Protein AF-0000000071590806 (afdb_homodimer)

pLDDT: mean 93.86, std 8.12, range [46.91, 98.88]

Nearest PDB structures (foldseek):
  6w0p-assembly1_B  TM=8.797E-01  e=5.599E-55  gut metagenome
  1h54-assembly1_A  TM=8.921E-01  e=1.539E-52  Levilactobacillus brevis
  1h54-assembly1_B  TM=8.837E-01  e=2.827E-52  Levilactobacillus brevis
  6w0p-assembly2_C  TM=8.592E-01  e=1.908E-50  gut metagenome
  6w0p-assembly2_D  TM=8.426E-01  e=2.323E-46  gut metagenome

Solvent-accessible surface area (backbone atoms only — not comparable to full-atom values): 72653 Å² total; per-residue (Å²): 105,86,68,52,59,49,44,64,87,71,44,65,66,83,48,53,28,42,40,15,24,74,59,36,46,44,54,14,50,42,9,38,35,48,46,74,33,33,70,23,62,50,78,77,50,73,59,29,24,29,44,64,81,42,47,23,50,44,78,50,49,56,62,58,60,58,36,71,58,44,57,37,38,59,32,46,42,75,38,52,43,85,57,43,52,28,46,27,49,91,84,44,35,22,63,41,64,72,26,47,40,74,44,81,73,44,41,40,37,29,66,50,49,53,39,35,39,34,34,33,43,34,40,33,71,87,72,41,41,37,38,38,37,42,38,37,35,55,47,68,81,80,66,43,33,38,35,40,37,40,36,44,28,25,65,69,41,67,44,57,38,34,40,41,28,59,61,70,55,87,67,73,73,70,82,48,58,88,72,44,67,54,41,69,79,75,78,48,58,73,45,78,47,78,43,91,56,94,45,56,49,36,48,32,34,33,44,35,26,67,67,62,67,48,31,35,31,39,35,42,31,58,69,43,64,50,88,81,45,50,73,43,50,54,90,64,23,40,39,36,40,35,73,46,46,53,73,34,74,44,47,40,30,36,28,38,36,45,27,53,80,72,39,76,55,75,87,80,78,70,68,92,44,70,64,59,47,47,49,27,24,50,55,37,46,53,47,44,67,34,52,34,69,36,38,68,40,65,69,58,32,43,28,50,52,51,32,51,52,51,50,59,21,21,37,15,73,78,25,72,28,51,46,18,49,11,29,42,38,27,58,26,57,22,37,21,34,48,60,45,41,44,76,25,33,40,58,58,27,42,31,41,37,46,72,49,32,49,18,38,52,39,22,58,50,71,26,42,67,42,8,31,52,46,22,45,46,53,74,35,90,53,34,29,36,58,47,44,36,24,76,80,28,48,44,36,51,65,48,46,57,71,24,71,26,30,60,39,45,36,21,43,51,31,48,39,48,50,50,44,34,64,34,52,60,48,60,64,54,36,48,76,40,45,42,59,52,26,40,28,31,29,39,24,48,68,63,70,37,43,78,36,80,52,95,91,36,75,25,30,43,46,60,46,35,11,49,75,17,66,32,42,52,47,35,42,33,30,24,34,35,37,54,36,44,25,51,26,17,41,50,33,24,48,35,41,74,69,62,45,43,93,70,54,72,66,54,34,52,48,25,42,52,43,27,76,29,43,50,69,42,63,35,75,88,80,57,29,74,24,53,22,78,54,53,87,72,41,51,67,53,65,63,90,79,50,59,77,84,48,56,55,52,67,75,66,38,20,66,72,50,44,50,38,26,37,45,29,31,29,55,31,51,61,47,43,50,66,75,40,60,85,79,54,55,70,67,51,49,50,45,34,49,66,58,49,55,84,38,39,71,51,65,35,75,72,13,39,23,55,54,11,19,50,27,14,73,70,64,38,28,67,59,13,48,54,29,35,53,55,32,44,36,26,64,50,56,34,70,84,71,50,29,59,40,11,46,57,40,40,28,38,21,23,34,54,40,27,48,41,42,5,27,34,36,38,49,75,54,96,81,29,47,34,35,31,87,29,59,31,87,90,41,63,35,39,33,38,37,34,41,49,61,80,19,36,35,35,42,37,39,39,82,90,46,54,35,40,32,38,76,44,60,75,65,45,67,36,29,50,74,86,39,78,41,72,27,35,68,82,34,74,40,113,104,86,68,53,60,49,42,64,87,69,43,64,64,83,48,53,27,43,41,14,26,74,58,36,47,42,55,15,49,42,10,37,34,49,44,72,32,34,70,23,62,51,78,74,49,74,58,30,25,30,44,62,81,43,50,23,50,44,77,49,49,56,61,59,59,59,35,70,56,46,57,36,36,59,33,45,44,76,39,50,42,85,59,42,51,26,46,26,51,90,84,44,35,22,63,41,65,70,24,47,40,74,43,82,72,44,41,39,38,30,64,49,47,53,39,35,41,34,33,32,43,34,40,32,70,86,73,41,41,37,39,38,38,42,38,37,35,55,46,68,83,81,66,42,34,39,35,39,36,40,35,43,28,25,66,70,42,68,45,58,39,33,40,42,29,58,62,70,54,86,67,75,74,70,82,47,58,87,74,44,68,54,41,68,80,74,82,49,59,71,44,77,47,77,43,91,56,94,44,55,48,37,47,34,34,34,43,35,25,65,68,64,67,46,32,34,30,38,36,42,32,58,70,43,63,49,87,83,45,51,72,44,49,55,90,64,25,40,39,35,40,34,75,45,46,55,73,36,75,45,46,38,29,38,27,38,36,45,28,53,80,71,40,76,55,74,88,79,79,70,68,92,44,70,64,59,46,48,49,26,24,50,55,38,47,54,48,44,66,33,53,33,69,36,36,68,41,66,69,58,31,44,28,50,51,49,32,52,52,51,50,59,22,22,36,14,72,78,25,71,27,50,44,18,50,11,29,42,38,28,58,26,57,22,37,21,33,47,60,46,40,46,77,26,32,37,58,58,27,43,30,40,37,47,72,48,31,49,18,37,51,38,22,58,52,70,27,41,68,43,8,30,52,48,22,45,47,54,74,36,93,53,34,30,37,57,48,44,36,23,77,80,28,49,46,36,52,65,48,44,57,73,24,72,26,32,60,40,46,36,22,42,51,30,48,39,48,51,49,42,35,65,34,52,61,48,59,64,54,37,48,75,42,46,42,58,53,27,41,28,30,30,42,23,48,68,62,71,36,45,79,37,81,51,95,91,35,75,24,31,42,45,57,46,35,11,48,74,17,66,32,42,54,47,36,42,32,31,26,35,33,36,56,36,44,23,52,26,17,42,50,32,22,49,36,43,74,70,62,46,43,92,71,54,70,65,53,34,53,48,26,42,52,42,28,76,29,43,50,70,43,64,35,75,88,79,58,30,73,24,54,22,78,55,54,87,71,41,52,66,54,66,63,93,78,51,58,78,84,48,56,53,50,67,76,67,37,20,66,73,49,46,49,40,24,38,44,28,30,30,55,32,52,60,48,43,49,66,76,41,61,84,79,54,54,70,69,52,49,50,46,35,49,67,59,48,54,84,38,38,70,50,67,34,74,70,15,41,24,53,54,12,19,52,27,14,73,70,65,39,28,67,58,13,47,54,30,34,54,54,31,43,36,27,65,49,56,33,70,83,71,50,31,59,40,11,45,56,40,41,26,38,22,23,35,54,41,28,48,41,44,5,27,32,36,39,50,74,55,95,83,29,48,34,34,30,87,29,61,29,86,90,41,63,36,41,32,38,37,33,41,49,62,79,21,35,35,36,41,38,39,38,83,88,46,55,36,41,32,38,74,45,60,75,64,47,66,35,28,50,71,88,40,77,42,68,28,34,68,85,35,75,41,112

Sequence (1468 aa):
MQIDKLTLKDVATTNRQYLETIFALGDGHMGVRDSVPFTGNQQATLPVMLINGYYATNPITYGESAYGYAKNHQTIISLTSPRYLDFATEKTSSEIPGDWDMTVDDAVLDFDTGVLTEKFQIVTSDDHHFELVVKSMIALDNSHQLFLNYELTSLDYTGTLRFTRPTIHDVTATTADADDPRVAQRQSGLTNQFIPADRQQQIEWQTLVASTHQQITQRDWLTSFPTGFEVYGDHAGFHGSGTIEVQTTLSWSFTRQISEINQALPDTITSWTNDIVDRNRQILTNFWQQSQVQISDKKLQTGIQYNLFQLFQSAGRNGLTNIAAKGITGPGYEGHYFWDTEMYMLPFFIYTQPQIAKQLLHYRFSILPQARERARSLGVTRGALYAWRTINGEEASAYFPAGTAQYHINADIAHTVKLYFDVTNDQNFLREQGAAVVLETARFWLQFGSWQQRDGRSQFCLYKVTGPDEYTALVDNNYYTNRMAKENMAFAAWLLENHYIDGDADEQAQFTKASTNMYLPYDQEQQVTAQDDNSPKMPVWPFATTAATQYPLLLHYHPLMIYRHRVNKQADTLLAEMLFPEDQSLEQLRRDYEYYEPITTHDSSLSRSIFSILASRLGDHDKAFSYYMDTSLMDLVDLQGNAKDGLHEANLGGSWLGLTYGFAGMYVADGKLHITNHLPTQITHLSYRLRFRGRVLEVQLYQDKTQVKLVTGLPLAVVVAGKEYDVLQGARSEMQIDKLTLKDVATTNRQYLETIFALGDGHMGVRDSVPFTGNQQATLPVMLINGYYATNPITYGESAYGYAKNHQTIISLTSPRYLDFATEKTSSEIPGDWDMTVDDAVLDFDTGVLTEKFQIVTSDDHHFELVVKSMIALDNSHQLFLNYELTSLDYTGTLRFTRPTIHDVTATTADADDPRVAQRQSGLTNQFIPADRQQQIEWQTLVASTHQQITQRDWLTSFPTGFEVYGDHAGFHGSGTIEVQTTLSWSFTRQISEINQALPDTITSWTNDIVDRNRQILTNFWQQSQVQISDKKLQTGIQYNLFQLFQSAGRNGLTNIAAKGITGPGYEGHYFWDTEMYMLPFFIYTQPQIAKQLLHYRFSILPQARERARSLGVTRGALYAWRTINGEEASAYFPAGTAQYHINADIAHTVKLYFDVTNDQNFLREQGAAVVLETARFWLQFGSWQQRDGRSQFCLYKVTGPDEYTALVDNNYYTNRMAKENMAFAAWLLENHYIDGDADEQAQFTKASTNMYLPYDQEQQVTAQDDNSPKMPVWPFATTAATQYPLLLHYHPLMIYRHRVNKQADTLLAEMLFPEDQSLEQLRRDYEYYEPITTHDSSLSRSIFSILASRLGDHDKAFSYYMDTSLMDLVDLQGNAKDGLHEANLGGSWLGLTYGFAGMYVADGKLHITNHLPTQITHLSYRLRFRGRVLEVQLYQDKTQVKLVTGLPLAVVVAGKEYDVLQGARSE

Foldseek 3Di:
DFDFKDKPVLFADPQALLQQFLLWFFQQAKIWGPHDQQLLPCPNHQGFMWGFLAWFKDFDDDPDDDFLFFGIAIFTDTFHHQRHKKKDFPVFISNHHPQKDKDWPMWMQGLLQRKIKTKIWIAGPVGWTKIKIKIWHAQNPPLQKIKIKIKIAGAADWHKMKMWGFPGDPDPPPPPPPQPPFTDDDDQQKDKAWDDDPDQQKTKIKIAGPRPRKIKIKMKGWPDWDPAKDWGADNGGIIIMDIDDHGDMIMTMMMMTMDHIPDDNDPDDDHDDPVSSVNSSVVSVLQCVLWPKDFPDPSLSVLLSSLVSQLSRQAHQQLQGGGFQQGNSFRTNSSWDALLCLQFRLVSCLWRPLNSSLSNLSNVQVLQVLQQVSLVSVPFPFFGAFWGIDSRGGHNDSDCQLTVQARLSLLSSLLSLVVSCLFAVPLVSCLPGNLVSLQRSLSSLLRQWDWDQDPNDTAIWHFQHDFPFSLATGAIHFQQSLLSSLVSLQVNLVCCVVVSDDDDPVSSVSSPVNSVRGDFAADPVLRARDRGDPQVPAAADPPVPDDPVCPPVPSRDDSVVSNRHQATQADTNLSSCLQPVPPDDLVRLVSHLVVNVVRHPPSDLLHLLSNLQSCLVNLVQVSNVVSLVCLSCCSSNVVNVVCSRHHRSSSSSSNVCSVCCRQQVWDDDPSAIETEHSHHPVIAKIWTWTGGNRWIWIWIDGPPDIWIATPDDAWDWHHYPNRIDIHHHVDIDD/DFDFKDKPVLFADPQALLQQFLLWFFQQFKIWGPHDQQLLPCPNHQGFMWGFLAWFKDFDDDPDDDFLFFGIATFTDTFHHQRHKKKDFPVFISNHHPQKDKDWDMWMQGLLQRKIKTKIWIAGPVGWTKIKIKIWHAQNPPLQKIKIKIKIAGAADWHKMKMWGFRGDPRPPPPFPPQPPFTDDDDQQKDKAWDDDPDQQKTKIKIAGPRPRKIKIKMKGWPDWDPAKDWGADNGGIIIMDIDDHGDMIMTMMMMTMDPIPDDNDPDDDTDDPVSSVNSSVVSVLQCVLWPKDFPDPSLSVLLSSLSSQLSRQAHQALQGGGFQQGNSFRTNSSWDALLCLQFRLVSCLWRPLNSSLSNLSNVQVLQVLQQVSLVSVPFPFFGAFWGIDSRGGHNDSDCQLTVQARLSLLSSLVSLVVSCLFAVPLVSCLPGNLVSLQRSLSSLLRQWDWDQDPNDTAIWHFQHDFPFSLATGAIHFQQSLLSSLVSLQVNLVCCVVPSDDDDPVSSVSSPVRSVRGDFAADPVLRARDRGDPQVPAAAPPPVPDDPVCPPVPSRDDSVVSNRHQATQADGNLSSCLQPVPPDDLVRLVSHLVVNVVRHPPSDLLHLLSNLQSCLVNLVQVSSVVSLVCLSCCSSNVVNVVCSRHHRSSSSSSNVCSVCCRQQVWDDDPSAIETEHSHHPVIAKIWTWTGGNRWIWIWIDGPPDIWIATPDDAWDWHHYPNRIDIHHHVDIDD

Secondary structure (DSSP, 8-state):
----EEEGGGSS---HHHHHHHT-EE-SSEEE----S-GGG-TT----EEEEEEEEEEEPP-SS--TT---EEEEEEEEPPTT--EEE-SS-BTTSTTTEEEEEEEEEEETTT--EEEEEEEEETTS-EEEEEEEEEE-SSSS-EEEEEEEEEESS--EEEEEEEES----------TT-TT-------EEEEEEP-SSTTEEEEEEEETTT--EEEEEEEEEE--TT-EEEEETTEEEEEEEE-TT-EEEEEEEEEEPPTTSPPPS------HHHHHHHHHHHHHHHHHH-EEES-HHHHHHHHHHHHHHHHH---SSS----TTTTS--GGGG-B-THIIIIIHHHHHHH-HHHHHHHHHHHHHTHHHHHHHHHHTT-SSS----SSBSSSS---S-GGGTTT-THHHHHHHHHHHHHHHHH--HHHIIIIIHHHHHHHHHHHHHH-EEEEETTEEEEE--SB--S-TTS-SBSS-HHHHHHHHHHHHHHHHHHHTTSS---HHHHHHHHHHHHTB---EETTTTEE-SSSSGGGSPBP-GGGS-GGG-SGGGTS-HHHHHTSB-BSS-SHHHHHHH-GGGS-HHHHHHHHHHHGGGB---STTHHHHHHHHHHHTT-HHHHHHHHHHHHTTTTTTTTS-GGG---HHHHHHHHHIIIIIIT--EEETTEEEE-----TT-SEEEEEEEETTEEEEEEEESS-EEEEEEESS-EEEEETTEEEEE-BT-EE-/----EEEGGGSS---HHHHHHHT-EE-SSEEE----S-GGG-TT----EEEEEEEEEEEPP-SS--TT---EEEEEEEEPPTT--EEE-SS-BTTSTTTEEEEEEEEEEETTT--EEEEEEEEETTS-EEEEEEEEEE-SSSS-EEEEEEEEEESS--EEEEEEEES----------TT-TT-------EEEEEEP-SSTTEEEEEEEETTT--EEEEEEEEEE--TT-EEEEETTEEEEEEEE-TT-EEEEEEEEEEPPTTSPPPS------HHHHHHHHHHHHHHHHHS-EEES-HHHHHHHHHHHHHHHHH---SSS----TTTTS--GGGG-B-THIIIIIHHHHHHH-HHHHHHHHHHHHHTHHHHHHHHHHTT-SSS----SSBSSSS---S-GGGTTT-THHHHHHHHHHHHHHHHH--HHHIIIIIHHHHHHHHHHHHHH-EEEEETTEEEEE--SB--S-TTS-SBSS-HHHHHHHHHHHHHHHHHHHTTSS---HHHHHHHHHHHHTB---EETTTTEE-SSSSGGGSPBP-GGGS-GGG-SGGGTS-HHHHHTSB-BSS-SHHHHHHH-GGGS-HHHHHHHHHHHGGGB---STTHHHHHHHHHHHTT-HHHHHHHHHHHHTTTTTTTTS-GGG---HHHHHHHHHIIIIIIT--EEETTEEEE-----TT-SEEEEEEEETTEEEEEEEESS-EEEEEEESS-EEEEETTEEEEE-BT-EE-

Structure (mmCIF, N/CA/C/O backbone):
data_AF-0000000071590806-model_v1
#
loop_
_entity.id
_entity.type
_entity.pdbx_description
1 polymer 'Trehalose phosphorylase'
#
loop_
_atom_site.group_PDB
_atom_site.id
_atom_site.type_symbol
_atom_site.label_atom_id
_atom_site.label_alt_id
_atom_site.label_comp_id
_atom_site.label_asym_id
_atom_site.label_entity_id
_atom_site.label_seq_id
_atom_site.pdbx_PDB_ins_code
_atom_site.Cartn_x
_atom_site.Cartn_y
_atom_site.Cartn_z
_atom_site.occupancy
_atom_site.B_iso_or_equiv
_atom_site.auth_seq_id
_atom_site.auth_comp_id
_atom_site.auth_asym_id
_atom_site.auth_atom_id
_atom_site.pdbx_PDB_model_num
ATOM 1 N N . MET A 1 1 ? 6.602 -49.594 -10.406 1 49.56 1 MET A N 1
ATOM 2 C CA . MET A 1 1 ? 5.184 -49.938 -10.398 1 49.56 1 MET A CA 1
ATOM 3 C C . MET A 1 1 ? 4.324 -48.75 -10.773 1 49.56 1 MET A C 1
ATOM 5 O O . MET A 1 1 ? 4.527 -47.656 -10.258 1 49.56 1 MET A O 1
ATOM 9 N N . GLN A 1 2 ? 3.832 -48.844 -11.914 1 64.94 2 GLN A N 1
ATOM 10 C CA . GLN A 1 2 ? 2.912 -47.781 -12.336 1 64.94 2 GLN A CA 1
ATOM 11 C C . GLN A 1 2 ? 1.574 -47.906 -11.609 1 64.94 2 GLN A C 1
ATOM 13 O O . GLN A 1 2 ? 1.022 -49 -11.484 1 64.94 2 GLN A O 1
ATOM 18 N N . ILE A 1 3 ? 1.336 -47 -10.672 1 70.38 3 ILE A N 1
ATOM 19 C CA . ILE A 1 3 ? 0.002 -46.875 -10.094 1 70.38 3 ILE A CA 1
ATOM 20 C C . ILE A 1 3 ? -0.912 -46.156 -11.07 1 70.38 3 ILE A C 1
ATOM 22 O O . ILE A 1 3 ? -0.567 -45.062 -11.562 1 70.38 3 ILE A O 1
ATOM 26 N N . ASP A 1 4 ? -1.972 -46.875 -11.305 1 79.56 4 ASP A N 1
ATOM 27 C CA . ASP A 1 4 ? -2.746 -46.375 -12.445 1 79.56 4 ASP A CA 1
ATOM 28 C C . ASP A 1 4 ? -4 -45.656 -11.984 1 79.56 4 ASP A C 1
ATOM 30 O O . ASP A 1 4 ? -4.793 -45.188 -12.812 1 79.56 4 ASP A O 1
ATOM 34 N N . LYS A 1 5 ? -4.062 -45.562 -10.602 1 91.69 5 LYS A N 1
ATOM 35 C CA . LYS A 1 5 ? -5.309 -44.906 -10.203 1 91.69 5 LYS A CA 1
ATOM 36 C C . LYS A 1 5 ? -5.168 -44.219 -8.844 1 91.69 5 LYS A C 1
ATOM 38 O O . LYS A 1 5 ? -4.293 -44.594 -8.055 1 91.69 5 LYS A O 1
ATOM 43 N N . LEU A 1 6 ? -5.973 -43.219 -8.547 1 94.81 6 LEU A N 1
ATOM 44 C CA . LEU A 1 6 ? -6.199 -42.594 -7.242 1 94.81 6 LEU A CA 1
ATOM 45 C C . LEU A 1 6 ? -7.574 -43 -6.695 1 94.81 6 LEU A C 1
ATOM 47 O O . LEU A 1 6 ? -8.57 -42.938 -7.418 1 94.81 6 LEU A O 1
ATOM 51 N N . THR A 1 7 ? -7.633 -43.375 -5.441 1 94.31 7 THR A N 1
ATOM 52 C CA . THR A 1 7 ? -8.891 -43.781 -4.824 1 94.31 7 THR A CA 1
ATOM 53 C C . THR A 1 7 ? -9.133 -43 -3.531 1 94.31 7 THR A C 1
ATOM 55 O O . THR A 1 7 ? -8.273 -42.25 -3.084 1 94.31 7 THR A O 1
ATOM 58 N N . LEU A 1 8 ? -10.281 -43.219 -2.914 1 92.75 8 LEU A N 1
ATOM 59 C CA . LEU A 1 8 ? -10.648 -42.562 -1.663 1 92.75 8 LEU A CA 1
ATOM 60 C C . LEU A 1 8 ? -9.703 -42.969 -0.538 1 92.75 8 LEU A C 1
ATOM 62 O O . LEU A 1 8 ? -9.539 -42.25 0.438 1 92.75 8 LEU A O 1
ATOM 66 N N . LYS A 1 9 ? -9.109 -44.094 -0.656 1 88.88 9 LYS A N 1
ATOM 67 C CA . LYS A 1 9 ? -8.203 -44.562 0.378 1 88.88 9 LYS A CA 1
ATOM 68 C C . LYS A 1 9 ? -6.879 -43.812 0.355 1 88.88 9 LYS A C 1
ATOM 70 O O . LYS A 1 9 ? -6.117 -43.875 1.323 1 88.88 9 LYS A O 1
ATOM 75 N N . ASP A 1 10 ? -6.66 -43.156 -0.747 1 90.38 10 ASP A N 1
ATOM 76 C CA . ASP A 1 10 ? -5.383 -42.5 -0.944 1 90.38 10 ASP A CA 1
ATOM 77 C C . ASP A 1 10 ? -5.453 -41.031 -0.489 1 90.38 10 ASP A C 1
ATOM 79 O O . ASP A 1 10 ? -4.449 -40.312 -0.517 1 90.38 10 ASP A O 1
ATOM 83 N N . VAL A 1 11 ? -6.66 -40.562 -0.084 1 90.06 11 VAL A N 1
ATOM 84 C CA . VAL A 1 11 ? -6.805 -39.125 0.18 1 90.06 11 VAL A CA 1
ATOM 85 C C . VAL A 1 11 ? -6.988 -38.906 1.678 1 90.06 11 VAL A C 1
ATOM 87 O O . VAL A 1 11 ? -7.172 -39.844 2.441 1 90.06 11 VAL A O 1
ATOM 90 N N . ALA A 1 12 ? -6.844 -37.688 2.148 1 87.06 12 ALA A N 1
ATOM 91 C CA . ALA A 1 12 ? -6.738 -37.281 3.555 1 87.06 12 ALA A CA 1
ATOM 92 C C . ALA A 1 12 ? -8.102 -37.344 4.238 1 87.06 12 ALA A C 1
ATOM 94 O O . ALA A 1 12 ? -8.203 -37.719 5.402 1 87.06 12 ALA A O 1
ATOM 95 N N . THR A 1 13 ? -9.062 -36.812 3.527 1 89.06 13 THR A N 1
ATOM 96 C CA . THR A 1 13 ? -10.391 -36.688 4.121 1 89.06 13 THR A CA 1
ATOM 97 C C . THR A 1 13 ? -11.477 -36.875 3.064 1 89.06 13 THR A C 1
ATOM 99 O O . THR A 1 13 ? -11.188 -36.938 1.868 1 89.06 13 THR A O 1
ATOM 102 N N . THR A 1 14 ? -12.648 -36.969 3.598 1 88.81 14 THR A N 1
ATOM 103 C CA . THR A 1 14 ? -13.781 -37.094 2.686 1 88.81 14 THR A CA 1
ATOM 104 C C . THR A 1 14 ? -14.609 -35.812 2.666 1 88.81 14 THR A C 1
ATOM 106 O O . THR A 1 14 ? -15.766 -35.812 2.244 1 88.81 14 THR A O 1
ATOM 109 N N . ASN A 1 15 ? -13.953 -34.781 3.172 1 90.5 15 ASN A N 1
ATOM 110 C CA . ASN A 1 15 ? -14.609 -33.469 3.037 1 90.5 15 ASN A CA 1
ATOM 111 C C . ASN A 1 15 ? -14.891 -33.156 1.575 1 90.5 15 ASN A C 1
ATOM 113 O O . ASN A 1 15 ? -14.039 -33.344 0.712 1 90.5 15 ASN A O 1
ATOM 117 N N . ARG A 1 16 ? -16.062 -32.625 1.338 1 90.12 16 ARG A N 1
ATOM 118 C CA . ARG A 1 16 ? -16.516 -32.469 -0.036 1 90.12 16 ARG A CA 1
ATOM 119 C C . ARG A 1 16 ? -15.656 -31.484 -0.798 1 90.12 16 ARG A C 1
ATOM 121 O O . ARG A 1 16 ? -15.227 -31.75 -1.92 1 90.12 16 ARG A O 1
ATOM 128 N N . GLN A 1 17 ? -15.406 -30.328 -0.189 1 90.69 17 GLN A N 1
ATOM 129 C CA . GLN A 1 17 ? -14.617 -29.328 -0.9 1 90.69 17 GLN A CA 1
ATOM 130 C C . GLN A 1 17 ? -13.227 -29.844 -1.229 1 90.69 17 GLN A C 1
ATOM 132 O O . GLN A 1 17 ? -12.672 -29.531 -2.285 1 90.69 17 GLN A O 1
ATOM 137 N N . TYR A 1 18 ? -12.719 -30.578 -0.282 1 93.25 18 TYR A N 1
ATOM 138 C CA . TYR A 1 18 ? -11.422 -31.219 -0.502 1 93.25 18 TYR A CA 1
ATOM 139 C C . TYR A 1 18 ? -11.484 -32.219 -1.654 1 93.25 18 TYR A C 1
ATOM 141 O O . TYR A 1 18 ? -10.672 -32.156 -2.578 1 93.25 18 TYR A O 1
ATOM 149 N N . LEU A 1 19 ? -12.438 -33.031 -1.671 1 94.19 19 LEU A N 1
ATOM 150 C CA . LEU A 1 19 ? -12.57 -34.062 -2.701 1 94.19 19 LEU A CA 1
ATOM 151 C C . LEU A 1 19 ? -12.82 -33.438 -4.066 1 94.19 19 LEU A C 1
ATOM 153 O O . LEU A 1 19 ? -12.328 -33.906 -5.082 1 94.19 19 LEU A O 1
ATOM 157 N N . GLU A 1 20 ? -13.625 -32.375 -4.062 1 94.75 20 GLU A N 1
ATOM 158 C CA . GLU A 1 20 ? -13.906 -31.688 -5.309 1 94.75 20 GLU A CA 1
ATOM 159 C C . GLU A 1 20 ? -12.617 -31.234 -5.992 1 94.75 20 GLU A C 1
ATOM 161 O O . GLU A 1 20 ? -12.516 -31.266 -7.223 1 94.75 20 GLU A O 1
ATOM 166 N N . THR A 1 21 ? -11.695 -30.844 -5.176 1 94.75 21 THR A N 1
ATOM 167 C CA . THR A 1 21 ? -10.406 -30.375 -5.695 1 94.75 21 THR A CA 1
ATOM 168 C C . THR A 1 21 ? -9.555 -31.562 -6.141 1 94.75 21 THR A C 1
ATOM 170 O O . THR A 1 21 ? -9.039 -31.578 -7.262 1 94.75 21 THR A O 1
ATOM 173 N N . ILE A 1 22 ? -9.461 -32.531 -5.316 1 96.19 22 ILE A N 1
ATOM 174 C CA . ILE A 1 22 ? -8.539 -33.656 -5.512 1 96.19 22 ILE A CA 1
ATOM 175 C C . ILE A 1 22 ? -8.938 -34.438 -6.754 1 96.19 22 ILE A C 1
ATOM 177 O O . ILE A 1 22 ? -8.07 -34.906 -7.504 1 96.19 22 ILE A O 1
ATOM 181 N N . PHE A 1 23 ? -10.172 -34.5 -7.043 1 96.88 23 PHE A N 1
ATOM 182 C CA . PHE A 1 23 ? -10.633 -35.344 -8.148 1 96.88 23 PHE A CA 1
ATOM 183 C C . PHE A 1 23 ? -11.086 -34.469 -9.32 1 96.88 23 PHE A C 1
ATOM 185 O O . PHE A 1 23 ? -11.82 -34.938 -10.195 1 96.88 23 PHE A O 1
ATOM 192 N N . ALA A 1 24 ? -10.672 -33.281 -9.297 1 97 24 ALA A N 1
ATOM 193 C CA . ALA A 1 24 ? -11.008 -32.375 -10.406 1 97 24 ALA A CA 1
ATOM 194 C C . ALA A 1 24 ? -10.398 -32.875 -11.711 1 97 24 ALA A C 1
ATOM 196 O O . ALA A 1 24 ? -9.336 -33.5 -11.719 1 97 24 ALA A O 1
ATOM 197 N N . LEU A 1 25 ? -11.078 -32.594 -12.836 1 97.94 25 LEU A N 1
ATOM 198 C CA . LEU A 1 25 ? -10.609 -32.938 -14.18 1 97.94 25 LEU A CA 1
ATOM 199 C C . LEU A 1 25 ? -10.375 -31.688 -15.008 1 97.94 25 LEU A C 1
ATOM 201 O O . LEU A 1 25 ? -10.984 -30.656 -14.758 1 97.94 25 LEU A O 1
ATOM 205 N N . GLY A 1 26 ? -9.461 -31.781 -15.945 1 97.44 26 GLY A N 1
ATOM 206 C CA . GLY A 1 26 ? -9.156 -30.641 -16.797 1 97.44 26 GLY A CA 1
ATOM 207 C C . GLY A 1 26 ? -8.438 -31.047 -18.078 1 97.44 26 GLY A C 1
ATOM 208 O O . GLY A 1 26 ? -8.086 -32.219 -18.266 1 97.44 26 GLY A O 1
ATOM 209 N N . ASP A 1 27 ? -8.328 -30.094 -19.031 1 97.31 27 ASP A N 1
ATOM 210 C CA . ASP A 1 27 ? -7.617 -30.328 -20.297 1 97.31 27 ASP A CA 1
ATOM 211 C C . ASP A 1 27 ? -6.73 -29.141 -20.656 1 97.31 27 ASP A C 1
ATOM 213 O O . ASP A 1 27 ? -6.324 -29 -21.812 1 97.31 27 ASP A O 1
ATOM 217 N N . GLY A 1 28 ? -6.43 -28.281 -19.641 1 97 28 GLY A N 1
ATOM 218 C CA . GLY A 1 28 ? -5.656 -27.078 -19.891 1 97 28 GLY A CA 1
ATOM 219 C C . GLY A 1 28 ? -6.52 -25.875 -20.219 1 97 28 GLY A C 1
ATOM 220 O O . GLY A 1 28 ? -6.125 -24.734 -19.969 1 97 28 GLY A O 1
ATOM 221 N N . HIS A 1 29 ? -7.664 -26.094 -20.797 1 97.06 29 HIS A N 1
ATOM 222 C CA . HIS A 1 29 ? -8.617 -25.062 -21.172 1 97.06 29 HIS A CA 1
ATOM 223 C C . HIS A 1 29 ? -9.766 -24.984 -20.172 1 97.06 29 HIS A C 1
ATOM 225 O O . HIS A 1 29 ? -10.141 -23.891 -19.719 1 97.06 29 HIS A O 1
ATOM 231 N N . MET A 1 30 ? -10.289 -26.062 -19.828 1 97.12 30 MET A N 1
ATOM 232 C CA . MET A 1 30 ? -11.383 -26.078 -18.859 1 97.12 30 MET A CA 1
ATOM 233 C C . MET A 1 30 ? -11.055 -27.016 -17.703 1 97.12 30 MET A C 1
ATOM 235 O O . MET A 1 30 ? -10.258 -27.938 -17.844 1 97.12 30 MET A O 1
ATOM 239 N N . GLY A 1 31 ? -11.523 -26.688 -16.531 1 97 31 GLY A N 1
ATOM 240 C CA . GLY A 1 31 ? -11.461 -27.5 -15.328 1 97 31 GLY A CA 1
ATOM 241 C C . GLY A 1 31 ? -12.805 -27.656 -14.648 1 97 31 GLY A C 1
ATOM 242 O O . GLY A 1 31 ? -13.578 -26.703 -14.547 1 97 31 GLY A O 1
ATOM 243 N N . VAL A 1 32 ? -13.133 -28.875 -14.273 1 97.12 32 VAL A N 1
ATOM 244 C CA . VAL A 1 32 ? -14.383 -29.172 -13.594 1 97.12 32 VAL A CA 1
ATOM 245 C C . VAL A 1 32 ? -14.102 -29.875 -12.266 1 97.12 32 VAL A C 1
ATOM 247 O O . VAL A 1 32 ? -13.398 -30.891 -12.227 1 97.12 32 VAL A O 1
ATOM 250 N N . ARG A 1 33 ? -14.617 -29.359 -11.266 1 95.94 33 ARG A N 1
ATOM 251 C CA . ARG A 1 33 ? -14.5 -29.984 -9.953 1 95.94 33 ARG A CA 1
ATOM 252 C C . ARG A 1 33 ? -15.445 -31.156 -9.82 1 95.94 33 ARG A C 1
ATOM 254 O O . ARG A 1 33 ? -16.484 -31.203 -10.477 1 95.94 33 ARG A O 1
ATOM 261 N N . ASP A 1 34 ? -15.039 -32.031 -8.945 1 93.69 34 ASP A N 1
ATOM 262 C CA . ASP A 1 34 ? -15.836 -33.219 -8.672 1 93.69 34 ASP A CA 1
ATOM 263 C C . ASP A 1 34 ? -17 -32.906 -7.727 1 93.69 34 ASP A C 1
ATOM 265 O O . ASP A 1 34 ? -17.094 -33.469 -6.641 1 93.69 34 ASP A O 1
ATOM 269 N N . SER A 1 35 ? -17.906 -32.188 -8.148 1 92.19 35 SER A N 1
ATOM 270 C CA . SER A 1 35 ? -19.062 -31.812 -7.332 1 92.19 35 SER A CA 1
ATOM 271 C C . SER A 1 35 ? -20.094 -32.938 -7.277 1 92.19 35 SER A C 1
ATOM 273 O O . SER A 1 35 ? -20.203 -33.719 -8.211 1 92.19 35 SER A O 1
ATOM 275 N N . VAL A 1 36 ? -20.797 -32.906 -6.207 1 93.38 36 VAL A N 1
ATOM 276 C CA . VAL A 1 36 ? -21.938 -33.812 -6.141 1 93.38 36 VAL A CA 1
ATOM 277 C C . VAL A 1 36 ? -23.016 -33.375 -7.129 1 93.38 36 VAL A C 1
ATOM 279 O O . VAL A 1 36 ? -23.203 -32.188 -7.359 1 93.38 36 VAL A O 1
ATOM 282 N N . PRO A 1 37 ? -23.672 -34.312 -7.668 1 94.62 37 PRO A N 1
ATOM 283 C CA . PRO A 1 37 ? -24.578 -33.969 -8.758 1 94.62 37 PRO A CA 1
ATOM 284 C C . PRO A 1 37 ? -25.891 -33.344 -8.266 1 94.62 37 PRO A C 1
ATOM 286 O O . PRO A 1 37 ? -26.5 -32.531 -8.984 1 94.62 37 PRO A O 1
ATOM 289 N N . PHE A 1 38 ? -26.359 -33.594 -7.031 1 96.12 38 PHE A N 1
ATOM 290 C CA . PHE A 1 38 ? -27.672 -33.125 -6.574 1 96.12 38 PHE A CA 1
ATOM 291 C C . PHE A 1 38 ? -27.578 -31.688 -6.078 1 96.12 38 PHE A C 1
ATOM 293 O O . PHE A 1 38 ? -26.734 -31.359 -5.234 1 96.12 38 PHE A O 1
ATOM 300 N N . THR A 1 39 ? -28.484 -30.812 -6.551 1 93.69 39 THR A N 1
ATOM 301 C CA . THR A 1 39 ? -28.438 -29.391 -6.223 1 93.69 39 THR A CA 1
ATOM 302 C C . THR A 1 39 ? -28.859 -29.156 -4.777 1 93.69 39 THR A C 1
ATOM 304 O O . THR A 1 39 ? -28.531 -28.125 -4.188 1 93.69 39 THR A O 1
ATOM 307 N N . GLY A 1 40 ? -29.562 -30.062 -4.184 1 93.38 40 GLY A N 1
ATOM 308 C CA . GLY A 1 40 ? -29.969 -29.953 -2.791 1 93.38 40 GLY A CA 1
ATOM 309 C C . GLY A 1 40 ? -28.859 -30.312 -1.813 1 93.38 40 GLY A C 1
ATOM 310 O O . GLY A 1 40 ? -28.984 -30.078 -0.611 1 93.38 40 GLY A O 1
ATOM 311 N N . ASN A 1 41 ? -27.828 -30.891 -2.344 1 91.94 41 ASN A N 1
ATOM 312 C CA . ASN A 1 41 ? -26.719 -31.359 -1.501 1 91.94 41 ASN A CA 1
ATOM 313 C C . ASN A 1 41 ? -25.5 -30.453 -1.628 1 91.94 41 ASN A C 1
ATOM 315 O O . ASN A 1 41 ? -24.375 -30.922 -1.716 1 91.94 41 ASN A O 1
ATOM 319 N N . GLN A 1 42 ? -25.625 -29.219 -1.668 1 87.94 42 GLN A N 1
ATOM 320 C CA . GLN A 1 42 ? -24.516 -28.328 -1.991 1 87.94 42 GLN A CA 1
ATOM 321 C C . GLN A 1 42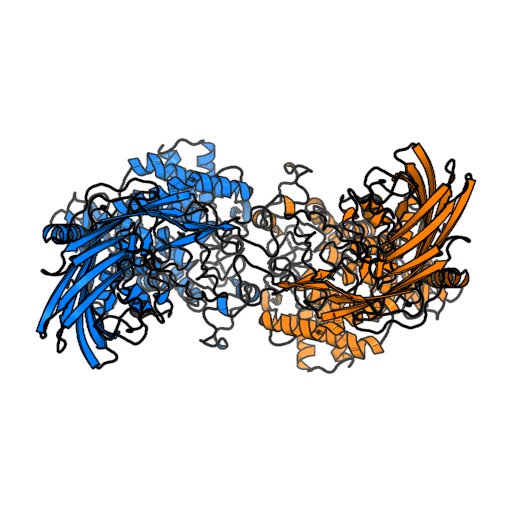 ? -23.953 -27.656 -0.736 1 87.94 42 GLN A C 1
ATOM 323 O O . GLN A 1 42 ? -23.109 -26.766 -0.823 1 87.94 42 GLN A O 1
ATOM 328 N N . GLN A 1 43 ? -24.375 -28.062 0.399 1 84.81 43 GLN A N 1
ATOM 329 C CA . GLN A 1 43 ? -23.812 -27.5 1.624 1 84.81 43 GLN A CA 1
ATOM 330 C C . GLN A 1 43 ? -22.328 -27.828 1.753 1 84.81 43 GLN A C 1
ATOM 332 O O . GLN A 1 43 ? -21.906 -28.969 1.548 1 84.81 43 GLN A O 1
ATOM 337 N N . ALA A 1 44 ? -21.438 -26.875 2.012 1 85.94 44 ALA A N 1
ATOM 338 C CA . ALA A 1 44 ? -20 -27 2.221 1 85.94 44 ALA A CA 1
ATOM 339 C C . ALA A 1 44 ? -19.297 -27.516 0.961 1 85.94 44 ALA A C 1
ATOM 341 O O . ALA A 1 44 ? -18.328 -28.281 1.043 1 85.94 44 ALA A O 1
ATOM 342 N N . THR A 1 45 ? -19.906 -27.25 -0.165 1 88.38 45 THR A N 1
ATOM 343 C CA . THR A 1 45 ? -19.281 -27.594 -1.44 1 88.38 45 THR A CA 1
ATOM 344 C C . THR A 1 45 ? -18.938 -26.328 -2.221 1 88.38 45 THR A C 1
ATOM 346 O O . THR A 1 45 ? -19.297 -25.219 -1.809 1 88.38 45 THR A O 1
ATOM 349 N N . LEU A 1 46 ? -18.094 -26.391 -3.195 1 88.44 46 LEU A N 1
ATOM 350 C CA . LEU A 1 46 ? -17.766 -25.344 -4.152 1 88.44 46 LEU A CA 1
ATOM 351 C C . LEU A 1 46 ? -17.75 -25.891 -5.574 1 88.44 46 LEU A C 1
ATOM 353 O O . LEU A 1 46 ? -16.688 -26 -6.191 1 88.44 46 LEU A O 1
ATOM 357 N N . PRO A 1 47 ? -18.953 -26.172 -6.035 1 91.06 47 PRO A N 1
ATOM 358 C CA . PRO A 1 47 ? -19.047 -26.703 -7.402 1 91.06 47 PRO A CA 1
ATOM 359 C C . PRO A 1 47 ? -18.734 -25.641 -8.461 1 91.06 47 PRO A C 1
ATOM 361 O O . PRO A 1 47 ? -19.438 -24.641 -8.562 1 91.06 47 PRO A O 1
ATOM 364 N N . VAL A 1 48 ? -17.594 -25.891 -9.203 1 89.06 48 VAL A N 1
ATOM 365 C CA . VAL A 1 48 ? -17.266 -24.875 -10.203 1 89.06 48 VAL A CA 1
ATOM 366 C C . VAL A 1 48 ? -16.734 -25.562 -11.469 1 89.06 48 VAL A C 1
ATOM 368 O O . VAL A 1 48 ? -16.25 -26.688 -11.414 1 89.06 48 VAL A O 1
ATOM 371 N N . MET A 1 49 ? -17.016 -24.969 -12.531 1 94.62 49 MET A N 1
ATOM 372 C CA . MET A 1 49 ? -16.297 -25.156 -13.797 1 94.62 49 MET A CA 1
ATOM 373 C 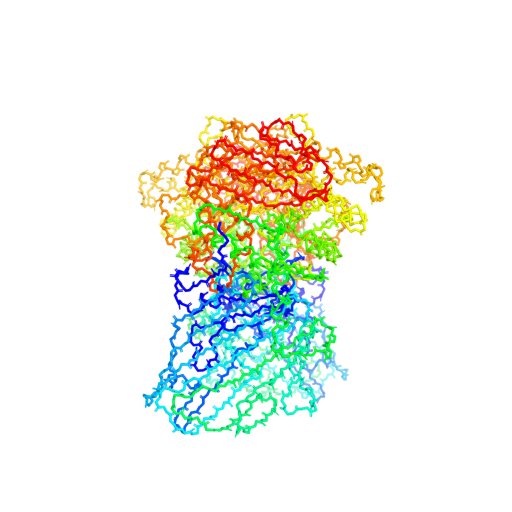C . MET A 1 49 ? -15.523 -23.906 -14.188 1 94.62 49 MET A C 1
ATOM 375 O O . MET A 1 49 ? -16.078 -22.797 -14.188 1 94.62 49 MET A O 1
ATOM 379 N N . LEU A 1 50 ? -14.297 -24.078 -14.453 1 95.81 50 LEU A N 1
ATOM 380 C CA . LEU A 1 50 ? -13.43 -22.953 -14.766 1 95.81 50 LEU A CA 1
ATOM 381 C C . LEU A 1 50 ? -12.914 -23.047 -16.203 1 95.81 50 LEU A C 1
ATOM 383 O O . LEU A 1 50 ? -12.688 -24.141 -16.719 1 95.81 50 LEU A O 1
ATOM 387 N N . ILE A 1 51 ? -12.812 -21.906 -16.797 1 96.94 51 ILE A N 1
ATOM 388 C CA . ILE A 1 51 ? -12.156 -21.797 -18.109 1 96.94 51 ILE A CA 1
ATOM 389 C C . ILE A 1 51 ? -10.891 -20.969 -17.969 1 96.94 51 ILE A C 1
ATOM 391 O O . ILE A 1 51 ? -10.945 -19.797 -17.562 1 96.94 51 ILE A O 1
ATOM 395 N N . ASN A 1 52 ? -9.734 -21.547 -18.312 1 97.75 52 ASN A N 1
ATOM 396 C CA . ASN A 1 52 ? -8.438 -20.891 -18.203 1 97.75 52 ASN A CA 1
ATOM 397 C C . ASN A 1 52 ? -8.391 -19.609 -19.031 1 97.75 52 ASN A C 1
ATOM 399 O O . ASN A 1 52 ? -8.602 -19.641 -20.25 1 97.75 52 ASN A O 1
ATOM 403 N N . GLY A 1 53 ? -8.156 -18.516 -18.344 1 97.31 53 GLY A N 1
ATOM 404 C CA . GLY A 1 53 ? -8.039 -17.234 -19.031 1 97.31 53 GLY A CA 1
ATOM 405 C C . GLY A 1 53 ? -9.359 -16.5 -19.172 1 97.31 53 GLY A C 1
ATOM 406 O O . GLY A 1 53 ? -9.406 -15.398 -19.719 1 97.31 53 GLY A O 1
ATOM 407 N N . TYR A 1 54 ? -10.484 -17.109 -18.781 1 96.94 54 TYR A N 1
ATOM 408 C CA . TYR A 1 54 ? -11.797 -16.469 -18.75 1 96.94 54 TYR A CA 1
ATOM 409 C C . TYR A 1 54 ? -12.031 -15.758 -17.438 1 96.94 54 TYR A C 1
ATOM 411 O O . TYR A 1 54 ? -12.18 -16.406 -16.391 1 96.94 54 TYR A O 1
ATOM 419 N N . TYR A 1 55 ? -12.062 -14.445 -17.469 1 96.56 55 TYR A N 1
ATOM 420 C CA . TYR A 1 55 ? -12.016 -13.688 -16.234 1 96.56 55 TYR A CA 1
ATOM 421 C C . TYR A 1 55 ? -12.836 -12.414 -16.344 1 96.56 55 TYR A C 1
ATOM 423 O O . TYR A 1 55 ? -13.195 -11.984 -17.438 1 96.56 55 TYR A O 1
ATOM 431 N N . ALA A 1 56 ? -13.195 -11.867 -15.172 1 95.69 56 ALA A N 1
ATOM 432 C CA . ALA A 1 56 ? -13.82 -10.555 -15.055 1 95.69 56 ALA A CA 1
ATOM 433 C C . ALA A 1 56 ? -12.859 -9.539 -14.445 1 95.69 56 ALA A C 1
ATOM 435 O O . ALA A 1 56 ? -11.891 -9.922 -13.781 1 95.69 56 ALA A O 1
ATOM 436 N N . THR A 1 57 ? -13.047 -8.305 -14.781 1 95.56 57 THR A N 1
ATOM 437 C CA . THR A 1 57 ? -12.266 -7.238 -14.164 1 95.56 57 THR A CA 1
ATOM 438 C C . THR A 1 57 ? -13.156 -6.316 -13.344 1 95.56 57 THR A C 1
ATOM 440 O O . THR A 1 57 ? -14.336 -6.137 -13.664 1 95.56 57 THR A O 1
ATOM 443 N N . ASN A 1 58 ? -12.633 -5.84 -12.25 1 93.88 58 ASN A N 1
ATOM 444 C CA . ASN A 1 58 ? -13.266 -4.852 -11.391 1 93.88 58 ASN A CA 1
ATOM 445 C C . ASN A 1 58 ? -12.273 -3.783 -10.938 1 93.88 58 ASN A C 1
ATOM 447 O O . ASN A 1 58 ? -11.102 -4.082 -10.688 1 93.88 58 ASN A O 1
ATOM 451 N N . PRO A 1 59 ? -12.703 -2.545 -10.914 1 93.44 59 PRO A N 1
ATOM 452 C CA . PRO A 1 59 ? -11.781 -1.51 -10.445 1 93.44 59 PRO A CA 1
ATOM 453 C C . PRO A 1 59 ? -11.273 -1.773 -9.031 1 93.44 59 PRO A C 1
ATOM 455 O O . PRO A 1 59 ? -12.031 -2.236 -8.172 1 93.44 59 PRO A O 1
ATOM 458 N N . ILE A 1 60 ? -10.008 -1.503 -8.82 1 93.69 60 ILE A N 1
ATOM 459 C CA . ILE A 1 60 ? -9.438 -1.579 -7.48 1 93.69 60 ILE A CA 1
ATOM 460 C C . ILE A 1 60 ? -9.719 -0.28 -6.727 1 93.69 60 ILE A C 1
ATOM 462 O O . ILE A 1 60 ? -9.43 0.81 -7.227 1 93.69 60 ILE A O 1
ATOM 466 N N . THR A 1 61 ? -10.258 -0.372 -5.535 1 89.31 61 THR A N 1
ATOM 467 C CA . THR A 1 61 ? -10.438 0.773 -4.652 1 89.31 61 THR A CA 1
ATOM 468 C C . THR A 1 61 ? -9.328 0.833 -3.607 1 89.31 61 THR A C 1
ATOM 470 O O . THR A 1 61 ? -9.039 -0.163 -2.939 1 89.31 61 THR A O 1
ATOM 473 N N . TYR A 1 62 ? -8.727 1.975 -3.582 1 90.06 62 TYR A N 1
ATOM 474 C CA . TYR A 1 62 ? -7.645 2.188 -2.625 1 90.06 62 TYR A CA 1
ATOM 475 C C . TYR A 1 62 ? -8.078 3.141 -1.518 1 90.06 62 TYR A C 1
ATOM 477 O O . TYR A 1 62 ? -8.852 4.07 -1.759 1 90.06 62 TYR A O 1
ATOM 485 N N . GLY A 1 63 ? -7.641 2.83 -0.297 1 85.56 63 GLY A N 1
ATOM 486 C CA . GLY A 1 63 ? -7.809 3.852 0.723 1 85.56 63 GLY A CA 1
ATOM 487 C C . GLY A 1 63 ? -7.102 5.152 0.39 1 85.56 63 GLY A C 1
ATOM 488 O O . GLY A 1 63 ? -7.645 6.234 0.604 1 85.56 63 GLY A O 1
ATOM 489 N N . GLU A 1 64 ? -5.887 5.039 -0.023 1 87.69 64 GLU A N 1
ATOM 490 C CA . GLU A 1 64 ? -5.059 6.109 -0.574 1 87.69 64 GLU A CA 1
ATOM 491 C C . GLU A 1 64 ? -4.395 5.676 -1.877 1 87.69 64 GLU A C 1
ATOM 493 O O . GLU A 1 64 ? -3.592 4.742 -1.889 1 87.69 64 GLU A O 1
ATOM 498 N N . SER A 1 65 ? -4.688 6.375 -2.961 1 88.62 65 SER A N 1
ATOM 499 C CA . SER A 1 65 ? -4.145 6.004 -4.266 1 88.62 65 SER A CA 1
ATOM 500 C C . SER A 1 65 ? -2.84 6.734 -4.551 1 88.62 65 SER A C 1
ATOM 502 O O . SER A 1 65 ? -2.551 7.762 -3.936 1 88.62 65 SER A O 1
ATOM 504 N N . ALA A 1 66 ? -2.008 6.199 -5.406 1 92.06 66 ALA A N 1
ATOM 505 C CA . ALA A 1 66 ? -0.782 6.824 -5.895 1 92.06 66 ALA A CA 1
ATOM 506 C C . ALA A 1 66 ? -0.606 6.586 -7.391 1 92.06 66 ALA A C 1
ATOM 508 O O . ALA A 1 66 ? -1.284 5.734 -7.977 1 92.06 66 ALA A O 1
ATOM 509 N N . TYR A 1 67 ? 0.298 7.352 -7.953 1 94.62 67 TYR A N 1
ATOM 510 C CA . TYR A 1 67 ? 0.595 7.238 -9.375 1 94.62 67 TYR A CA 1
ATOM 511 C C . TYR A 1 67 ? 1.086 5.836 -9.719 1 94.62 67 TYR A C 1
ATOM 513 O O . TYR A 1 67 ? 1.966 5.297 -9.047 1 94.62 67 TYR A O 1
ATOM 521 N N . GLY A 1 68 ? 0.511 5.25 -10.781 1 96.19 68 GLY A N 1
ATOM 522 C CA . GLY A 1 68 ? 1.027 4.012 -11.344 1 96.19 68 GLY A CA 1
ATOM 523 C C . GLY A 1 68 ? 0.528 2.775 -10.625 1 96.19 68 GLY A C 1
ATOM 524 O O . GLY A 1 68 ? 0.897 1.652 -10.977 1 96.19 68 GLY A O 1
ATOM 525 N N . TYR A 1 69 ? -0.342 2.932 -9.609 1 96 69 TYR A N 1
ATOM 526 C CA . TYR A 1 69 ? -0.928 1.778 -8.93 1 96 69 TYR A CA 1
ATOM 527 C C . TYR A 1 69 ? -1.714 0.915 -9.914 1 96 69 TYR A C 1
ATOM 529 O O . TYR A 1 69 ? -2.172 1.399 -10.945 1 96 69 TYR A O 1
ATOM 537 N N . ALA A 1 70 ? -1.774 -0.4 -9.523 1 96.19 70 ALA A N 1
ATOM 538 C CA . ALA A 1 70 ? -2.646 -1.275 -10.305 1 96.19 70 ALA A CA 1
ATOM 539 C C . ALA A 1 70 ? -4.074 -0.739 -10.336 1 96.19 70 ALA A C 1
ATOM 541 O O . ALA A 1 70 ? -4.586 -0.252 -9.328 1 96.19 70 ALA A O 1
ATOM 542 N N . LYS A 1 71 ? -4.758 -0.847 -11.453 1 95.69 71 LYS A N 1
ATOM 543 C CA . LYS A 1 71 ? -6.039 -0.171 -11.641 1 95.69 71 LYS A CA 1
ATOM 544 C C . LYS A 1 71 ? -7.199 -1.15 -11.5 1 95.69 71 LYS A C 1
ATOM 546 O O . LYS A 1 71 ? -8.289 -0.771 -11.062 1 95.69 71 LYS A O 1
ATOM 551 N N . ASN A 1 72 ? -6.957 -2.404 -11.906 1 95.56 72 ASN A N 1
ATOM 552 C CA . ASN A 1 72 ? -8.055 -3.359 -11.969 1 95.56 72 ASN A CA 1
ATOM 553 C C . ASN A 1 72 ? -7.668 -4.707 -11.367 1 95.56 72 ASN A C 1
ATOM 555 O O . ASN A 1 72 ? -6.539 -5.168 -11.555 1 95.56 72 ASN A O 1
ATOM 559 N N . HIS A 1 73 ? -8.641 -5.309 -10.656 1 93.94 73 HIS A N 1
ATOM 560 C CA . HIS A 1 73 ? -8.562 -6.73 -10.352 1 93.94 73 HIS A CA 1
ATOM 561 C C . HIS A 1 73 ? -8.859 -7.578 -11.586 1 93.94 73 HIS A C 1
ATOM 563 O O . HIS A 1 73 ? -9.531 -7.117 -12.516 1 93.94 73 HIS A O 1
ATOM 569 N N . GLN A 1 74 ? -8.289 -8.688 -11.609 1 96.38 74 GLN A N 1
ATOM 570 C CA . GLN A 1 74 ? -8.625 -9.75 -12.547 1 96.38 74 GLN A CA 1
ATOM 571 C C . GLN A 1 74 ? -9.062 -11.016 -11.812 1 96.38 74 GLN A C 1
ATOM 573 O O . GLN A 1 74 ? -8.32 -11.539 -10.977 1 96.38 74 GLN A O 1
ATOM 578 N N . THR A 1 75 ? -10.25 -11.562 -12.109 1 94.81 75 THR A N 1
ATOM 579 C CA . THR A 1 75 ? -10.766 -12.703 -11.367 1 94.81 75 THR A CA 1
ATOM 580 C C . THR A 1 75 ? -11.328 -13.758 -12.32 1 94.81 75 THR A C 1
ATOM 582 O O . THR A 1 75 ? -12.25 -13.469 -13.094 1 94.81 75 THR A O 1
ATOM 585 N N . ILE A 1 76 ? -10.789 -14.93 -12.234 1 95.31 76 ILE A N 1
ATOM 586 C CA . ILE A 1 76 ? -11.312 -16.031 -13.031 1 95.31 76 ILE A CA 1
ATOM 587 C C . ILE A 1 76 ? -12.781 -16.266 -12.688 1 95.31 76 ILE A C 1
ATOM 589 O O . ILE A 1 76 ? -13.172 -16.172 -11.516 1 95.31 76 ILE A O 1
ATOM 593 N N . ILE A 1 77 ? -13.547 -16.656 -13.648 1 93.06 77 ILE A N 1
ATOM 594 C CA . ILE A 1 77 ? -14.992 -16.781 -13.477 1 93.06 77 ILE A CA 1
ATOM 595 C C . ILE A 1 77 ? -15.352 -18.234 -13.172 1 93.06 77 ILE A C 1
ATOM 597 O O . ILE A 1 77 ? -14.883 -19.156 -13.844 1 93.06 77 ILE A O 1
ATOM 601 N N . SER A 1 78 ? -16.203 -18.438 -12.148 1 90.75 78 SER A N 1
ATOM 602 C CA . SER A 1 78 ? -16.781 -19.75 -11.844 1 90.75 78 SER A CA 1
ATOM 603 C C . SER A 1 78 ? -18.094 -19.953 -12.594 1 90.75 78 SER A C 1
ATOM 605 O O . SER A 1 78 ? -19.047 -19.203 -12.406 1 90.75 78 SER A O 1
ATOM 607 N N . LEU A 1 79 ? -18.156 -20.938 -13.398 1 92.06 79 LEU A N 1
ATOM 608 C CA . LEU A 1 79 ? -19.375 -21.281 -14.125 1 92.06 79 LEU A CA 1
ATOM 609 C C . LEU A 1 79 ? -20.125 -22.391 -13.406 1 92.06 79 LEU A C 1
ATOM 611 O O . LEU A 1 79 ? -19.578 -23.047 -12.516 1 92.06 79 LEU A O 1
ATOM 615 N N . THR A 1 80 ? -21.438 -22.547 -13.789 1 91.31 80 THR A N 1
ATOM 616 C CA . THR A 1 80 ? -22.266 -23.609 -13.227 1 91.31 80 THR A CA 1
ATOM 617 C C . THR A 1 80 ? -21.641 -24.969 -13.477 1 91.31 80 THR A C 1
ATOM 619 O O . THR A 1 80 ? -21.219 -25.281 -14.594 1 91.31 80 THR A O 1
ATOM 622 N N . SER A 1 81 ? -21.641 -25.781 -12.461 1 93.12 81 SER A N 1
ATOM 623 C CA . SER A 1 81 ? -21.125 -27.141 -12.594 1 93.12 81 SER A CA 1
ATOM 624 C C . SER A 1 81 ? -21.922 -27.922 -13.641 1 93.12 81 SER A C 1
ATOM 626 O O . SER A 1 81 ? -23.156 -27.938 -13.602 1 93.12 81 SER A O 1
ATOM 628 N N . PRO A 1 82 ? -21.25 -28.547 -14.492 1 95.12 82 PRO A N 1
ATOM 629 C CA . PRO A 1 82 ? -21.938 -29.375 -15.5 1 95.12 82 PRO A CA 1
ATOM 630 C C . PRO A 1 82 ? -22.375 -30.734 -14.945 1 95.12 82 PRO A C 1
ATOM 632 O O . PRO A 1 82 ? -23.016 -31.5 -15.656 1 95.12 82 PRO A O 1
ATOM 635 N N . ARG A 1 83 ? -22.109 -30.969 -13.719 1 95.88 83 ARG A N 1
ATOM 636 C CA . ARG A 1 83 ? -22.344 -32.312 -13.164 1 95.88 83 ARG A CA 1
ATOM 637 C C . ARG A 1 83 ? -23.734 -32.406 -12.57 1 95.88 83 ARG A C 1
ATOM 639 O O . ARG A 1 83 ? -24.172 -33.5 -12.18 1 95.88 83 ARG A O 1
ATOM 646 N N . TYR A 1 84 ? -24.5 -31.422 -12.547 1 95.62 84 TYR A N 1
ATOM 647 C CA . TYR A 1 84 ? -25.812 -31.438 -11.898 1 95.62 84 TYR A CA 1
ATOM 648 C C . TYR A 1 84 ? -26.766 -32.344 -12.648 1 95.62 84 TYR A C 1
ATOM 650 O O . TYR A 1 84 ? -26.859 -32.312 -13.875 1 95.62 84 TYR A O 1
ATOM 658 N N . LEU A 1 85 ? -27.453 -33.156 -11.953 1 97.12 85 LEU A N 1
ATOM 659 C CA . LEU A 1 85 ? -28.578 -34 -12.367 1 97.12 85 LEU A CA 1
ATOM 660 C C . LEU A 1 85 ? -29.453 -34.375 -11.172 1 97.12 85 LEU A C 1
ATOM 662 O O . LEU A 1 85 ? -29.047 -35.188 -10.336 1 97.12 85 LEU A O 1
ATOM 666 N N . ASP A 1 86 ? -30.625 -33.875 -11.133 1 97.31 86 ASP A N 1
ATOM 667 C CA . ASP A 1 86 ? -31.547 -34.125 -10.023 1 97.31 86 ASP A CA 1
ATOM 668 C C . ASP A 1 86 ? -32.562 -35.188 -10.367 1 97.31 86 ASP A C 1
ATOM 670 O O . ASP A 1 86 ? -32.938 -35.344 -11.531 1 97.31 86 ASP A O 1
ATOM 674 N N . PHE A 1 87 ? -33 -35.906 -9.344 1 98.19 87 PHE A N 1
ATOM 675 C CA . PHE A 1 87 ? -34.062 -36.875 -9.461 1 98.19 87 PHE A CA 1
ATOM 676 C C . PHE A 1 87 ? -35.188 -36.625 -8.461 1 98.19 87 PHE A C 1
ATOM 678 O O . PHE A 1 87 ? -34.938 -36.062 -7.387 1 98.19 87 PHE A O 1
ATOM 685 N N . ALA A 1 88 ? -36.344 -37.062 -8.891 1 98.12 88 ALA A N 1
ATOM 686 C CA . ALA A 1 88 ? -37.5 -36.938 -7.988 1 98.12 88 ALA A CA 1
ATOM 687 C C . ALA A 1 88 ? -38.438 -38.125 -8.125 1 98.12 88 ALA A C 1
ATOM 689 O O . ALA A 1 88 ? -38.688 -38.594 -9.227 1 98.12 88 ALA A O 1
ATOM 690 N N . THR A 1 89 ? -38.875 -38.594 -7.012 1 97.69 89 THR A N 1
ATOM 691 C CA . THR A 1 89 ? -39.969 -39.562 -6.949 1 97.69 89 THR A CA 1
ATOM 692 C C . THR A 1 89 ? -41.281 -38.844 -6.789 1 97.69 89 THR A C 1
ATOM 694 O O . THR A 1 89 ? -41.375 -37.625 -6.988 1 97.69 89 THR A O 1
ATOM 697 N N . GLU A 1 90 ? -42.281 -39.656 -6.473 1 95.19 90 GLU A N 1
ATOM 698 C CA . GLU A 1 90 ? -43.594 -39.062 -6.262 1 95.19 90 GLU A CA 1
ATOM 699 C C . GLU A 1 90 ? -43.594 -38.188 -5.008 1 95.19 90 GLU A C 1
ATOM 701 O O . GLU A 1 90 ? -44.312 -37.188 -4.957 1 95.19 90 GLU A O 1
ATOM 706 N N . LYS A 1 91 ? -42.688 -38.469 -4.141 1 96.5 91 LYS A N 1
ATOM 707 C CA . LYS A 1 91 ? -42.812 -37.844 -2.832 1 96.5 91 LYS A CA 1
ATOM 708 C C . LYS A 1 91 ? -41.594 -36.969 -2.523 1 96.5 91 LYS A C 1
ATOM 710 O O . LYS A 1 91 ? -41.656 -36.062 -1.688 1 96.5 91 LYS A O 1
ATOM 715 N N . THR A 1 92 ? -40.5 -37.312 -3.072 1 97.81 92 THR A N 1
ATOM 716 C CA . THR A 1 92 ? -39.25 -36.656 -2.691 1 97.81 92 THR A CA 1
ATOM 717 C C . THR A 1 92 ? -38.5 -36.156 -3.926 1 97.81 92 THR A C 1
ATOM 719 O O . THR A 1 92 ? -38.781 -36.594 -5.043 1 97.81 92 THR A O 1
ATOM 722 N N . SER A 1 93 ? -37.562 -35.156 -3.65 1 98 93 SER A N 1
ATOM 723 C CA . SER A 1 93 ? -36.781 -34.562 -4.727 1 98 93 SER A CA 1
ATOM 724 C C . SER A 1 93 ? -35.344 -34.281 -4.266 1 98 93 SER A C 1
ATOM 726 O O . SER A 1 93 ? -35.156 -33.719 -3.182 1 98 93 SER A O 1
ATOM 728 N N . SER A 1 94 ? -34.406 -34.562 -5.094 1 97.62 94 SER A N 1
ATOM 729 C CA . SER A 1 94 ? -33 -34.344 -4.762 1 97.62 94 SER A CA 1
ATOM 730 C C . SER A 1 94 ? -32.656 -32.844 -4.863 1 97.62 94 SER A C 1
ATOM 732 O O . SER A 1 94 ? -31.578 -32.438 -4.441 1 97.62 94 SER A O 1
ATOM 734 N N . GLU A 1 95 ? -33.5 -32.031 -5.379 1 95.12 95 GLU A N 1
ATOM 735 C CA . GLU A 1 95 ? -33.344 -30.578 -5.406 1 95.12 95 GLU A CA 1
ATOM 736 C C . GLU A 1 95 ? -33.531 -29.969 -4.016 1 95.12 95 GLU A C 1
ATOM 738 O O . GLU A 1 95 ? -33.094 -28.859 -3.758 1 95.12 95 GLU A O 1
ATOM 743 N N . ILE A 1 96 ? -34.188 -30.688 -3.188 1 95.88 96 ILE A N 1
ATOM 744 C CA . ILE A 1 96 ? -34.531 -30.203 -1.854 1 95.88 96 ILE A CA 1
ATOM 745 C C . ILE A 1 96 ? -33.469 -30.703 -0.85 1 95.88 96 ILE A C 1
ATOM 747 O O . ILE A 1 96 ? -33.281 -31.906 -0.701 1 95.88 96 ILE A O 1
ATOM 751 N N . PRO A 1 97 ? -32.875 -29.828 -0.172 1 94.62 97 PRO A N 1
ATOM 752 C CA . PRO A 1 97 ? -31.891 -30.266 0.832 1 94.62 97 PRO A CA 1
ATOM 753 C C . PRO A 1 97 ? -32.469 -31.219 1.858 1 94.62 97 PRO A C 1
ATOM 755 O O . PRO A 1 97 ? -33.531 -30.953 2.426 1 94.62 97 PRO A O 1
ATOM 758 N N . GLY A 1 98 ? -31.859 -32.312 2 1 94.38 98 GLY A N 1
ATOM 759 C CA . GLY A 1 98 ? -32.25 -33.281 3.021 1 94.38 98 GLY A CA 1
ATOM 760 C C . GLY A 1 98 ? -33.156 -34.375 2.494 1 94.38 98 GLY A C 1
ATOM 761 O O . GLY A 1 98 ? -33.375 -35.375 3.162 1 94.38 98 GLY A O 1
ATOM 762 N N . ASP A 1 99 ? -33.719 -34.188 1.348 1 97.44 99 ASP A N 1
ATOM 763 C CA . ASP A 1 99 ? -34.656 -35.156 0.805 1 97.44 99 ASP A CA 1
ATOM 764 C C . ASP A 1 99 ? -33.938 -36.406 0.307 1 97.44 99 ASP A C 1
ATOM 766 O O . ASP A 1 99 ? -34.438 -37.531 0.424 1 97.44 99 ASP A O 1
ATOM 770 N N . TRP A 1 100 ? -32.875 -36.219 -0.386 1 97.44 100 TRP A N 1
ATOM 771 C CA . TRP A 1 100 ? -32.031 -37.281 -0.897 1 97.44 100 TRP A CA 1
ATOM 772 C C . TRP A 1 100 ? -30.625 -37.188 -0.315 1 97.44 100 TRP A C 1
ATOM 774 O O . TRP A 1 100 ? -29.766 -36.5 -0.86 1 97.44 100 TRP A O 1
ATOM 784 N N . ASP A 1 101 ? -30.406 -37.938 0.712 1 95.81 101 ASP A N 1
ATOM 785 C CA . ASP A 1 101 ? -29.078 -37.969 1.346 1 95.81 101 ASP A CA 1
ATOM 786 C C . ASP A 1 101 ? -28.109 -38.812 0.564 1 95.81 101 ASP A C 1
ATOM 788 O O . ASP A 1 101 ? -28.438 -39.938 0.17 1 95.81 101 ASP A O 1
ATOM 792 N N . MET A 1 102 ? -26.969 -38.25 0.375 1 94.69 102 MET A N 1
ATOM 793 C CA . MET A 1 102 ? -25.969 -38.906 -0.461 1 94.69 102 MET A CA 1
ATOM 794 C C . MET A 1 102 ? -24.688 -39.156 0.31 1 94.69 102 MET A C 1
ATOM 796 O O . MET A 1 102 ? -24.172 -38.219 0.957 1 94.69 102 MET A O 1
ATOM 800 N N . THR A 1 103 ? -24.141 -40.281 0.27 1 93.12 103 THR A N 1
ATOM 801 C CA . THR A 1 103 ? -22.844 -40.625 0.842 1 93.12 103 THR A CA 1
ATOM 802 C C . THR A 1 103 ? -21.922 -41.219 -0.222 1 93.12 103 THR A C 1
ATOM 804 O O . THR A 1 103 ? -22.328 -42.094 -0.988 1 93.12 103 THR A O 1
ATOM 807 N N . VAL A 1 104 ? -20.719 -40.75 -0.254 1 92.81 104 VAL A N 1
ATOM 808 C CA . VAL A 1 104 ? -19.75 -41.281 -1.225 1 92.81 104 VAL A CA 1
ATOM 809 C C . VAL A 1 104 ? -19.266 -42.656 -0.79 1 92.81 104 VAL A C 1
ATOM 811 O O . VAL A 1 104 ? -18.781 -42.812 0.335 1 92.81 104 VAL A O 1
ATOM 814 N N . ASP A 1 105 ? -19.422 -43.562 -1.626 1 93.5 105 ASP A N 1
ATOM 815 C CA . ASP A 1 105 ? -18.984 -44.938 -1.364 1 93.5 105 ASP A CA 1
ATOM 816 C C . ASP A 1 105 ? -17.594 -45.188 -1.943 1 93.5 105 ASP A C 1
ATOM 818 O O . ASP A 1 105 ? -16.781 -45.906 -1.353 1 93.5 105 ASP A O 1
ATOM 822 N N . ASP A 1 106 ? -17.453 -44.625 -3.08 1 94.62 106 ASP A N 1
ATOM 823 C CA . ASP A 1 106 ? -16.172 -44.812 -3.75 1 94.62 106 ASP A CA 1
ATOM 824 C C . ASP A 1 106 ? -15.906 -43.75 -4.785 1 94.62 106 ASP A C 1
ATOM 826 O O . ASP A 1 106 ? -16.844 -43.094 -5.289 1 94.62 106 ASP A O 1
ATOM 830 N N . ALA A 1 107 ? -14.641 -43.531 -5.031 1 95.94 107 ALA A N 1
ATOM 831 C CA . ALA A 1 107 ? -14.148 -42.656 -6.098 1 95.94 107 ALA A CA 1
ATOM 832 C C . ALA A 1 107 ? -12.82 -43.156 -6.645 1 95.94 107 ALA A C 1
ATOM 834 O O . ALA A 1 107 ? -11.875 -43.406 -5.883 1 95.94 107 ALA A O 1
ATOM 835 N N . VAL A 1 108 ? -12.773 -43.312 -7.945 1 96.81 108 VAL A N 1
ATOM 836 C CA . VAL A 1 108 ? -11.57 -43.812 -8.594 1 96.81 108 VAL A CA 1
ATOM 837 C C . VAL A 1 108 ? -11.219 -42.938 -9.797 1 96.81 108 VAL A C 1
ATOM 839 O O . VAL A 1 108 ? -12 -42.844 -10.75 1 96.81 108 VAL A O 1
ATOM 842 N N . LEU A 1 109 ? -10.102 -42.344 -9.742 1 97.62 109 LEU A N 1
ATOM 843 C CA . LEU A 1 109 ? -9.547 -41.625 -10.875 1 97.62 109 LEU A CA 1
ATOM 844 C C . LEU A 1 109 ? -8.477 -42.438 -11.578 1 97.62 109 LEU A C 1
ATOM 846 O O . LEU A 1 109 ? -7.43 -42.719 -10.992 1 97.62 109 LEU A O 1
ATOM 850 N N . ASP A 1 110 ? -8.727 -42.75 -12.797 1 96.94 110 ASP A N 1
ATOM 851 C CA . ASP A 1 110 ? -7.816 -43.562 -13.594 1 96.94 110 ASP A CA 1
ATOM 852 C C . ASP A 1 110 ? -6.836 -42.688 -14.367 1 96.94 110 ASP A C 1
ATOM 854 O O . ASP A 1 110 ? -7.23 -41.938 -15.273 1 96.94 110 ASP A O 1
ATOM 858 N N . PHE A 1 111 ? -5.547 -42.875 -14.125 1 96.06 111 PHE A N 1
ATOM 859 C CA . PHE A 1 111 ? -4.52 -42.031 -14.742 1 96.06 111 PHE A CA 1
ATOM 860 C C . PHE A 1 111 ? -4.258 -42.5 -16.172 1 96.06 111 PHE A C 1
ATOM 862 O O . PHE A 1 111 ? -3.66 -41.75 -16.969 1 96.06 111 PHE A O 1
ATOM 869 N N . ASP A 1 112 ? -4.664 -43.625 -16.547 1 95.38 112 ASP A N 1
ATOM 870 C CA . ASP A 1 112 ? -4.418 -44.188 -17.891 1 95.38 112 ASP A CA 1
ATOM 871 C C . ASP A 1 112 ? -5.453 -43.656 -18.891 1 95.38 112 ASP A C 1
ATOM 873 O O . ASP A 1 112 ? -5.148 -43.5 -20.062 1 95.38 112 ASP A O 1
ATOM 877 N N . THR A 1 113 ? -6.621 -43.469 -18.375 1 96.38 113 THR A N 1
ATOM 878 C CA . THR A 1 113 ? -7.695 -43.094 -19.281 1 96.38 113 THR A CA 1
ATOM 879 C C . THR A 1 113 ? -8.188 -41.688 -19 1 96.38 113 THR A C 1
ATOM 881 O O . THR A 1 113 ? -8.844 -41.062 -19.844 1 96.38 113 THR A O 1
ATOM 884 N N . GLY A 1 114 ? -7.977 -41.219 -17.828 1 97.12 114 GLY A N 1
ATOM 885 C CA . GLY A 1 114 ? -8.516 -39.938 -17.422 1 97.12 114 GLY A CA 1
ATOM 886 C C . GLY A 1 114 ? -9.961 -40.031 -16.969 1 97.12 114 GLY A C 1
ATOM 887 O O . GLY A 1 114 ? -10.609 -39 -16.766 1 97.12 114 GLY A O 1
ATOM 888 N N . VAL A 1 115 ? -10.445 -41.219 -16.719 1 97.94 115 VAL A N 1
ATOM 889 C CA . VAL A 1 115 ? -11.844 -41.406 -16.328 1 97.94 115 VAL A CA 1
ATOM 890 C C . VAL A 1 115 ? -11.953 -41.344 -14.805 1 97.94 115 VAL A C 1
ATOM 892 O O . VAL A 1 115 ? -11.148 -41.969 -14.102 1 97.94 115 VAL A O 1
ATOM 895 N N . LEU A 1 116 ? -12.867 -40.594 -14.305 1 98.19 116 LEU A N 1
ATOM 896 C CA . LEU A 1 116 ? -13.258 -40.594 -12.898 1 98.19 116 LEU A CA 1
ATOM 897 C C . LEU A 1 116 ? -14.555 -41.375 -12.703 1 98.19 116 LEU A C 1
ATOM 899 O O . LEU A 1 116 ? -15.555 -41.125 -13.367 1 98.19 116 LEU A O 1
ATOM 903 N N . THR A 1 117 ? -14.531 -42.375 -11.852 1 98.12 117 THR A N 1
ATOM 904 C CA . THR A 1 117 ? -15.719 -43.125 -11.5 1 98.12 117 THR A CA 1
ATOM 905 C C . THR A 1 117 ? -16.062 -42.969 -10.023 1 98.12 117 THR A C 1
ATOM 907 O O . THR A 1 117 ? -15.219 -43.219 -9.148 1 98.12 117 THR A O 1
ATOM 910 N N . GLU A 1 118 ? -17.266 -42.594 -9.781 1 97.44 118 GLU A N 1
ATOM 911 C CA . GLU A 1 118 ? -17.734 -42.406 -8.414 1 97.44 118 GLU A CA 1
ATOM 912 C C . GLU A 1 118 ? -18.984 -43.25 -8.133 1 97.44 118 GLU A C 1
ATOM 914 O O . GLU A 1 118 ? -19.828 -43.406 -9.008 1 97.44 118 GLU A O 1
ATOM 919 N N . LYS A 1 119 ? -19.031 -43.719 -6.965 1 97.62 119 LYS A N 1
ATOM 920 C CA . LYS A 1 119 ? -20.188 -44.438 -6.496 1 97.62 119 LYS A CA 1
ATOM 921 C C . LYS A 1 119 ? -20.781 -43.812 -5.238 1 97.62 119 LYS A C 1
ATOM 923 O O . LYS A 1 119 ? -20.047 -43.469 -4.305 1 97.62 119 LYS A O 1
ATOM 928 N N . PHE A 1 120 ? -22.109 -43.688 -5.27 1 97 120 PHE A N 1
ATOM 929 C CA . PHE A 1 120 ? -22.812 -43.062 -4.148 1 97 120 PHE A CA 1
ATOM 930 C C . PHE A 1 120 ? -23.953 -43.969 -3.658 1 97 120 PHE A C 1
ATOM 932 O O . PHE A 1 120 ? -24.625 -44.625 -4.457 1 97 120 PHE A O 1
ATOM 939 N N . GLN A 1 121 ? -24.141 -43.906 -2.352 1 97.62 121 GLN A N 1
ATOM 940 C CA . GLN A 1 121 ? -25.359 -44.438 -1.737 1 97.62 121 GLN A CA 1
ATOM 941 C C . GLN A 1 121 ? -26.344 -43.312 -1.413 1 97.62 121 GLN A C 1
ATOM 943 O O . GLN A 1 121 ? -25.953 -42.25 -0.904 1 97.62 121 GLN A O 1
ATOM 948 N N . ILE A 1 122 ? -27.625 -43.594 -1.781 1 97.88 122 ILE A N 1
ATOM 949 C CA . ILE A 1 122 ? -28.625 -42.562 -1.614 1 97.88 122 ILE A CA 1
ATOM 950 C C . ILE A 1 122 ? -29.766 -43.094 -0.742 1 97.88 122 ILE A C 1
ATOM 952 O O . ILE A 1 122 ? -30.234 -44.188 -0.938 1 97.88 122 ILE A O 1
ATOM 956 N N . VAL A 1 123 ? -30.203 -42.281 0.226 1 98.19 123 VAL A N 1
ATOM 957 C CA . VAL A 1 123 ? -31.391 -42.562 1.028 1 98.19 123 VAL A CA 1
ATOM 958 C C . VAL A 1 123 ? -32.312 -41.344 0.986 1 98.19 123 VAL A C 1
ATOM 960 O O . VAL A 1 123 ? -31.922 -40.219 1.304 1 98.19 123 VAL A O 1
ATOM 963 N N . THR A 1 124 ? -33.562 -41.625 0.572 1 98.06 124 THR A N 1
ATOM 964 C CA . THR A 1 124 ? -34.562 -40.531 0.531 1 98.06 124 THR A CA 1
ATOM 965 C C . THR A 1 124 ? -35.188 -40.312 1.898 1 98.06 124 THR A C 1
ATOM 967 O O . THR A 1 124 ? -35.062 -41.188 2.777 1 98.06 124 THR A O 1
ATOM 970 N N . SER A 1 125 ? -35.781 -39.219 2.051 1 97.5 125 SER A N 1
ATOM 971 C CA . SER A 1 125 ? -36.406 -38.875 3.332 1 97.5 125 SER A CA 1
ATOM 972 C C . SER A 1 125 ? -37.562 -39.812 3.658 1 97.5 125 SER A C 1
ATOM 974 O O . SER A 1 125 ? -37.969 -39.938 4.816 1 97.5 125 SER A O 1
ATOM 976 N N . ASP A 1 126 ? -38.188 -40.469 2.689 1 96.88 126 ASP A N 1
ATOM 977 C CA . ASP A 1 126 ? -39.219 -41.438 2.93 1 96.88 126 ASP A CA 1
ATOM 978 C C . ASP A 1 126 ? -38.688 -42.875 2.883 1 96.88 126 ASP A C 1
ATOM 980 O O . ASP A 1 126 ? -39.406 -43.812 2.594 1 96.88 126 ASP A O 1
ATOM 984 N N . ASP A 1 127 ? -37.438 -43 3.002 1 96.94 127 ASP A N 1
ATOM 985 C CA . ASP A 1 127 ? -36.688 -44.25 3.316 1 96.94 127 ASP A CA 1
ATOM 986 C C . ASP A 1 127 ? -36.625 -45.156 2.107 1 96.94 127 ASP A C 1
ATOM 988 O O . ASP A 1 127 ? -36.781 -46.375 2.248 1 96.94 127 ASP A O 1
ATOM 992 N N . HIS A 1 128 ? -36.562 -44.656 0.909 1 97.88 128 HIS A N 1
ATOM 993 C CA . HIS A 1 128 ? -36.188 -45.438 -0.263 1 97.88 128 HIS A CA 1
ATOM 994 C C . HIS A 1 128 ? -34.688 -45.375 -0.52 1 97.88 128 HIS A C 1
ATOM 996 O O . HIS A 1 128 ? -34.031 -44.406 -0.169 1 97.88 128 HIS A O 1
ATOM 1002 N N . HIS A 1 129 ? -34.188 -46.469 -1.083 1 98.25 129 HIS A N 1
ATOM 1003 C CA . HIS A 1 129 ? -32.719 -46.625 -1.262 1 98.25 129 HIS A CA 1
ATOM 1004 C C . HIS A 1 129 ? -32.375 -46.719 -2.738 1 98.25 129 HIS A C 1
ATOM 1006 O O . HIS A 1 129 ? -33 -47.469 -3.488 1 98.25 129 HIS A O 1
ATOM 1012 N N . PHE A 1 130 ? -31.375 -45.906 -3.131 1 98.38 130 PHE A N 1
ATOM 1013 C CA . PHE A 1 130 ? -30.844 -45.938 -4.488 1 98.38 130 PHE A CA 1
ATOM 1014 C C . PHE A 1 130 ? -29.312 -46 -4.473 1 98.38 130 PHE A C 1
ATOM 1016 O O . PHE A 1 130 ? -28.688 -45.719 -3.447 1 98.38 130 PHE A O 1
ATOM 1023 N N . GLU A 1 131 ? -28.703 -46.469 -5.516 1 98.44 131 GLU A N 1
ATOM 1024 C CA . GLU A 1 131 ? -27.281 -46.344 -5.82 1 98.44 131 GLU A CA 1
ATOM 1025 C C . GLU A 1 131 ? -27.047 -45.531 -7.086 1 98.44 131 GLU A C 1
ATOM 1027 O O . GLU A 1 131 ? -27.766 -45.719 -8.078 1 98.44 131 GLU A O 1
ATOM 1032 N N . LEU A 1 132 ? -26.125 -44.656 -7.016 1 98.44 132 LEU A N 1
ATOM 1033 C CA . LEU A 1 132 ? -25.781 -43.844 -8.172 1 98.44 132 LEU A CA 1
ATOM 1034 C C . LEU A 1 132 ? -24.312 -44 -8.539 1 98.44 132 LEU A C 1
ATOM 1036 O O . LEU A 1 132 ? -23.438 -43.906 -7.68 1 98.44 132 LEU A O 1
ATOM 1040 N N . VAL A 1 133 ? -24.062 -44.312 -9.766 1 98.38 133 VAL A N 1
ATOM 1041 C CA . VAL A 1 133 ? -22.703 -44.312 -10.312 1 98.38 133 VAL A CA 1
ATOM 1042 C C . VAL A 1 133 ? -22.547 -43.156 -11.328 1 98.38 133 VAL A C 1
ATOM 1044 O O . VAL A 1 133 ? -23.375 -43.031 -12.227 1 98.38 133 VAL A O 1
ATOM 1047 N N . VAL A 1 134 ? -21.531 -42.375 -11.125 1 98 134 VAL A N 1
ATOM 1048 C CA . VAL A 1 134 ? -21.234 -41.281 -12.047 1 98 134 VAL A CA 1
ATOM 1049 C C . VAL A 1 134 ? -19.844 -41.5 -12.664 1 98 134 VAL A C 1
ATOM 1051 O O . VAL A 1 134 ? -18.859 -41.656 -11.945 1 98 134 VAL A O 1
ATOM 1054 N N . LYS A 1 135 ? -19.75 -41.531 -13.969 1 97.81 135 LYS A N 1
ATOM 1055 C CA . LYS A 1 135 ? -18.5 -41.531 -14.719 1 97.81 135 LYS A CA 1
ATOM 1056 C C . LYS A 1 135 ? -18.281 -40.219 -15.469 1 97.81 135 LYS A C 1
ATOM 1058 O O . LYS A 1 135 ? -19.172 -39.75 -16.172 1 97.81 135 LYS A O 1
ATOM 1063 N N . SER A 1 136 ? -17.172 -39.656 -15.273 1 97.94 136 SER A N 1
ATOM 1064 C CA . SER A 1 136 ? -16.828 -38.406 -15.906 1 97.94 136 SER A CA 1
ATOM 1065 C C . SER A 1 136 ? -15.492 -38.5 -16.641 1 97.94 136 SER A C 1
ATOM 1067 O O . SER A 1 136 ? -14.578 -39.188 -16.203 1 97.94 136 SER A O 1
ATOM 1069 N N . MET A 1 137 ? -15.367 -37.781 -17.75 1 98 137 MET A N 1
ATOM 1070 C CA . MET A 1 137 ? -14.125 -37.688 -18.516 1 98 137 MET A CA 1
ATOM 1071 C C . MET A 1 137 ? -14.094 -36.438 -19.375 1 98 137 MET A C 1
ATOM 1073 O O . MET A 1 137 ? -15.102 -36.031 -19.969 1 98 137 MET A O 1
ATOM 1077 N N . ILE A 1 138 ? -13.016 -35.75 -19.375 1 97.81 138 ILE A N 1
ATOM 1078 C CA . ILE A 1 138 ? -12.766 -34.688 -20.344 1 97.81 138 ILE A CA 1
ATOM 1079 C C . ILE A 1 138 ? -11.867 -35.188 -21.469 1 97.81 138 ILE A C 1
ATOM 1081 O O . ILE A 1 138 ? -10.852 -35.844 -21.203 1 97.81 138 ILE A O 1
ATOM 1085 N N . ALA A 1 139 ? -12.328 -34.938 -22.688 1 96.69 139 ALA A N 1
ATOM 1086 C CA . ALA A 1 139 ? -11.477 -35.312 -23.812 1 96.69 139 ALA A CA 1
ATOM 1087 C C . ALA A 1 139 ? -10.18 -34.5 -23.797 1 96.69 139 ALA A C 1
ATOM 1089 O O . ALA A 1 139 ? -10.188 -33.281 -23.562 1 96.69 139 ALA A O 1
ATOM 1090 N N . LEU A 1 140 ? -9.078 -35.125 -24.031 1 96.69 140 LEU A N 1
ATOM 1091 C CA . LEU A 1 140 ? -7.773 -34.469 -23.969 1 96.69 140 LEU A CA 1
ATOM 1092 C C . LEU A 1 140 ? -7.262 -34.125 -25.359 1 96.69 140 LEU A C 1
ATOM 1094 O O . LEU A 1 140 ? -6.109 -33.719 -25.516 1 96.69 140 LEU A O 1
ATOM 1098 N N . ASP A 1 141 ? -8.109 -34.188 -26.406 1 93.44 141 ASP A N 1
ATOM 1099 C CA . ASP A 1 141 ? -7.715 -34 -27.797 1 93.44 141 ASP A CA 1
ATOM 1100 C C . ASP A 1 141 ? -7.992 -32.562 -28.234 1 93.44 141 ASP A C 1
ATOM 1102 O O . ASP A 1 141 ? -8.164 -32.281 -29.438 1 93.44 141 ASP A O 1
ATOM 1106 N N . ASN A 1 142 ? -8.227 -31.609 -27.312 1 90.62 142 ASN A N 1
ATOM 1107 C CA . ASN A 1 142 ? -8.438 -30.188 -27.547 1 90.62 142 ASN A CA 1
ATOM 1108 C C . ASN A 1 142 ? -9.828 -29.906 -28.109 1 90.62 142 ASN A C 1
ATOM 1110 O O . ASN A 1 142 ? -10.07 -28.844 -28.672 1 90.62 142 ASN A O 1
ATOM 1114 N N . SER A 1 143 ? -10.703 -30.891 -27.984 1 93.25 143 SER A N 1
ATOM 1115 C CA . SER A 1 143 ? -12.07 -30.672 -28.438 1 93.25 143 SER A CA 1
ATOM 1116 C C . SER A 1 143 ? -12.898 -29.984 -27.359 1 93.25 143 SER A C 1
ATOM 1118 O O . SER A 1 143 ? -13.992 -29.484 -27.641 1 93.25 143 SER A O 1
ATOM 1120 N N . HIS A 1 144 ? -12.406 -29.969 -26.203 1 95.5 144 HIS A N 1
ATOM 1121 C CA . HIS A 1 144 ? -13.039 -29.328 -25.062 1 95.5 144 HIS A CA 1
ATOM 1122 C C . HIS A 1 144 ? -14.445 -29.859 -24.828 1 95.5 144 HIS A C 1
ATOM 1124 O O . HIS A 1 144 ? -15.406 -29.094 -24.734 1 95.5 144 HIS A O 1
ATOM 1130 N N . GLN A 1 145 ? -14.461 -31.156 -24.734 1 97 145 GLN A N 1
ATOM 1131 C CA . GLN A 1 145 ? -15.703 -31.875 -24.469 1 97 145 GLN A CA 1
ATOM 1132 C C . GLN A 1 145 ? -15.633 -32.625 -23.141 1 97 145 GLN A C 1
ATOM 1134 O O . GLN A 1 145 ? -14.633 -33.281 -22.859 1 97 145 GLN A O 1
ATOM 1139 N N . LEU A 1 146 ? -16.578 -32.438 -22.312 1 97.5 146 LEU A N 1
ATOM 1140 C CA . LEU A 1 146 ? -16.781 -33.188 -21.062 1 97.5 146 LEU A CA 1
ATOM 1141 C C . LEU A 1 146 ? -17.875 -34.219 -21.219 1 97.5 146 LEU A C 1
ATOM 1143 O O . LEU A 1 146 ? -18.969 -33.906 -21.703 1 97.5 146 LEU A O 1
ATOM 1147 N N . PHE A 1 147 ? -17.594 -35.438 -20.828 1 97.94 147 PHE A N 1
ATOM 1148 C CA . PHE A 1 147 ? -18.531 -36.531 -20.891 1 97.94 147 PHE A CA 1
ATOM 1149 C C . PHE A 1 147 ? -18.984 -36.938 -19.5 1 97.94 147 PHE A C 1
ATOM 1151 O O . PHE A 1 147 ? -18.156 -37.125 -18.594 1 97.94 147 PHE A O 1
ATOM 1158 N N . LEU A 1 148 ? -20.297 -37.062 -19.344 1 97.62 148 LEU A N 1
ATOM 1159 C CA . LEU A 1 148 ? -20.875 -37.469 -18.062 1 97.62 148 LEU A CA 1
ATOM 1160 C C . LEU A 1 148 ? -21.875 -38.594 -18.266 1 97.62 148 LEU A C 1
ATOM 1162 O O . LEU A 1 148 ? -22.797 -38.5 -19.078 1 97.62 148 LEU A O 1
ATOM 1166 N N . ASN A 1 149 ? -21.672 -39.688 -17.562 1 97.62 149 ASN A N 1
ATOM 1167 C CA . ASN A 1 149 ? -22.594 -40.812 -17.531 1 97.62 149 ASN A CA 1
ATOM 1168 C C . ASN A 1 149 ? -23.125 -41.062 -16.125 1 97.62 149 ASN A C 1
ATOM 1170 O O . ASN A 1 149 ? -22.344 -41.219 -15.188 1 97.62 149 ASN A O 1
ATOM 1174 N N . TYR A 1 150 ? -24.453 -41.125 -16.016 1 98 150 TYR A N 1
ATOM 1175 C CA . TYR A 1 150 ? -25.109 -41.406 -14.75 1 98 150 TYR A CA 1
ATOM 1176 C C . TYR A 1 150 ? -25.875 -42.719 -14.797 1 98 150 TYR A C 1
ATOM 1178 O O . TYR A 1 150 ? -26.625 -42.969 -15.742 1 98 150 TYR A O 1
ATOM 1186 N N . GLU A 1 151 ? -25.672 -43.531 -13.789 1 98.44 151 GLU A N 1
ATOM 1187 C CA . GLU A 1 151 ? -26.438 -44.75 -13.609 1 98.44 151 GLU A CA 1
ATOM 1188 C C . GLU A 1 151 ? -27.125 -44.781 -12.25 1 98.44 151 GLU A C 1
ATOM 1190 O O . GLU A 1 151 ? -26.469 -44.875 -11.211 1 98.44 151 GLU A O 1
ATOM 1195 N N . LEU A 1 152 ? -28.406 -44.75 -12.297 1 98.44 152 LEU A N 1
ATOM 1196 C CA . LEU A 1 152 ? -29.203 -44.812 -11.078 1 98.44 152 LEU A CA 1
ATOM 1197 C C . LEU A 1 152 ? -29.859 -46.188 -10.93 1 98.44 152 LEU A C 1
ATOM 1199 O O . LEU A 1 152 ? -30.625 -46.625 -11.805 1 98.44 152 LEU A O 1
ATOM 1203 N N . THR A 1 153 ? -29.641 -46.844 -9.805 1 98.62 153 THR A N 1
ATOM 1204 C CA . THR A 1 153 ? -30.25 -48.125 -9.492 1 98.62 153 THR A CA 1
ATOM 1205 C C . THR A 1 153 ? -31.219 -48 -8.32 1 98.62 153 THR A C 1
ATOM 1207 O O . THR A 1 153 ? -30.844 -47.531 -7.246 1 98.62 153 THR A O 1
ATOM 1210 N N . SER A 1 154 ? -32.469 -48.438 -8.586 1 98.38 154 SER A N 1
ATOM 1211 C CA . SER A 1 154 ? -33.406 -48.531 -7.469 1 98.38 154 SER A CA 1
ATOM 1212 C C . SER A 1 154 ? -33.25 -49.812 -6.695 1 98.38 154 SER A C 1
ATOM 1214 O O . SER A 1 154 ? -33.344 -50.906 -7.273 1 98.38 154 SER A O 1
ATOM 1216 N N . LEU A 1 155 ? -33.062 -49.688 -5.492 1 98.25 155 LEU A N 1
ATOM 1217 C CA . LEU A 1 155 ? -32.906 -50.875 -4.684 1 98.25 155 LEU A CA 1
ATOM 1218 C C . LEU A 1 155 ? -34.25 -51.375 -4.16 1 98.25 155 LEU A C 1
ATOM 1220 O O . LEU A 1 155 ? -34.438 -52.562 -3.936 1 98.25 155 LEU A O 1
ATOM 1224 N N . ASP A 1 156 ? -35.25 -50.406 -3.889 1 97.75 156 ASP A N 1
ATOM 1225 C CA . ASP A 1 156 ? -36.5 -50.875 -3.293 1 97.75 156 ASP A CA 1
ATOM 1226 C C . ASP A 1 156 ? -37.656 -49.969 -3.727 1 97.75 156 ASP A C 1
ATOM 1228 O O . ASP A 1 156 ? -38.75 -50 -3.129 1 97.75 156 ASP A O 1
ATOM 1232 N N . TYR A 1 157 ? -37.469 -49.125 -4.648 1 97.5 157 TYR A N 1
ATOM 1233 C CA . TYR A 1 157 ? -38.531 -48.25 -5.102 1 97.5 157 TYR A CA 1
ATOM 1234 C C . TYR A 1 157 ? -39 -48.625 -6.492 1 97.5 157 TYR A C 1
ATOM 1236 O O . TYR A 1 157 ? -38.219 -48.906 -7.383 1 97.5 157 TYR A O 1
ATOM 1244 N N . THR A 1 158 ? -40.312 -48.656 -6.676 1 97.69 158 THR A N 1
ATOM 1245 C CA . THR A 1 158 ? -40.969 -48.75 -7.969 1 97.69 158 THR A CA 1
ATOM 1246 C C . THR A 1 158 ? -42 -47.625 -8.148 1 97.69 158 THR A C 1
ATOM 1248 O O . THR A 1 158 ? -42.844 -47.375 -7.285 1 97.69 158 THR A O 1
ATOM 1251 N N . GLY A 1 159 ? -41.812 -46.906 -9.266 1 97.19 159 GLY A N 1
ATOM 1252 C CA . GLY A 1 159 ? -42.75 -45.844 -9.516 1 97.19 159 GLY A CA 1
ATOM 1253 C C . GLY A 1 159 ? -42.25 -44.812 -10.492 1 97.19 159 GLY A C 1
ATOM 1254 O O . GLY A 1 159 ? -41.344 -45.094 -11.297 1 97.19 159 GLY A O 1
ATOM 1255 N N . THR A 1 160 ? -42.875 -43.688 -10.438 1 97.31 160 THR A N 1
ATOM 1256 C CA . THR A 1 160 ? -42.5 -42.594 -11.312 1 97.31 160 THR A CA 1
ATOM 1257 C C . THR A 1 160 ? -41.188 -41.969 -10.883 1 97.31 160 THR A C 1
ATOM 1259 O O . THR A 1 160 ? -40.938 -41.812 -9.688 1 97.31 160 THR A O 1
ATOM 1262 N N . LEU A 1 161 ? -40.312 -41.719 -11.852 1 98.06 161 LEU A N 1
ATOM 1263 C CA . LEU A 1 161 ? -39.062 -41.031 -11.648 1 98.06 161 LEU A CA 1
ATOM 1264 C C . LEU A 1 161 ? -38.906 -39.844 -12.617 1 98.06 161 LEU A C 1
ATOM 1266 O O . LEU A 1 161 ? -39.031 -40.031 -13.836 1 98.06 161 LEU A O 1
ATOM 1270 N N . ARG A 1 162 ? -38.719 -38.688 -12.117 1 98.12 162 ARG A N 1
ATOM 1271 C CA . ARG A 1 162 ? -38.406 -37.5 -12.914 1 98.12 162 ARG A CA 1
ATOM 1272 C C . ARG A 1 162 ? -36.969 -37.094 -12.773 1 98.12 162 ARG A C 1
ATOM 1274 O O . ARG A 1 162 ? -36.344 -37.344 -11.75 1 98.12 162 ARG A O 1
ATOM 1281 N N . PHE A 1 163 ? -36.406 -36.531 -13.812 1 97.56 163 PHE A N 1
ATOM 1282 C CA . PHE A 1 163 ? -35.062 -35.969 -13.688 1 97.56 163 PHE A CA 1
ATOM 1283 C C . PHE A 1 163 ? -35 -34.562 -14.266 1 97.56 163 PHE A C 1
ATOM 1285 O O . PHE A 1 163 ? -35.781 -34.219 -15.141 1 97.56 163 PHE A O 1
ATOM 1292 N N . THR A 1 164 ? -34.125 -33.719 -13.727 1 96.69 164 THR A N 1
ATOM 1293 C CA . THR A 1 164 ? -33.844 -32.344 -14.188 1 96.69 164 THR A CA 1
ATOM 1294 C C . THR A 1 164 ? -32.344 -32.094 -14.195 1 96.69 164 THR A C 1
ATOM 1296 O O . THR A 1 164 ? -31.656 -32.406 -13.234 1 96.69 164 THR A O 1
ATOM 1299 N N . ARG A 1 165 ? -31.859 -31.547 -15.211 1 95.94 165 ARG A N 1
ATOM 1300 C CA . ARG A 1 165 ? -30.5 -31.031 -15.32 1 95.94 165 ARG A CA 1
ATOM 1301 C C . ARG A 1 165 ? -30.484 -29.547 -15.625 1 95.94 165 ARG A C 1
ATOM 1303 O O . ARG A 1 165 ? -30.688 -29.125 -16.766 1 95.94 165 ARG A O 1
ATOM 1310 N N . PRO A 1 166 ? -30.141 -28.719 -14.641 1 92.12 166 PRO A N 1
ATOM 1311 C CA . PRO A 1 166 ? -30.156 -27.266 -14.898 1 92.12 166 PRO A CA 1
ATOM 1312 C C . PRO A 1 166 ? -29 -26.797 -15.766 1 92.12 166 PRO A C 1
ATOM 1314 O O . PRO A 1 166 ? -27.891 -27.344 -15.656 1 92.12 166 PRO A O 1
ATOM 1317 N N . THR A 1 167 ? -29.25 -25.797 -16.562 1 86.06 167 THR A N 1
ATOM 1318 C CA . THR A 1 167 ? -28.203 -25.156 -17.344 1 86.06 167 THR A CA 1
ATOM 1319 C C . THR A 1 167 ? -27.453 -24.125 -16.5 1 86.06 167 THR A C 1
ATOM 1321 O O . THR A 1 167 ? -26.219 -24.016 -16.594 1 86.06 167 THR A O 1
ATOM 1324 N N . ILE A 1 168 ? -28.156 -23.312 -15.789 1 82.31 168 ILE A N 1
ATOM 1325 C CA . ILE A 1 168 ? -27.594 -22.281 -14.93 1 82.31 168 ILE A CA 1
ATOM 1326 C C . ILE A 1 168 ? -28.094 -22.469 -13.5 1 82.31 168 ILE A C 1
ATOM 1328 O O . ILE A 1 168 ? -29.281 -22.672 -13.273 1 82.31 168 ILE A O 1
ATOM 1332 N N . HIS A 1 169 ? -27.156 -22.578 -12.664 1 78 169 HIS A N 1
ATOM 1333 C CA . HIS A 1 169 ? -27.453 -22.656 -11.234 1 78 169 HIS A CA 1
ATOM 1334 C C . HIS A 1 169 ? -26.672 -21.609 -10.453 1 78 169 HIS A C 1
ATOM 1336 O O . HIS A 1 169 ? -25.469 -21.438 -10.664 1 78 169 HIS A O 1
ATOM 1342 N N . ASP A 1 170 ? -27.453 -20.734 -9.797 1 63.38 170 ASP A N 1
ATOM 1343 C CA . ASP A 1 170 ? -26.812 -19.688 -9.016 1 63.38 170 ASP A CA 1
ATOM 1344 C C . ASP A 1 170 ? -25.859 -20.281 -7.973 1 63.38 170 ASP A C 1
ATOM 1346 O O . ASP A 1 170 ? -26.281 -21.094 -7.152 1 63.38 170 ASP A O 1
ATOM 1350 N N . VAL A 1 171 ? -24.734 -20.297 -8.391 1 56.94 171 VAL A N 1
ATOM 1351 C CA . VAL A 1 171 ? -23.734 -20.703 -7.414 1 56.94 171 VAL A CA 1
ATOM 1352 C C . VAL A 1 171 ? -23.578 -19.625 -6.344 1 56.94 171 VAL A C 1
ATOM 1354 O O . VAL A 1 171 ? -23.359 -18.453 -6.656 1 56.94 171 VAL A O 1
ATOM 1357 N N . THR A 1 172 ? -24.219 -19.891 -5.266 1 51.12 172 THR A N 1
ATOM 1358 C CA . THR A 1 172 ? -24.016 -18.938 -4.184 1 51.12 172 THR A CA 1
ATOM 1359 C C . THR A 1 172 ? -22.516 -18.766 -3.896 1 51.12 172 THR A C 1
ATOM 1361 O O . THR A 1 172 ? -21.797 -19.75 -3.787 1 51.12 172 THR A O 1
ATOM 1364 N N . ALA A 1 173 ? -21.984 -17.688 -4.328 1 46.91 173 ALA A N 1
ATOM 1365 C CA . ALA A 1 173 ? -20.641 -17.25 -4 1 46.91 173 ALA A CA 1
ATOM 1366 C C . ALA A 1 173 ? -20.281 -17.594 -2.561 1 46.91 173 ALA A C 1
ATOM 1368 O O . ALA A 1 173 ? -21.016 -17.281 -1.632 1 46.91 173 ALA A O 1
ATOM 1369 N N . THR A 1 174 ? -19.688 -18.734 -2.402 1 50.62 174 THR A N 1
ATOM 1370 C CA . THR A 1 174 ? -19.156 -18.984 -1.064 1 50.62 174 THR A CA 1
ATOM 1371 C C . THR A 1 174 ? -18.609 -17.703 -0.451 1 50.62 174 THR A C 1
ATOM 1373 O O . THR A 1 174 ? -18.078 -16.844 -1.164 1 50.62 174 THR A O 1
ATOM 1376 N N . THR A 1 175 ? -19.016 -17.453 0.764 1 48.97 175 THR A N 1
ATOM 1377 C CA . THR A 1 175 ? -18.516 -16.359 1.607 1 48.97 175 THR A CA 1
ATOM 1378 C C . THR A 1 175 ? -17 -16.375 1.654 1 48.97 175 THR A C 1
ATOM 1380 O O . THR A 1 175 ? -16.391 -17.312 2.154 1 48.97 175 THR A O 1
ATOM 1383 N N . ALA A 1 176 ? -16.391 -15.828 0.721 1 52.53 176 ALA A N 1
ATOM 1384 C CA . ALA A 1 176 ? -14.953 -15.625 0.841 1 52.53 176 ALA A CA 1
ATOM 1385 C C . ALA A 1 176 ? -14.602 -14.984 2.178 1 52.53 176 ALA A C 1
ATOM 1387 O O . ALA A 1 176 ? -15.336 -14.125 2.674 1 52.53 176 ALA A O 1
ATOM 1388 N N . ASP A 1 177 ? -13.711 -15.656 2.943 1 52.16 177 ASP A N 1
ATOM 1389 C CA . ASP A 1 177 ? -13.102 -14.984 4.086 1 52.16 177 ASP A CA 1
ATOM 1390 C C . ASP A 1 177 ? -12.57 -13.609 3.693 1 52.16 177 ASP A C 1
ATOM 1392 O O . ASP A 1 177 ? -11.562 -13.508 2.982 1 52.16 177 ASP A O 1
ATOM 1396 N N . ALA A 1 178 ? -13.156 -12.625 4.008 1 55.75 178 ALA A N 1
ATOM 1397 C CA . ALA A 1 178 ? -12.922 -11.242 3.592 1 55.75 178 ALA A CA 1
ATOM 1398 C C . ALA A 1 178 ? -11.508 -10.797 3.963 1 55.75 178 ALA A C 1
ATOM 1400 O O . ALA A 1 178 ? -10.945 -9.906 3.32 1 55.75 178 ALA A O 1
ATOM 1401 N N . ASP A 1 179 ? -10.789 -11.516 4.906 1 56.16 179 ASP A N 1
ATOM 1402 C CA . ASP A 1 179 ? -9.523 -11.016 5.422 1 56.16 179 ASP A CA 1
ATOM 1403 C C . ASP A 1 179 ? -8.352 -11.812 4.867 1 56.16 179 ASP A C 1
ATOM 1405 O O . ASP A 1 179 ? -7.188 -11.5 5.145 1 56.16 179 ASP A O 1
ATOM 1409 N N . ASP A 1 180 ? -8.664 -12.82 4.145 1 63.19 180 ASP A N 1
ATOM 1410 C CA . ASP A 1 180 ? -7.57 -13.555 3.5 1 63.19 180 ASP A CA 1
ATOM 1411 C C . ASP A 1 180 ? -7.34 -13.055 2.076 1 63.19 180 ASP A C 1
ATOM 1413 O O . ASP A 1 180 ? -8.102 -13.383 1.165 1 63.19 180 ASP A O 1
ATOM 1417 N N . PRO A 1 181 ? -6.363 -12.227 1.986 1 58.09 181 PRO A N 1
ATOM 1418 C CA . PRO A 1 181 ? -6.137 -11.625 0.669 1 58.09 181 PRO A CA 1
ATOM 1419 C C . PRO A 1 181 ? -5.957 -12.672 -0.431 1 58.09 181 PRO A C 1
ATOM 1421 O O . PRO A 1 181 ? -6.031 -12.344 -1.617 1 58.09 181 PRO A O 1
ATOM 1424 N N . ARG A 1 182 ? -5.93 -13.891 -0.166 1 69.19 182 ARG A N 1
ATOM 1425 C CA . ARG A 1 182 ? -5.648 -14.969 -1.108 1 69.19 182 ARG A CA 1
ATOM 1426 C C . ARG A 1 182 ? -6.938 -15.508 -1.724 1 69.19 182 ARG A C 1
ATOM 1428 O O . ARG A 1 182 ? -6.898 -16.234 -2.721 1 69.19 182 ARG A O 1
ATOM 1435 N N . VAL A 1 183 ? -8.164 -15.234 -1.17 1 58.16 183 VAL A N 1
ATOM 1436 C CA . VAL A 1 183 ? -9.406 -15.844 -1.62 1 58.16 183 VAL A CA 1
ATOM 1437 C C . VAL A 1 183 ? -10.453 -14.758 -1.882 1 58.16 183 VAL A C 1
ATOM 1439 O O . VAL A 1 183 ? -11.469 -14.695 -1.192 1 58.16 183 VAL A O 1
ATOM 1442 N N . ALA A 1 184 ? -10.297 -13.82 -2.848 1 56.22 184 ALA A N 1
ATOM 1443 C CA . ALA A 1 184 ? -11.266 -12.758 -3.115 1 56.22 184 ALA A CA 1
ATOM 1444 C C . ALA A 1 184 ? -12.266 -13.188 -4.184 1 56.22 184 ALA A C 1
ATOM 1446 O O . ALA A 1 184 ? -11.906 -13.883 -5.137 1 56.22 184 ALA A O 1
ATOM 1447 N N . GLN A 1 185 ? -13.578 -13.102 -3.979 1 57.94 185 GLN A N 1
ATOM 1448 C CA . GLN A 1 185 ? -14.617 -13.297 -4.984 1 57.94 185 GLN A CA 1
ATOM 1449 C C . GLN A 1 185 ? -15.242 -11.969 -5.395 1 57.94 185 GLN A C 1
ATOM 1451 O O . GLN A 1 185 ? -15.422 -11.078 -4.562 1 57.94 185 GLN A O 1
ATOM 1456 N N . ARG A 1 186 ? -15.297 -11.812 -6.738 1 65.81 186 ARG A N 1
ATOM 1457 C CA . ARG A 1 186 ? -15.82 -10.555 -7.258 1 65.81 186 ARG A CA 1
ATOM 1458 C C . ARG A 1 186 ? -16.969 -10.805 -8.234 1 65.81 186 ARG A C 1
ATOM 1460 O O . ARG A 1 186 ? -17.172 -11.93 -8.688 1 65.81 186 ARG A O 1
ATOM 1467 N N . GLN A 1 187 ? -17.703 -9.766 -8.484 1 69.62 187 GLN A N 1
ATOM 1468 C CA . GLN A 1 187 ? -18.828 -9.844 -9.414 1 69.62 187 GLN A CA 1
ATOM 1469 C C . GLN A 1 187 ? -18.359 -10.188 -10.82 1 69.62 187 GLN A C 1
ATOM 1471 O O . GLN A 1 187 ? -17.422 -9.562 -11.336 1 69.62 187 GLN A O 1
ATOM 1476 N N . SER A 1 188 ? -18.969 -11.172 -11.398 1 78.31 188 SER A N 1
ATOM 1477 C CA . SER A 1 188 ? -18.562 -11.625 -12.727 1 78.31 188 SER A CA 1
ATOM 1478 C C . SER A 1 188 ? -19.328 -10.891 -13.82 1 78.31 188 SER A C 1
ATOM 1480 O O . SER A 1 188 ? -18.844 -10.758 -14.945 1 78.31 188 SER A O 1
ATOM 1482 N N . GLY A 1 189 ? -20.469 -10.391 -13.547 1 81.81 189 GLY A N 1
ATOM 1483 C CA . GLY A 1 189 ? -21.281 -9.711 -14.547 1 81.81 189 GLY A CA 1
ATOM 1484 C C . GLY A 1 189 ? -21.562 -10.562 -15.766 1 81.81 189 GLY A C 1
ATOM 1485 O O . GLY A 1 189 ? -21.375 -10.109 -16.906 1 81.81 189 GLY A O 1
ATOM 1486 N N . LEU A 1 190 ? -22 -11.789 -15.617 1 90.25 190 LEU A N 1
ATOM 1487 C CA . LEU A 1 190 ? -22.219 -12.727 -16.719 1 90.25 190 LEU A CA 1
ATOM 1488 C C . LEU A 1 190 ? -23.609 -12.523 -17.328 1 90.25 190 LEU A C 1
ATOM 1490 O O . LEU A 1 190 ? -24.578 -12.234 -16.609 1 90.25 190 LEU A O 1
ATOM 1494 N N . THR A 1 191 ? -23.688 -12.578 -18.594 1 92.25 191 THR A N 1
ATOM 1495 C CA . THR A 1 191 ? -24.953 -12.656 -19.328 1 92.25 191 THR A CA 1
ATOM 1496 C C . THR A 1 191 ? -24.984 -13.898 -20.219 1 92.25 191 THR A C 1
ATOM 1498 O O . THR A 1 191 ? -23.984 -14.258 -20.828 1 92.25 191 THR A O 1
ATOM 1501 N N . ASN A 1 192 ? -26.125 -14.594 -20.188 1 92.44 192 ASN A N 1
ATOM 1502 C CA . ASN A 1 192 ? -26.328 -15.789 -21 1 92.44 192 ASN A CA 1
ATOM 1503 C C . ASN A 1 192 ? -27.359 -15.555 -22.094 1 92.44 192 ASN A C 1
ATOM 1505 O O . ASN A 1 192 ? -28.406 -14.961 -21.844 1 92.44 192 ASN A O 1
ATOM 1509 N N . GLN A 1 193 ? -27 -15.898 -23.281 1 93.5 193 GLN A N 1
ATOM 1510 C CA . GLN A 1 193 ? -27.906 -15.859 -24.422 1 93.5 193 GLN A CA 1
ATOM 1511 C C . GLN A 1 193 ? -28.094 -17.25 -25.031 1 93.5 193 GLN A C 1
ATOM 1513 O O . GLN A 1 193 ? -27.156 -17.812 -25.578 1 93.5 193 GLN A O 1
ATOM 1518 N N . PHE A 1 194 ? -29.328 -17.75 -25.047 1 94 194 PHE A N 1
ATOM 1519 C CA . PHE A 1 194 ? -29.609 -19.078 -25.547 1 94 194 PHE A CA 1
ATOM 1520 C C . PHE A 1 194 ? -29.766 -19.062 -27.078 1 94 194 PHE A C 1
ATOM 1522 O O . PHE A 1 194 ? -30.328 -18.125 -27.625 1 94 194 PHE A O 1
ATOM 1529 N N . ILE A 1 195 ? -29.188 -20.016 -27.656 1 91.69 195 ILE A N 1
ATOM 1530 C CA . ILE A 1 195 ? -29.266 -20.203 -29.094 1 91.69 195 ILE A CA 1
ATOM 1531 C C . ILE A 1 195 ? -30.234 -21.328 -29.422 1 91.69 195 ILE A C 1
ATOM 1533 O O . ILE A 1 195 ? -30.109 -22.438 -28.891 1 91.69 195 ILE A O 1
ATOM 1537 N N . PRO A 1 196 ? -31.188 -21 -30.281 1 87 196 PRO A N 1
ATOM 1538 C CA . PRO A 1 196 ? -32.125 -22.062 -30.641 1 87 196 PRO A CA 1
ATOM 1539 C C . PRO A 1 196 ? -31.453 -23.297 -31.234 1 87 196 PRO A C 1
ATOM 1541 O O . PRO A 1 196 ? -30.531 -23.156 -32.031 1 87 196 PRO A O 1
ATOM 1544 N N . ALA A 1 197 ? -31.828 -24.375 -30.703 1 81.19 197 ALA A N 1
ATOM 1545 C CA . ALA A 1 197 ? -31.312 -25.641 -31.203 1 81.19 197 ALA A CA 1
ATOM 1546 C C . ALA A 1 197 ? -32.375 -26.391 -31.984 1 81.19 197 ALA A C 1
ATOM 1548 O O . ALA A 1 197 ? -33.594 -26.234 -31.719 1 81.19 197 ALA A O 1
ATOM 1549 N N . ASP A 1 198 ? -31.922 -27.219 -32.906 1 75.38 198 ASP A N 1
ATOM 1550 C CA . ASP A 1 198 ? -32.844 -28 -33.75 1 75.38 198 ASP A CA 1
ATOM 1551 C C . ASP A 1 198 ? -33.312 -29.25 -33 1 75.38 198 ASP A C 1
ATOM 1553 O O . ASP A 1 198 ? -34.344 -29.828 -33.375 1 75.38 198 ASP A O 1
ATOM 1557 N N . ARG A 1 199 ? -32.531 -29.656 -32.125 1 80.31 199 ARG A N 1
ATOM 1558 C CA . ARG A 1 199 ? -32.875 -30.906 -31.422 1 80.31 199 ARG A CA 1
ATOM 1559 C C . ARG A 1 199 ? -33.312 -30.656 -29.984 1 80.31 199 ARG A C 1
ATOM 1561 O O . ARG A 1 199 ? -32.688 -29.828 -29.297 1 80.31 199 ARG A O 1
ATOM 1568 N N . GLN A 1 200 ? -34.312 -31.469 -29.578 1 83.19 200 GLN A N 1
ATOM 1569 C CA . GLN A 1 200 ? -34.844 -31.359 -28.219 1 83.19 200 GLN A CA 1
ATOM 1570 C C . GLN A 1 200 ? -33.781 -31.797 -27.203 1 83.19 200 GLN A C 1
ATOM 1572 O O . GLN A 1 200 ? -33.844 -31.406 -26.031 1 83.19 200 GLN A O 1
ATOM 1577 N N . GLN A 1 201 ? -32.875 -32.531 -27.656 1 92.44 201 GLN A N 1
ATOM 1578 C CA . GLN A 1 201 ? -31.859 -33.094 -26.75 1 92.44 201 GLN A CA 1
ATOM 1579 C C . GLN A 1 201 ? -30.594 -32.25 -26.75 1 92.44 201 GLN A C 1
ATOM 1581 O O . GLN A 1 201 ? -29.547 -32.688 -26.281 1 92.44 201 GLN A O 1
ATOM 1586 N N . GLN A 1 202 ? -30.719 -31.047 -27.297 1 93.44 202 GLN A N 1
ATOM 1587 C CA . GLN A 1 202 ? -29.578 -30.141 -27.344 1 93.44 202 GLN A CA 1
ATOM 1588 C C . GLN A 1 202 ? -29.938 -28.75 -26.844 1 93.44 202 GLN A C 1
ATOM 1590 O O . GLN A 1 202 ? -31.016 -28.234 -27.172 1 93.44 202 GLN A O 1
ATOM 1595 N N . ILE A 1 203 ? -29.125 -28.203 -26.016 1 94.31 203 ILE A N 1
ATOM 1596 C CA . ILE A 1 203 ? -29.234 -26.812 -25.594 1 94.31 203 ILE A CA 1
ATOM 1597 C C . ILE A 1 203 ? -27.922 -26.094 -25.828 1 94.31 203 ILE A C 1
ATOM 1599 O O . ILE A 1 203 ? -26.844 -26.594 -25.469 1 94.31 203 ILE A O 1
ATOM 1603 N N . GLU A 1 204 ? -27.922 -24.969 -26.484 1 94.12 204 GLU A N 1
ATOM 1604 C CA . GLU A 1 204 ? -26.75 -24.156 -26.766 1 94.12 204 GLU A CA 1
ATOM 1605 C C . GLU A 1 204 ? -26.953 -22.719 -26.281 1 94.12 204 GLU A C 1
ATOM 1607 O O . GLU A 1 204 ? -28.031 -22.156 -26.422 1 94.12 204 GLU A O 1
ATOM 1612 N N . TRP A 1 205 ? -25.922 -22.156 -25.641 1 93.88 205 TRP A N 1
ATOM 1613 C CA . TRP A 1 205 ? -26.016 -20.781 -25.172 1 93.88 205 TRP A CA 1
ATOM 1614 C C . TRP A 1 205 ? -24.641 -20.109 -25.172 1 93.88 205 TRP A C 1
ATOM 1616 O O . TRP A 1 205 ? -23.609 -20.797 -25.203 1 93.88 205 TRP A O 1
ATOM 1626 N N . GLN A 1 206 ? -24.641 -18.828 -25.203 1 95.06 206 GLN A N 1
ATOM 1627 C CA . GLN A 1 206 ? -23.438 -18 -25.125 1 95.06 206 GLN A CA 1
ATOM 1628 C C . GLN A 1 206 ? -23.375 -17.25 -23.797 1 95.06 206 GLN A C 1
ATOM 1630 O O . GLN A 1 206 ? -24.391 -16.703 -23.344 1 95.06 206 GLN A O 1
ATOM 1635 N N . THR A 1 207 ? -22.25 -17.391 -23.156 1 95 207 THR A N 1
ATOM 1636 C CA . THR A 1 207 ? -22.016 -16.625 -21.938 1 95 207 THR A CA 1
ATOM 1637 C C . THR A 1 207 ? -21.031 -15.492 -22.188 1 95 207 THR A C 1
ATOM 1639 O O . THR A 1 207 ? -19.906 -15.719 -22.656 1 95 207 THR A O 1
ATOM 1642 N N . LEU A 1 208 ? -21.453 -14.312 -21.875 1 95.88 208 LEU A N 1
ATOM 1643 C CA . LEU A 1 208 ? -20.672 -13.102 -22.094 1 95.88 208 LEU A CA 1
ATOM 1644 C C . LEU A 1 208 ? -20.281 -12.461 -20.766 1 95.88 208 LEU A C 1
ATOM 1646 O O . LEU A 1 208 ? -21.109 -12.383 -19.844 1 95.88 208 LEU A O 1
ATOM 1650 N N . VAL A 1 209 ? -19.016 -12.102 -20.641 1 95.19 209 VAL A N 1
ATOM 1651 C CA . VAL A 1 209 ? -18.547 -11.328 -19.484 1 95.19 209 VAL A CA 1
ATOM 1652 C C . VAL A 1 209 ? -18.625 -9.836 -19.812 1 95.19 209 VAL A C 1
ATOM 1654 O O . VAL A 1 209 ? -17.938 -9.352 -20.703 1 95.19 209 VAL A O 1
ATOM 1657 N N . ALA A 1 210 ? -19.312 -9.055 -19.031 1 93.81 210 ALA A N 1
ATOM 1658 C CA . ALA A 1 210 ? -19.578 -7.645 -19.328 1 93.81 210 ALA A CA 1
ATOM 1659 C C . ALA A 1 210 ? -18.297 -6.828 -19.266 1 93.81 210 ALA A C 1
ATOM 1661 O O . ALA A 1 210 ? -18.062 -5.953 -20.094 1 93.81 210 ALA A O 1
ATOM 1662 N N . SER A 1 211 ? -17.438 -7.074 -18.344 1 94.44 211 SER A N 1
ATOM 1663 C CA . SER A 1 211 ? -16.297 -6.219 -18.047 1 94.44 211 SER A CA 1
ATOM 1664 C C . SER A 1 211 ? -15.18 -6.43 -19.078 1 94.44 211 SER A C 1
ATOM 1666 O O . SER A 1 211 ? -14.453 -5.492 -19.422 1 94.44 211 SER A O 1
ATOM 1668 N N . THR A 1 212 ? -14.914 -7.613 -19.594 1 96.38 212 THR A N 1
ATOM 1669 C CA . THR A 1 212 ? -13.805 -7.918 -20.484 1 96.38 212 THR A CA 1
ATOM 1670 C C . THR A 1 212 ? -14.289 -8.148 -21.906 1 96.38 212 THR A C 1
ATOM 1672 O O . THR A 1 212 ? -13.492 -8.234 -22.844 1 96.38 212 THR A O 1
ATOM 1675 N N . HIS A 1 213 ? -15.586 -8.344 -22.109 1 96.12 213 HIS A N 1
ATOM 1676 C CA . HIS A 1 213 ? -16.234 -8.633 -23.375 1 96.12 213 HIS A CA 1
ATOM 1677 C C . HIS A 1 213 ? -15.812 -9.992 -23.922 1 96.12 213 HIS A C 1
ATOM 1679 O O . HIS A 1 213 ? -15.93 -10.258 -25.109 1 96.12 213 HIS A O 1
ATOM 1685 N N . GLN A 1 214 ? -15.219 -10.828 -23.047 1 97.19 214 GLN A N 1
ATOM 1686 C CA . GLN A 1 214 ? -14.938 -12.211 -23.438 1 97.19 214 GLN A CA 1
ATOM 1687 C C . GLN A 1 214 ? -16.234 -13.016 -23.562 1 97.19 214 GLN A C 1
ATOM 1689 O O . GLN A 1 214 ? -17.188 -12.797 -22.812 1 97.19 214 GLN A O 1
ATOM 1694 N N . GLN A 1 215 ? -16.203 -13.938 -24.484 1 96.88 215 GLN A N 1
ATOM 1695 C CA . GLN A 1 215 ? -17.359 -14.789 -24.734 1 96.88 215 GLN A CA 1
ATOM 1696 C C . GLN A 1 215 ? -16.953 -16.25 -24.922 1 96.88 215 GLN A C 1
ATOM 1698 O O . GLN A 1 215 ? -15.914 -16.531 -25.516 1 96.88 215 GLN A O 1
ATOM 1703 N N . ILE A 1 216 ? -17.797 -17.109 -24.391 1 96.94 216 ILE A N 1
ATOM 1704 C CA . ILE A 1 216 ? -17.672 -18.531 -24.703 1 96.94 216 ILE A CA 1
ATOM 1705 C C . ILE A 1 216 ? -19.031 -19.078 -25.141 1 96.94 216 ILE A C 1
ATOM 1707 O O . ILE A 1 216 ? -20.078 -18.562 -24.734 1 96.94 216 ILE A O 1
ATOM 1711 N N . THR A 1 217 ? -19.016 -20.016 -26 1 96.5 217 THR A N 1
ATOM 1712 C CA . THR A 1 217 ? -20.203 -20.766 -26.375 1 96.5 217 THR A CA 1
ATOM 1713 C C . THR A 1 217 ? -20.188 -22.156 -25.75 1 96.5 217 THR A C 1
ATOM 1715 O O . THR A 1 217 ? -19.156 -22.859 -25.781 1 96.5 217 THR A O 1
ATOM 1718 N N . GLN A 1 218 ? -21.266 -22.516 -25.156 1 95.12 218 GLN A N 1
ATOM 1719 C CA . GLN A 1 218 ? -21.438 -23.812 -24.5 1 95.12 218 GLN A CA 1
ATOM 1720 C C . GLN A 1 218 ? -22.578 -24.609 -25.141 1 95.12 218 GLN A C 1
ATOM 1722 O O . GLN A 1 218 ? -23.578 -24.031 -25.578 1 95.12 218 GLN A O 1
ATOM 1727 N N . ARG A 1 219 ? -22.422 -25.844 -25.25 1 94.81 219 ARG A N 1
ATOM 1728 C CA . ARG A 1 219 ? -23.453 -26.75 -25.766 1 94.81 219 ARG A CA 1
ATOM 1729 C C . ARG A 1 219 ? -23.562 -28 -24.906 1 94.81 219 ARG A C 1
ATOM 1731 O O . ARG A 1 219 ? -22.562 -28.656 -24.609 1 94.81 219 ARG A O 1
ATOM 1738 N N . ASP A 1 220 ? -24.797 -28.297 -24.469 1 94.88 220 ASP A N 1
ATOM 1739 C CA . ASP A 1 220 ? -25.109 -29.562 -23.797 1 94.88 220 ASP A CA 1
ATOM 1740 C C . ASP A 1 220 ? -25.906 -30.484 -24.719 1 94.88 220 ASP A C 1
ATOM 1742 O O . ASP A 1 220 ? -26.828 -30.031 -25.406 1 94.88 220 ASP A O 1
ATOM 1746 N N . TRP A 1 221 ? -25.5 -31.719 -24.688 1 95.44 221 TRP A N 1
ATOM 1747 C CA . TRP A 1 221 ? -26.203 -32.719 -25.469 1 95.44 221 TRP A CA 1
ATOM 1748 C C . TRP A 1 221 ? -26.562 -33.938 -24.594 1 95.44 221 TRP A C 1
ATOM 1750 O O . TRP A 1 221 ? -25.688 -34.562 -24.016 1 95.44 221 TRP A O 1
ATOM 1760 N N . LEU A 1 222 ? -27.859 -34.219 -24.453 1 96.5 222 LEU A N 1
ATOM 1761 C CA . LEU A 1 222 ? -28.344 -35.469 -23.859 1 96.5 222 LEU A CA 1
ATOM 1762 C C . LEU A 1 222 ? -28.234 -36.625 -24.859 1 96.5 222 LEU A C 1
ATOM 1764 O O . LEU A 1 222 ? -29.125 -36.812 -25.688 1 96.5 222 LEU A O 1
ATOM 1768 N N . THR A 1 223 ? -27.188 -37.344 -24.734 1 95.25 223 THR A N 1
ATOM 1769 C CA . THR A 1 223 ? -26.828 -38.312 -25.781 1 95.25 223 THR A CA 1
ATOM 1770 C C . THR A 1 223 ? -27.531 -39.625 -25.578 1 95.25 223 THR A C 1
ATOM 1772 O O . THR A 1 223 ? -27.703 -40.406 -26.531 1 95.25 223 THR A O 1
ATOM 1775 N N . SER A 1 224 ? -27.875 -39.938 -24.359 1 95.44 224 SER A N 1
ATOM 1776 C CA . SER A 1 224 ? -28.609 -41.188 -24.078 1 95.44 224 SER A CA 1
ATOM 1777 C C . SER A 1 224 ? -29.5 -41 -22.844 1 95.44 224 SER A C 1
ATOM 1779 O O . SER A 1 224 ? -29.156 -40.281 -21.922 1 95.44 224 SER A O 1
ATOM 1781 N N . PHE A 1 225 ? -30.672 -41.719 -22.875 1 95.56 225 PHE A N 1
ATOM 1782 C CA . PHE A 1 225 ? -31.594 -41.781 -21.75 1 95.56 225 PHE A CA 1
ATOM 1783 C C . PHE A 1 225 ? -32.438 -43.062 -21.812 1 95.56 225 PHE A C 1
ATOM 1785 O O . PHE A 1 225 ? -32.469 -43.719 -22.844 1 95.56 225 PHE A O 1
ATOM 1792 N N . PRO A 1 226 ? -33.031 -43.438 -20.672 1 96.75 226 PRO A N 1
ATOM 1793 C CA . PRO A 1 226 ? -33.719 -44.719 -20.641 1 96.75 226 PRO A CA 1
ATOM 1794 C C . PRO A 1 226 ? -34.938 -44.75 -21.578 1 96.75 226 PRO A C 1
ATOM 1796 O O . PRO A 1 226 ? -35.625 -43.75 -21.734 1 96.75 226 PRO A O 1
ATOM 1799 N N . THR A 1 227 ? -35.188 -46 -22.031 1 94.56 227 THR A N 1
ATOM 1800 C CA . THR A 1 227 ? -36.344 -46.219 -22.875 1 94.56 227 THR A CA 1
ATOM 1801 C C . THR A 1 227 ? -37.625 -45.938 -22.109 1 94.56 227 THR A C 1
ATOM 1803 O O . THR A 1 227 ? -37.75 -46.312 -20.938 1 94.56 227 THR A O 1
ATOM 1806 N N . GLY A 1 228 ? -38.531 -45.312 -22.766 1 93.75 228 GLY A N 1
ATOM 1807 C CA . GLY A 1 228 ? -39.844 -45.031 -22.172 1 93.75 228 GLY A CA 1
ATOM 1808 C C . GLY A 1 228 ? -39.906 -43.688 -21.469 1 93.75 228 GLY A C 1
ATOM 1809 O O . GLY A 1 228 ? -41 -43.25 -21.047 1 93.75 228 GLY A O 1
ATOM 1810 N N . PHE A 1 229 ? -38.781 -43.031 -21.328 1 95.5 229 PHE A N 1
ATOM 1811 C CA . PHE A 1 229 ? -38.781 -41.719 -20.719 1 95.5 229 PHE A CA 1
ATOM 1812 C C . PHE A 1 229 ? -39.188 -40.656 -21.75 1 95.5 229 PHE A C 1
ATOM 1814 O O . PHE A 1 229 ? -38.688 -40.688 -22.875 1 95.5 229 PHE A O 1
ATOM 1821 N N . GLU A 1 230 ? -40 -39.688 -21.438 1 95.44 230 GLU A N 1
ATOM 1822 C CA . GLU A 1 230 ? -40.219 -38.438 -22.188 1 95.44 230 GLU A CA 1
ATOM 1823 C C . GLU A 1 230 ? -39.188 -37.375 -21.797 1 95.44 230 GLU A C 1
ATOM 1825 O O . GLU A 1 230 ? -38.938 -37.188 -20.609 1 95.44 230 GLU A O 1
ATOM 1830 N N . VAL A 1 231 ? -38.562 -36.781 -22.812 1 95.31 231 VAL A N 1
ATOM 1831 C CA . VAL A 1 231 ? -37.562 -35.781 -22.484 1 95.31 231 VAL A CA 1
ATOM 1832 C C . VAL A 1 231 ? -37.75 -34.531 -23.328 1 95.31 231 VAL A C 1
ATOM 1834 O O . VAL A 1 231 ? -38.25 -34.594 -24.453 1 95.31 231 VAL A O 1
ATOM 1837 N N . TYR A 1 232 ? -37.438 -33.375 -22.797 1 93.44 232 TYR A N 1
ATOM 1838 C CA . TYR A 1 232 ? -37.375 -32.094 -23.531 1 93.44 232 TYR A CA 1
ATOM 1839 C C . TYR A 1 232 ? -36.344 -31.156 -22.938 1 93.44 232 TYR A C 1
ATOM 1841 O O . TYR A 1 232 ? -35.969 -31.297 -21.766 1 93.44 232 TYR A O 1
ATOM 1849 N N . GLY A 1 233 ? -35.844 -30.281 -23.766 1 92.38 233 GLY A N 1
ATOM 1850 C CA . GLY A 1 233 ? -34.906 -29.25 -23.359 1 92.38 233 GLY A CA 1
ATOM 1851 C C . GLY A 1 233 ? -35.469 -27.844 -23.516 1 92.38 233 GLY A C 1
ATOM 1852 O O . GLY A 1 233 ? -36.188 -27.562 -24.484 1 92.38 233 GLY A O 1
ATOM 1853 N N . ASP A 1 234 ? -35.156 -26.969 -22.484 1 90.81 234 ASP A N 1
ATOM 1854 C CA . ASP A 1 234 ? -35.438 -25.547 -22.594 1 90.81 234 ASP A CA 1
ATOM 1855 C C . ASP A 1 234 ? -34.312 -24.719 -21.938 1 90.81 234 ASP A C 1
ATOM 1857 O O . ASP A 1 234 ? -33.25 -25.25 -21.625 1 90.81 234 ASP A O 1
ATOM 1861 N N . HIS A 1 235 ? -34.562 -23.422 -21.766 1 88.06 235 HIS A N 1
ATOM 1862 C CA . HIS A 1 235 ? -33.531 -22.531 -21.266 1 88.06 235 HIS A CA 1
ATOM 1863 C C . HIS A 1 235 ? -33.156 -22.891 -19.828 1 88.06 235 HIS A C 1
ATOM 1865 O O . HIS A 1 235 ? -32.031 -22.594 -19.375 1 88.06 235 HIS A O 1
ATOM 1871 N N . ALA A 1 236 ? -34.062 -23.5 -19.141 1 90.25 236 ALA A N 1
ATOM 1872 C CA . ALA A 1 236 ? -33.812 -23.859 -17.75 1 90.25 236 ALA A CA 1
ATOM 1873 C C . ALA A 1 236 ? -33 -25.156 -17.656 1 90.25 236 ALA A C 1
ATOM 1875 O O . ALA A 1 236 ? -32.375 -25.438 -16.609 1 90.25 236 ALA A O 1
ATOM 1876 N N . GLY A 1 237 ? -33.094 -26 -18.719 1 94.12 237 GLY A N 1
ATOM 1877 C CA . GLY A 1 237 ? -32.344 -27.25 -18.734 1 94.12 237 GLY A CA 1
ATOM 1878 C C . GLY A 1 237 ? -33.094 -28.391 -19.344 1 94.12 237 GLY A C 1
ATOM 1879 O O . GLY A 1 237 ? -34.031 -28.188 -20.156 1 94.12 237 GLY A O 1
ATOM 1880 N N . PHE A 1 238 ? -32.656 -29.609 -19.094 1 96.38 238 PHE A N 1
ATOM 1881 C CA . PHE A 1 238 ? -33.312 -30.828 -19.578 1 96.38 238 PHE A CA 1
ATOM 1882 C C . PHE A 1 238 ? -34.281 -31.375 -18.516 1 96.38 238 PHE A C 1
ATOM 1884 O O . PHE A 1 238 ? -33.969 -31.344 -17.312 1 96.38 238 PHE A O 1
ATOM 1891 N N . HIS A 1 239 ? -35.375 -31.875 -19.031 1 95.75 239 HIS A N 1
ATOM 1892 C CA . HIS A 1 239 ? -36.406 -32.469 -18.188 1 95.75 239 HIS A CA 1
ATOM 1893 C C . HIS A 1 239 ? -36.906 -33.781 -18.766 1 95.75 239 HIS A C 1
ATOM 1895 O O . HIS A 1 239 ? -36.906 -33.969 -19.984 1 95.75 239 HIS A O 1
ATOM 1901 N N . GLY A 1 240 ? -37.344 -34.625 -17.844 1 96.62 240 GLY A N 1
ATOM 1902 C CA . GLY A 1 240 ? -37.938 -35.875 -18.312 1 96.62 240 GLY A CA 1
ATOM 1903 C C . GLY A 1 240 ? -38.562 -36.688 -17.203 1 96.62 240 GLY A C 1
ATOM 1904 O O . GLY A 1 240 ? -38.438 -36.375 -16.031 1 96.62 240 GLY A O 1
ATOM 1905 N N . SER A 1 241 ? -39.344 -37.688 -17.672 1 97.31 241 SER A N 1
ATOM 1906 C CA . SER A 1 241 ? -40.031 -38.531 -16.719 1 97.31 241 SER A CA 1
ATOM 1907 C C . SER A 1 241 ? -40.281 -39.938 -17.312 1 97.31 241 SER A C 1
ATOM 1909 O O . SER A 1 241 ? -40.406 -40.062 -18.516 1 97.31 241 SER A O 1
ATOM 1911 N N . GLY A 1 242 ? -40.312 -40.812 -16.438 1 97.56 242 GLY A N 1
ATOM 1912 C CA . GLY A 1 242 ? -40.625 -42.219 -16.719 1 97.56 242 GLY A CA 1
ATOM 1913 C C . GLY A 1 242 ? -40.812 -43.062 -15.469 1 97.56 242 GLY A C 1
ATOM 1914 O O . GLY A 1 242 ? -41.281 -42.531 -14.445 1 97.56 242 GLY A O 1
ATOM 1915 N N . THR A 1 243 ? -40.656 -44.344 -15.648 1 97.06 243 THR A N 1
ATOM 1916 C CA . THR A 1 243 ? -40.812 -45.219 -14.5 1 97.06 243 THR A CA 1
ATOM 1917 C C . THR A 1 243 ? -39.531 -46 -14.234 1 97.06 243 THR A C 1
ATOM 1919 O O . THR A 1 243 ? -38.781 -46.281 -15.156 1 97.06 243 THR A O 1
ATOM 1922 N N . ILE A 1 244 ? -39.344 -46.312 -13.016 1 97.56 244 ILE A N 1
ATOM 1923 C CA . ILE A 1 244 ? -38.25 -47.188 -12.625 1 97.56 244 ILE A CA 1
ATOM 1924 C C . ILE A 1 244 ? -38.781 -48.344 -11.797 1 97.56 244 ILE A C 1
ATOM 1926 O O . ILE A 1 244 ? -39.75 -48.219 -11.055 1 97.56 244 ILE A O 1
ATOM 1930 N N . GLU A 1 245 ? -38.188 -49.531 -11.953 1 97.56 245 GLU A N 1
ATOM 1931 C CA . GLU A 1 245 ? -38.531 -50.719 -11.188 1 97.56 245 GLU A CA 1
ATOM 1932 C C . GLU A 1 245 ? -37.469 -51.062 -10.18 1 97.56 245 GLU A C 1
ATOM 1934 O O . GLU A 1 245 ? -36.281 -50.719 -10.375 1 97.56 245 GLU A O 1
ATOM 1939 N N . VAL A 1 246 ? -37.844 -51.75 -9.203 1 97.06 246 VAL A N 1
ATOM 1940 C CA . VAL A 1 246 ? -36.906 -52.219 -8.18 1 97.06 246 VAL A CA 1
ATOM 1941 C C . VAL A 1 246 ? -35.844 -53.094 -8.82 1 97.06 246 VAL A C 1
ATOM 1943 O O . VAL A 1 246 ? -36.156 -53.906 -9.703 1 97.06 246 VAL A O 1
ATOM 1946 N N . GLN A 1 247 ? -34.688 -52.875 -8.484 1 96.94 247 GLN A N 1
ATOM 1947 C CA . GLN A 1 247 ? -33.5 -53.625 -8.914 1 96.94 247 GLN A CA 1
ATOM 1948 C C . GLN A 1 247 ? -33.219 -53.406 -10.391 1 96.94 247 GLN A C 1
ATOM 1950 O O . GLN A 1 247 ? -32.719 -54.312 -11.078 1 96.94 247 GLN A O 1
ATOM 1955 N N . THR A 1 248 ? -33.594 -52.281 -10.898 1 96.88 248 THR A N 1
ATOM 1956 C CA . THR A 1 248 ? -33.25 -51.875 -12.258 1 96.88 248 THR A CA 1
ATOM 1957 C C . THR A 1 248 ? -32.312 -50.656 -12.242 1 96.88 248 THR A C 1
ATOM 1959 O O . THR A 1 248 ? -32.375 -49.844 -11.32 1 96.88 248 THR A O 1
ATOM 1962 N N . THR A 1 249 ? -31.5 -50.688 -13.227 1 98.12 249 THR A N 1
ATOM 1963 C CA . THR A 1 249 ? -30.594 -49.562 -13.406 1 98.12 249 THR A CA 1
ATOM 1964 C C . THR A 1 249 ? -30.969 -48.75 -14.641 1 98.12 249 THR A C 1
ATOM 1966 O O . THR A 1 249 ? -31.125 -49.312 -15.734 1 98.12 249 THR A O 1
ATOM 1969 N N . LEU A 1 250 ? -31.203 -47.5 -14.508 1 98.12 250 LEU A N 1
ATOM 1970 C CA . LEU A 1 250 ? -31.406 -46.562 -15.602 1 98.12 250 LEU A CA 1
ATOM 1971 C C . LEU A 1 250 ? -30.156 -45.719 -15.852 1 98.12 250 LEU A C 1
ATOM 1973 O O . LEU A 1 250 ? -29.406 -45.438 -14.914 1 98.12 250 LEU A O 1
ATOM 1977 N N . SER A 1 251 ? -29.938 -45.312 -17.094 1 97.69 251 SER A N 1
ATOM 1978 C CA . SER A 1 251 ? -28.719 -44.594 -17.438 1 97.69 251 SER A CA 1
ATOM 1979 C C . SER A 1 251 ? -29.047 -43.312 -18.219 1 97.69 251 SER A C 1
ATOM 1981 O O . SER A 1 251 ? -29.969 -43.312 -19.047 1 97.69 251 SER A O 1
ATOM 1983 N N . TRP A 1 252 ? -28.375 -42.25 -17.953 1 97.44 252 TRP A N 1
ATOM 1984 C CA . TRP A 1 252 ? -28.359 -41 -18.703 1 97.44 252 TRP A CA 1
ATOM 1985 C C . TRP A 1 252 ? -26.922 -40.625 -19.109 1 97.44 252 TRP A C 1
ATOM 1987 O O . TRP A 1 252 ? -26 -40.812 -18.328 1 97.44 252 TRP A O 1
ATOM 1997 N N . SER A 1 253 ? -26.703 -40.156 -20.328 1 97.12 253 SER A N 1
ATOM 1998 C CA . SER A 1 253 ? -25.406 -39.656 -20.781 1 97.12 253 SER A CA 1
ATOM 1999 C C . SER A 1 253 ? -25.516 -38.25 -21.359 1 97.12 253 SER A C 1
ATOM 2001 O O . SER A 1 253 ? -26.469 -37.938 -22.078 1 97.12 253 SER A O 1
ATOM 2003 N N . PHE A 1 254 ? -24.609 -37.469 -20.953 1 96.31 254 PHE A N 1
ATOM 2004 C CA . PHE A 1 254 ? -24.547 -36.094 -21.422 1 96.31 254 PHE A CA 1
ATOM 2005 C C . PHE A 1 254 ? -23.141 -35.75 -21.938 1 96.31 254 PHE A C 1
ATOM 2007 O O . PHE A 1 254 ? -22.156 -36.281 -21.422 1 96.31 254 PHE A O 1
ATOM 2014 N N . THR A 1 255 ? -23.062 -34.906 -22.938 1 96.19 255 THR A N 1
ATOM 2015 C CA . THR A 1 255 ? -21.812 -34.281 -23.375 1 96.19 255 THR A CA 1
ATOM 2016 C C . THR A 1 255 ? -21.922 -32.75 -23.328 1 96.19 255 THR A C 1
ATOM 2018 O O . THR A 1 255 ? -22.859 -32.188 -23.891 1 96.19 255 THR A O 1
ATOM 2021 N N . ARG A 1 256 ? -21.031 -32.125 -22.641 1 95.88 256 ARG A N 1
ATOM 2022 C CA . ARG A 1 256 ? -20.891 -30.688 -22.688 1 95.88 256 ARG A CA 1
ATOM 2023 C C . ARG A 1 256 ? -19.688 -30.281 -23.531 1 95.88 256 ARG A C 1
ATOM 2025 O O . ARG A 1 256 ? -18.578 -30.797 -23.328 1 95.88 256 ARG A O 1
ATOM 2032 N N . GLN A 1 257 ? -19.891 -29.391 -24.422 1 95.62 257 GLN A N 1
ATOM 2033 C CA . GLN A 1 257 ? -18.828 -28.812 -25.234 1 95.62 257 GLN A CA 1
ATOM 2034 C C . GLN A 1 257 ? -18.688 -27.312 -24.969 1 95.62 257 GLN A C 1
ATOM 2036 O O . GLN A 1 257 ? -19.688 -26.609 -24.828 1 95.62 257 GLN A O 1
ATOM 2041 N N . ILE A 1 258 ? -17.484 -26.875 -24.906 1 96.06 258 ILE A N 1
ATOM 2042 C CA . ILE A 1 258 ? -17.219 -25.453 -24.656 1 96.06 258 ILE A CA 1
ATOM 2043 C C . ILE A 1 258 ? -16.266 -24.922 -25.719 1 96.06 258 ILE A C 1
ATOM 2045 O O . ILE A 1 258 ? -15.297 -25.609 -26.094 1 96.06 258 ILE A O 1
ATOM 2049 N N . SER A 1 259 ? -16.422 -23.734 -26.219 1 96.88 259 SER A N 1
ATOM 2050 C CA . SER A 1 259 ? -15.555 -23.125 -27.219 1 96.88 259 SER A CA 1
ATOM 2051 C C . SER A 1 259 ? -14.289 -22.562 -26.578 1 96.88 259 SER A C 1
ATOM 2053 O O . SER A 1 259 ? -14.227 -22.391 -25.359 1 96.88 259 SER A O 1
ATOM 2055 N N . GLU A 1 260 ? -13.266 -22.328 -27.406 1 96.38 260 GLU A N 1
ATOM 2056 C CA . GLU A 1 260 ? -12.219 -21.391 -27 1 96.38 260 GLU A CA 1
ATOM 2057 C C . GLU A 1 260 ? -12.797 -20 -26.766 1 96.38 260 GLU A C 1
ATOM 2059 O O . GLU A 1 260 ? -13.859 -19.656 -27.297 1 96.38 260 GLU A O 1
ATOM 2064 N N . ILE A 1 261 ? -12.078 -19.266 -25.906 1 97.19 261 ILE A N 1
ATOM 2065 C CA . ILE A 1 261 ? -12.531 -17.922 -25.578 1 97.19 261 ILE A CA 1
ATOM 2066 C C . ILE A 1 261 ? -12.594 -17.078 -26.844 1 97.19 261 ILE A C 1
ATOM 2068 O O . ILE A 1 261 ? -11.617 -17 -27.594 1 97.19 261 ILE A O 1
ATOM 2072 N N . ASN A 1 262 ? -13.711 -16.469 -27.141 1 97.25 262 ASN A N 1
ATOM 2073 C CA . ASN A 1 262 ? -13.992 -15.57 -28.266 1 97.25 262 ASN A CA 1
ATOM 2074 C C . ASN A 1 262 ? -13.93 -16.297 -29.594 1 97.25 262 ASN A C 1
ATOM 2076 O O . ASN A 1 262 ? -13.656 -15.688 -30.641 1 97.25 262 ASN A O 1
ATOM 2080 N N . GLN A 1 263 ? -14.031 -17.578 -29.594 1 96 263 GLN A N 1
ATOM 2081 C CA . GLN A 1 263 ? -14.062 -18.375 -30.812 1 96 263 GLN A CA 1
ATOM 2082 C C . GLN A 1 263 ? -15.375 -19.141 -30.938 1 96 263 GLN A C 1
ATOM 2084 O O . GLN A 1 263 ? -16.094 -19.328 -29.953 1 96 263 GLN A O 1
ATOM 2089 N N . ALA A 1 264 ? -15.617 -19.594 -32.125 1 93.5 264 ALA A N 1
ATOM 2090 C CA . ALA A 1 264 ? -16.828 -20.359 -32.375 1 93.5 264 ALA A CA 1
ATOM 2091 C C . ALA A 1 264 ? -16.703 -21.781 -31.828 1 93.5 264 ALA A C 1
ATOM 2093 O O . ALA A 1 264 ? -15.594 -22.297 -31.688 1 93.5 264 ALA A O 1
ATOM 2094 N N . LEU A 1 265 ? -17.844 -22.297 -31.469 1 93.69 265 LEU A N 1
ATOM 2095 C CA . LEU A 1 265 ? -17.891 -23.703 -31.062 1 93.69 265 LEU A CA 1
ATOM 2096 C C . LEU A 1 265 ? -17.859 -24.625 -32.281 1 93.69 265 LEU A C 1
ATOM 2098 O O . LEU A 1 265 ? -18.672 -24.469 -33.188 1 93.69 265 LEU A O 1
ATOM 2102 N N . PRO A 1 266 ? -16.922 -25.5 -32.281 1 88.88 266 PRO A N 1
ATOM 2103 C CA . PRO A 1 266 ? -16.938 -26.438 -33.406 1 88.88 266 PRO A CA 1
ATOM 2104 C C . PRO A 1 266 ? -18.25 -27.234 -33.469 1 88.88 266 PRO A C 1
ATOM 2106 O O . PRO A 1 266 ? -18.828 -27.578 -32.438 1 88.88 266 PRO A O 1
ATOM 2109 N N . ASP A 1 267 ? -18.625 -27.672 -34.594 1 84.06 267 ASP A N 1
ATOM 2110 C CA . ASP A 1 267 ? -19.906 -28.344 -34.812 1 84.06 267 ASP A CA 1
ATOM 2111 C C . ASP A 1 267 ? -19.797 -29.844 -34.531 1 84.06 267 ASP A C 1
ATOM 2113 O O . ASP A 1 267 ? -20.797 -30.547 -34.5 1 84.06 267 ASP A O 1
ATOM 2117 N N . THR A 1 268 ? -18.75 -30.234 -34.156 1 84.19 268 THR A N 1
ATOM 2118 C CA . THR A 1 268 ? -18.547 -31.656 -33.906 1 84.19 268 THR A CA 1
ATOM 2119 C C . THR A 1 268 ? -18.719 -31.969 -32.438 1 84.19 268 THR A C 1
ATOM 2121 O O . THR A 1 268 ? -17.969 -31.484 -31.594 1 84.19 268 THR A O 1
ATOM 2124 N N . ILE A 1 269 ? -19.812 -32.656 -32.094 1 86.31 269 ILE A N 1
ATOM 2125 C CA . ILE A 1 269 ? -20.062 -33.125 -30.75 1 86.31 269 ILE A CA 1
ATOM 2126 C C . ILE A 1 269 ? -20.281 -34.656 -30.797 1 86.31 269 ILE A C 1
ATOM 2128 O O . ILE A 1 269 ? -20.938 -35.156 -31.703 1 86.31 269 ILE A O 1
ATOM 2132 N N . THR A 1 270 ? -19.609 -35.281 -29.875 1 88.12 270 THR A N 1
ATOM 2133 C CA . THR A 1 270 ? -19.688 -36.75 -29.891 1 88.12 270 THR A CA 1
ATOM 2134 C C . THR A 1 270 ? -20.172 -37.25 -28.531 1 88.12 270 THR A C 1
ATOM 2136 O O . THR A 1 270 ? -20.141 -36.531 -27.531 1 88.12 270 THR A O 1
ATOM 2139 N N . SER A 1 271 ? -20.688 -38.469 -28.578 1 89.94 271 SER A N 1
ATOM 2140 C CA . SER A 1 271 ? -21.094 -39.156 -27.344 1 89.94 271 SER A CA 1
ATOM 2141 C C . SER A 1 271 ? -19.938 -39.938 -26.766 1 89.94 271 SER A C 1
ATOM 2143 O O . SER A 1 271 ? -18.891 -40.125 -27.406 1 89.94 271 SER A O 1
ATOM 2145 N N . TRP A 1 272 ? -20.172 -40.312 -25.531 1 91.5 272 TRP A N 1
ATOM 2146 C CA . TRP A 1 272 ? -19.219 -41.219 -24.906 1 91.5 272 TRP A CA 1
ATOM 2147 C C . TRP A 1 272 ? -19.125 -42.531 -25.688 1 91.5 272 TRP A C 1
ATOM 2149 O O . TRP A 1 272 ? -20.125 -43.219 -25.875 1 91.5 272 TRP A O 1
ATOM 2159 N N . THR A 1 273 ? -17.984 -42.812 -26.234 1 91.69 273 THR A N 1
ATOM 2160 C CA . THR A 1 273 ? -17.719 -44.094 -26.938 1 91.69 273 THR A CA 1
ATOM 2161 C C . THR A 1 273 ? -16.375 -44.656 -26.484 1 91.69 273 THR A C 1
ATOM 2163 O O . THR A 1 273 ? -15.578 -44 -25.844 1 91.69 273 THR A O 1
ATOM 2166 N N . ASN A 1 274 ? -16.234 -45.875 -26.812 1 93.31 274 ASN A N 1
ATOM 2167 C CA . ASN A 1 274 ? -14.945 -46.5 -26.547 1 93.31 274 ASN A CA 1
ATOM 2168 C C . ASN A 1 274 ? -13.812 -45.812 -27.312 1 93.31 274 ASN A C 1
ATOM 2170 O O . ASN A 1 274 ? -12.68 -45.75 -26.812 1 93.31 274 ASN A O 1
ATOM 2174 N N . ASP A 1 275 ? -14.18 -45.281 -28.375 1 93.56 275 ASP A N 1
ATOM 2175 C CA . ASP A 1 275 ? -13.172 -44.625 -29.203 1 93.56 275 ASP A CA 1
ATOM 2176 C C . ASP A 1 275 ? -12.609 -43.375 -28.5 1 93.56 275 ASP A C 1
ATOM 2178 O O . ASP A 1 275 ? -11.406 -43.125 -28.578 1 93.56 275 ASP A O 1
ATOM 2182 N N . ILE A 1 276 ? -13.492 -42.625 -27.906 1 93.62 276 ILE A N 1
ATOM 2183 C CA . ILE A 1 276 ? -13.031 -41.406 -27.234 1 93.62 276 ILE A CA 1
ATOM 2184 C C . ILE A 1 276 ? -12.195 -41.781 -26.016 1 93.62 276 ILE A C 1
ATOM 2186 O O . ILE A 1 276 ? -11.227 -41.094 -25.688 1 93.62 276 ILE A O 1
ATOM 2190 N N . VAL A 1 277 ? -12.57 -42.812 -25.297 1 96.31 277 VAL A N 1
ATOM 2191 C CA . VAL A 1 277 ? -11.797 -43.281 -24.141 1 96.31 277 VAL A CA 1
ATOM 2192 C C . VAL A 1 277 ? -10.422 -43.75 -24.609 1 96.31 277 VAL A C 1
ATOM 2194 O O . VAL A 1 277 ? -9.414 -43.469 -23.969 1 96.31 277 VAL A O 1
ATOM 2197 N N . ASP A 1 278 ? -10.422 -44.438 -25.75 1 96.38 278 ASP A N 1
ATOM 2198 C CA . ASP A 1 278 ? -9.172 -44.938 -26.312 1 96.38 278 ASP A CA 1
ATOM 2199 C C . ASP A 1 278 ? -8.266 -43.781 -26.75 1 96.38 278 ASP A C 1
ATOM 2201 O O . ASP A 1 278 ? -7.047 -43.875 -26.625 1 96.38 278 ASP A O 1
ATOM 2205 N N . ARG A 1 279 ? -8.859 -42.844 -27.266 1 96.38 279 ARG A N 1
ATOM 2206 C CA . ARG A 1 279 ? -8.086 -41.656 -27.641 1 96.38 279 ARG A CA 1
ATOM 2207 C C . ARG A 1 279 ? -7.449 -41.031 -26.422 1 96.38 279 ARG A C 1
ATOM 2209 O O . ARG A 1 279 ? -6.277 -40.625 -26.453 1 96.38 279 ARG A O 1
ATOM 2216 N N . ASN A 1 280 ? -8.227 -40.844 -25.406 1 97.38 280 ASN A N 1
ATOM 2217 C CA . ASN A 1 280 ? -7.66 -40.344 -24.141 1 97.38 280 ASN A CA 1
ATOM 2218 C C . ASN A 1 280 ? -6.512 -41.219 -23.672 1 97.38 280 ASN A C 1
ATOM 2220 O O . ASN A 1 280 ? -5.469 -40.719 -23.25 1 97.38 280 ASN A O 1
ATOM 2224 N N . ARG A 1 281 ? -6.75 -42.469 -23.688 1 97.19 281 ARG A N 1
ATOM 2225 C CA . ARG A 1 281 ? -5.727 -43.438 -23.266 1 97.19 281 ARG A CA 1
ATOM 2226 C C . ARG A 1 281 ? -4.453 -43.25 -24.078 1 97.19 281 ARG A C 1
ATOM 2228 O O . ARG A 1 281 ? -3.35 -43.281 -23.531 1 97.19 281 ARG A O 1
ATOM 2235 N N . GLN A 1 282 ? -4.641 -43.094 -25.344 1 97.44 282 GLN A N 1
ATOM 2236 C CA . GLN A 1 282 ? -3.48 -42.906 -26.219 1 97.44 282 GLN A CA 1
ATOM 2237 C C . GLN A 1 282 ? -2.705 -41.656 -25.844 1 97.44 282 GLN A C 1
ATOM 2239 O O . GLN A 1 282 ? -1.476 -41.656 -25.766 1 97.44 282 GLN A O 1
ATOM 2244 N N . ILE A 1 283 ? -3.402 -40.594 -25.688 1 97.31 283 ILE A N 1
ATOM 2245 C CA . ILE A 1 283 ? -2.773 -39.344 -25.328 1 97.31 283 ILE A CA 1
ATOM 2246 C C . ILE A 1 283 ? -2.041 -39.469 -24 1 97.31 283 ILE A C 1
ATOM 2248 O O . ILE A 1 283 ? -0.896 -39.031 -23.875 1 97.31 283 ILE A O 1
ATOM 2252 N N . LEU A 1 284 ? -2.641 -40.094 -23 1 97.12 284 LEU A N 1
ATOM 2253 C CA . LEU A 1 284 ? -2.041 -40.25 -21.688 1 97.12 284 LEU A CA 1
ATOM 2254 C C . LEU A 1 284 ? -0.892 -41.25 -21.719 1 97.12 284 LEU A C 1
ATOM 2256 O O . LEU A 1 284 ? 0.09 -41.094 -20.984 1 97.12 284 LEU A O 1
ATOM 2260 N N . THR A 1 285 ? -1.056 -42.25 -22.531 1 96.06 285 THR A N 1
ATOM 2261 C CA . THR A 1 285 ? 0.058 -43.156 -22.719 1 96.06 285 THR A CA 1
ATOM 2262 C C . THR A 1 285 ? 1.289 -42.438 -23.25 1 96.06 285 THR A C 1
ATOM 2264 O O . THR A 1 285 ? 2.398 -42.625 -22.75 1 96.06 285 THR A O 1
ATOM 2267 N N . ASN A 1 286 ? 1.056 -41.656 -24.234 1 95.5 286 ASN A N 1
ATOM 2268 C CA . ASN A 1 286 ? 2.154 -40.875 -24.766 1 95.5 286 ASN A CA 1
ATOM 2269 C C . ASN A 1 286 ? 2.738 -39.938 -23.719 1 95.5 286 ASN A C 1
ATOM 2271 O O . ASN A 1 286 ? 3.959 -39.781 -23.609 1 95.5 286 ASN A O 1
ATOM 2275 N N . PHE A 1 287 ? 1.923 -39.312 -23.016 1 96 287 PHE A N 1
ATOM 2276 C CA . PHE A 1 287 ? 2.354 -38.438 -21.938 1 96 287 PHE A CA 1
ATOM 2277 C C . PHE A 1 287 ? 3.209 -39.188 -20.938 1 96 287 PHE A C 1
ATOM 2279 O O . PHE A 1 287 ? 4.301 -38.75 -20.578 1 96 287 PHE A O 1
ATOM 2286 N N . TRP A 1 288 ? 2.719 -40.312 -20.438 1 95.5 288 TRP A N 1
ATOM 2287 C CA . TRP A 1 288 ? 3.412 -41.062 -19.406 1 95.5 288 TRP A CA 1
ATOM 2288 C C . TRP A 1 288 ? 4.715 -41.656 -19.938 1 95.5 288 TRP A C 1
ATOM 2290 O O . TRP A 1 288 ? 5.695 -41.781 -19.203 1 95.5 288 TRP A O 1
ATOM 2300 N N . GLN A 1 289 ? 4.688 -41.969 -21.188 1 93.31 289 GLN A N 1
ATOM 2301 C CA . GLN A 1 289 ? 5.914 -42.5 -21.781 1 93.31 289 GLN A CA 1
ATOM 2302 C C . GLN A 1 289 ? 7.027 -41.438 -21.766 1 93.31 289 GLN A C 1
ATOM 2304 O O . GLN A 1 289 ? 8.195 -41.781 -21.578 1 93.31 289 GLN A O 1
ATOM 2309 N N . GLN A 1 290 ? 6.648 -40.312 -21.938 1 94.06 290 GLN A N 1
ATOM 2310 C CA . GLN A 1 290 ? 7.625 -39.219 -22 1 94.06 290 GLN A CA 1
ATOM 2311 C C . GLN A 1 290 ? 7.914 -38.688 -20.609 1 94.06 290 GLN A C 1
ATOM 2313 O O . GLN A 1 290 ? 8.961 -38.062 -20.391 1 94.06 290 GLN A O 1
ATOM 2318 N N . SER A 1 291 ? 7.008 -38.875 -19.688 1 95.69 291 SER A N 1
ATOM 2319 C CA . SER A 1 291 ? 7.102 -38.25 -18.359 1 95.69 291 SER A CA 1
ATOM 2320 C C . SER A 1 291 ? 7.219 -39.312 -17.266 1 95.69 291 SER A C 1
ATOM 2322 O O . SER A 1 291 ? 6.91 -39.031 -16.109 1 95.69 291 SER A O 1
ATOM 2324 N N . GLN A 1 292 ? 7.637 -40.406 -17.609 1 94.25 292 GLN A N 1
ATOM 2325 C CA . GLN A 1 292 ? 7.633 -41.562 -16.703 1 94.25 292 GLN A CA 1
ATOM 2326 C C . GLN A 1 292 ? 8.508 -41.281 -15.477 1 94.25 292 GLN A C 1
ATOM 2328 O O . GLN A 1 292 ? 9.617 -40.781 -15.602 1 94.25 292 GLN A O 1
ATOM 2333 N N . VAL A 1 293 ? 7.984 -41.562 -14.336 1 96.25 293 VAL A N 1
ATOM 2334 C CA . VAL A 1 293 ? 8.703 -41.594 -13.07 1 96.25 293 VAL A CA 1
ATOM 2335 C C . VAL A 1 293 ? 8.344 -42.875 -12.312 1 96.25 293 VAL A C 1
ATOM 2337 O O . VAL A 1 293 ? 7.164 -43.188 -12.148 1 96.25 293 VAL A O 1
ATOM 2340 N N . GLN A 1 294 ? 9.25 -43.625 -11.914 1 95.88 294 GLN A N 1
ATOM 2341 C CA . GLN A 1 294 ? 9.047 -44.812 -11.109 1 95.88 294 GLN A CA 1
ATOM 2342 C C . GLN A 1 294 ? 9.844 -44.75 -9.805 1 95.88 294 GLN A C 1
ATOM 2344 O O . GLN A 1 294 ? 11.062 -44.562 -9.82 1 95.88 294 GLN A O 1
ATOM 2349 N N . ILE A 1 295 ? 9.164 -44.781 -8.789 1 94.75 295 ILE A N 1
ATOM 2350 C CA . ILE A 1 295 ? 9.766 -44.75 -7.465 1 94.75 295 ILE A CA 1
ATOM 2351 C C . ILE A 1 295 ? 9.391 -46 -6.691 1 94.75 295 ILE A C 1
ATOM 2353 O O . ILE A 1 295 ? 8.25 -46.469 -6.766 1 94.75 295 ILE A O 1
ATOM 2357 N N . SER A 1 296 ? 10.234 -46.594 -5.91 1 93 296 SER A N 1
ATOM 2358 C CA . SER A 1 296 ? 10.031 -47.844 -5.207 1 93 296 SER A CA 1
ATOM 2359 C C . SER A 1 296 ? 9.047 -47.688 -4.051 1 93 296 SER A C 1
ATOM 2361 O O . SER A 1 296 ? 8.508 -48.688 -3.541 1 93 296 SER A O 1
ATOM 2363 N N . ASP A 1 297 ? 8.719 -46.531 -3.621 1 89 297 ASP A N 1
ATOM 2364 C CA . ASP A 1 297 ? 7.742 -46.281 -2.572 1 89 297 ASP A CA 1
ATOM 2365 C C . ASP A 1 297 ? 6.352 -46.031 -3.162 1 89 297 ASP A C 1
ATOM 2367 O O . ASP A 1 297 ? 6.141 -45.094 -3.928 1 89 297 ASP A O 1
ATOM 2371 N N . LYS A 1 298 ? 5.395 -46.812 -2.76 1 88.69 298 LYS A N 1
ATOM 2372 C CA . LYS A 1 298 ? 4.066 -46.844 -3.367 1 88.69 298 LYS A CA 1
ATOM 2373 C C . LYS A 1 298 ? 3.359 -45.5 -3.158 1 88.69 298 LYS A C 1
ATOM 2375 O O . LYS A 1 298 ? 2.701 -44.969 -4.066 1 88.69 298 LYS A O 1
ATOM 2380 N N . LYS A 1 299 ? 3.443 -45.031 -1.934 1 89.06 299 LYS A N 1
ATOM 2381 C CA . LYS A 1 299 ? 2.781 -43.781 -1.621 1 89.06 299 LYS A CA 1
ATOM 2382 C C . LYS A 1 299 ? 3.359 -42.625 -2.449 1 89.06 299 LYS A C 1
ATOM 2384 O O . LYS A 1 299 ? 2.615 -41.812 -2.979 1 89.06 299 LYS A O 1
ATOM 2389 N N . LEU A 1 300 ? 4.66 -42.594 -2.547 1 92.88 300 LEU A N 1
ATOM 2390 C CA . LEU A 1 300 ? 5.32 -41.562 -3.332 1 92.88 300 LEU A CA 1
ATOM 2391 C C . LEU A 1 300 ? 5.031 -41.75 -4.82 1 92.88 300 LEU A C 1
ATOM 2393 O O . LEU A 1 300 ? 4.902 -40.75 -5.551 1 92.88 300 LEU A O 1
ATOM 2397 N N . GLN A 1 301 ? 4.941 -42.969 -5.23 1 93.88 301 GLN A N 1
ATOM 2398 C CA . GLN A 1 301 ? 4.598 -43.25 -6.621 1 93.88 301 GLN A CA 1
ATOM 2399 C C . GLN A 1 301 ? 3.221 -42.688 -6.965 1 93.88 301 GLN A C 1
ATOM 2401 O O . GLN A 1 301 ? 3.049 -42.062 -8 1 93.88 301 GLN A O 1
ATOM 2406 N N . THR A 1 302 ? 2.273 -42.969 -6.102 1 92.5 302 THR A N 1
ATOM 2407 C CA . THR A 1 302 ? 0.928 -42.438 -6.305 1 92.5 302 THR A CA 1
ATOM 2408 C C . THR A 1 302 ? 0.944 -40.906 -6.332 1 92.5 302 THR A C 1
ATOM 2410 O O . THR A 1 302 ? 0.327 -40.281 -7.203 1 92.5 302 THR A O 1
ATOM 2413 N N . GLY A 1 303 ? 1.667 -40.375 -5.371 1 93.44 303 GLY A N 1
ATOM 2414 C CA . GLY A 1 303 ? 1.739 -38.938 -5.262 1 93.44 303 GLY A CA 1
ATOM 2415 C C . GLY A 1 303 ? 2.305 -38.25 -6.504 1 93.44 303 GLY A C 1
ATOM 2416 O O . GLY A 1 303 ? 1.725 -37.312 -7.02 1 93.44 303 GLY A O 1
ATOM 2417 N N . ILE A 1 304 ? 3.416 -38.719 -6.965 1 95.88 304 ILE A N 1
ATOM 2418 C CA . ILE A 1 304 ? 4.078 -38.062 -8.094 1 95.88 304 ILE A CA 1
ATOM 2419 C C . ILE A 1 304 ? 3.244 -38.25 -9.359 1 95.88 304 ILE A C 1
ATOM 2421 O O . ILE A 1 304 ? 3.166 -37.344 -10.195 1 95.88 304 ILE A O 1
ATOM 2425 N N . GLN A 1 305 ? 2.646 -39.438 -9.578 1 95.19 305 GLN A N 1
ATOM 2426 C CA . GLN A 1 305 ? 1.78 -39.625 -10.734 1 95.19 305 GLN A CA 1
ATOM 2427 C C . GLN A 1 305 ? 0.59 -38.688 -10.711 1 95.19 305 GLN A C 1
ATOM 2429 O O . GLN A 1 305 ? 0.232 -38.094 -11.742 1 95.19 305 GLN A O 1
ATOM 2434 N N . TYR A 1 306 ? 0.013 -38.594 -9.555 1 96.31 306 TYR A N 1
ATOM 2435 C CA . TYR A 1 306 ? -1.091 -37.656 -9.391 1 96.31 306 TYR A CA 1
ATOM 2436 C C . TYR A 1 306 ? -0.652 -36.219 -9.711 1 96.31 306 TYR A C 1
ATOM 2438 O O . TYR A 1 306 ? -1.335 -35.5 -10.453 1 96.31 306 TYR A O 1
ATOM 2446 N N . ASN A 1 307 ? 0.473 -35.812 -9.125 1 97 307 ASN A N 1
ATOM 2447 C CA . ASN A 1 307 ? 0.977 -34.469 -9.32 1 97 307 ASN A CA 1
ATOM 2448 C C . ASN A 1 307 ? 1.22 -34.156 -10.789 1 97 307 ASN A C 1
ATOM 2450 O O . ASN A 1 307 ? 0.83 -33.094 -11.289 1 97 307 ASN A O 1
ATOM 2454 N N . LEU A 1 308 ? 1.832 -35.031 -11.484 1 97.44 308 LEU A N 1
ATOM 2455 C CA . LEU A 1 308 ? 2.15 -34.812 -12.891 1 97.44 308 LEU A CA 1
ATOM 2456 C C . LEU A 1 308 ? 0.885 -34.812 -13.742 1 97.44 308 LEU A C 1
ATOM 2458 O O . LEU A 1 308 ? 0.779 -34.062 -14.703 1 97.44 308 LEU A O 1
ATOM 2462 N N . PHE A 1 309 ? -0.019 -35.719 -13.422 1 97.12 309 PHE A N 1
ATOM 2463 C CA . PHE A 1 309 ? -1.305 -35.75 -14.109 1 97.12 309 PHE A CA 1
ATOM 2464 C C . PHE A 1 309 ? -2.016 -34.406 -14 1 97.12 309 PHE A C 1
ATOM 2466 O O . PHE A 1 309 ? -2.5 -33.875 -14.992 1 97.12 309 PHE A O 1
ATOM 2473 N N . GLN A 1 310 ? -2.059 -33.875 -12.797 1 97.25 310 GLN A N 1
ATOM 2474 C CA . GLN A 1 310 ? -2.748 -32.594 -12.547 1 97.25 310 GLN A CA 1
ATOM 2475 C C . GLN A 1 310 ? -2.023 -31.438 -13.219 1 97.25 310 GLN A C 1
ATOM 2477 O O . GLN A 1 310 ? -2.662 -30.5 -13.703 1 97.25 310 GLN A O 1
ATOM 2482 N N . LEU A 1 311 ? -0.717 -31.438 -13.203 1 97.88 311 LEU A N 1
ATOM 2483 C CA . LEU A 1 311 ? 0.036 -30.422 -13.938 1 97.88 311 LEU A CA 1
ATOM 2484 C C . LEU A 1 311 ? -0.337 -30.438 -15.414 1 97.88 311 LEU A C 1
ATOM 2486 O O . LEU A 1 311 ? -0.551 -29.375 -16.016 1 97.88 311 LEU A O 1
ATOM 2490 N N . PHE A 1 312 ? -0.377 -31.625 -15.938 1 97.88 312 PHE A N 1
ATOM 2491 C CA . PHE A 1 312 ? -0.739 -31.797 -17.344 1 97.88 312 PHE A CA 1
ATOM 2492 C C . PHE A 1 312 ? -2.117 -31.219 -17.625 1 97.88 312 PHE A C 1
ATOM 2494 O O . PHE A 1 312 ? -2.309 -30.516 -18.625 1 97.88 312 PHE A O 1
ATOM 2501 N N . GLN A 1 313 ? -3.023 -31.469 -16.75 1 96.94 313 GLN A N 1
ATOM 2502 C CA . GLN A 1 313 ? -4.406 -31.016 -16.906 1 96.94 313 GLN A CA 1
ATOM 2503 C C . GLN A 1 313 ? -4.512 -29.5 -16.797 1 96.94 313 GLN A C 1
ATOM 2505 O O . GLN A 1 313 ? -5.449 -28.906 -17.328 1 96.94 313 GLN A O 1
ATOM 2510 N N . SER A 1 314 ? -3.605 -28.875 -16.141 1 97.31 314 SER A N 1
ATOM 2511 C CA . SER A 1 314 ? -3.738 -27.453 -15.789 1 97.31 314 SER A CA 1
ATOM 2512 C C . SER A 1 314 ? -3.039 -26.562 -16.812 1 97.31 314 SER A C 1
ATOM 2514 O O . SER A 1 314 ? -3.287 -25.359 -16.859 1 97.31 314 SER A O 1
ATOM 2516 N N . ALA A 1 315 ? -2.145 -27.031 -17.594 1 98.12 315 ALA A N 1
ATOM 2517 C CA . ALA A 1 315 ? -1.259 -26.25 -18.453 1 98.12 315 ALA A CA 1
ATOM 2518 C C . ALA A 1 315 ? -2.006 -25.703 -19.656 1 98.12 315 ALA A C 1
ATOM 2520 O O . ALA A 1 315 ? -2.637 -26.453 -20.406 1 98.12 315 ALA A O 1
ATOM 2521 N N . GLY A 1 316 ? -1.938 -24.391 -19.812 1 96.94 316 GLY A N 1
ATOM 2522 C CA . GLY A 1 316 ? -2.482 -23.797 -21.031 1 96.94 316 GLY A CA 1
ATOM 2523 C C . GLY A 1 316 ? -1.823 -24.328 -22.297 1 96.94 316 GLY A C 1
ATOM 2524 O O . GLY A 1 316 ? -0.636 -24.656 -22.281 1 96.94 316 GLY A O 1
ATOM 2525 N N . ARG A 1 317 ? -2.564 -24.312 -23.422 1 95.44 317 ARG A N 1
ATOM 2526 C CA . ARG A 1 317 ? -2.064 -25 -24.609 1 95.44 317 ARG A CA 1
ATOM 2527 C C . ARG A 1 317 ? -2.143 -24.109 -25.844 1 95.44 317 ARG A C 1
ATOM 2529 O O . ARG A 1 317 ? -1.675 -24.469 -26.922 1 95.44 317 ARG A O 1
ATOM 2536 N N . ASN A 1 318 ? -2.629 -22.922 -25.703 1 94.25 318 ASN A N 1
ATOM 2537 C CA . ASN A 1 318 ? -2.92 -22.156 -26.922 1 94.25 318 ASN A CA 1
ATOM 2538 C C . ASN A 1 318 ? -2.018 -20.922 -27.031 1 94.25 318 ASN A C 1
ATOM 2540 O O . ASN A 1 318 ? -2.246 -20.062 -27.891 1 94.25 318 ASN A O 1
ATOM 2544 N N . GLY A 1 319 ? -1.088 -20.781 -26.109 1 95.75 319 GLY A N 1
ATOM 2545 C CA . GLY A 1 319 ? -0.152 -19.672 -26.172 1 95.75 319 GLY A CA 1
ATOM 2546 C C . GLY A 1 319 ? -0.719 -18.391 -25.609 1 95.75 319 GLY A C 1
ATOM 2547 O O . GLY A 1 319 ? -0.015 -17.375 -25.516 1 95.75 319 GLY A O 1
ATOM 2548 N N . LEU A 1 320 ? -1.938 -18.438 -25.172 1 96.25 320 LEU A N 1
ATOM 2549 C CA . LEU A 1 320 ? -2.576 -17.219 -24.672 1 96.25 320 LEU A CA 1
ATOM 2550 C C . LEU A 1 320 ? -2.898 -17.359 -23.188 1 96.25 320 LEU A C 1
ATOM 2552 O O . LEU A 1 320 ? -3.279 -16.391 -22.531 1 96.25 320 LEU A O 1
ATOM 2556 N N . THR A 1 321 ? -2.748 -18.516 -22.672 1 97.56 321 THR A N 1
ATOM 2557 C CA . THR A 1 321 ? -2.957 -18.812 -21.25 1 97.56 321 THR A CA 1
ATOM 2558 C C . THR A 1 321 ? -1.741 -19.516 -20.656 1 97.56 321 THR A C 1
ATOM 2560 O O . THR A 1 321 ? -0.856 -19.953 -21.391 1 97.56 321 THR A O 1
ATOM 2563 N N . ASN A 1 322 ? -1.685 -19.484 -19.391 1 98.25 322 ASN A N 1
ATOM 2564 C CA . ASN A 1 322 ? -0.625 -20.141 -18.641 1 98.25 322 ASN A CA 1
ATOM 2565 C C . ASN A 1 322 ? -1.192 -21.062 -17.562 1 98.25 322 ASN A C 1
ATOM 2567 O O . ASN A 1 322 ? -2.238 -21.688 -17.766 1 98.25 322 ASN A O 1
ATOM 2571 N N . ILE A 1 323 ? -0.441 -21.391 -16.531 1 98.12 323 ILE A N 1
ATOM 2572 C CA . ILE A 1 323 ? -0.924 -22.203 -15.414 1 98.12 323 ILE A CA 1
ATOM 2573 C C . ILE A 1 323 ? -1.279 -21.297 -14.242 1 98.12 323 ILE A C 1
ATOM 2575 O O . ILE A 1 323 ? -0.407 -20.625 -13.672 1 98.12 323 ILE A O 1
ATOM 2579 N N . ALA A 1 324 ? -2.518 -21.25 -13.914 1 96.38 324 ALA A N 1
ATOM 2580 C CA . ALA A 1 324 ? -2.938 -20.453 -12.766 1 96.38 324 ALA A CA 1
ATOM 2581 C C . ALA A 1 324 ? -2.377 -21.031 -11.469 1 96.38 324 ALA A C 1
ATOM 2583 O O . ALA A 1 324 ? -2.07 -22.219 -11.391 1 96.38 324 ALA A O 1
ATOM 2584 N N . ALA A 1 325 ? -2.268 -20.234 -10.438 1 94.75 325 ALA A N 1
ATOM 2585 C CA . ALA A 1 325 ? -1.676 -20.641 -9.164 1 94.75 325 ALA A CA 1
ATOM 2586 C C . ALA A 1 325 ? -2.357 -21.891 -8.609 1 94.75 325 ALA A C 1
ATOM 2588 O O . ALA A 1 325 ? -1.706 -22.734 -8.008 1 94.75 325 ALA A O 1
ATOM 2589 N N . LYS A 1 326 ? -3.688 -21.953 -8.805 1 94.88 326 LYS A N 1
ATOM 2590 C CA . LYS A 1 326 ? -4.445 -23.125 -8.359 1 94.88 326 LYS A CA 1
ATOM 2591 C C . LYS A 1 326 ? -4.906 -23.969 -9.547 1 94.88 326 LYS A C 1
ATOM 2593 O O . LYS A 1 326 ? -5.871 -24.719 -9.445 1 94.88 326 LYS A O 1
ATOM 2598 N N . GLY A 1 327 ? -4.215 -23.703 -10.648 1 94.81 327 GLY A N 1
ATOM 2599 C CA . GLY A 1 327 ? -4.625 -24.422 -11.852 1 94.81 327 GLY A CA 1
ATOM 2600 C C . GLY A 1 327 ? -6.047 -24.109 -12.273 1 94.81 327 GLY A C 1
ATOM 2601 O O . GLY A 1 327 ? -6.449 -22.938 -12.305 1 94.81 327 GLY A O 1
ATOM 2602 N N . ILE A 1 328 ? -6.703 -25.094 -12.711 1 94.31 328 ILE A N 1
ATOM 2603 C CA . ILE A 1 328 ? -8.109 -24.969 -13.086 1 94.31 328 ILE A CA 1
ATOM 2604 C C . ILE A 1 328 ? -8.969 -25.781 -12.125 1 94.31 328 ILE A C 1
ATOM 2606 O O . ILE A 1 328 ? -9.977 -26.359 -12.539 1 94.31 328 ILE A O 1
ATOM 2610 N N . THR A 1 329 ? -8.461 -25.891 -10.883 1 94.88 329 THR A N 1
ATOM 2611 C CA . THR A 1 329 ? -9.125 -26.719 -9.883 1 94.88 329 THR A CA 1
ATOM 2612 C C . THR A 1 329 ? -9.82 -25.859 -8.836 1 94.88 329 THR A C 1
ATOM 2614 O O . THR A 1 329 ? -10.562 -26.359 -7.988 1 94.88 329 THR A O 1
ATOM 2617 N N . GLY A 1 330 ? -9.547 -24.594 -8.844 1 90.56 330 GLY A N 1
ATOM 2618 C CA . GLY A 1 330 ? -10.188 -23.672 -7.91 1 90.56 330 GLY A CA 1
ATOM 2619 C C . GLY A 1 330 ? -9.906 -22.219 -8.219 1 90.56 330 GLY A C 1
ATOM 2620 O O . GLY A 1 330 ? -8.977 -21.906 -8.961 1 90.56 330 GLY A O 1
ATOM 2621 N N . PRO A 1 331 ? -10.719 -21.359 -7.637 1 88.19 331 PRO A N 1
ATOM 2622 C CA . PRO A 1 331 ? -10.602 -19.938 -7.953 1 88.19 331 PRO A CA 1
ATOM 2623 C C . PRO A 1 331 ? -9.578 -19.219 -7.082 1 88.19 331 PRO A C 1
ATOM 2625 O O . PRO A 1 331 ? -9.414 -18 -7.191 1 88.19 331 PRO A O 1
ATOM 2628 N N . GLY A 1 332 ? -8.836 -19.984 -6.23 1 88.56 332 GLY A N 1
ATOM 2629 C CA . GLY A 1 332 ? -7.844 -19.344 -5.379 1 88.56 332 GLY A CA 1
ATOM 2630 C C . GLY A 1 332 ? -6.863 -18.484 -6.148 1 88.56 332 GLY A C 1
ATOM 2631 O O . GLY A 1 332 ? -6.516 -18.797 -7.289 1 88.56 332 GLY A O 1
ATOM 2632 N N . TYR A 1 333 ? -6.367 -17.344 -5.539 1 91.94 333 TYR A N 1
ATOM 2633 C CA . TYR A 1 333 ? -5.473 -16.359 -6.145 1 91.94 333 TYR A CA 1
ATOM 2634 C C . TYR A 1 333 ? -6.082 -15.781 -7.414 1 91.94 333 TYR A C 1
ATOM 2636 O O . TYR A 1 333 ? -5.359 -15.344 -8.312 1 91.94 333 TYR A O 1
ATOM 2644 N N . GLU A 1 334 ? -7.383 -15.93 -7.586 1 92.81 334 GLU A N 1
ATOM 2645 C CA . GLU A 1 334 ? -8.219 -15.289 -8.594 1 92.81 334 GLU A CA 1
ATOM 2646 C C . GLU A 1 334 ? -7.848 -15.758 -10 1 92.81 334 GLU A C 1
ATOM 2648 O O . GLU A 1 334 ? -8.102 -15.055 -10.984 1 92.81 334 GLU A O 1
ATOM 2653 N N . GLY A 1 335 ? -7.168 -16.891 -10.086 1 94.88 335 GLY A N 1
ATOM 2654 C CA . GLY A 1 335 ? -6.836 -17.469 -11.383 1 94.88 335 GLY A CA 1
ATOM 2655 C C . GLY A 1 335 ? -5.609 -16.844 -12.016 1 94.88 335 GLY A C 1
ATOM 2656 O O . GLY A 1 335 ? -5.352 -17.047 -13.203 1 94.88 335 GLY A O 1
ATOM 2657 N N . HIS A 1 336 ? -4.77 -16.156 -11.219 1 96.88 336 HIS A N 1
ATOM 2658 C CA . HIS A 1 336 ? -3.629 -15.414 -11.742 1 96.88 336 HIS A CA 1
ATOM 2659 C C . HIS A 1 336 ? -2.475 -16.344 -12.094 1 96.88 336 HIS A C 1
ATOM 2661 O O . HIS A 1 336 ? -2.385 -17.453 -11.57 1 96.88 336 HIS A O 1
ATOM 2667 N N . TYR A 1 337 ? -1.667 -15.844 -13.039 1 97.94 337 TYR A N 1
ATOM 2668 C CA . TYR A 1 337 ? -0.383 -16.453 -13.367 1 97.94 337 TYR A CA 1
ATOM 2669 C C . TYR A 1 337 ? 0.755 -15.758 -12.633 1 97.94 337 TYR A C 1
ATOM 2671 O O . TYR A 1 337 ? 0.869 -14.531 -12.664 1 97.94 337 TYR A O 1
ATOM 2679 N N . PHE A 1 338 ? 1.579 -16.547 -11.945 1 97.31 338 PHE A N 1
ATOM 2680 C CA . PHE A 1 338 ? 2.717 -16.047 -11.188 1 97.31 338 PHE A CA 1
ATOM 2681 C C . PHE A 1 338 ? 4.031 -16.5 -11.805 1 97.31 338 PHE A C 1
ATOM 2683 O O . PHE A 1 338 ? 4.031 -17.234 -12.797 1 97.31 338 PHE A O 1
ATOM 2690 N N . TRP A 1 339 ? 5.16 -16.047 -11.188 1 97.44 339 TRP A N 1
ATOM 2691 C CA . TRP A 1 339 ? 6.496 -16.453 -11.609 1 97.44 339 TRP A CA 1
ATOM 2692 C C . TRP A 1 339 ? 6.77 -17.906 -11.234 1 97.44 339 TRP A C 1
ATOM 2694 O O . TRP A 1 339 ? 7.723 -18.516 -11.727 1 97.44 339 TRP A O 1
ATOM 2704 N N . ASP A 1 340 ? 5.93 -18.516 -10.391 1 95 340 ASP A N 1
ATOM 2705 C CA . ASP A 1 340 ? 6.102 -19.906 -9.977 1 95 340 ASP A CA 1
ATOM 2706 C C . ASP A 1 340 ? 6.035 -20.844 -11.172 1 95 340 ASP A C 1
ATOM 2708 O O . ASP A 1 340 ? 6.594 -21.953 -11.141 1 95 340 ASP A O 1
ATOM 2712 N N . THR A 1 341 ? 5.297 -20.375 -12.172 1 97.31 341 THR A N 1
ATOM 2713 C CA . THR A 1 341 ? 5.262 -21.172 -13.391 1 97.31 341 THR A CA 1
ATOM 2714 C C . THR A 1 341 ? 6.672 -21.422 -13.914 1 97.31 341 THR A C 1
ATOM 2716 O O . THR A 1 341 ? 7.031 -22.562 -14.219 1 97.31 341 THR A O 1
ATOM 2719 N N . GLU A 1 342 ? 7.445 -20.391 -13.945 1 98.12 342 GLU A N 1
ATOM 2720 C CA . GLU A 1 342 ? 8.789 -20.469 -14.516 1 98.12 342 GLU A CA 1
ATOM 2721 C C . GLU A 1 342 ? 9.727 -21.281 -13.625 1 98.12 342 GLU A C 1
ATOM 2723 O O . GLU A 1 342 ? 10.516 -22.078 -14.117 1 98.12 342 GLU A O 1
ATOM 2728 N N . MET A 1 343 ? 9.57 -21.188 -12.359 1 97.81 343 MET A N 1
ATOM 2729 C CA . MET A 1 343 ? 10.625 -21.688 -11.492 1 97.81 343 MET A CA 1
ATOM 2730 C C . MET A 1 343 ? 10.266 -23.078 -10.953 1 97.81 343 MET A C 1
ATOM 2732 O O . MET A 1 343 ? 11.148 -23.844 -10.57 1 97.81 343 MET A O 1
ATOM 2736 N N . TYR A 1 344 ? 9.016 -23.422 -11.008 1 98.06 344 TYR A N 1
ATOM 2737 C CA . TYR A 1 344 ? 8.617 -24.656 -10.336 1 98.06 344 TYR A CA 1
ATOM 2738 C C . TYR A 1 344 ? 7.93 -25.609 -11.297 1 98.06 344 TYR A C 1
ATOM 2740 O O . TYR A 1 344 ? 8.117 -26.828 -11.219 1 98.06 344 TYR A O 1
ATOM 2748 N N . MET A 1 345 ? 7.188 -25.094 -12.281 1 98.38 345 MET A N 1
ATOM 2749 C CA . MET A 1 345 ? 6.324 -25.953 -13.086 1 98.38 345 MET A CA 1
ATOM 2750 C C . MET A 1 345 ? 6.922 -26.188 -14.469 1 98.38 345 MET A C 1
ATOM 2752 O O . MET A 1 345 ? 6.957 -27.328 -14.953 1 98.38 345 MET A O 1
ATOM 2756 N N . LEU A 1 346 ? 7.426 -25.172 -15.039 1 98.38 346 LEU A N 1
ATOM 2757 C CA . LEU A 1 346 ? 7.855 -25.188 -16.438 1 98.38 346 LEU A CA 1
ATOM 2758 C C . LEU A 1 346 ? 9.031 -26.141 -16.641 1 98.38 346 LEU A C 1
ATOM 2760 O O . LEU A 1 346 ? 9.164 -26.75 -17.703 1 98.38 346 LEU A O 1
ATOM 2764 N N . PRO A 1 347 ? 9.953 -26.266 -15.664 1 98.44 347 PRO A N 1
ATOM 2765 C CA . PRO A 1 347 ? 11.039 -27.234 -15.883 1 98.44 347 PRO A CA 1
ATOM 2766 C C . PRO A 1 347 ? 10.531 -28.625 -16.219 1 98.44 347 PRO A C 1
ATOM 2768 O O . PRO A 1 347 ? 11.039 -29.266 -17.141 1 98.44 347 PRO A O 1
ATOM 2771 N N . PHE A 1 348 ? 9.523 -29.109 -15.562 1 98.31 348 PHE A N 1
ATOM 2772 C CA . PHE A 1 348 ? 8.93 -30.391 -15.883 1 98.31 348 PHE A CA 1
ATOM 2773 C C . PHE A 1 348 ? 8.531 -30.453 -17.344 1 98.31 348 PHE A C 1
ATOM 2775 O O . PHE A 1 348 ? 8.883 -31.406 -18.062 1 98.31 348 PHE A O 1
ATOM 2782 N N . PHE A 1 349 ? 7.809 -29.469 -17.766 1 98.69 349 PHE A N 1
ATOM 2783 C CA . PHE A 1 349 ? 7.309 -29.469 -19.141 1 98.69 349 PHE A CA 1
ATOM 2784 C C . PHE A 1 349 ? 8.461 -29.344 -20.125 1 98.69 349 PHE A C 1
ATOM 2786 O O . PHE A 1 349 ? 8.438 -29.984 -21.188 1 98.69 349 PHE A O 1
ATOM 2793 N N . ILE A 1 350 ? 9.445 -28.531 -19.812 1 98.56 350 ILE A N 1
ATOM 2794 C CA . ILE A 1 350 ? 10.578 -28.344 -20.719 1 98.56 350 ILE A CA 1
ATOM 2795 C C . ILE A 1 350 ? 11.289 -29.656 -20.953 1 98.56 350 ILE A C 1
ATOM 2797 O O . ILE A 1 350 ? 11.609 -30.016 -22.094 1 98.56 350 ILE A O 1
ATOM 2801 N N . TYR A 1 351 ? 11.461 -30.453 -19.938 1 98.31 351 TYR A N 1
ATOM 2802 C CA . TYR A 1 351 ? 12.25 -31.672 -20.016 1 98.31 351 TYR A CA 1
ATOM 2803 C C . TYR A 1 351 ? 11.398 -32.844 -20.5 1 98.31 351 TYR A C 1
ATOM 2805 O O . TYR A 1 351 ? 11.93 -33.875 -20.875 1 98.31 351 TYR A O 1
ATOM 2813 N N . THR A 1 352 ? 10.023 -32.719 -20.531 1 98.06 352 THR A N 1
ATOM 2814 C CA . THR A 1 352 ? 9.234 -33.906 -20.828 1 98.06 352 THR A CA 1
ATOM 2815 C C . THR A 1 352 ? 8.188 -33.625 -21.891 1 98.06 352 THR A C 1
ATOM 2817 O O . THR A 1 352 ? 7.781 -34.5 -22.641 1 98.06 352 THR A O 1
ATOM 2820 N N . GLN A 1 353 ? 7.645 -32.438 -21.859 1 97.31 353 GLN A N 1
ATOM 2821 C CA . GLN A 1 353 ? 6.598 -32 -22.766 1 97.31 353 GLN A CA 1
ATOM 2822 C C . GLN A 1 353 ? 6.961 -30.656 -23.406 1 97.31 353 GLN A C 1
ATOM 2824 O O . GLN A 1 353 ? 6.254 -29.672 -23.234 1 97.31 353 GLN A O 1
ATOM 2829 N N . PRO A 1 354 ? 8.016 -30.594 -24.25 1 97.5 354 PRO A N 1
ATOM 2830 C CA . PRO A 1 354 ? 8.531 -29.297 -24.719 1 97.5 354 PRO A CA 1
ATOM 2831 C C . PRO A 1 354 ? 7.512 -28.516 -25.531 1 97.5 354 PRO A C 1
ATOM 2833 O O . PRO A 1 354 ? 7.535 -27.281 -25.547 1 97.5 354 PRO A O 1
ATOM 2836 N N . GLN A 1 355 ? 6.582 -29.156 -26.219 1 96.44 355 GLN A N 1
ATOM 2837 C CA . GLN A 1 355 ? 5.578 -28.453 -27 1 96.44 355 GLN A CA 1
ATOM 2838 C C . GLN A 1 355 ? 4.633 -27.672 -26.094 1 96.44 355 GLN A C 1
ATOM 2840 O O . GLN A 1 355 ? 4.215 -26.547 -26.438 1 96.44 355 GLN A O 1
ATOM 2845 N N . ILE A 1 356 ? 4.254 -28.25 -24.969 1 97.62 356 ILE A N 1
ATOM 2846 C CA . ILE A 1 356 ? 3.447 -27.531 -23.984 1 97.62 356 ILE A CA 1
ATOM 2847 C C . ILE A 1 356 ? 4.258 -26.391 -23.391 1 97.62 356 ILE A C 1
ATOM 2849 O O . ILE A 1 356 ? 3.752 -25.281 -23.219 1 97.62 356 ILE A O 1
ATOM 2853 N N . ALA A 1 357 ? 5.559 -26.672 -23.047 1 98.44 357 ALA A N 1
ATOM 2854 C CA . ALA A 1 357 ? 6.441 -25.641 -22.516 1 98.44 357 ALA A CA 1
ATOM 2855 C C . ALA A 1 357 ? 6.523 -24.438 -23.469 1 98.44 357 ALA A C 1
ATOM 2857 O O . ALA A 1 357 ? 6.5 -23.281 -23.016 1 98.44 357 ALA A O 1
ATOM 2858 N N . LYS A 1 358 ? 6.633 -24.719 -24.719 1 98.31 358 LYS A N 1
ATOM 2859 C CA . LYS A 1 358 ? 6.723 -23.672 -25.734 1 98.31 358 LYS A CA 1
ATOM 2860 C C . LYS A 1 358 ? 5.496 -22.766 -25.688 1 98.31 358 LYS A C 1
ATOM 2862 O O . LYS A 1 358 ? 5.613 -21.547 -25.812 1 98.31 358 LYS A O 1
ATOM 2867 N N . GLN A 1 359 ? 4.309 -23.312 -25.562 1 98 359 GLN A N 1
ATOM 2868 C CA . GLN A 1 359 ? 3.078 -22.547 -25.5 1 98 359 GLN A CA 1
ATOM 2869 C C . GLN A 1 359 ? 3.029 -21.672 -24.25 1 98 359 GLN A C 1
ATOM 2871 O O . GLN A 1 359 ? 2.564 -20.531 -24.297 1 98 359 GLN A O 1
ATOM 2876 N N . LEU A 1 360 ? 3.473 -22.219 -23.141 1 98.5 360 LEU A N 1
ATOM 2877 C CA . LEU A 1 360 ? 3.516 -21.453 -21.891 1 98.5 360 LEU A CA 1
ATOM 2878 C C . LEU A 1 360 ? 4.48 -20.281 -22.016 1 98.5 360 LEU A C 1
ATOM 2880 O O . LEU A 1 360 ? 4.203 -19.188 -21.516 1 98.5 360 LEU A O 1
ATOM 2884 N N . LEU A 1 361 ? 5.605 -20.438 -22.688 1 98.69 361 LEU A N 1
ATOM 2885 C CA . LEU A 1 361 ? 6.562 -19.359 -22.922 1 98.69 361 LEU A CA 1
ATOM 2886 C C . LEU A 1 361 ? 6.004 -18.359 -23.922 1 98.69 361 LEU A C 1
ATOM 2888 O O . LEU A 1 361 ? 6.281 -17.156 -23.828 1 98.69 361 LEU A O 1
ATOM 2892 N N . HIS A 1 362 ? 5.273 -18.875 -24.938 1 98.5 362 HIS A N 1
ATOM 2893 C CA . HIS A 1 362 ? 4.621 -17.984 -25.891 1 98.5 362 HIS A CA 1
ATOM 2894 C C . HIS A 1 362 ? 3.688 -17 -25.172 1 98.5 362 HIS A C 1
ATOM 2896 O O . HIS A 1 362 ? 3.57 -15.844 -25.578 1 98.5 362 HIS A O 1
ATOM 2902 N N . TYR A 1 363 ? 2.982 -17.453 -24.188 1 98.38 363 TYR A N 1
ATOM 2903 C CA . TYR A 1 363 ? 2.135 -16.562 -23.406 1 98.38 363 TYR A CA 1
ATOM 2904 C C . TYR A 1 363 ? 2.922 -15.344 -22.922 1 98.38 363 TYR A C 1
ATOM 2906 O O . TYR A 1 363 ? 2.449 -14.211 -23.016 1 98.38 363 TYR A O 1
ATOM 2914 N N . ARG A 1 364 ? 4.098 -15.57 -22.344 1 98.81 364 ARG A N 1
ATOM 2915 C CA . ARG A 1 364 ? 4.91 -14.461 -21.844 1 98.81 364 ARG A CA 1
ATOM 2916 C C . ARG A 1 364 ? 5.281 -13.508 -22.969 1 98.81 364 ARG A C 1
ATOM 2918 O O . ARG A 1 364 ? 5.324 -12.289 -22.781 1 98.81 364 ARG A O 1
ATOM 2925 N N . PHE A 1 365 ? 5.598 -14.039 -24.109 1 98.62 365 PHE A N 1
ATOM 2926 C CA . PHE A 1 36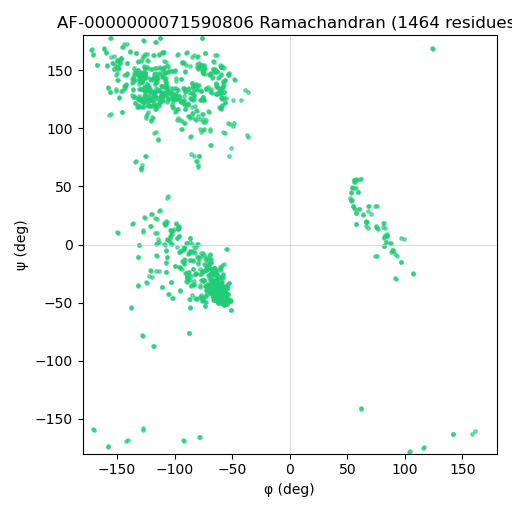5 ? 5.855 -13.195 -25.266 1 98.62 365 PHE A CA 1
ATOM 2927 C C . PHE A 1 365 ? 4.613 -12.398 -25.641 1 98.62 365 PHE A C 1
ATOM 2929 O O . PHE A 1 365 ? 4.711 -11.219 -26 1 98.62 365 PHE A O 1
ATOM 2936 N N . SER A 1 366 ? 3.436 -12.984 -25.562 1 98.5 366 SER A N 1
ATOM 2937 C CA . SER A 1 366 ? 2.188 -12.367 -25.984 1 98.5 366 SER A CA 1
ATOM 2938 C C . SER A 1 366 ? 1.841 -11.156 -25.125 1 98.5 366 SER A C 1
ATOM 2940 O O . SER A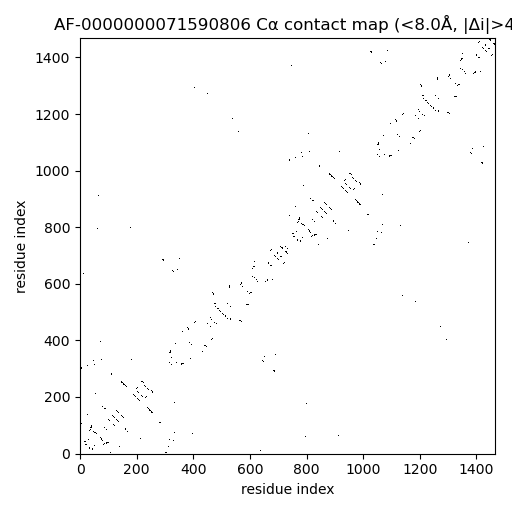 1 366 ? 1.171 -10.227 -25.594 1 98.5 366 SER A O 1
ATOM 2942 N N . ILE A 1 367 ? 2.307 -11.117 -23.891 1 98.5 367 ILE A N 1
ATOM 2943 C CA . ILE A 1 367 ? 1.94 -10.016 -23.016 1 98.5 367 ILE A CA 1
ATOM 2944 C C . ILE A 1 367 ? 3.115 -9.047 -22.891 1 98.5 367 ILE A C 1
ATOM 2946 O O . ILE A 1 367 ? 3.141 -8.203 -21.984 1 98.5 367 ILE A O 1
ATOM 2950 N N . LEU A 1 368 ? 4.141 -9.117 -23.688 1 98.69 368 LEU A N 1
ATOM 2951 C CA . LEU A 1 368 ? 5.309 -8.242 -23.688 1 98.69 368 LEU A CA 1
ATOM 2952 C C . LEU A 1 368 ? 4.902 -6.785 -23.844 1 98.69 368 LEU A C 1
ATOM 2954 O O . LEU A 1 368 ? 5.492 -5.902 -23.219 1 98.69 368 LEU A O 1
ATOM 2958 N N . PRO A 1 369 ? 3.865 -6.449 -24.656 1 98.5 369 PRO A N 1
ATOM 2959 C CA . PRO A 1 369 ? 3.461 -5.043 -24.734 1 98.5 369 PRO A CA 1
ATOM 2960 C C . PRO A 1 369 ? 3.014 -4.473 -23.391 1 98.5 369 PRO A C 1
ATOM 2962 O O . PRO A 1 369 ? 3.381 -3.35 -23.047 1 98.5 369 PRO A O 1
ATOM 2965 N N . GLN A 1 370 ? 2.203 -5.203 -22.672 1 98.44 370 GLN A N 1
ATOM 2966 C CA . GLN A 1 370 ? 1.776 -4.766 -21.344 1 98.44 370 GLN A CA 1
ATOM 2967 C C . GLN A 1 370 ? 2.971 -4.59 -20.406 1 98.44 370 GLN A C 1
ATOM 2969 O O . GLN A 1 370 ? 3.002 -3.66 -19.594 1 98.44 370 GLN A O 1
ATOM 2974 N N . ALA A 1 371 ? 3.936 -5.492 -20.516 1 98.75 371 ALA A N 1
ATOM 2975 C CA . ALA A 1 371 ? 5.133 -5.41 -19.688 1 98.75 371 ALA A CA 1
ATOM 2976 C C . ALA A 1 371 ? 5.934 -4.148 -19.984 1 98.75 371 ALA A C 1
ATOM 2978 O O . ALA A 1 371 ? 6.512 -3.531 -19.094 1 98.75 371 ALA A O 1
ATOM 2979 N N . ARG A 1 372 ? 6.043 -3.779 -21.266 1 98.62 372 ARG A N 1
ATOM 2980 C CA . ARG A 1 372 ? 6.715 -2.541 -21.656 1 98.62 372 ARG A CA 1
ATOM 2981 C C . ARG A 1 372 ? 6.023 -1.33 -21.047 1 98.62 372 ARG A C 1
ATOM 2983 O O . ARG A 1 372 ? 6.688 -0.432 -20.516 1 98.62 372 ARG A O 1
ATOM 2990 N N . GLU A 1 373 ? 4.715 -1.327 -21.062 1 98.06 373 GLU A N 1
ATOM 2991 C CA . GLU A 1 373 ? 3.947 -0.233 -20.484 1 98.06 373 GLU A CA 1
ATOM 2992 C C . GLU A 1 373 ? 4.176 -0.143 -18.969 1 98.06 373 GLU A C 1
ATOM 2994 O O . GLU A 1 373 ? 4.289 0.953 -18.422 1 98.06 373 GLU A O 1
ATOM 2999 N N . ARG A 1 374 ? 4.207 -1.277 -18.344 1 98.19 374 ARG A N 1
ATOM 3000 C CA . ARG A 1 374 ? 4.449 -1.312 -16.906 1 98.19 374 ARG A CA 1
ATOM 3001 C C . ARG A 1 374 ? 5.809 -0.717 -16.562 1 98.19 374 ARG A C 1
ATOM 3003 O O . ARG A 1 374 ? 5.941 0.019 -15.578 1 98.19 374 ARG A O 1
ATOM 3010 N N . ALA A 1 375 ? 6.793 -1.06 -17.359 1 98.25 375 ALA A N 1
ATOM 3011 C CA . ALA A 1 375 ? 8.133 -0.512 -17.156 1 98.25 375 ALA A CA 1
ATOM 3012 C C . ALA A 1 375 ? 8.117 1.012 -17.234 1 98.25 375 ALA A C 1
ATOM 3014 O O . ALA A 1 375 ? 8.758 1.686 -16.422 1 98.25 375 ALA A O 1
ATOM 3015 N N . ARG A 1 376 ? 7.359 1.618 -18.172 1 97.19 376 ARG A N 1
ATOM 3016 C CA . ARG A 1 376 ? 7.246 3.068 -18.281 1 97.19 376 ARG A CA 1
ATOM 3017 C C . ARG A 1 376 ? 6.617 3.67 -17.031 1 97.19 376 ARG A C 1
ATOM 3019 O O . ARG A 1 376 ? 7.074 4.703 -16.531 1 97.19 376 ARG A O 1
ATOM 3026 N N . SER A 1 377 ? 5.68 3.008 -16.5 1 95.31 377 SER A N 1
ATOM 3027 C CA . SER A 1 377 ? 4.984 3.484 -15.305 1 95.31 377 SER A CA 1
ATOM 3028 C C . SER A 1 377 ? 5.918 3.533 -14.102 1 95.31 377 SER A C 1
ATOM 3030 O O . SER A 1 377 ? 5.66 4.262 -13.141 1 95.31 377 SER A O 1
ATOM 3032 N N . LEU A 1 378 ? 7.004 2.742 -14.18 1 95.69 378 LEU A N 1
ATOM 3033 C CA . LEU A 1 378 ? 7.934 2.691 -13.055 1 95.69 378 LEU A CA 1
ATOM 3034 C C . LEU A 1 378 ? 9.188 3.51 -13.344 1 95.69 378 LEU A C 1
ATOM 3036 O O . LEU A 1 378 ? 10.211 3.346 -12.68 1 95.69 378 LEU A O 1
ATOM 3040 N N . GLY A 1 379 ? 9.156 4.332 -14.406 1 91.69 379 GLY A N 1
ATOM 3041 C CA . GLY A 1 379 ? 10.156 5.363 -14.602 1 91.69 379 GLY A CA 1
ATOM 3042 C C . GLY A 1 379 ? 11.273 4.941 -15.539 1 91.69 379 GLY A C 1
ATOM 3043 O O . GLY A 1 379 ? 12.273 5.648 -15.68 1 91.69 379 GLY A O 1
ATOM 3044 N N . VAL A 1 380 ? 11.164 3.77 -16.156 1 93.19 380 VAL A N 1
ATOM 3045 C CA . VAL A 1 380 ? 12.18 3.336 -17.109 1 93.19 380 VAL A CA 1
ATOM 3046 C C . VAL A 1 380 ? 11.711 3.623 -18.531 1 93.19 380 VAL A C 1
ATOM 3048 O O . VAL A 1 380 ? 10.523 3.459 -18.844 1 93.19 380 VAL A O 1
ATOM 3051 N N . THR A 1 381 ? 12.672 4.07 -19.375 1 92.5 381 THR A N 1
ATOM 3052 C CA . THR A 1 381 ? 12.281 4.516 -20.703 1 92.5 381 THR A CA 1
ATOM 3053 C C . THR A 1 381 ? 12.406 3.383 -21.719 1 92.5 381 THR A C 1
ATOM 3055 O O . THR A 1 381 ? 11.836 3.447 -22.812 1 92.5 381 THR A O 1
ATOM 3058 N N . ARG A 1 382 ? 13.211 2.357 -21.406 1 94.31 382 ARG A N 1
ATOM 3059 C CA . ARG A 1 382 ? 13.398 1.2 -22.281 1 94.31 382 ARG A CA 1
ATOM 3060 C C . ARG A 1 382 ? 13.328 -0.1 -21.484 1 94.31 382 ARG A C 1
ATOM 3062 O O . ARG A 1 382 ? 13.789 -0.16 -20.344 1 94.31 382 ARG A O 1
ATOM 3069 N N . GLY A 1 383 ? 12.797 -1.161 -22.141 1 97.5 383 GLY A N 1
ATOM 3070 C CA . GLY A 1 383 ? 12.719 -2.459 -21.5 1 97.5 383 GLY A CA 1
ATOM 3071 C C . GLY A 1 383 ? 11.312 -2.812 -21.047 1 97.5 383 GLY A C 1
ATOM 3072 O O . GLY A 1 383 ? 10.359 -2.094 -21.344 1 97.5 383 GLY A O 1
ATOM 3073 N N . ALA A 1 384 ? 11.18 -3.949 -20.422 1 98.75 384 ALA A N 1
ATOM 3074 C CA . ALA A 1 384 ? 9.898 -4.492 -19.969 1 98.75 384 ALA A CA 1
ATOM 3075 C C . ALA A 1 384 ? 9.969 -4.941 -18.516 1 98.75 384 ALA A C 1
ATOM 3077 O O . ALA A 1 384 ? 11.031 -5.371 -18.047 1 98.75 384 ALA A O 1
ATOM 3078 N N . LEU A 1 385 ? 8.914 -4.73 -17.812 1 98.75 385 LEU A N 1
ATOM 3079 C CA . LEU A 1 385 ? 8.734 -5.23 -16.453 1 98.75 385 LEU A CA 1
ATOM 3080 C C . LEU A 1 385 ? 7.453 -6.051 -16.344 1 98.75 385 LEU A C 1
ATOM 3082 O O . LEU A 1 385 ? 6.352 -5.496 -16.406 1 98.75 385 LEU A O 1
ATOM 3086 N N . TYR A 1 386 ? 7.59 -7.309 -16.172 1 98.81 386 TYR A N 1
ATOM 3087 C CA . TYR A 1 386 ? 6.43 -8.195 -16.094 1 98.81 386 TYR A CA 1
ATOM 3088 C C . TYR A 1 386 ? 5.742 -8.078 -14.742 1 98.81 386 TYR A C 1
ATOM 3090 O O . TYR A 1 386 ? 6.402 -7.879 -13.719 1 98.81 386 TYR A O 1
ATOM 3098 N N . ALA A 1 387 ? 4.445 -8.289 -14.727 1 98.12 387 ALA A N 1
ATOM 3099 C CA . ALA A 1 387 ? 3.607 -8.164 -13.539 1 98.12 387 ALA A CA 1
ATOM 3100 C C . ALA A 1 387 ? 3.816 -9.352 -12.594 1 98.12 387 ALA A C 1
ATOM 3102 O O . ALA A 1 387 ? 4.211 -10.438 -13.031 1 98.12 387 ALA A O 1
ATOM 3103 N N . TRP A 1 388 ? 3.572 -9.133 -11.336 1 97.44 388 TRP A N 1
ATOM 3104 C CA . TRP A 1 388 ? 3.66 -10.188 -10.328 1 97.44 388 TRP A CA 1
ATOM 3105 C C . TRP A 1 388 ? 2.486 -11.148 -10.445 1 97.44 388 TRP A C 1
ATOM 3107 O O . TRP A 1 388 ? 2.67 -12.367 -10.43 1 97.44 388 TRP A O 1
ATOM 3117 N N . ARG A 1 389 ? 1.296 -10.68 -10.445 1 96.38 389 ARG A N 1
ATOM 3118 C CA . ARG A 1 389 ? 0.115 -11.5 -10.688 1 96.38 389 ARG A CA 1
ATOM 3119 C C . ARG A 1 389 ? -0.74 -10.922 -11.805 1 96.38 389 ARG A C 1
ATOM 3121 O O . ARG A 1 389 ? -1.03 -9.719 -11.812 1 96.38 389 ARG A O 1
ATOM 3128 N N . THR A 1 390 ? -1.16 -11.711 -12.742 1 98.06 390 THR A N 1
ATOM 3129 C CA . THR A 1 390 ? -1.854 -11.211 -13.93 1 98.06 390 THR A CA 1
ATOM 3130 C C . THR A 1 390 ? -2.504 -12.367 -14.695 1 98.06 390 THR A C 1
ATOM 3132 O O . THR A 1 390 ? -2.141 -13.523 -14.5 1 98.06 390 THR A O 1
ATOM 3135 N N . ILE A 1 391 ? -3.535 -12.047 -15.43 1 98 391 ILE A N 1
ATOM 3136 C CA . ILE A 1 391 ? -4.059 -12.922 -16.469 1 98 391 ILE A CA 1
ATOM 3137 C C . ILE A 1 391 ? -3.789 -12.305 -17.844 1 98 391 ILE A C 1
ATOM 3139 O O . ILE A 1 391 ? -3.336 -12.992 -18.766 1 98 391 ILE A O 1
ATOM 3143 N N . ASN A 1 392 ? -3.865 -10.977 -17.969 1 97.81 392 ASN A N 1
ATOM 3144 C CA . ASN A 1 392 ? -3.844 -10.305 -19.266 1 97.81 392 ASN A CA 1
ATOM 3145 C C . ASN A 1 392 ? -2.535 -9.547 -19.484 1 97.81 392 ASN A C 1
ATOM 3147 O O . ASN A 1 392 ? -2.395 -8.812 -20.453 1 97.81 392 ASN A O 1
ATOM 3151 N N . GLY A 1 393 ? -1.653 -9.586 -18.562 1 98.31 393 GLY A N 1
ATOM 3152 C CA . GLY A 1 393 ? -0.375 -8.906 -18.672 1 98.31 393 GLY A CA 1
ATOM 3153 C C . GLY A 1 393 ? -0.269 -7.672 -17.797 1 98.31 393 GLY A C 1
ATOM 3154 O O . GLY A 1 393 ? 0.834 -7.23 -17.469 1 98.31 393 GLY A O 1
ATOM 3155 N N . GLU A 1 394 ? -1.358 -7.047 -17.438 1 98.06 394 GLU A N 1
ATOM 3156 C CA . GLU A 1 394 ? -1.362 -5.891 -16.547 1 98.06 394 GLU A CA 1
ATOM 3157 C C . GLU A 1 394 ? -1.244 -6.316 -15.094 1 98.06 394 GLU A C 1
ATOM 3159 O O . GLU A 1 394 ? -1.666 -7.414 -14.727 1 98.06 394 GLU A O 1
ATOM 3164 N N . GLU A 1 395 ? -0.658 -5.418 -14.289 1 97.81 395 GLU A N 1
ATOM 3165 C CA . GLU A 1 395 ? -0.551 -5.711 -12.859 1 97.81 395 GLU A CA 1
ATOM 3166 C C . GLU A 1 395 ? -1.922 -5.703 -12.195 1 97.81 395 GLU A C 1
ATOM 3168 O O . GLU A 1 395 ? -2.711 -4.773 -12.391 1 97.81 395 GLU A O 1
ATOM 3173 N N . ALA A 1 396 ? -2.191 -6.789 -11.406 1 96.31 396 ALA A N 1
ATOM 3174 C CA . ALA A 1 396 ? -3.498 -6.898 -10.766 1 96.31 396 ALA A CA 1
ATOM 3175 C C . ALA A 1 396 ? -3.365 -6.844 -9.242 1 96.31 396 ALA A C 1
ATOM 3177 O O . ALA A 1 396 ? -4.363 -6.922 -8.523 1 96.31 396 ALA A O 1
ATOM 3178 N N . SER A 1 397 ? -2.182 -6.711 -8.711 1 94.62 397 SER A N 1
ATOM 3179 C CA . SER A 1 397 ? -1.98 -6.652 -7.262 1 94.62 397 SER A CA 1
ATOM 3180 C C . SER A 1 397 ? -1.997 -5.215 -6.758 1 94.62 397 SER A C 1
ATOM 3182 O O . SER A 1 397 ? -1.331 -4.344 -7.324 1 94.62 397 SER A O 1
ATOM 3184 N N . ALA A 1 398 ? -2.717 -5 -5.688 1 94.12 398 ALA A N 1
ATOM 3185 C CA . ALA A 1 398 ? -2.787 -3.676 -5.074 1 94.12 398 ALA A CA 1
ATOM 3186 C C . ALA A 1 398 ? -1.687 -3.496 -4.031 1 94.12 398 ALA A C 1
ATOM 3188 O O . ALA A 1 398 ? -1.609 -2.455 -3.375 1 94.12 398 ALA A O 1
ATOM 3189 N N . TYR A 1 399 ? -0.81 -4.434 -3.795 1 95.25 399 TYR A N 1
ATOM 3190 C CA . TYR A 1 399 ? 0.222 -4.406 -2.764 1 95.25 399 TYR A CA 1
ATOM 3191 C C . TYR A 1 399 ? 1.613 -4.379 -3.385 1 95.25 399 TYR A C 1
ATOM 3193 O O . TYR A 1 399 ? 2.273 -5.414 -3.494 1 95.25 399 TYR A O 1
ATOM 3201 N N . PHE A 1 400 ? 2.148 -3.219 -3.615 1 95.88 400 PHE A N 1
ATOM 3202 C CA . PHE A 1 400 ? 3.34 -3.082 -4.445 1 95.88 400 PHE A CA 1
ATOM 3203 C C . PHE A 1 400 ? 4.586 -3.512 -3.68 1 95.88 400 PHE A C 1
ATOM 3205 O O . PHE A 1 400 ? 5.555 -3.986 -4.277 1 95.88 400 PHE A O 1
ATOM 3212 N N . PRO A 1 401 ? 4.633 -3.496 -2.297 1 96.25 401 PRO A N 1
ATOM 3213 C CA . PRO A 1 401 ? 5.883 -3.857 -1.624 1 96.25 401 PRO A CA 1
ATOM 3214 C C . PRO A 1 401 ? 6.273 -5.316 -1.847 1 96.25 401 PRO A C 1
ATOM 3216 O O . PRO A 1 401 ? 7.461 -5.641 -1.9 1 96.25 401 PRO A O 1
ATOM 3219 N N . ALA A 1 402 ? 5.297 -6.145 -2 1 94.12 402 ALA A N 1
ATOM 3220 C CA . ALA A 1 402 ? 5.586 -7.551 -2.268 1 94.12 402 ALA A CA 1
ATOM 3221 C C . ALA A 1 402 ? 4.969 -7.996 -3.592 1 94.12 402 ALA A C 1
ATOM 3223 O O . ALA A 1 402 ? 4.758 -9.188 -3.814 1 94.12 402 ALA A O 1
ATOM 3224 N N . GLY A 1 403 ? 4.59 -7.105 -4.402 1 95 403 GLY A N 1
ATOM 3225 C CA . GLY A 1 403 ? 4.086 -7.336 -5.746 1 95 403 GLY A CA 1
ATOM 3226 C C . GLY A 1 403 ? 4.953 -6.711 -6.824 1 95 403 GLY A C 1
ATOM 3227 O O . GLY A 1 403 ? 5.957 -7.293 -7.238 1 95 403 GLY A O 1
ATOM 3228 N N . THR A 1 404 ? 4.641 -5.453 -7.09 1 96.81 404 THR A N 1
ATOM 3229 C CA . THR A 1 404 ? 5.355 -4.73 -8.133 1 96.81 404 THR A CA 1
ATOM 3230 C C . THR A 1 404 ? 6.855 -4.707 -7.848 1 96.81 404 THR A C 1
ATOM 3232 O O . THR A 1 404 ? 7.668 -4.746 -8.773 1 96.81 404 THR A O 1
ATOM 3235 N N . ALA A 1 405 ? 7.25 -4.812 -6.641 1 98.06 405 ALA A N 1
ATOM 3236 C CA . ALA A 1 405 ? 8.656 -4.695 -6.254 1 98.06 405 ALA A CA 1
ATOM 3237 C C . ALA A 1 405 ? 9.414 -5.988 -6.539 1 98.06 405 ALA A C 1
ATOM 3239 O O . ALA A 1 405 ? 10.641 -6.02 -6.484 1 98.06 405 ALA A O 1
ATOM 3240 N N . GLN A 1 406 ? 8.766 -7.027 -6.855 1 98.31 406 GLN A N 1
ATOM 3241 C CA . GLN A 1 406 ? 9.43 -8.273 -7.23 1 98.31 406 GLN A CA 1
ATOM 3242 C C . GLN A 1 406 ? 9.922 -8.219 -8.672 1 98.31 406 GLN A C 1
ATOM 3244 O O . GLN A 1 406 ? 9.438 -8.961 -9.531 1 98.31 406 GLN A O 1
ATOM 3249 N N . TYR A 1 407 ? 10.992 -7.508 -8.836 1 98.44 407 TYR A N 1
ATOM 3250 C CA . TYR A 1 407 ? 11.562 -7.305 -10.164 1 98.44 407 TYR A CA 1
ATOM 3251 C C . TYR A 1 407 ? 12.211 -8.586 -10.68 1 98.44 407 TYR A C 1
ATOM 3253 O O . TYR A 1 407 ? 12.414 -8.734 -11.891 1 98.44 407 TYR A O 1
ATOM 3261 N N . HIS A 1 408 ? 12.508 -9.531 -9.789 1 98.69 408 HIS A N 1
ATOM 3262 C CA . HIS A 1 408 ? 13.18 -10.773 -10.164 1 98.69 408 HIS A CA 1
ATOM 3263 C C . HIS A 1 408 ? 12.352 -11.555 -11.18 1 98.69 408 HIS A C 1
ATOM 3265 O O . HIS A 1 408 ? 12.883 -12.398 -11.906 1 98.69 408 HIS A O 1
ATOM 3271 N N . ILE A 1 409 ? 11.094 -11.305 -11.305 1 98.69 409 ILE A N 1
ATOM 3272 C CA . ILE A 1 409 ? 10.203 -12 -12.219 1 98.69 409 ILE A CA 1
ATOM 3273 C C . ILE A 1 409 ? 10.727 -11.891 -13.641 1 98.69 409 ILE A C 1
ATOM 3275 O O . ILE A 1 409 ? 10.656 -12.844 -14.414 1 98.69 409 ILE A O 1
ATOM 3279 N N . ASN A 1 410 ? 11.258 -10.688 -14.008 1 98.81 410 ASN A N 1
ATOM 3280 C CA . ASN A 1 410 ? 11.906 -10.516 -15.305 1 98.81 410 ASN A CA 1
ATOM 3281 C C . ASN A 1 410 ? 12.969 -11.578 -15.547 1 98.81 410 ASN A C 1
ATOM 3283 O O . ASN A 1 410 ? 12.984 -12.227 -16.594 1 98.81 410 ASN A O 1
ATOM 3287 N N . ALA A 1 411 ? 13.797 -11.734 -14.555 1 98.88 411 ALA A N 1
ATOM 3288 C CA . ALA A 1 411 ? 14.938 -12.641 -14.695 1 98.88 411 ALA A CA 1
ATOM 3289 C C . ALA A 1 411 ? 14.484 -14.094 -14.633 1 98.88 411 ALA A C 1
ATOM 3291 O O . ALA A 1 411 ? 15.094 -14.969 -15.266 1 98.88 411 ALA A O 1
ATOM 3292 N N . ASP A 1 412 ? 13.422 -14.359 -13.891 1 98.81 412 ASP A N 1
ATOM 3293 C CA . ASP A 1 412 ? 12.859 -15.711 -13.859 1 98.81 412 ASP A CA 1
ATOM 3294 C C . ASP A 1 412 ? 12.422 -16.156 -15.258 1 98.81 412 ASP A C 1
ATOM 3296 O O . ASP A 1 412 ? 12.711 -17.281 -15.672 1 98.81 412 ASP A O 1
ATOM 3300 N N . ILE A 1 413 ? 11.719 -15.273 -15.883 1 98.88 413 ILE A N 1
ATOM 3301 C CA . ILE A 1 413 ? 11.211 -15.555 -17.219 1 98.88 413 ILE A CA 1
ATOM 3302 C C . ILE A 1 413 ? 12.375 -15.75 -18.188 1 98.88 413 ILE A C 1
ATOM 3304 O O . ILE A 1 413 ? 12.391 -16.7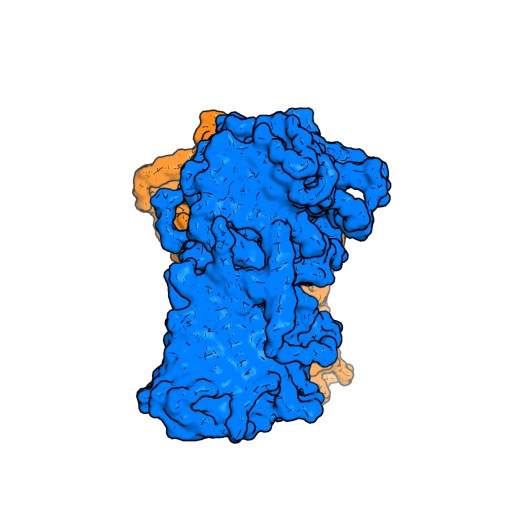03 -18.969 1 98.88 413 ILE A O 1
ATOM 3308 N N . ALA A 1 414 ? 13.352 -14.891 -18.109 1 98.81 414 ALA A N 1
ATOM 3309 C CA . ALA A 1 414 ? 14.523 -15 -18.984 1 98.81 414 ALA A CA 1
ATOM 3310 C C . ALA A 1 414 ? 15.273 -16.312 -18.734 1 98.81 414 ALA A C 1
ATOM 3312 O O . ALA A 1 414 ? 15.734 -16.953 -19.672 1 98.81 414 ALA A O 1
ATOM 3313 N N . HIS A 1 415 ? 15.414 -16.656 -17.484 1 98.44 415 HIS A N 1
ATOM 3314 C CA . HIS A 1 415 ? 16.078 -17.891 -17.109 1 98.44 415 HIS A CA 1
ATOM 3315 C C . HIS A 1 415 ? 15.383 -19.094 -17.734 1 98.44 415 HIS A C 1
ATOM 3317 O O . HIS A 1 415 ? 16.047 -20.031 -18.203 1 98.44 415 HIS A O 1
ATOM 3323 N N . THR A 1 416 ? 14.125 -19.094 -17.734 1 98.31 416 THR A N 1
ATOM 3324 C CA . THR A 1 416 ? 13.375 -20.234 -18.234 1 98.31 416 THR A CA 1
ATOM 3325 C C . THR A 1 416 ? 13.438 -20.297 -19.766 1 98.31 416 THR A C 1
ATOM 3327 O O . THR A 1 416 ? 13.469 -21.375 -20.344 1 98.31 416 THR A O 1
ATOM 3330 N N . VAL A 1 417 ? 13.445 -19.141 -20.406 1 98.62 417 VAL A N 1
ATOM 3331 C CA . VAL A 1 417 ? 13.68 -19.109 -21.844 1 98.62 417 VAL A CA 1
ATOM 3332 C C . VAL A 1 417 ? 15.031 -19.766 -22.156 1 98.62 417 VAL A C 1
ATOM 3334 O O . VAL A 1 417 ? 15.133 -20.562 -23.094 1 98.62 417 VAL A O 1
ATOM 3337 N N . LYS A 1 418 ? 16.031 -19.422 -21.406 1 98.12 418 LYS A N 1
ATOM 3338 C CA . LYS A 1 418 ? 17.359 -20 -21.594 1 98.12 418 LYS A CA 1
ATOM 3339 C C . LYS A 1 418 ? 17.344 -21.516 -21.359 1 98.12 418 LYS A C 1
ATOM 3341 O O . LYS A 1 418 ? 17.938 -22.266 -22.141 1 98.12 418 LYS A O 1
ATOM 3346 N N . LEU A 1 419 ? 16.719 -21.906 -20.297 1 97.81 419 LEU A N 1
ATOM 3347 C CA . LEU A 1 419 ? 16.625 -23.328 -20 1 97.81 419 LEU A CA 1
ATOM 3348 C C . LEU A 1 419 ? 15.953 -24.078 -21.141 1 97.81 419 LEU A C 1
ATOM 3350 O O . LEU A 1 419 ? 16.406 -25.156 -21.547 1 97.81 419 LEU A O 1
ATOM 3354 N N . TYR A 1 420 ? 14.836 -23.531 -21.641 1 98.12 420 TYR A N 1
ATOM 3355 C CA . TYR A 1 420 ? 14.125 -24.141 -22.766 1 98.12 420 TYR A CA 1
ATOM 3356 C C . TYR A 1 420 ? 15.047 -24.312 -23.969 1 98.12 420 TYR A C 1
ATOM 3358 O O . TYR A 1 420 ? 15.078 -25.375 -24.578 1 98.12 420 TYR A O 1
ATOM 3366 N N . PHE A 1 421 ? 15.797 -23.297 -24.25 1 97.44 421 PHE A N 1
ATOM 3367 C CA . PHE A 1 421 ? 16.719 -23.344 -25.359 1 97.44 421 PHE A CA 1
ATOM 3368 C C . PHE A 1 421 ? 17.812 -24.391 -25.125 1 97.44 421 PHE A C 1
ATOM 3370 O O . PHE A 1 421 ? 18.109 -25.188 -26.016 1 97.44 421 PHE A O 1
ATOM 3377 N N . ASP A 1 422 ? 18.391 -24.375 -23.953 1 96.44 422 ASP A N 1
ATOM 3378 C CA . ASP A 1 422 ? 19.469 -25.297 -23.625 1 96.44 422 ASP A CA 1
ATOM 3379 C C . ASP A 1 422 ? 19.016 -26.75 -23.75 1 96.44 422 ASP A C 1
ATOM 3381 O O . ASP A 1 422 ? 19.781 -27.625 -24.156 1 96.44 422 ASP A O 1
ATOM 3385 N N . VAL A 1 423 ? 17.766 -27 -23.391 1 97.19 423 VAL A N 1
ATOM 3386 C CA . VAL A 1 423 ? 17.266 -28.359 -23.312 1 97.19 423 VAL A CA 1
ATOM 3387 C C . VAL A 1 423 ? 16.766 -28.812 -24.688 1 97.19 423 VAL A C 1
ATOM 3389 O O . VAL A 1 423 ? 16.953 -29.969 -25.078 1 97.19 423 VAL A O 1
ATOM 3392 N N . THR A 1 424 ? 16.172 -27.906 -25.5 1 96.62 424 THR A N 1
ATOM 3393 C CA . THR A 1 424 ? 15.469 -28.312 -26.703 1 96.62 424 THR A CA 1
ATOM 3394 C C . THR A 1 424 ? 16.266 -27.938 -27.953 1 96.62 424 THR A C 1
ATOM 3396 O O . THR A 1 424 ? 16.031 -28.484 -29.031 1 96.62 424 THR A O 1
ATOM 3399 N N . ASN A 1 425 ? 17.141 -26.938 -27.797 1 95.69 425 ASN A N 1
ATOM 3400 C CA . ASN A 1 425 ? 17.828 -26.344 -28.938 1 95.69 425 ASN A CA 1
ATOM 3401 C C . ASN A 1 425 ? 16.859 -25.797 -29.969 1 95.69 425 ASN A C 1
ATOM 3403 O O . ASN A 1 425 ? 17.109 -25.875 -31.172 1 95.69 425 ASN A O 1
ATOM 3407 N N . ASP A 1 426 ? 15.703 -25.422 -29.594 1 97.25 426 ASP A N 1
ATOM 3408 C CA . ASP A 1 426 ? 14.703 -24.828 -30.469 1 97.25 426 ASP A CA 1
ATOM 3409 C C . ASP A 1 426 ? 15.133 -23.422 -30.922 1 97.25 426 ASP A C 1
ATOM 3411 O O . ASP A 1 426 ? 14.648 -22.422 -30.391 1 97.25 426 ASP A O 1
ATOM 3415 N N . GLN A 1 427 ? 15.883 -23.312 -31.922 1 97.12 427 GLN A N 1
ATOM 3416 C CA . GLN A 1 427 ? 16.453 -22.078 -32.438 1 97.12 427 GLN A CA 1
ATOM 3417 C C . GLN A 1 427 ? 15.367 -21.156 -33 1 97.12 427 GLN A C 1
ATOM 3419 O O . GLN A 1 427 ? 15.461 -19.922 -32.875 1 97.12 427 GLN A O 1
ATOM 3424 N N . ASN A 1 428 ? 14.383 -21.656 -33.562 1 97.12 428 ASN A N 1
ATOM 3425 C CA . ASN A 1 428 ? 13.297 -20.875 -34.125 1 97.12 428 ASN A CA 1
ATOM 3426 C C . ASN A 1 428 ? 12.531 -20.109 -33.062 1 97.12 428 ASN A C 1
ATOM 3428 O O . ASN A 1 428 ? 12.266 -18.922 -33.188 1 97.12 428 ASN A O 1
ATOM 3432 N N . PHE A 1 429 ? 12.203 -20.859 -32.031 1 97.38 429 PHE A N 1
ATOM 3433 C CA . PHE A 1 429 ? 11.523 -20.188 -30.922 1 97.38 429 PHE A CA 1
ATOM 3434 C C . PHE A 1 429 ? 12.375 -19.047 -30.359 1 97.38 429 PHE A C 1
ATOM 3436 O O . PHE A 1 429 ? 11.859 -17.953 -30.094 1 97.38 429 PHE A O 1
ATOM 3443 N N . LEU A 1 430 ? 13.625 -19.359 -30.125 1 98.19 430 LEU A N 1
ATOM 3444 C CA . LEU A 1 430 ? 14.516 -18.359 -29.562 1 98.19 430 LEU A CA 1
ATOM 3445 C C . LEU A 1 430 ? 14.562 -17.109 -30.453 1 98.19 430 LEU A C 1
ATOM 3447 O O . LEU A 1 430 ? 14.438 -15.992 -29.953 1 98.19 430 LEU A O 1
ATOM 3451 N N . ARG A 1 431 ? 14.656 -17.25 -31.75 1 97.38 431 ARG A N 1
ATOM 3452 C CA . ARG A 1 431 ? 14.781 -16.156 -32.688 1 97.38 431 ARG A CA 1
ATOM 3453 C C . ARG A 1 431 ? 13.469 -15.375 -32.812 1 97.38 431 ARG A C 1
ATOM 3455 O O . ARG A 1 431 ? 13.477 -14.148 -32.906 1 97.38 431 ARG A O 1
ATOM 3462 N N . GLU A 1 432 ? 12.391 -16.078 -32.781 1 97.06 432 GLU A N 1
ATOM 3463 C CA . GLU A 1 432 ? 11.102 -15.477 -33.125 1 97.06 432 GLU A CA 1
ATOM 3464 C C . GLU A 1 432 ? 10.445 -14.859 -31.891 1 97.06 432 GLU A C 1
ATOM 3466 O O . GLU A 1 432 ? 9.656 -13.914 -32 1 97.06 432 GLU A O 1
ATOM 3471 N N . GLN A 1 433 ? 10.742 -15.422 -30.719 1 97.88 433 GLN A N 1
ATOM 3472 C CA . GLN A 1 433 ? 9.992 -14.992 -29.547 1 97.88 433 GLN A CA 1
ATOM 3473 C C . GLN A 1 433 ? 10.914 -14.82 -28.344 1 97.88 433 GLN A C 1
ATOM 3475 O O . GLN A 1 433 ? 10.984 -13.742 -27.75 1 97.88 433 GLN A O 1
ATOM 3480 N N . GLY A 1 434 ? 11.664 -15.836 -28 1 98.56 434 GLY A N 1
ATOM 3481 C CA . GLY A 1 434 ? 12.438 -15.883 -26.781 1 98.56 434 GLY A CA 1
ATOM 3482 C C . GLY A 1 434 ? 13.453 -14.758 -26.672 1 98.56 434 GLY A C 1
ATOM 3483 O O . GLY A 1 434 ? 13.602 -14.148 -25.609 1 98.56 434 GLY A O 1
ATOM 3484 N N . ALA A 1 435 ? 14.133 -14.438 -27.734 1 98.5 435 ALA A N 1
ATOM 3485 C CA . ALA A 1 435 ? 15.195 -13.43 -27.734 1 98.5 435 ALA A CA 1
ATOM 3486 C C . ALA A 1 435 ? 14.633 -12.047 -27.406 1 98.5 435 ALA A C 1
ATOM 3488 O O . ALA A 1 435 ? 15.273 -11.273 -26.688 1 98.5 435 ALA A O 1
ATOM 3489 N N . ALA A 1 436 ? 13.484 -11.734 -27.906 1 98.19 436 ALA A N 1
ATOM 3490 C CA . ALA A 1 436 ? 12.867 -10.438 -27.641 1 98.19 436 ALA A CA 1
ATOM 3491 C C . ALA A 1 436 ? 12.555 -10.281 -26.156 1 98.19 436 ALA A C 1
ATOM 3493 O O . ALA A 1 436 ? 12.781 -9.211 -25.578 1 98.19 436 ALA A O 1
ATOM 3494 N N . VAL A 1 437 ? 12.016 -11.312 -25.531 1 98.75 437 VAL A N 1
ATOM 3495 C CA . VAL A 1 437 ? 11.672 -11.289 -24.109 1 98.75 437 VAL A CA 1
ATOM 3496 C C . VAL A 1 437 ? 12.93 -11.07 -23.281 1 98.75 437 VAL A C 1
ATOM 3498 O O . VAL A 1 437 ? 12.961 -10.203 -22.391 1 98.75 437 VAL A O 1
ATOM 3501 N N . VAL A 1 438 ? 13.969 -11.781 -23.594 1 98.75 438 VAL A N 1
ATOM 3502 C CA . VAL A 1 438 ? 15.219 -11.734 -22.844 1 98.75 438 VAL A CA 1
ATOM 3503 C C . VAL A 1 438 ? 15.867 -10.359 -22.984 1 98.75 438 VAL A C 1
ATOM 3505 O O . VAL A 1 438 ? 16.359 -9.789 -22.016 1 98.75 438 VAL A O 1
ATOM 3508 N N . LEU A 1 439 ? 15.898 -9.844 -24.172 1 98.06 439 LEU A N 1
ATOM 3509 C CA . LEU A 1 439 ? 16.516 -8.547 -24.422 1 98.06 439 LEU A CA 1
ATOM 3510 C C . LEU A 1 439 ? 15.789 -7.441 -23.672 1 98.06 439 LEU A C 1
ATOM 3512 O O . LEU A 1 439 ? 16.422 -6.59 -23.047 1 98.06 439 LEU A O 1
ATOM 3516 N N . GLU A 1 440 ? 14.469 -7.43 -23.766 1 98.25 440 GLU A N 1
ATOM 3517 C CA . GLU A 1 440 ? 13.68 -6.363 -23.156 1 98.25 440 GLU A CA 1
ATOM 3518 C C . GLU A 1 440 ? 13.805 -6.391 -21.625 1 98.25 440 GLU A C 1
ATOM 3520 O O . GLU A 1 440 ? 13.828 -5.34 -20.984 1 98.25 440 GLU A O 1
ATOM 3525 N N . THR A 1 441 ? 13.852 -7.555 -21.062 1 98.75 441 THR A N 1
ATOM 3526 C CA . THR A 1 441 ? 14.031 -7.645 -19.609 1 98.75 441 THR A CA 1
ATOM 3527 C C . THR A 1 441 ? 15.438 -7.195 -19.219 1 98.75 441 THR A C 1
ATOM 3529 O O . THR A 1 441 ? 15.625 -6.539 -18.188 1 98.75 441 THR A O 1
ATOM 3532 N N . ALA A 1 442 ? 16.422 -7.52 -20.031 1 98.5 442 ALA A N 1
ATOM 3533 C CA . ALA A 1 442 ? 17.781 -7.066 -19.766 1 98.5 442 ALA A CA 1
ATOM 3534 C C . ALA A 1 442 ? 17.875 -5.547 -19.859 1 98.5 442 ALA A C 1
ATOM 3536 O O . ALA A 1 442 ? 18.562 -4.914 -19.047 1 98.5 442 ALA A O 1
ATOM 3537 N N . ARG A 1 443 ? 17.25 -4.965 -20.875 1 97.94 443 ARG A N 1
ATOM 3538 C CA . ARG A 1 443 ? 17.219 -3.516 -21.016 1 97.94 443 ARG A CA 1
ATOM 3539 C C . ARG A 1 443 ? 16.625 -2.85 -19.781 1 97.94 443 ARG A C 1
ATOM 3541 O O . ARG A 1 443 ? 17.078 -1.782 -19.359 1 97.94 443 ARG A O 1
ATOM 3548 N N . PHE A 1 444 ? 15.648 -3.441 -19.203 1 98.38 444 PHE A N 1
ATOM 3549 C CA . PHE A 1 444 ? 15.062 -2.928 -17.969 1 98.38 444 PHE A CA 1
ATOM 3550 C C . PHE A 1 444 ? 16.109 -2.828 -16.875 1 98.38 444 PHE A C 1
ATOM 3552 O O . PHE A 1 444 ? 16.219 -1.799 -16.203 1 98.38 444 PHE A O 1
ATOM 3559 N N . TRP A 1 445 ? 16.906 -3.916 -16.703 1 98.44 445 TRP A N 1
ATOM 3560 C CA . TRP A 1 445 ? 17.891 -3.938 -15.625 1 98.44 445 TRP A CA 1
ATOM 3561 C C . TRP A 1 445 ? 18.906 -2.814 -15.805 1 98.44 445 TRP A C 1
ATOM 3563 O O . TRP A 1 445 ? 19.312 -2.174 -14.828 1 98.44 445 TRP A O 1
ATOM 3573 N N . LEU A 1 446 ? 19.328 -2.643 -17 1 96.38 446 LEU A N 1
ATOM 3574 C CA . LEU A 1 446 ? 20.359 -1.647 -17.281 1 96.38 446 LEU A CA 1
ATOM 3575 C C . LEU A 1 446 ? 19.891 -0.25 -16.891 1 96.38 446 LEU A C 1
ATOM 3577 O O . LEU A 1 446 ? 20.672 0.57 -16.422 1 96.38 446 LEU A O 1
ATOM 3581 N N . GLN A 1 447 ? 18.641 0.019 -17.094 1 94.88 447 GLN A N 1
ATOM 3582 C CA . GLN A 1 447 ? 18.094 1.332 -16.781 1 94.88 447 GLN A CA 1
ATOM 3583 C C . GLN A 1 447 ? 17.703 1.434 -15.305 1 94.88 447 GLN A C 1
ATOM 3585 O O . GLN A 1 447 ? 17.797 2.508 -14.711 1 94.88 447 GLN A O 1
ATOM 3590 N N . PHE A 1 448 ? 17.266 0.4 -14.773 1 96.56 448 PHE A N 1
ATOM 3591 C CA . PHE A 1 448 ? 16.781 0.327 -13.406 1 96.56 448 PHE A CA 1
ATOM 3592 C C . PHE A 1 448 ? 17.922 0.4 -12.414 1 96.56 448 PHE A C 1
ATOM 3594 O O . PHE A 1 448 ? 17.828 1.082 -11.391 1 96.56 448 PHE A O 1
ATOM 3601 N N . GLY A 1 449 ? 19.031 -0.356 -12.703 1 97 449 GLY A N 1
ATOM 3602 C CA . GLY A 1 449 ? 20.156 -0.464 -11.797 1 97 449 GLY A CA 1
ATOM 3603 C C . GLY A 1 449 ? 21.047 0.764 -11.805 1 97 449 GLY A C 1
ATOM 3604 O O . GLY A 1 449 ? 20.75 1.746 -12.492 1 97 449 GLY A O 1
ATOM 3605 N N . SER A 1 450 ? 22.109 0.659 -10.883 1 96 450 SER A N 1
ATOM 3606 C CA . SER A 1 450 ? 23.047 1.775 -10.773 1 96 450 SER A CA 1
ATOM 3607 C C . SER A 1 450 ? 24.438 1.293 -10.398 1 96 450 SER A C 1
ATOM 3609 O O . SER A 1 450 ? 24.594 0.23 -9.797 1 96 450 SER A O 1
ATOM 3611 N N . TRP A 1 451 ? 25.375 2.08 -10.852 1 96.5 451 TRP A N 1
ATOM 3612 C CA . TRP A 1 451 ? 26.766 1.789 -10.531 1 96.5 451 TRP A CA 1
ATOM 3613 C C . TRP A 1 451 ? 27.156 2.43 -9.211 1 96.5 451 TRP A C 1
ATOM 3615 O O . TRP A 1 451 ? 26.766 3.561 -8.914 1 96.5 451 TRP A O 1
ATOM 3625 N N . GLN A 1 452 ? 27.812 1.688 -8.414 1 93.94 452 GLN A N 1
ATOM 3626 C CA . GLN A 1 452 ? 28.297 2.168 -7.121 1 93.94 452 GLN A CA 1
ATOM 3627 C C . GLN A 1 452 ? 29.734 1.717 -6.875 1 93.94 452 GLN A C 1
ATOM 3629 O O . GLN A 1 452 ? 30.109 0.6 -7.238 1 93.94 452 GLN A O 1
ATOM 3634 N N . GLN A 1 453 ? 30.422 2.654 -6.227 1 91.12 453 GLN A N 1
ATOM 3635 C CA . GLN A 1 453 ? 31.75 2.254 -5.785 1 91.12 453 GLN A CA 1
ATOM 3636 C C . GLN A 1 453 ? 31.688 1.51 -4.453 1 91.12 453 GLN A C 1
ATOM 3638 O O . GLN A 1 453 ? 31.281 2.076 -3.438 1 91.12 453 GLN A O 1
ATOM 3643 N N . ARG A 1 454 ? 32 0.33 -4.492 1 86.88 454 ARG A N 1
ATOM 3644 C CA . ARG A 1 454 ? 32.031 -0.516 -3.303 1 86.88 454 ARG A CA 1
ATOM 3645 C C . ARG A 1 454 ? 33.344 -1.231 -3.164 1 86.88 454 ARG A C 1
ATOM 3647 O O . ARG A 1 454 ? 33.781 -1.947 -4.074 1 86.88 454 ARG A O 1
ATOM 3654 N N . ASP A 1 455 ? 34 -1.019 -2.041 1 80.81 455 ASP A N 1
ATOM 3655 C CA . ASP A 1 455 ? 35.281 -1.644 -1.741 1 80.81 455 ASP A CA 1
ATOM 3656 C C . ASP A 1 455 ? 36.281 -1.407 -2.869 1 80.81 455 ASP A C 1
ATOM 3658 O O . ASP A 1 455 ? 36.938 -2.344 -3.328 1 80.81 455 ASP A O 1
ATOM 3662 N N . GLY A 1 456 ? 36.312 -0.316 -3.447 1 84.94 456 GLY A N 1
ATOM 3663 C CA . GLY A 1 456 ? 37.312 0.102 -4.441 1 84.94 456 GLY A CA 1
ATOM 3664 C C . GLY A 1 456 ? 36.969 -0.382 -5.84 1 84.94 456 GLY A C 1
ATOM 3665 O O . GLY A 1 456 ? 37.781 -0.216 -6.766 1 84.94 456 GLY A O 1
ATOM 3666 N N . ARG A 1 457 ? 35.781 -0.926 -6.008 1 91.31 457 ARG A N 1
ATOM 3667 C CA . ARG A 1 457 ? 35.375 -1.417 -7.32 1 91.31 457 ARG A CA 1
ATOM 3668 C C . ARG A 1 457 ? 34.031 -0.833 -7.723 1 91.31 457 ARG A C 1
ATOM 3670 O O . ARG A 1 457 ? 33.188 -0.594 -6.871 1 91.31 457 ARG A O 1
ATOM 3677 N N . SER A 1 458 ? 33.938 -0.663 -9 1 95.12 458 SER A N 1
ATOM 3678 C CA . SER A 1 458 ? 32.656 -0.264 -9.531 1 95.12 458 SER A CA 1
ATOM 3679 C C . SER A 1 458 ? 31.719 -1.464 -9.672 1 95.12 458 SER A C 1
ATOM 3681 O O . SER A 1 458 ? 32 -2.402 -10.414 1 95.12 458 SER A O 1
ATOM 3683 N N . GLN A 1 459 ? 30.703 -1.424 -8.922 1 97.12 459 GLN A N 1
ATOM 3684 C CA . GLN A 1 459 ? 29.766 -2.533 -8.922 1 97.12 459 GLN A CA 1
ATOM 3685 C C . GLN A 1 459 ? 28.375 -2.078 -9.398 1 97.12 459 GLN A C 1
ATOM 3687 O O . GLN A 1 459 ? 28 -0.921 -9.211 1 97.12 459 GLN A O 1
ATOM 3692 N N . PHE A 1 460 ? 27.703 -2.971 -10.109 1 98.31 460 PHE A N 1
ATOM 3693 C CA . PHE A 1 460 ? 26.344 -2.729 -10.531 1 98.31 460 PHE A CA 1
ATOM 3694 C C . PHE A 1 460 ? 25.359 -3.207 -9.477 1 98.31 460 PHE A C 1
ATOM 3696 O O . PHE A 1 460 ? 25.406 -4.363 -9.047 1 98.31 460 PHE A O 1
ATOM 3703 N N . CYS A 1 461 ? 24.453 -2.273 -8.93 1 98.12 461 CYS A N 1
ATOM 3704 C CA . CYS A 1 461 ? 23.609 -2.535 -7.773 1 98.12 461 CYS A CA 1
ATOM 3705 C C . CYS A 1 461 ? 22.141 -2.312 -8.117 1 98.12 461 CYS A C 1
ATOM 3707 O O . CYS A 1 461 ? 21.812 -1.621 -9.086 1 98.12 461 CYS A O 1
ATOM 3709 N N . LEU A 1 462 ? 21.281 -2.998 -7.43 1 98.25 462 LEU A N 1
ATOM 3710 C CA . LEU A 1 462 ? 19.828 -2.842 -7.516 1 98.25 462 LEU A CA 1
ATOM 3711 C C . LEU A 1 462 ? 19.25 -2.408 -6.172 1 98.25 462 LEU A C 1
ATOM 3713 O O . LEU A 1 462 ? 19.578 -2.99 -5.133 1 98.25 462 LEU A O 1
ATOM 3717 N N . TYR A 1 463 ? 18.406 -1.385 -6.18 1 97.19 463 TYR A N 1
ATOM 3718 C CA . TYR A 1 463 ? 17.922 -0.816 -4.93 1 97.19 463 TYR A CA 1
ATOM 3719 C C . TYR A 1 463 ? 16.406 -0.97 -4.812 1 97.19 463 TYR A C 1
ATOM 3721 O O . TYR A 1 463 ? 15.695 -0.88 -5.812 1 97.19 463 TYR A O 1
ATOM 3729 N N . LYS A 1 464 ? 15.945 -1.239 -3.545 1 97.12 464 LYS A N 1
ATOM 3730 C CA . LYS A 1 464 ? 14.539 -1.312 -3.164 1 97.12 464 LYS A CA 1
ATOM 3731 C C . LYS A 1 464 ? 13.797 -2.367 -3.986 1 97.12 464 LYS A C 1
ATOM 3733 O O . LYS A 1 464 ? 12.773 -2.074 -4.605 1 97.12 464 LYS A O 1
ATOM 3738 N N . VAL A 1 465 ? 14.305 -3.566 -3.924 1 98 465 VAL A N 1
ATOM 3739 C CA . VAL A 1 465 ? 13.719 -4.719 -4.602 1 98 465 VAL A CA 1
ATOM 3740 C C . VAL A 1 465 ? 13.195 -5.715 -3.568 1 98 465 VAL A C 1
ATOM 3742 O O . VAL A 1 465 ? 13.586 -5.668 -2.398 1 98 465 VAL A O 1
ATOM 3745 N N . THR A 1 466 ? 12.219 -6.473 -3.896 1 98.31 466 THR A N 1
ATOM 3746 C CA . THR A 1 466 ? 11.734 -7.598 -3.107 1 98.31 466 THR A CA 1
ATOM 3747 C C . THR A 1 466 ? 12.008 -8.914 -3.824 1 98.31 466 THR A C 1
ATOM 3749 O O . THR A 1 466 ? 11.68 -9.07 -5 1 98.31 466 THR A O 1
ATOM 3752 N N . GLY A 1 467 ? 12.742 -9.828 -3.178 1 98.12 467 GLY A N 1
ATOM 3753 C CA . GLY A 1 467 ? 12.977 -11.156 -3.717 1 98.12 467 GLY A CA 1
ATOM 3754 C C . GLY A 1 467 ? 11.797 -12.094 -3.533 1 98.12 467 GLY A C 1
ATOM 3755 O O . GLY A 1 467 ? 10.695 -11.656 -3.197 1 98.12 467 GLY A O 1
ATOM 3756 N N . PRO A 1 468 ? 12.031 -13.375 -3.719 1 97.5 468 PRO A N 1
ATOM 3757 C CA . PRO A 1 468 ? 10.953 -14.359 -3.566 1 97.5 468 PRO A CA 1
ATOM 3758 C C . PRO A 1 468 ? 10.398 -14.406 -2.146 1 97.5 468 PRO A C 1
ATOM 3760 O O . PRO A 1 468 ? 9.234 -14.758 -1.949 1 97.5 468 PRO A O 1
ATOM 3763 N N . ASP A 1 469 ? 11.219 -14.141 -1.189 1 96.69 469 ASP A N 1
ATOM 3764 C CA . ASP A 1 469 ? 10.766 -14.148 0.196 1 96.69 469 ASP A CA 1
ATOM 3765 C C . ASP A 1 469 ? 9.914 -12.914 0.501 1 96.69 469 ASP A C 1
ATOM 3767 O O . ASP A 1 469 ? 10.453 -11.828 0.745 1 96.69 469 ASP A O 1
ATOM 3771 N N . GLU A 1 470 ? 8.703 -12.977 0.615 1 94.38 470 GLU A N 1
ATOM 3772 C CA . GLU A 1 470 ? 7.77 -11.859 0.748 1 94.38 470 GLU A CA 1
ATOM 3773 C C . GLU A 1 470 ? 7.715 -11.352 2.188 1 94.38 470 GLU A C 1
ATOM 3775 O O . GLU A 1 470 ? 6.992 -10.406 2.488 1 94.38 470 GLU A O 1
ATOM 3780 N N . TYR A 1 471 ? 8.469 -11.992 3.117 1 97.44 471 TYR A N 1
ATOM 3781 C CA . TYR A 1 471 ? 8.602 -11.469 4.473 1 97.44 471 TYR A CA 1
ATOM 3782 C C . TYR A 1 471 ? 9.719 -10.438 4.551 1 97.44 471 TYR A C 1
ATOM 3784 O O . TYR A 1 471 ? 9.906 -9.789 5.586 1 97.44 471 TYR A O 1
ATOM 3792 N N . THR A 1 472 ? 10.445 -10.273 3.498 1 96.38 472 THR A N 1
ATOM 3793 C CA . THR A 1 472 ? 11.445 -9.227 3.312 1 96.38 472 THR A CA 1
ATOM 3794 C C . THR A 1 472 ? 11.109 -8.367 2.096 1 96.38 472 THR A C 1
ATOM 3796 O O . THR A 1 472 ? 11.055 -8.875 0.972 1 96.38 472 THR A O 1
ATOM 3799 N N . ALA A 1 473 ? 10.898 -7.078 2.352 1 96.69 473 ALA A N 1
ATOM 3800 C CA . ALA A 1 473 ? 10.406 -6.254 1.252 1 96.69 473 ALA A CA 1
ATOM 3801 C C . ALA A 1 473 ? 11.227 -4.977 1.113 1 96.69 473 ALA A C 1
ATOM 3803 O O . ALA A 1 473 ? 11.734 -4.445 2.104 1 96.69 473 ALA A O 1
ATOM 3804 N N . LEU A 1 474 ? 11.406 -4.496 -0.122 1 97.19 474 LEU A N 1
ATOM 3805 C CA . LEU A 1 474 ? 12.023 -3.219 -0.47 1 97.19 474 LEU A CA 1
ATOM 3806 C C . LEU A 1 474 ? 13.422 -3.109 0.13 1 97.19 474 LEU A C 1
ATOM 3808 O O . LEU A 1 474 ? 13.727 -2.143 0.833 1 97.19 474 LEU A O 1
ATOM 3812 N N . VAL A 1 475 ? 14.25 -4.039 -0.163 1 97.31 475 VAL A N 1
ATOM 3813 C CA . VAL A 1 475 ? 15.602 -4.086 0.374 1 97.31 475 VAL A CA 1
ATOM 3814 C C . VAL A 1 475 ? 16.609 -3.791 -0.737 1 97.31 475 VAL A C 1
ATOM 3816 O O . VAL A 1 475 ? 16.25 -3.764 -1.917 1 97.31 475 VAL A O 1
ATOM 3819 N N . ASP A 1 476 ? 17.812 -3.498 -0.379 1 97.19 476 ASP A N 1
ATOM 3820 C CA . ASP A 1 476 ? 18.875 -3.199 -1.342 1 97.19 476 ASP A CA 1
ATOM 3821 C C . ASP A 1 476 ? 19.734 -4.426 -1.605 1 97.19 476 ASP A C 1
ATOM 3823 O O . ASP A 1 476 ? 20.172 -5.098 -0.667 1 97.19 476 ASP A O 1
ATOM 3827 N N . ASN A 1 477 ? 19.844 -4.738 -2.904 1 97.75 477 ASN A N 1
ATOM 3828 C CA . ASN A 1 477 ? 20.703 -5.809 -3.377 1 97.75 477 ASN A CA 1
ATOM 3829 C C . ASN A 1 477 ? 20.297 -7.164 -2.811 1 97.75 477 ASN A C 1
ATOM 3831 O O . ASN A 1 477 ? 21.094 -7.867 -2.205 1 97.75 477 ASN A O 1
ATOM 3835 N N . ASN A 1 478 ? 19.062 -7.523 -3.039 1 98.5 478 ASN A N 1
ATOM 3836 C CA . ASN A 1 478 ? 18.641 -8.898 -2.773 1 98.5 478 ASN A CA 1
ATOM 3837 C C . ASN A 1 478 ? 19.469 -9.891 -3.584 1 98.5 478 ASN A C 1
ATOM 3839 O O . ASN A 1 478 ? 19.562 -9.781 -4.809 1 98.5 478 ASN A O 1
ATOM 3843 N N . TYR A 1 479 ? 20.031 -10.812 -2.906 1 98.75 479 TYR A N 1
ATOM 3844 C CA . TYR A 1 479 ? 20.984 -11.719 -3.537 1 98.75 479 TYR A CA 1
ATOM 3845 C C . TYR A 1 479 ? 20.359 -12.445 -4.715 1 98.75 479 TYR A C 1
ATOM 3847 O O . TYR A 1 479 ? 20.938 -12.508 -5.801 1 98.75 479 TYR A O 1
ATOM 3855 N N . TYR A 1 480 ? 19.203 -13.039 -4.523 1 98.75 480 TYR A N 1
ATOM 3856 C CA . TYR A 1 480 ? 18.531 -13.781 -5.586 1 98.75 480 TYR A CA 1
ATOM 3857 C C . TYR A 1 480 ? 18.297 -12.898 -6.805 1 98.75 480 TYR A C 1
ATOM 3859 O O . TYR A 1 480 ? 18.641 -13.281 -7.93 1 98.75 480 TYR A O 1
ATOM 3867 N N . THR A 1 481 ? 17.703 -11.734 -6.57 1 98.88 481 THR A N 1
ATOM 3868 C CA . THR A 1 481 ? 17.391 -10.82 -7.664 1 98.88 481 THR A CA 1
ATOM 3869 C C . THR A 1 481 ? 18.656 -10.414 -8.414 1 98.88 481 THR A C 1
ATOM 3871 O O . THR A 1 481 ? 18.688 -10.445 -9.648 1 98.88 481 THR A O 1
ATOM 3874 N N . ASN A 1 482 ? 19.672 -10.047 -7.656 1 98.88 482 ASN A N 1
ATOM 3875 C CA . ASN A 1 482 ? 20.922 -9.641 -8.289 1 98.88 482 ASN A CA 1
ATOM 3876 C C . ASN A 1 482 ? 21.531 -10.773 -9.109 1 98.88 482 ASN A C 1
ATOM 3878 O O . ASN A 1 482 ? 21.953 -10.562 -10.242 1 98.88 482 ASN A O 1
ATOM 3882 N N . ARG A 1 483 ? 21.547 -11.953 -8.516 1 98.81 483 ARG A N 1
ATOM 3883 C CA . ARG A 1 483 ? 22.156 -13.078 -9.211 1 98.81 483 ARG A CA 1
ATOM 3884 C C . ARG A 1 483 ? 21.375 -13.445 -10.469 1 98.81 483 ARG A C 1
ATOM 3886 O O . ARG A 1 483 ? 21.969 -13.82 -11.477 1 98.81 483 ARG A O 1
ATOM 3893 N N . MET A 1 484 ? 20.078 -13.406 -10.391 1 98.81 484 MET A N 1
ATOM 3894 C CA . MET A 1 484 ? 19.234 -13.703 -11.547 1 98.81 484 MET A CA 1
ATOM 3895 C C . MET A 1 484 ? 19.375 -12.633 -12.617 1 98.81 484 MET A C 1
ATOM 3897 O O . MET A 1 484 ? 19.391 -12.938 -13.812 1 98.81 484 MET A O 1
ATOM 3901 N N . ALA A 1 485 ? 19.422 -11.367 -12.203 1 98.88 485 ALA A N 1
ATOM 3902 C CA . ALA A 1 485 ? 19.625 -10.281 -13.148 1 98.88 485 ALA A CA 1
ATOM 3903 C C . ALA A 1 485 ? 20.969 -10.43 -13.867 1 98.88 485 ALA A C 1
ATOM 3905 O O . ALA A 1 485 ? 21.062 -10.164 -15.07 1 98.88 485 ALA A O 1
ATOM 3906 N N . LYS A 1 486 ? 22.016 -10.836 -13.133 1 98.81 486 LYS A N 1
ATOM 3907 C CA . LYS A 1 486 ? 23.312 -11.133 -13.711 1 98.81 486 LYS A CA 1
ATOM 3908 C C . LYS A 1 486 ? 23.203 -12.109 -14.867 1 98.81 486 LYS A C 1
ATOM 3910 O O . LYS A 1 486 ? 23.75 -11.875 -15.945 1 98.81 486 LYS A O 1
ATOM 3915 N N . GLU A 1 487 ? 22.469 -13.203 -14.648 1 98.12 487 GLU A N 1
ATOM 3916 C CA . GLU A 1 487 ? 22.281 -14.227 -15.672 1 98.12 487 GLU A CA 1
ATOM 3917 C C . GLU A 1 487 ? 21.484 -13.695 -16.844 1 98.12 487 GLU A C 1
ATOM 3919 O O . GLU A 1 487 ? 21.766 -14.016 -18 1 98.12 487 GLU A O 1
ATOM 3924 N N . ASN A 1 488 ? 20.422 -12.953 -16.594 1 98.81 488 ASN A N 1
ATOM 3925 C CA . ASN A 1 488 ? 19.594 -12.359 -17.641 1 98.81 488 ASN A CA 1
ATOM 3926 C C . ASN A 1 488 ? 20.406 -11.484 -18.578 1 98.81 488 ASN A C 1
ATOM 3928 O O . ASN A 1 488 ? 20.312 -11.625 -19.797 1 98.81 488 ASN A O 1
ATOM 3932 N N . MET A 1 489 ? 21.234 -10.625 -18.016 1 98.81 489 MET A N 1
ATOM 3933 C CA . MET A 1 489 ? 22.031 -9.711 -18.828 1 98.81 489 MET A CA 1
ATOM 3934 C C . MET A 1 489 ? 23.125 -10.461 -19.562 1 98.81 489 MET A C 1
ATOM 3936 O O . MET A 1 489 ? 23.469 -10.125 -20.703 1 98.81 489 MET A O 1
ATOM 3940 N N . ALA A 1 490 ? 23.719 -11.469 -18.953 1 98.5 490 ALA A N 1
ATOM 3941 C CA . ALA A 1 490 ? 24.719 -12.289 -19.625 1 98.5 490 ALA A CA 1
ATOM 3942 C C . ALA A 1 490 ? 24.109 -12.977 -20.859 1 98.5 490 ALA A C 1
ATOM 3944 O O . ALA A 1 490 ? 24.734 -13.023 -21.922 1 98.5 490 ALA A O 1
ATOM 3945 N N . PHE A 1 491 ? 22.922 -13.562 -20.734 1 98.12 491 PHE A N 1
ATOM 3946 C CA . PHE A 1 491 ? 22.266 -14.266 -21.828 1 98.12 491 PHE A CA 1
ATOM 3947 C C . PHE A 1 491 ? 21.875 -13.289 -22.922 1 98.12 491 PHE A C 1
ATOM 3949 O O . PHE A 1 491 ? 21.969 -13.617 -24.109 1 98.12 491 PHE A O 1
ATOM 3956 N N . ALA A 1 492 ? 21.391 -12.102 -22.531 1 98.38 492 ALA A N 1
ATOM 3957 C CA . ALA A 1 492 ? 21.094 -11.086 -23.531 1 98.38 492 ALA A CA 1
ATOM 3958 C C . ALA A 1 492 ? 22.344 -10.734 -24.344 1 98.38 492 ALA A C 1
ATOM 3960 O O . ALA A 1 492 ? 22.266 -10.602 -25.578 1 98.38 492 ALA A O 1
ATOM 3961 N N . ALA A 1 493 ? 23.453 -10.562 -23.656 1 98.25 493 ALA A N 1
ATOM 3962 C CA . ALA A 1 493 ? 24.703 -10.289 -24.359 1 98.25 493 ALA A CA 1
ATOM 3963 C C . ALA A 1 493 ? 25.047 -11.422 -25.328 1 98.25 493 ALA A C 1
ATOM 3965 O O . ALA A 1 493 ? 25.484 -11.172 -26.453 1 98.25 493 ALA A O 1
ATOM 3966 N N . TRP A 1 494 ? 24.875 -12.617 -24.891 1 97.31 494 TRP A N 1
ATOM 3967 C CA . TRP A 1 494 ?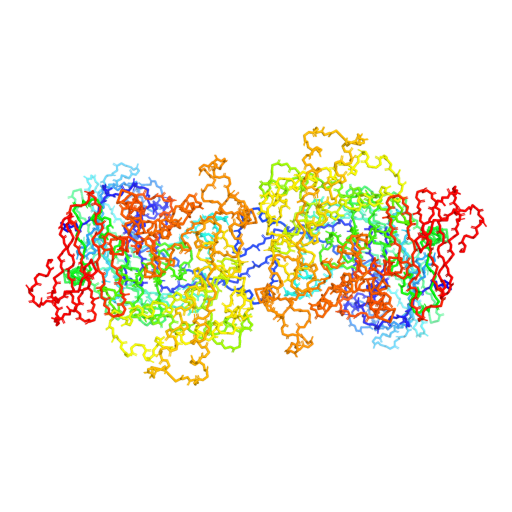 25.141 -13.789 -25.719 1 97.31 494 TRP A CA 1
ATOM 3968 C C . TRP A 1 494 ? 24.25 -13.781 -26.953 1 97.31 494 TRP A C 1
ATOM 3970 O O . TRP A 1 494 ? 24.703 -14.102 -28.062 1 97.31 494 TRP A O 1
ATOM 3980 N N . LEU A 1 495 ? 22.984 -13.477 -26.797 1 97.75 495 LEU A N 1
ATOM 3981 C CA . LEU A 1 495 ? 22.031 -13.438 -27.906 1 97.75 495 LEU A CA 1
ATOM 3982 C C . LEU A 1 495 ? 22.469 -12.43 -28.969 1 97.75 495 LEU A C 1
ATOM 3984 O O . LEU A 1 495 ? 22.359 -12.695 -30.172 1 97.75 495 LEU A O 1
ATOM 3988 N N . LEU A 1 496 ? 22.891 -11.328 -28.469 1 97.31 496 LEU A N 1
ATOM 3989 C CA . LEU A 1 496 ? 23.375 -10.297 -29.375 1 97.31 496 LEU A CA 1
ATOM 3990 C C . LEU A 1 496 ? 24.656 -10.742 -30.094 1 97.31 496 LEU A C 1
ATOM 3992 O O . LEU A 1 496 ? 24.781 -10.578 -31.297 1 97.31 496 LEU A O 1
ATOM 3996 N N . GLU A 1 497 ? 25.531 -11.281 -29.359 1 96.12 497 GLU A N 1
ATOM 3997 C CA . GLU A 1 497 ? 26.797 -11.758 -29.906 1 96.12 497 GLU A CA 1
ATOM 3998 C C . GLU A 1 497 ? 26.578 -12.82 -30.969 1 96.12 497 GLU A C 1
ATOM 4000 O O . GLU A 1 497 ? 27.312 -12.883 -31.969 1 96.12 497 GLU A O 1
ATOM 4005 N N . ASN A 1 498 ? 25.594 -13.672 -30.797 1 95.75 498 ASN A N 1
ATOM 4006 C CA . ASN A 1 498 ? 25.344 -14.797 -31.703 1 95.75 498 ASN A CA 1
ATOM 4007 C C . ASN A 1 498 ? 24.25 -14.461 -32.719 1 95.75 498 ASN A C 1
ATOM 4009 O O . ASN A 1 498 ? 23.75 -15.352 -33.406 1 95.75 498 ASN A O 1
ATOM 4013 N N . HIS A 1 499 ? 23.766 -13.273 -32.75 1 95 499 HIS A N 1
ATOM 4014 C CA . HIS A 1 499 ? 22.922 -12.688 -33.781 1 95 499 HIS A CA 1
ATOM 4015 C C . HIS A 1 499 ? 21.531 -13.328 -33.781 1 95 499 HIS A C 1
ATOM 4017 O O . HIS A 1 499 ? 20.969 -13.594 -34.844 1 95 499 HIS A O 1
ATOM 4023 N N . TYR A 1 500 ? 21.062 -13.719 -32.625 1 95.75 500 TYR A N 1
ATOM 4024 C CA . TYR A 1 500 ? 19.688 -14.172 -32.531 1 95.75 500 TYR A CA 1
ATOM 4025 C C . TYR A 1 500 ? 18.719 -12.992 -32.594 1 95.75 500 TYR A C 1
ATOM 4027 O O . TYR A 1 500 ? 17.531 -13.156 -32.875 1 95.75 500 TYR A O 1
ATOM 4035 N N . ILE A 1 501 ? 19.172 -11.898 -32.281 1 93.12 501 ILE A N 1
ATOM 4036 C CA . ILE A 1 501 ? 18.391 -10.664 -32.312 1 93.12 501 ILE A CA 1
ATOM 4037 C C . ILE A 1 501 ? 19.312 -9.477 -32.594 1 93.12 501 ILE A C 1
ATOM 4039 O O . ILE A 1 501 ? 20.5 -9.516 -32.25 1 93.12 501 ILE A O 1
ATOM 4043 N N . ASP A 1 502 ? 18.734 -8.398 -33.219 1 87 502 ASP A N 1
ATOM 4044 C CA . ASP A 1 502 ? 19.516 -7.215 -33.531 1 87 502 ASP A CA 1
ATOM 4045 C C . ASP A 1 502 ? 19.578 -6.258 -32.344 1 87 502 ASP A C 1
ATOM 4047 O O . ASP A 1 502 ? 18.594 -6.094 -31.625 1 87 502 ASP A O 1
ATOM 4051 N N . GLY A 1 503 ? 20.719 -5.938 -31.984 1 79.44 503 GLY A N 1
ATOM 4052 C CA . GLY A 1 503 ? 20.922 -4.918 -30.969 1 79.44 503 GLY A CA 1
ATOM 4053 C C . GLY A 1 503 ? 22.141 -4.059 -31.234 1 79.44 503 GLY A C 1
ATOM 4054 O O . GLY A 1 503 ? 22.766 -4.168 -32.281 1 79.44 503 GLY A O 1
ATOM 4055 N N . ASP A 1 504 ? 22.312 -3.004 -30.438 1 84.19 504 ASP A N 1
ATOM 4056 C CA . ASP A 1 504 ? 23.469 -2.119 -30.578 1 84.19 504 ASP A CA 1
ATOM 4057 C C . ASP A 1 504 ? 24.688 -2.689 -29.859 1 84.19 504 ASP A C 1
ATOM 4059 O O . ASP A 1 504 ? 24.547 -3.344 -28.828 1 84.19 504 ASP A O 1
ATOM 4063 N N . ALA A 1 505 ? 25.797 -2.59 -30.516 1 85.31 505 ALA A N 1
ATOM 4064 C CA . ALA A 1 505 ? 27.047 -3.039 -29.922 1 85.31 505 ALA A CA 1
ATOM 4065 C C . ALA A 1 505 ? 27.266 -2.406 -28.547 1 85.31 505 ALA A C 1
ATOM 4067 O O . ALA A 1 505 ? 27.844 -3.033 -27.656 1 85.31 505 ALA A O 1
ATOM 4068 N N . ASP A 1 506 ? 26.859 -1.369 -28.438 1 93.31 506 ASP A N 1
ATOM 4069 C CA . ASP A 1 506 ? 26.984 -0.678 -27.156 1 93.31 506 ASP A CA 1
ATOM 4070 C C . ASP A 1 506 ? 26.141 -1.366 -26.078 1 93.31 506 ASP A C 1
ATOM 4072 O O . ASP A 1 506 ? 26.594 -1.514 -24.938 1 93.31 506 ASP A O 1
ATOM 4076 N N . GLU A 1 507 ? 25.016 -1.835 -26.469 1 93.75 507 GLU A N 1
ATOM 4077 C CA . GLU A 1 507 ? 24.156 -2.541 -25.531 1 93.75 507 GLU A CA 1
ATOM 4078 C C . GLU A 1 507 ? 24.797 -3.854 -25.078 1 93.75 507 GLU A C 1
ATOM 4080 O O . GLU A 1 507 ? 24.734 -4.207 -23.906 1 93.75 507 GLU A O 1
ATOM 4085 N N . GLN A 1 508 ? 25.328 -4.562 -26.031 1 96.62 508 GLN A N 1
ATOM 4086 C CA . GLN A 1 508 ? 26 -5.816 -25.703 1 96.62 508 GLN A CA 1
ATOM 4087 C C . GLN A 1 508 ? 27.109 -5.594 -24.688 1 96.62 508 GLN A C 1
ATOM 4089 O O . GLN A 1 508 ? 27.219 -6.352 -23.719 1 96.62 508 GLN A O 1
ATOM 4094 N N . ALA A 1 509 ? 27.906 -4.609 -24.906 1 97.69 509 ALA A N 1
ATOM 4095 C CA . ALA A 1 509 ? 29.016 -4.289 -24.016 1 97.69 509 ALA A CA 1
ATOM 4096 C C . ALA A 1 509 ? 28.516 -3.887 -22.625 1 97.69 509 ALA A C 1
ATOM 4098 O O . ALA A 1 509 ? 29.109 -4.246 -21.609 1 97.69 509 ALA A O 1
ATOM 4099 N N . GLN A 1 510 ? 27.484 -3.146 -22.609 1 97.62 510 GLN A N 1
ATOM 4100 C CA . GLN A 1 510 ? 26.906 -2.701 -21.344 1 97.62 510 GLN A CA 1
ATOM 4101 C C . GLN A 1 510 ? 26.344 -3.877 -20.547 1 97.62 510 GLN A C 1
ATOM 4103 O O . GLN A 1 510 ? 26.516 -3.945 -19.328 1 97.62 510 GLN A O 1
ATOM 4108 N N . PHE A 1 511 ? 25.625 -4.746 -21.266 1 98.25 511 PHE A N 1
ATOM 4109 C CA . PHE A 1 511 ? 25.109 -5.941 -20.594 1 98.25 511 PHE A CA 1
ATOM 4110 C C . PHE A 1 511 ? 26.25 -6.75 -19.984 1 98.25 511 PHE A C 1
ATOM 4112 O O . PHE A 1 511 ? 26.172 -7.164 -18.828 1 98.25 511 PHE A O 1
ATOM 4119 N N . THR A 1 512 ? 27.281 -6.984 -20.766 1 98.31 512 THR A N 1
ATOM 4120 C CA . THR A 1 512 ? 28.438 -7.758 -20.312 1 98.31 512 THR A CA 1
ATOM 4121 C C . THR A 1 512 ? 29.078 -7.105 -19.094 1 98.31 512 THR A C 1
ATOM 4123 O O . THR A 1 512 ? 29.375 -7.777 -18.109 1 98.31 512 THR A O 1
ATOM 4126 N N . LYS A 1 513 ? 29.266 -5.805 -19.156 1 98.31 513 LYS A N 1
ATOM 4127 C CA . LYS A 1 513 ? 29.891 -5.062 -18.062 1 98.31 513 LYS A CA 1
ATOM 4128 C C . LYS A 1 513 ? 29.062 -5.152 -16.781 1 98.31 513 LYS A C 1
ATOM 4130 O O . LYS A 1 513 ? 29.609 -5.438 -15.719 1 98.31 513 LYS A O 1
ATOM 4135 N N . ALA A 1 514 ? 27.766 -4.863 -16.891 1 98.62 514 ALA A N 1
ATOM 4136 C CA . ALA A 1 514 ? 26.875 -4.898 -15.727 1 98.62 514 ALA A CA 1
ATOM 4137 C C . ALA A 1 514 ? 26.797 -6.301 -15.141 1 98.62 514 ALA A C 1
ATOM 4139 O O . ALA A 1 514 ? 26.812 -6.473 -13.922 1 98.62 514 ALA A O 1
ATOM 4140 N N . SER A 1 515 ? 26.688 -7.273 -15.992 1 98.62 515 SER A N 1
ATOM 4141 C CA . SER A 1 515 ? 26.609 -8.656 -15.547 1 98.62 515 SER A CA 1
ATOM 4142 C C . SER A 1 515 ? 27.875 -9.07 -14.805 1 98.62 515 SER A C 1
ATOM 4144 O O . SER A 1 515 ? 27.812 -9.633 -13.711 1 98.62 515 SER A O 1
ATOM 4146 N N . THR A 1 516 ? 29.016 -8.812 -15.359 1 98.19 516 THR A N 1
ATOM 4147 C CA . THR A 1 516 ? 30.312 -9.219 -14.812 1 98.19 516 THR A CA 1
ATOM 4148 C C . THR A 1 516 ? 30.562 -8.531 -13.469 1 98.19 516 THR A C 1
ATOM 4150 O O . THR A 1 516 ? 31.203 -9.109 -12.586 1 98.19 516 THR A O 1
ATOM 4153 N N . ASN A 1 517 ? 30.031 -7.305 -13.367 1 98.31 517 ASN A N 1
ATOM 4154 C CA . ASN A 1 517 ? 30.297 -6.516 -12.164 1 98.31 517 ASN A CA 1
ATOM 4155 C C . ASN A 1 517 ? 29.078 -6.441 -11.266 1 98.31 517 ASN A C 1
ATOM 4157 O O . ASN A 1 517 ? 28.953 -5.527 -10.445 1 98.31 517 ASN A O 1
ATOM 4161 N N . MET A 1 518 ? 28.141 -7.344 -11.422 1 98.62 518 MET A N 1
ATOM 4162 C CA . MET A 1 518 ? 26.969 -7.375 -10.562 1 98.62 518 MET A CA 1
ATOM 4163 C C . MET A 1 518 ? 27.359 -7.57 -9.102 1 98.62 518 MET A C 1
ATOM 4165 O O . MET A 1 518 ? 28.156 -8.445 -8.789 1 98.62 518 MET A O 1
ATOM 4169 N N . TYR A 1 519 ? 26.812 -6.727 -8.234 1 98 519 TYR A N 1
ATOM 4170 C CA . TYR A 1 519 ? 27.078 -6.887 -6.812 1 98 519 TYR A CA 1
ATOM 4171 C C . TYR A 1 519 ? 26.297 -8.055 -6.238 1 98 519 TYR A C 1
ATOM 4173 O O . TYR A 1 519 ? 25.078 -8.141 -6.41 1 98 519 TYR A O 1
ATOM 4181 N N . LEU A 1 520 ? 26.953 -8.969 -5.586 1 98.12 520 LEU A N 1
ATOM 4182 C CA . LEU A 1 520 ? 26.375 -10.094 -4.859 1 98.12 520 LEU A CA 1
ATOM 4183 C C . LEU A 1 520 ? 26.734 -10.031 -3.379 1 98.12 520 LEU A C 1
ATOM 4185 O O . LEU A 1 520 ? 27.875 -10.281 -3.002 1 98.12 520 LEU A O 1
ATOM 4189 N N . PRO A 1 521 ? 25.812 -9.742 -2.518 1 97.19 521 PRO A N 1
ATOM 4190 C CA . PRO A 1 521 ? 26.109 -9.469 -1.108 1 97.19 521 PRO A CA 1
ATOM 4191 C C . PRO A 1 521 ? 26.625 -10.703 -0.367 1 97.19 521 PRO A C 1
ATOM 4193 O O . PRO A 1 521 ? 26.141 -11.812 -0.602 1 97.19 521 PRO A O 1
ATOM 4196 N N . TYR A 1 522 ? 27.5 -10.539 0.509 1 97 522 TYR A N 1
ATOM 4197 C CA . TYR A 1 522 ? 28.125 -11.578 1.32 1 97 522 TYR A CA 1
ATOM 4198 C C . TYR A 1 522 ? 28.453 -11.062 2.715 1 97 522 TYR A C 1
ATOM 4200 O O . TYR A 1 522 ? 28.922 -9.93 2.869 1 97 522 TYR A O 1
ATOM 4208 N N . ASP A 1 523 ? 28.109 -11.789 3.709 1 95.5 523 ASP A N 1
ATOM 4209 C CA . ASP A 1 523 ? 28.453 -11.477 5.094 1 95.5 523 ASP A CA 1
ATOM 4210 C C . ASP A 1 523 ? 29.766 -12.125 5.5 1 95.5 523 ASP A C 1
ATOM 4212 O O . ASP A 1 523 ? 29.797 -13.297 5.883 1 95.5 523 ASP A O 1
ATOM 4216 N N . GLN A 1 524 ? 30.766 -11.383 5.578 1 92.69 524 GLN A N 1
ATOM 4217 C CA . GLN A 1 524 ? 32.094 -11.898 5.852 1 92.69 524 GLN A CA 1
ATOM 4218 C C . GLN A 1 524 ? 32.219 -12.43 7.277 1 92.69 524 GLN A C 1
ATOM 4220 O O . GLN A 1 524 ? 32.906 -13.398 7.535 1 92.69 524 GLN A O 1
ATOM 4225 N N . GLU A 1 525 ? 31.531 -11.805 8.164 1 89.62 525 GLU A N 1
ATOM 4226 C CA . GLU A 1 525 ? 31.594 -12.195 9.57 1 89.62 525 GLU A CA 1
ATOM 4227 C C . GLU A 1 525 ? 31 -13.586 9.781 1 89.62 525 GLU A C 1
ATOM 4229 O O . GLU A 1 525 ? 31.609 -14.438 10.422 1 89.62 525 GLU A O 1
ATOM 4234 N N . GLN A 1 526 ? 29.906 -13.758 9.227 1 92.62 526 GLN A N 1
ATOM 4235 C CA . GLN A 1 526 ? 29.219 -15.039 9.398 1 92.62 526 GLN A CA 1
ATOM 4236 C C . GLN A 1 526 ? 29.609 -16.016 8.297 1 92.62 526 GLN A C 1
ATOM 4238 O O . GLN A 1 526 ? 29.328 -17.219 8.391 1 92.62 526 GLN A O 1
ATOM 4243 N N . GLN A 1 527 ? 30.234 -15.5 7.27 1 96.94 527 GLN A N 1
ATOM 4244 C CA . GLN A 1 527 ? 30.641 -16.281 6.109 1 96.94 527 GLN A CA 1
ATOM 4245 C C . GLN A 1 527 ? 29.438 -16.938 5.445 1 96.94 527 GLN A C 1
ATOM 4247 O O . GLN A 1 527 ? 29.453 -18.141 5.156 1 96.94 527 GLN A O 1
ATOM 4252 N N . VAL A 1 528 ? 28.406 -16.219 5.273 1 97.94 528 VAL A N 1
ATOM 4253 C CA . VAL A 1 528 ? 27.203 -16.688 4.586 1 97.94 528 VAL A CA 1
ATOM 4254 C C . VAL A 1 528 ? 26.844 -15.711 3.461 1 97.94 528 VAL A C 1
ATOM 4256 O O . VAL A 1 528 ? 27.188 -14.531 3.523 1 97.94 528 VAL A O 1
ATOM 4259 N N . THR A 1 529 ? 26.281 -16.25 2.406 1 98.44 529 THR A N 1
ATOM 4260 C CA . THR A 1 529 ? 25.688 -15.375 1.397 1 98.44 529 THR A CA 1
ATOM 4261 C C . THR A 1 529 ? 24.547 -14.547 1.998 1 98.44 529 THR A C 1
ATOM 4263 O O . THR A 1 529 ? 23.578 -15.094 2.516 1 98.44 529 THR A O 1
ATOM 4266 N N . ALA A 1 530 ? 24.719 -13.234 1.97 1 98.25 530 ALA A N 1
ATOM 4267 C CA . ALA A 1 530 ? 23.734 -12.367 2.596 1 98.25 530 ALA A CA 1
ATOM 4268 C C . ALA A 1 530 ? 22.484 -12.227 1.713 1 98.25 530 ALA A C 1
ATOM 4270 O O . ALA A 1 530 ? 22.609 -12.008 0.505 1 98.25 530 ALA A O 1
ATOM 4271 N N . GLN A 1 531 ? 21.328 -12.375 2.27 1 98.19 531 GLN A N 1
ATOM 4272 C CA . GLN A 1 531 ? 20.094 -12.234 1.503 1 98.19 531 GLN A CA 1
ATOM 4273 C C . GLN A 1 531 ? 20 -10.852 0.87 1 98.19 531 GLN A C 1
ATOM 4275 O O . GLN A 1 531 ? 19.469 -10.703 -0.231 1 98.19 531 GLN A O 1
ATOM 4280 N N . ASP A 1 532 ? 20.406 -9.836 1.549 1 97.5 532 ASP A N 1
ATOM 4281 C CA . ASP A 1 532 ? 20.469 -8.445 1.132 1 97.5 532 ASP A CA 1
ATOM 4282 C C . ASP A 1 532 ? 21.484 -7.668 1.984 1 97.5 532 ASP A C 1
ATOM 4284 O O . ASP A 1 532 ? 22.172 -8.25 2.822 1 97.5 532 ASP A O 1
ATOM 4288 N N . ASP A 1 533 ? 21.547 -6.402 1.808 1 94.81 533 ASP A N 1
ATOM 4289 C CA . ASP A 1 533 ? 22.562 -5.59 2.473 1 94.81 533 ASP A CA 1
ATOM 4290 C C . ASP A 1 533 ? 22.312 -5.523 3.977 1 94.81 533 ASP A C 1
ATOM 4292 O O . ASP A 1 533 ? 23.266 -5.398 4.762 1 94.81 533 ASP A O 1
ATOM 4296 N N . ASN A 1 534 ? 21.047 -5.707 4.41 1 91.5 534 ASN A N 1
ATOM 4297 C CA . ASN A 1 534 ? 20.719 -5.305 5.773 1 91.5 534 ASN A CA 1
ATOM 4298 C C . ASN A 1 534 ? 20.203 -6.48 6.594 1 91.5 534 ASN A C 1
ATOM 4300 O O . ASN A 1 534 ? 20.297 -6.473 7.824 1 91.5 534 ASN A O 1
ATOM 4304 N N . SER A 1 535 ? 19.719 -7.492 5.984 1 92.19 535 SER A N 1
ATOM 4305 C CA . SER A 1 535 ? 19.031 -8.578 6.668 1 92.19 535 SER A CA 1
ATOM 4306 C C . SER A 1 535 ? 19.906 -9.203 7.742 1 92.19 535 SER A C 1
ATOM 4308 O O . SER A 1 535 ? 19.438 -9.492 8.844 1 92.19 535 SER A O 1
ATOM 4310 N N . PRO A 1 536 ? 21.188 -9.344 7.551 1 92.31 536 PRO A N 1
ATOM 4311 C CA . PRO A 1 536 ? 22 -10 8.57 1 92.31 536 PRO A CA 1
ATOM 4312 C C . PRO A 1 536 ? 22.125 -9.18 9.852 1 92.31 536 PRO A C 1
ATOM 4314 O O . PRO A 1 536 ? 22.5 -9.719 10.898 1 92.31 536 PRO A O 1
ATOM 4317 N N . LYS A 1 537 ? 21.781 -7.906 9.781 1 91.38 537 LYS A N 1
ATOM 4318 C CA . LYS A 1 537 ? 21.922 -6.996 10.906 1 91.38 537 LYS A CA 1
ATOM 4319 C C . LYS A 1 537 ? 20.641 -6.926 11.727 1 91.38 537 LYS A C 1
ATOM 4321 O O . LYS A 1 537 ? 20.641 -6.457 12.867 1 91.38 537 LYS A O 1
ATOM 4326 N N . MET A 1 538 ? 19.562 -7.367 11.25 1 94.5 538 MET A N 1
ATOM 4327 C CA . MET A 1 538 ? 18.25 -7.258 11.891 1 94.5 538 MET A CA 1
ATOM 4328 C C . MET A 1 538 ? 18.094 -8.312 12.977 1 94.5 538 MET A C 1
ATOM 4330 O O . MET A 1 538 ? 18.766 -9.344 12.953 1 94.5 538 MET A O 1
ATOM 4334 N N . PRO A 1 539 ? 17.203 -8.023 13.945 1 95.5 539 PRO A N 1
ATOM 4335 C CA . PRO A 1 539 ? 16.938 -9.047 14.953 1 95.5 539 PRO A CA 1
ATOM 4336 C C . PRO A 1 539 ? 16.203 -10.258 14.375 1 95.5 539 PRO A C 1
ATOM 4338 O O . PRO A 1 539 ? 15.383 -10.117 13.469 1 95.5 539 PRO A O 1
ATOM 4341 N N . VAL A 1 540 ? 16.469 -11.469 14.922 1 96.88 540 VAL A N 1
ATOM 4342 C CA . VAL A 1 540 ? 15.789 -12.688 14.516 1 96.88 540 VAL A CA 1
ATOM 4343 C C . VAL A 1 540 ? 14.359 -12.68 15.047 1 96.88 540 VAL A C 1
ATOM 4345 O O . VAL A 1 540 ? 14.109 -12.25 16.172 1 96.88 540 VAL A O 1
ATOM 4348 N N . TRP A 1 541 ? 13.422 -13.023 14.219 1 97.38 541 TRP A N 1
ATOM 4349 C CA . TRP A 1 541 ? 12.055 -13.234 14.695 1 97.38 541 TRP A CA 1
ATOM 4350 C C . TRP A 1 541 ? 12.039 -14.133 15.93 1 97.38 541 TRP A C 1
ATOM 4352 O O . TRP A 1 541 ? 12.797 -15.102 16.016 1 97.38 541 TRP A O 1
ATOM 4362 N N . PRO A 1 542 ? 11.164 -13.867 16.891 1 95.38 542 PRO A N 1
ATOM 4363 C CA . PRO A 1 542 ? 11.109 -14.672 18.109 1 95.38 542 PRO A CA 1
ATOM 4364 C C . PRO A 1 542 ? 10.328 -15.969 17.938 1 95.38 542 PRO A C 1
ATOM 4366 O O . PRO A 1 542 ? 9.258 -16.141 18.531 1 95.38 542 PRO A O 1
ATOM 4369 N N . PHE A 1 543 ? 10.867 -16.922 17.234 1 97.19 543 PHE A N 1
ATOM 4370 C CA . PHE A 1 543 ? 10.219 -18.188 16.891 1 97.19 543 PHE A CA 1
ATOM 4371 C C . PHE A 1 543 ? 9.805 -18.938 18.141 1 97.19 543 PHE A C 1
ATOM 4373 O O . PHE A 1 543 ? 8.734 -19.547 18.188 1 97.19 543 PHE A O 1
ATOM 4380 N N . ALA A 1 544 ? 10.617 -18.922 19.188 1 94.88 544 ALA A N 1
ATOM 4381 C CA . ALA A 1 544 ? 10.398 -19.719 20.406 1 94.88 544 ALA A CA 1
ATOM 4382 C C . ALA A 1 544 ? 9.117 -19.297 21.109 1 94.88 544 ALA A C 1
ATOM 4384 O O . ALA A 1 544 ? 8.453 -20.125 21.734 1 94.88 544 ALA A O 1
ATOM 4385 N N . THR A 1 545 ? 8.781 -18.094 20.953 1 92.38 545 THR A N 1
ATOM 4386 C CA . THR A 1 545 ? 7.625 -17.578 21.688 1 92.38 545 THR A CA 1
ATOM 4387 C C . THR A 1 545 ? 6.438 -17.375 20.75 1 92.38 545 THR A C 1
ATOM 4389 O O . THR A 1 545 ? 5.402 -16.844 21.156 1 92.38 545 THR A O 1
ATOM 4392 N N . THR A 1 546 ? 6.578 -17.734 19.516 1 95.88 546 THR A N 1
ATOM 4393 C CA . THR A 1 546 ? 5.469 -17.656 18.578 1 95.88 546 THR A CA 1
ATOM 4394 C C . THR A 1 546 ? 4.672 -18.953 18.547 1 95.88 546 THR A C 1
ATOM 4396 O O . THR A 1 546 ? 5.18 -19.984 18.125 1 95.88 546 THR A O 1
ATOM 4399 N N . ALA A 1 547 ? 3.387 -18.906 18.938 1 95.38 547 ALA A N 1
ATOM 4400 C CA . ALA A 1 547 ? 2.543 -20.094 18.984 1 95.38 547 ALA A CA 1
ATOM 4401 C C . ALA A 1 547 ? 2.291 -20.641 17.578 1 95.38 547 ALA A C 1
ATOM 4403 O O . ALA A 1 547 ? 2.248 -19.875 16.609 1 95.38 547 ALA A O 1
ATOM 4404 N N . ALA A 1 548 ? 2.088 -21.906 17.438 1 93.88 548 ALA A N 1
ATOM 4405 C CA . ALA A 1 548 ? 1.84 -22.578 16.172 1 93.88 548 ALA A CA 1
ATOM 4406 C C . ALA A 1 548 ? 0.604 -22.016 15.477 1 93.88 548 ALA A C 1
ATOM 4408 O O . ALA A 1 548 ? 0.538 -21.969 14.25 1 93.88 548 ALA A O 1
ATOM 4409 N N . THR A 1 549 ? -0.298 -21.516 16.25 1 94.44 549 THR A N 1
ATOM 4410 C CA . THR A 1 549 ? -1.558 -21.016 15.727 1 94.44 549 THR A CA 1
ATOM 4411 C C . THR A 1 549 ? -1.358 -19.641 15.078 1 94.44 549 THR A C 1
ATOM 4413 O O . THR A 1 549 ? -2.262 -19.125 14.422 1 94.44 549 THR A O 1
ATOM 4416 N N . GLN A 1 550 ? -0.174 -19.125 15.242 1 95.19 550 GLN A N 1
ATOM 4417 C CA . GLN A 1 550 ? 0.085 -17.781 14.719 1 95.19 550 GLN A CA 1
ATOM 4418 C C . GLN A 1 550 ? 0.747 -17.859 13.344 1 95.19 550 GLN A C 1
ATOM 4420 O O . GLN A 1 550 ? 1.234 -16.844 12.836 1 95.19 550 GLN A O 1
ATOM 4425 N N . TYR A 1 551 ? 0.829 -19.031 12.836 1 94 551 TYR A N 1
ATOM 4426 C CA . TYR A 1 551 ? 1.303 -19.203 11.469 1 94 551 TYR A CA 1
ATOM 4427 C C . TYR A 1 551 ? 0.145 -19.516 10.523 1 94 551 TYR A C 1
ATOM 4429 O O . TYR A 1 551 ? -0.832 -20.156 10.914 1 94 551 TYR A O 1
ATOM 4437 N N . PRO A 1 552 ? 0.207 -19.109 9.172 1 94.44 552 PRO A N 1
ATOM 4438 C CA . PRO A 1 552 ? 1.284 -18.281 8.625 1 94.44 552 PRO A CA 1
ATOM 4439 C C . PRO A 1 552 ? 1.315 -16.875 9.227 1 94.44 552 PRO A C 1
ATOM 4441 O O . PRO A 1 552 ? 0.264 -16.312 9.531 1 94.44 552 PRO A O 1
ATOM 4444 N N . LEU A 1 553 ? 2.467 -16.219 9.375 1 97.19 553 LEU A N 1
ATOM 4445 C CA . LEU A 1 553 ? 2.674 -14.984 10.117 1 97.19 553 LEU A CA 1
ATOM 4446 C C . LEU A 1 553 ? 1.874 -13.836 9.508 1 97.19 553 LEU A C 1
ATOM 4448 O O . LEU A 1 553 ? 1.354 -12.984 10.227 1 97.19 553 LEU A O 1
ATOM 4452 N N . LEU A 1 554 ? 1.717 -13.836 8.195 1 94.56 554 LEU A N 1
ATOM 4453 C CA . LEU A 1 554 ? 1.108 -12.711 7.492 1 94.56 554 LEU A CA 1
ATOM 4454 C C . LEU A 1 554 ? -0.358 -12.555 7.879 1 94.56 554 LEU A C 1
ATOM 4456 O O . LEU A 1 554 ? -0.949 -11.492 7.676 1 94.56 554 LEU A O 1
ATOM 4460 N N . LEU A 1 555 ? -1.019 -13.594 8.422 1 93.94 555 LEU A N 1
ATOM 4461 C CA . LEU A 1 555 ? -2.428 -13.531 8.789 1 93.94 555 LEU A CA 1
ATOM 4462 C C . LEU A 1 555 ? -2.596 -13.008 10.211 1 93.94 555 LEU A C 1
ATOM 4464 O O . LEU A 1 555 ? -3.701 -12.648 10.625 1 93.94 555 LEU A O 1
ATOM 4468 N N . HIS A 1 556 ? -1.452 -12.859 10.922 1 95.69 556 HIS A N 1
ATOM 4469 C CA . HIS A 1 556 ? -1.592 -12.594 12.352 1 95.69 556 HIS A CA 1
ATOM 4470 C C . HIS A 1 556 ? -0.718 -11.422 12.789 1 95.69 556 HIS A C 1
ATOM 4472 O O . HIS A 1 556 ? -0.869 -10.906 13.898 1 95.69 556 HIS A O 1
ATOM 4478 N N . TYR A 1 557 ? 0.143 -10.969 11.977 1 97 557 TYR A N 1
ATOM 4479 C CA . TYR A 1 557 ? 1.048 -9.875 12.32 1 97 557 TYR A CA 1
ATOM 4480 C C . TYR A 1 557 ? 1.057 -8.812 11.234 1 97 557 TYR A C 1
ATOM 4482 O O . TYR A 1 557 ? 0.95 -9.133 10.047 1 97 557 TYR A O 1
ATOM 4490 N N . HIS A 1 558 ? 1.202 -7.555 11.648 1 97.19 558 HIS A N 1
ATOM 4491 C CA . HIS A 1 558 ? 1.352 -6.453 10.703 1 97.19 558 HIS A CA 1
ATOM 4492 C C . HIS A 1 558 ? 2.6 -6.625 9.844 1 97.19 558 HIS A C 1
ATOM 4494 O O . HIS A 1 558 ? 3.646 -7.051 10.344 1 97.19 558 HIS A O 1
ATOM 4500 N N . PRO A 1 559 ? 2.598 -6.25 8.547 1 97.12 559 PRO A N 1
ATOM 4501 C CA . PRO A 1 559 ? 3.789 -6.352 7.703 1 97.12 559 PRO A CA 1
ATOM 4502 C C . PRO A 1 559 ? 5 -5.637 8.297 1 97.12 559 PRO A C 1
ATOM 4504 O O . PRO A 1 559 ? 6.125 -6.129 8.195 1 97.12 559 PRO A O 1
ATOM 4507 N N . LEU A 1 560 ? 4.793 -4.547 8.969 1 97.5 560 LEU A N 1
ATOM 4508 C CA . LEU A 1 560 ? 5.883 -3.768 9.539 1 97.5 560 LEU A CA 1
ATOM 4509 C C . LEU A 1 560 ? 6.609 -4.559 10.625 1 97.5 560 LEU A C 1
ATOM 4511 O O . LEU A 1 560 ? 7.812 -4.387 10.828 1 97.5 560 LEU A O 1
ATOM 4515 N N . MET A 1 561 ? 5.891 -5.352 11.32 1 97.19 561 MET A N 1
ATOM 4516 C CA . MET A 1 561 ? 6.551 -6.211 12.297 1 97.19 561 MET A CA 1
ATOM 4517 C C . MET A 1 561 ? 7.375 -7.293 11.602 1 97.19 561 MET A C 1
ATOM 4519 O O . MET A 1 561 ? 8.508 -7.574 12.008 1 97.19 561 MET A O 1
ATOM 4523 N N . ILE A 1 562 ? 6.848 -7.852 10.602 1 97.75 562 ILE A N 1
ATOM 4524 C CA . ILE A 1 562 ? 7.512 -8.93 9.883 1 97.75 562 ILE A CA 1
ATOM 4525 C C . ILE A 1 562 ? 8.758 -8.398 9.18 1 97.75 562 ILE A C 1
ATOM 4527 O O . ILE A 1 562 ? 9.836 -8.984 9.289 1 97.75 562 ILE A O 1
ATOM 4531 N N . TYR A 1 563 ? 8.695 -7.27 8.547 1 97.25 563 TYR A N 1
ATOM 4532 C CA . TYR A 1 563 ? 9.75 -6.734 7.699 1 97.25 563 TYR A CA 1
ATOM 4533 C C . TYR A 1 563 ? 10.953 -6.305 8.531 1 97.25 563 TYR A C 1
ATOM 4535 O O . TYR A 1 563 ? 12.062 -6.156 8 1 97.25 563 TYR A O 1
ATOM 4543 N N . ARG A 1 564 ? 10.797 -6.074 9.812 1 96.31 564 ARG A N 1
ATOM 4544 C CA . ARG A 1 564 ? 11.922 -5.586 10.602 1 96.31 564 ARG A CA 1
ATOM 4545 C C . ARG A 1 564 ? 12.617 -6.73 11.328 1 96.31 564 ARG A C 1
ATOM 4547 O O . ARG A 1 564 ? 13.453 -6.5 12.195 1 96.31 564 ARG A O 1
ATOM 4554 N N . HIS A 1 565 ? 12.328 -7.977 10.961 1 97.31 565 HIS A N 1
ATOM 4555 C CA . HIS A 1 565 ? 12.961 -9.148 11.57 1 97.31 565 HIS A CA 1
ATOM 4556 C C . HIS A 1 565 ? 13.562 -10.055 10.5 1 97.31 565 HIS A C 1
ATOM 4558 O O . HIS A 1 565 ? 13.117 -10.055 9.352 1 97.31 565 HIS A O 1
ATOM 4564 N N . ARG A 1 566 ? 14.578 -10.781 10.93 1 97.38 566 ARG A N 1
ATOM 4565 C CA . ARG A 1 566 ? 15.086 -11.883 10.117 1 97.38 566 ARG A CA 1
ATOM 4566 C C . ARG A 1 566 ? 14.141 -13.078 10.18 1 97.38 566 ARG A C 1
ATOM 4568 O O . ARG A 1 566 ? 14.25 -13.914 11.086 1 97.38 566 ARG A O 1
ATOM 4575 N N . VAL A 1 567 ? 13.336 -13.234 9.242 1 98.25 567 VAL A N 1
ATOM 4576 C CA . VAL A 1 567 ? 12.391 -14.328 9.055 1 98.25 567 VAL A CA 1
ATOM 4577 C C . VAL A 1 567 ? 12.047 -14.461 7.574 1 98.25 567 VAL A C 1
ATOM 4579 O O . VAL A 1 567 ? 11.875 -13.461 6.879 1 98.25 567 VAL A O 1
ATOM 4582 N N . ASN A 1 568 ? 12.109 -15.664 7.039 1 98.19 568 ASN A N 1
ATOM 4583 C CA . ASN A 1 568 ? 11.789 -15.914 5.641 1 98.19 568 ASN A CA 1
ATOM 4584 C C . ASN A 1 568 ? 10.508 -16.734 5.496 1 98.19 568 ASN A C 1
ATOM 4586 O O . ASN A 1 568 ? 10.266 -17.672 6.262 1 98.19 568 ASN A O 1
ATOM 4590 N N . LYS A 1 569 ? 9.688 -16.312 4.57 1 97.75 569 LYS A N 1
ATOM 4591 C CA . LYS A 1 569 ? 8.477 -17.062 4.23 1 97.75 569 LYS A CA 1
ATOM 4592 C C . LYS A 1 569 ? 8.805 -18.328 3.455 1 97.75 569 LYS A C 1
ATOM 4594 O O . LYS A 1 569 ? 8.141 -19.359 3.615 1 97.75 569 LYS A O 1
ATOM 4599 N N . GLN A 1 570 ? 9.758 -18.25 2.57 1 97.5 570 GLN A N 1
ATOM 4600 C CA . GLN A 1 570 ? 10.203 -19.281 1.636 1 97.5 570 GLN A CA 1
ATOM 4601 C C . GLN A 1 570 ? 11.648 -19.047 1.206 1 97.5 570 GLN A C 1
ATOM 4603 O O . GLN A 1 570 ? 12.297 -18.109 1.667 1 97.5 570 GLN A O 1
ATOM 4608 N N . ALA A 1 571 ? 12.148 -19.984 0.385 1 97.81 571 ALA A N 1
ATOM 4609 C CA . ALA A 1 571 ? 13.531 -19.891 -0.091 1 97.81 571 ALA A CA 1
ATOM 4610 C C . ALA A 1 571 ? 13.727 -18.641 -0.949 1 97.81 571 ALA A C 1
ATOM 4612 O O . ALA A 1 571 ? 12.867 -18.281 -1.754 1 97.81 571 ALA A O 1
ATOM 4613 N N . ASP A 1 572 ? 14.82 -17.969 -0.678 1 98.06 572 ASP A N 1
ATOM 4614 C CA . ASP A 1 572 ? 15.242 -16.797 -1.417 1 98.06 572 ASP A CA 1
ATOM 4615 C C . ASP A 1 572 ? 16.688 -16.922 -1.896 1 98.06 572 ASP A C 1
ATOM 4617 O O . ASP A 1 572 ? 16.938 -17.516 -2.943 1 98.06 572 ASP A O 1
ATOM 4621 N N . THR A 1 573 ? 17.672 -16.719 -1 1 98.5 573 THR A N 1
ATOM 4622 C CA . THR A 1 573 ? 19.078 -16.938 -1.296 1 98.5 573 THR A CA 1
ATOM 4623 C C . THR A 1 573 ? 19.312 -18.391 -1.72 1 98.5 573 THR A C 1
ATOM 4625 O O . THR A 1 573 ? 19.984 -18.656 -2.723 1 98.5 573 THR A O 1
ATOM 4628 N N . LEU A 1 574 ? 18.703 -19.281 -1.032 1 98.5 574 LEU A N 1
ATOM 4629 C CA . LEU A 1 574 ? 18.875 -20.703 -1.29 1 98.5 574 LEU A CA 1
ATOM 4630 C C . LEU A 1 574 ? 18.281 -21.094 -2.646 1 98.5 574 LEU A C 1
ATOM 4632 O O . LEU A 1 574 ? 18.766 -22.016 -3.293 1 98.5 574 LEU A O 1
ATOM 4636 N N . LEU A 1 575 ? 17.25 -20.406 -3.086 1 98.56 575 LEU A N 1
ATOM 4637 C CA . LEU A 1 575 ? 16.688 -20.672 -4.41 1 98.56 575 LEU A CA 1
ATOM 4638 C C . LEU A 1 575 ? 17.734 -20.391 -5.496 1 98.56 575 LEU A C 1
ATOM 4640 O O . LEU A 1 575 ? 17.844 -21.156 -6.461 1 98.56 575 LEU A O 1
ATOM 4644 N N . ALA A 1 576 ? 18.469 -19.297 -5.344 1 98.44 576 ALA A N 1
ATOM 4645 C CA . ALA A 1 576 ? 19.547 -19 -6.293 1 98.44 576 ALA A CA 1
ATOM 4646 C C . ALA A 1 576 ? 20.594 -20.109 -6.281 1 98.44 576 ALA A C 1
ATOM 4648 O O . ALA A 1 576 ? 21.109 -20.5 -7.336 1 98.44 576 ALA A O 1
ATOM 4649 N N . GLU A 1 577 ? 20.922 -20.578 -5.125 1 98 577 GLU A N 1
ATOM 4650 C CA . GLU A 1 577 ? 21.953 -21.594 -5 1 98 577 GLU A CA 1
ATOM 4651 C C . GLU A 1 577 ? 21.5 -22.922 -5.586 1 98 577 GLU A C 1
ATOM 4653 O O . GLU A 1 577 ? 22.312 -23.703 -6.094 1 98 577 GLU A O 1
ATOM 4658 N N . MET A 1 578 ? 20.219 -23.141 -5.523 1 97.88 578 MET A N 1
ATOM 4659 C CA . MET A 1 578 ? 19.656 -24.312 -6.191 1 97.88 578 MET A CA 1
ATOM 4660 C C . MET A 1 578 ? 19.781 -24.188 -7.707 1 97.88 578 MET A C 1
ATOM 4662 O O . MET A 1 578 ? 20.141 -25.141 -8.383 1 97.88 578 MET A O 1
ATOM 4666 N N . LEU A 1 579 ? 19.594 -23.031 -8.273 1 97.5 579 LEU A N 1
ATOM 4667 C CA . LEU A 1 579 ? 19.547 -22.797 -9.711 1 97.5 579 LEU A CA 1
ATOM 4668 C C . LEU A 1 579 ? 20.953 -22.797 -10.305 1 97.5 579 LEU A C 1
ATOM 4670 O O . LEU A 1 579 ? 21.125 -23.141 -11.477 1 97.5 579 LEU A O 1
ATOM 4674 N N . PHE A 1 580 ? 21.922 -22.359 -9.453 1 97.06 580 PHE A N 1
ATOM 4675 C CA . PHE A 1 580 ? 23.297 -22.234 -9.938 1 97.06 580 PHE A CA 1
ATOM 4676 C C . PHE A 1 580 ? 24.25 -23.016 -9.055 1 97.06 580 PHE A C 1
ATOM 4678 O O . PHE A 1 580 ? 25.109 -22.438 -8.383 1 97.06 580 PHE A O 1
ATOM 4685 N N . PRO A 1 581 ? 24.266 -24.297 -9.195 1 95.56 581 PRO A N 1
ATOM 4686 C CA . PRO A 1 581 ? 25.047 -25.156 -8.289 1 95.56 581 PRO A CA 1
ATOM 4687 C C . PRO A 1 581 ? 26.547 -24.938 -8.422 1 95.56 581 PRO A C 1
ATOM 4689 O O . PRO A 1 581 ? 27.297 -25.25 -7.504 1 95.56 581 PRO A O 1
ATOM 4692 N N . GLU A 1 582 ? 27.031 -24.391 -9.484 1 94.25 582 GLU A N 1
ATOM 4693 C CA . GLU A 1 582 ? 28.469 -24.25 -9.719 1 94.25 582 GLU A CA 1
ATOM 4694 C C . GLU A 1 582 ? 29 -22.969 -9.086 1 94.25 582 GLU A C 1
ATOM 4696 O O . GLU A 1 582 ? 30.219 -22.75 -9.031 1 94.25 582 GLU A O 1
ATOM 4701 N N . ASP A 1 583 ? 28.125 -22.156 -8.555 1 95.62 583 ASP A N 1
ATOM 4702 C CA . ASP A 1 583 ? 28.516 -20.844 -8.047 1 95.62 583 ASP A CA 1
ATOM 4703 C C . ASP A 1 583 ? 29.219 -20.969 -6.695 1 95.62 583 ASP A C 1
ATOM 4705 O O . ASP A 1 583 ? 29.906 -20.047 -6.262 1 95.62 583 ASP A O 1
ATOM 4709 N N . GLN A 1 584 ? 28.984 -22.094 -5.949 1 96.12 584 GLN A N 1
ATOM 4710 C CA . GLN A 1 584 ? 29.516 -22.172 -4.594 1 96.12 584 GLN A CA 1
ATOM 4711 C C . GLN A 1 584 ? 30.016 -23.578 -4.289 1 96.12 584 GLN A C 1
ATOM 4713 O O . GLN A 1 584 ? 29.609 -24.547 -4.926 1 96.12 584 GLN A O 1
ATOM 4718 N N . SER A 1 585 ? 30.938 -23.656 -3.326 1 96.81 585 SER A N 1
ATOM 4719 C CA . SER A 1 585 ? 31.391 -24.953 -2.828 1 96.81 585 SER A CA 1
ATOM 4720 C C . SER A 1 585 ? 30.328 -25.609 -1.952 1 96.81 585 SER A C 1
ATOM 4722 O O . SER A 1 585 ? 29.375 -24.953 -1.512 1 96.81 585 SER A O 1
ATOM 4724 N N . LEU A 1 586 ? 30.531 -26.859 -1.751 1 96.75 586 LEU A N 1
ATOM 4725 C CA . LEU A 1 586 ? 29.625 -27.578 -0.86 1 96.75 586 LEU A CA 1
ATOM 4726 C C . LEU A 1 586 ? 29.688 -27.016 0.557 1 96.75 586 LEU A C 1
ATOM 4728 O O . LEU A 1 586 ? 28.688 -26.984 1.271 1 96.75 586 LEU A O 1
ATOM 4732 N N . GLU A 1 587 ? 30.875 -26.594 0.949 1 97.88 587 GLU A N 1
ATOM 4733 C CA . GLU A 1 587 ? 31.062 -26.016 2.275 1 97.88 587 GLU A CA 1
ATOM 4734 C C . GLU A 1 587 ? 30.266 -24.719 2.428 1 97.88 587 GLU A C 1
ATOM 4736 O O . GLU A 1 587 ? 29.625 -24.5 3.453 1 97.88 587 GLU A O 1
ATOM 4741 N N . GLN A 1 588 ? 30.328 -23.906 1.407 1 98.31 588 GLN A N 1
ATOM 4742 C CA . GLN A 1 588 ? 29.562 -22.656 1.43 1 98.31 588 GLN A CA 1
ATOM 4743 C C . GLN A 1 588 ? 28.062 -22.938 1.44 1 98.31 588 GLN A C 1
ATOM 4745 O O . GLN A 1 588 ? 27.312 -22.297 2.168 1 98.31 588 GLN A O 1
ATOM 4750 N N . LEU A 1 589 ? 27.656 -23.875 0.629 1 98.5 589 LEU A N 1
ATOM 4751 C CA . LEU A 1 589 ? 26.25 -24.266 0.591 1 98.5 589 LEU A CA 1
ATOM 4752 C C . LEU A 1 589 ? 25.766 -24.719 1.963 1 98.5 589 LEU A C 1
ATOM 4754 O O . LEU A 1 589 ? 24.656 -24.391 2.383 1 98.5 589 LEU A O 1
ATOM 4758 N N . ARG A 1 590 ? 26.562 -25.5 2.641 1 98.44 590 ARG A N 1
ATOM 4759 C CA . ARG A 1 590 ? 26.219 -26 3.967 1 98.44 590 ARG A CA 1
ATOM 4760 C C . ARG A 1 590 ? 26.047 -24.859 4.953 1 98.44 590 ARG A C 1
ATOM 4762 O O . ARG A 1 590 ? 25.062 -24.828 5.711 1 98.44 590 ARG A O 1
ATOM 4769 N N . ARG A 1 591 ? 26.984 -23.891 4.922 1 98.38 591 ARG A N 1
ATOM 4770 C CA . ARG A 1 591 ? 26.875 -22.75 5.816 1 98.38 591 ARG A CA 1
ATOM 4771 C C . ARG A 1 591 ? 25.594 -21.969 5.559 1 98.38 591 ARG A C 1
ATOM 4773 O O . ARG A 1 591 ? 24.906 -21.578 6.5 1 98.38 591 ARG A O 1
ATOM 4780 N N . ASP A 1 592 ? 25.328 -21.75 4.289 1 98.69 592 ASP A N 1
ATOM 4781 C CA . ASP A 1 592 ? 24.125 -21 3.932 1 98.69 592 ASP A CA 1
ATOM 4782 C C . ASP A 1 592 ? 22.859 -21.766 4.344 1 98.69 592 ASP A C 1
ATOM 4784 O O . ASP A 1 592 ? 21.938 -21.172 4.895 1 98.69 592 ASP A O 1
ATOM 4788 N N . TYR A 1 593 ? 22.812 -23.047 4.074 1 98.69 593 TYR A N 1
ATOM 4789 C CA . TYR A 1 593 ? 21.656 -23.859 4.418 1 98.69 593 TYR A CA 1
ATOM 4790 C C . TYR A 1 593 ? 21.391 -23.828 5.918 1 98.69 593 TYR A C 1
ATOM 4792 O O . TYR A 1 593 ? 20.25 -23.656 6.348 1 98.69 593 TYR A O 1
ATOM 4800 N N . GLU A 1 594 ? 22.422 -23.969 6.699 1 98.44 594 GLU A N 1
ATOM 4801 C CA . GLU A 1 594 ? 22.312 -23.984 8.156 1 98.44 594 GLU A CA 1
ATOM 4802 C C . GLU A 1 594 ? 21.906 -22.625 8.703 1 98.44 594 GLU A C 1
ATOM 4804 O O . GLU A 1 594 ? 21.281 -22.531 9.758 1 98.44 594 GLU A O 1
ATOM 4809 N N . TYR A 1 595 ? 22.266 -21.609 7.988 1 98.12 595 TYR A N 1
ATOM 4810 C CA . TYR A 1 595 ? 21.891 -20.25 8.375 1 98.12 595 TYR A CA 1
ATOM 4811 C C . TYR A 1 595 ? 20.422 -19.984 8.07 1 98.12 595 TYR A C 1
ATOM 4813 O O . TYR A 1 595 ? 19.703 -19.453 8.914 1 98.12 595 TYR A O 1
ATOM 4821 N N . TYR A 1 596 ? 19.938 -20.312 6.906 1 98.31 596 TYR A N 1
ATOM 4822 C CA . TYR A 1 596 ? 18.625 -19.875 6.43 1 98.31 596 TYR A CA 1
ATOM 4823 C C . TYR A 1 596 ? 17.531 -20.828 6.887 1 98.31 596 TYR A C 1
ATOM 4825 O O . TYR A 1 596 ? 16.391 -20.422 7.082 1 98.31 596 TYR A O 1
ATOM 4833 N N . GLU A 1 597 ? 17.75 -22.109 7.074 1 98.38 597 GLU A N 1
ATOM 4834 C CA . GLU A 1 597 ? 16.719 -23.094 7.395 1 98.38 597 GLU A CA 1
ATOM 4835 C C . GLU A 1 597 ? 16 -22.734 8.695 1 98.38 597 GLU A C 1
ATOM 4837 O O . GLU A 1 597 ? 14.766 -22.703 8.742 1 98.38 597 GLU A O 1
ATOM 4842 N N . PRO A 1 598 ? 16.766 -22.375 9.773 1 97.69 598 PRO A N 1
ATOM 4843 C CA . PRO A 1 598 ? 16.062 -22.109 11.031 1 97.69 598 PRO A CA 1
ATOM 4844 C C . PRO A 1 598 ? 15.234 -20.828 10.992 1 97.69 598 PRO A C 1
ATOM 4846 O O . PRO A 1 598 ? 14.359 -20.641 11.836 1 97.69 598 PRO A O 1
ATOM 4849 N N . ILE A 1 599 ? 15.484 -19.906 10.008 1 98.06 599 ILE A N 1
ATOM 4850 C CA . ILE A 1 599 ? 14.742 -18.656 10.008 1 98.06 599 ILE A CA 1
ATOM 4851 C C . ILE A 1 599 ? 13.664 -18.688 8.922 1 98.06 599 ILE A C 1
ATOM 4853 O O . ILE A 1 599 ? 13.031 -17.672 8.633 1 98.06 599 ILE A O 1
ATOM 4857 N N . THR A 1 600 ? 13.469 -19.797 8.289 1 98.12 600 THR A N 1
ATOM 4858 C CA . THR A 1 600 ? 12.438 -19.938 7.27 1 98.12 600 THR A CA 1
ATOM 4859 C C . THR A 1 600 ? 11.211 -20.641 7.844 1 98.12 600 THR A C 1
ATOM 4861 O O . THR A 1 600 ? 11.305 -21.766 8.344 1 98.12 600 THR A O 1
ATOM 4864 N N . THR A 1 601 ? 10.031 -20.016 7.711 1 97.44 601 THR A N 1
ATOM 4865 C CA . THR A 1 601 ? 8.812 -20.5 8.352 1 97.44 601 THR A CA 1
ATOM 4866 C C . THR A 1 601 ? 8.148 -21.594 7.504 1 97.44 601 THR A C 1
ATOM 4868 O O . THR A 1 601 ? 7.305 -22.344 7.996 1 97.44 601 THR A O 1
ATOM 4871 N N . HIS A 1 602 ? 8.492 -21.625 6.184 1 96 602 HIS A N 1
ATOM 4872 C CA . HIS A 1 602 ? 7.844 -22.516 5.227 1 96 602 HIS A CA 1
ATOM 4873 C C . HIS A 1 602 ? 6.348 -22.234 5.137 1 96 602 HIS A C 1
ATOM 4875 O O . HIS A 1 602 ? 5.555 -23.156 4.926 1 96 602 HIS A O 1
ATOM 4881 N N . ASP A 1 603 ? 5.961 -20.984 5.355 1 94.06 603 ASP A N 1
ATOM 4882 C CA . ASP A 1 603 ? 4.562 -20.562 5.266 1 94.06 603 ASP A CA 1
ATOM 4883 C C . ASP A 1 603 ? 4.078 -20.594 3.818 1 94.06 603 ASP A C 1
ATOM 4885 O O . ASP A 1 603 ? 2.879 -20.469 3.557 1 94.06 603 ASP A O 1
ATOM 4889 N N . SER A 1 604 ? 5 -20.812 2.895 1 91.81 604 SER A N 1
ATOM 4890 C CA . SER A 1 604 ? 4.68 -20.969 1.478 1 91.81 604 SER A CA 1
ATOM 4891 C C . SER A 1 604 ? 4.906 -22.391 1.004 1 91.81 604 SER A C 1
ATOM 4893 O O . SER A 1 604 ? 5.879 -23.047 1.404 1 91.81 604 SER A O 1
ATOM 4895 N N . SER A 1 605 ? 4.059 -22.766 0.134 1 87.5 605 SER A N 1
ATOM 4896 C CA . SER A 1 605 ? 4.184 -24.094 -0.443 1 87.5 605 SER A CA 1
ATOM 4897 C C . SER A 1 605 ? 5.414 -24.203 -1.334 1 87.5 605 SER A C 1
ATOM 4899 O O . SER A 1 605 ? 5.859 -25.297 -1.663 1 87.5 605 SER A O 1
ATOM 4901 N N . LEU A 1 606 ? 6.039 -23.109 -1.672 1 90.38 606 LEU A N 1
ATOM 4902 C CA . LEU A 1 606 ? 7.18 -23.078 -2.576 1 90.38 606 LEU A CA 1
ATOM 4903 C C . LEU A 1 606 ? 8.469 -23.391 -1.834 1 90.38 606 LEU A C 1
ATOM 4905 O O . LEU A 1 606 ? 9.508 -23.641 -2.457 1 90.38 606 LEU A O 1
ATOM 4909 N N . SER A 1 607 ? 8.383 -23.516 -0.625 1 94.69 607 SER A N 1
ATOM 4910 C CA . SER A 1 607 ? 9.594 -23.5 0.193 1 94.69 607 SER A CA 1
ATOM 4911 C C . SER A 1 607 ? 10.203 -24.891 0.32 1 94.69 607 SER A C 1
ATOM 4913 O O . SER A 1 607 ? 11.391 -25.078 0.047 1 94.69 607 SER A O 1
ATOM 4915 N N . ARG A 1 608 ? 9.484 -25.906 0.607 1 96 608 ARG A N 1
ATOM 4916 C CA . ARG A 1 608 ? 9.984 -27.203 1.075 1 96 608 ARG A CA 1
ATOM 4917 C C . ARG A 1 608 ? 10.703 -27.953 -0.042 1 96 608 ARG A C 1
ATOM 4919 O O . ARG A 1 608 ? 11.672 -28.672 0.209 1 96 608 ARG A O 1
ATOM 4926 N N . SER A 1 609 ? 10.227 -27.797 -1.226 1 97.38 609 SER A N 1
ATOM 4927 C CA . SER A 1 609 ? 10.898 -28.469 -2.332 1 97.38 609 SER A CA 1
ATOM 4928 C C . SER A 1 609 ? 12.344 -27.984 -2.475 1 97.38 609 SER A C 1
ATOM 4930 O O . SER A 1 609 ? 13.242 -28.797 -2.709 1 97.38 609 SER A O 1
ATOM 4932 N N . ILE A 1 610 ? 12.602 -26.688 -2.32 1 98.38 610 ILE A N 1
ATOM 4933 C CA . ILE A 1 610 ? 13.938 -26.125 -2.455 1 98.38 610 ILE A CA 1
ATOM 4934 C C . ILE A 1 610 ? 14.836 -26.656 -1.339 1 98.38 610 ILE A C 1
ATOM 4936 O O . ILE A 1 610 ? 15.977 -27.047 -1.586 1 98.38 610 ILE A O 1
ATOM 4940 N N . PHE A 1 611 ? 14.312 -26.703 -0.167 1 98.5 611 PHE A N 1
ATOM 4941 C CA . PHE A 1 611 ? 15.094 -27.203 0.965 1 98.5 611 PHE A CA 1
ATOM 4942 C C . PHE A 1 611 ? 15.391 -28.688 0.815 1 98.5 611 PHE A C 1
ATOM 4944 O O . PHE A 1 611 ? 16.469 -29.141 1.196 1 98.5 611 PHE A O 1
ATOM 4951 N N . SER A 1 612 ? 14.469 -29.453 0.251 1 98.31 612 SER A N 1
ATOM 4952 C CA . SER A 1 612 ? 14.703 -30.859 -0.048 1 98.31 612 SER A CA 1
ATOM 4953 C C . SER A 1 612 ? 15.844 -31.031 -1.046 1 98.31 612 SER A C 1
ATOM 4955 O O . SER A 1 612 ? 16.75 -31.844 -0.832 1 98.31 612 SER A O 1
ATOM 4957 N N . ILE A 1 613 ? 15.812 -30.328 -2.078 1 98.56 613 ILE A N 1
ATOM 4958 C CA . ILE A 1 613 ? 16.781 -30.406 -3.156 1 98.56 613 ILE A CA 1
ATOM 4959 C C . ILE A 1 613 ? 18.188 -30.109 -2.611 1 98.56 613 ILE A C 1
ATOM 4961 O O . ILE A 1 613 ? 19.125 -30.859 -2.859 1 98.56 613 ILE A O 1
ATOM 4965 N N . LEU A 1 614 ? 18.234 -29.031 -1.851 1 98.69 614 LEU A N 1
ATOM 4966 C CA . LEU A 1 614 ? 19.547 -28.625 -1.368 1 98.69 614 LEU A CA 1
ATOM 4967 C C . LEU A 1 614 ? 20.047 -29.578 -0.283 1 98.69 614 LEU A C 1
ATOM 4969 O O . LEU A 1 614 ? 21.25 -29.828 -0.177 1 98.69 614 LEU A O 1
ATOM 4973 N N . ALA A 1 615 ? 19.141 -30.078 0.548 1 98.62 615 ALA A N 1
ATOM 4974 C CA . ALA A 1 615 ? 19.547 -31.109 1.502 1 98.62 615 ALA A CA 1
ATOM 4975 C C . ALA A 1 615 ? 20.109 -32.344 0.783 1 98.62 615 ALA A C 1
ATOM 4977 O O . ALA A 1 615 ? 21.078 -32.938 1.246 1 98.62 615 ALA A O 1
ATOM 4978 N N . SER A 1 616 ? 19.531 -32.719 -0.303 1 98.12 616 SER A N 1
ATOM 4979 C CA . SER A 1 616 ? 20.047 -33.812 -1.12 1 98.12 616 SER A CA 1
ATOM 4980 C C . SER A 1 616 ? 21.469 -33.531 -1.591 1 98.12 616 SER A C 1
ATOM 4982 O O . SER A 1 616 ? 22.359 -34.375 -1.422 1 98.12 616 SER A O 1
ATOM 4984 N N . ARG A 1 617 ? 21.656 -32.406 -2.104 1 97.19 617 ARG A N 1
ATOM 4985 C CA . ARG A 1 617 ? 22.969 -32.031 -2.643 1 97.19 617 ARG A CA 1
ATOM 4986 C C . ARG A 1 617 ? 24.016 -31.984 -1.542 1 97.19 617 ARG A C 1
ATOM 4988 O O . ARG A 1 617 ? 25.203 -32.219 -1.803 1 97.19 617 ARG A O 1
ATOM 4995 N N . LEU A 1 618 ? 23.578 -31.75 -0.319 1 98 618 LEU A N 1
ATOM 4996 C CA . LEU A 1 618 ? 24.469 -31.672 0.828 1 98 618 LEU A CA 1
ATOM 4997 C C . LEU A 1 618 ? 24.703 -33.062 1.432 1 98 618 LEU A C 1
ATOM 4999 O O . LEU A 1 618 ? 25.484 -33.188 2.377 1 98 618 LEU A O 1
ATOM 5003 N N . GLY A 1 619 ? 24.016 -34.062 0.978 1 96.44 619 GLY A N 1
ATOM 5004 C CA . GLY A 1 619 ? 24.156 -35.406 1.474 1 96.44 619 GLY A CA 1
ATOM 5005 C C . GLY A 1 619 ? 23.328 -35.688 2.711 1 96.44 619 GLY A C 1
ATOM 5006 O O . GLY A 1 619 ? 23.516 -36.719 3.365 1 96.44 619 GLY A O 1
ATOM 5007 N N . ASP A 1 620 ? 22.516 -34.75 3.062 1 97.38 620 ASP A N 1
ATOM 5008 C CA . ASP A 1 620 ? 21.594 -35 4.164 1 97.38 620 ASP A CA 1
ATOM 5009 C C . ASP A 1 620 ? 20.328 -35.688 3.678 1 97.38 620 ASP A C 1
ATOM 5011 O O . ASP A 1 620 ? 19.25 -35.094 3.65 1 97.38 620 ASP A O 1
ATOM 5015 N N . HIS A 1 621 ? 20.438 -36.938 3.455 1 96.5 621 HIS A N 1
ATOM 5016 C CA . HIS A 1 621 ? 19.438 -37.719 2.754 1 96.5 621 HIS A CA 1
ATOM 5017 C C . HIS A 1 621 ? 18.156 -37.812 3.568 1 96.5 621 HIS A C 1
ATOM 5019 O O . HIS A 1 621 ? 17.047 -37.75 3.012 1 96.5 621 HIS A O 1
ATOM 5025 N N . ASP A 1 622 ? 18.281 -37.938 4.898 1 96.69 622 ASP A N 1
ATOM 5026 C CA . ASP A 1 622 ? 17.094 -38.031 5.742 1 96.69 622 ASP A CA 1
ATOM 5027 C C . ASP A 1 622 ? 16.281 -36.719 5.699 1 96.69 622 ASP A C 1
ATOM 5029 O O . ASP A 1 622 ? 15.047 -36.781 5.594 1 96.69 622 ASP A O 1
ATOM 5033 N N . LYS A 1 623 ? 17.016 -35.719 5.852 1 95.5 623 LYS A N 1
ATOM 5034 C CA . LYS A 1 623 ? 16.359 -34.406 5.777 1 95.5 623 LYS A CA 1
ATOM 5035 C C . LYS A 1 623 ? 15.734 -34.188 4.406 1 95.5 623 LYS A C 1
ATOM 5037 O O . LYS A 1 623 ? 14.625 -33.656 4.301 1 95.5 623 LYS A O 1
ATOM 5042 N N . ALA A 1 624 ? 16.438 -34.438 3.404 1 98 624 ALA A N 1
ATOM 5043 C CA . ALA A 1 624 ? 15.93 -34.344 2.039 1 98 624 ALA A CA 1
ATOM 5044 C C . ALA A 1 624 ? 14.641 -35.125 1.862 1 98 624 ALA A C 1
ATOM 5046 O O . ALA A 1 624 ? 13.664 -34.625 1.304 1 98 624 ALA A O 1
ATOM 5047 N N . PHE A 1 625 ? 14.672 -36.344 2.357 1 97.06 625 PHE A N 1
ATOM 5048 C CA . PHE A 1 625 ? 13.516 -37.188 2.232 1 97.06 625 PHE A CA 1
ATOM 5049 C C . PHE A 1 625 ? 12.32 -36.625 2.992 1 97.06 625 PHE A C 1
ATOM 5051 O O . PHE A 1 625 ? 11.195 -36.625 2.48 1 97.06 625 PHE A O 1
ATOM 5058 N N . SER A 1 626 ? 12.562 -36.219 4.16 1 96.25 626 SER A N 1
ATOM 5059 C CA . SER A 1 626 ? 11.5 -35.656 4.984 1 96.25 626 SER A CA 1
ATOM 5060 C C . SER A 1 626 ? 10.844 -34.438 4.301 1 96.25 626 SER A C 1
ATOM 5062 O O . SER A 1 626 ? 9.617 -34.375 4.203 1 96.25 626 SER A O 1
ATOM 5064 N N . TYR A 1 627 ? 11.656 -33.5 3.83 1 96.69 627 TYR A N 1
ATOM 5065 C CA . TYR A 1 627 ? 11.133 -32.344 3.115 1 96.69 627 TYR A CA 1
ATOM 5066 C C . TYR A 1 627 ? 10.383 -32.75 1.859 1 96.69 627 TYR A C 1
ATOM 5068 O O . TYR A 1 627 ? 9.352 -32.188 1.515 1 96.69 627 TYR A O 1
ATOM 5076 N N . TYR A 1 628 ? 10.914 -33.719 1.177 1 96.25 628 TYR A N 1
ATOM 5077 C CA . TYR A 1 628 ? 10.273 -34.156 -0.054 1 96.25 628 TYR A CA 1
ATOM 5078 C C . TYR A 1 628 ? 8.891 -34.75 0.23 1 96.25 628 TYR A C 1
ATOM 5080 O O . TYR A 1 628 ? 7.953 -34.531 -0.537 1 96.25 628 TYR A O 1
ATOM 5088 N N . MET A 1 629 ? 8.781 -35.531 1.276 1 92.88 629 MET A N 1
ATOM 5089 C CA . MET A 1 629 ? 7.496 -36.094 1.65 1 92.88 629 MET A CA 1
ATOM 5090 C C . MET A 1 629 ? 6.445 -35.031 1.852 1 92.88 629 MET A C 1
ATOM 5092 O O . MET A 1 629 ? 5.305 -35.156 1.404 1 92.88 629 MET A O 1
ATOM 5096 N N . ASP A 1 630 ? 6.863 -34 2.471 1 90.38 630 ASP A N 1
ATOM 5097 C CA . ASP A 1 630 ? 5.973 -32.875 2.695 1 90.38 630 ASP A CA 1
ATOM 5098 C C . ASP A 1 630 ? 5.578 -32.219 1.376 1 90.38 630 ASP A C 1
ATOM 5100 O O . ASP A 1 630 ? 4.453 -31.719 1.231 1 90.38 630 ASP A O 1
ATOM 5104 N N . THR A 1 631 ? 6.441 -32.156 0.453 1 89.38 631 THR A N 1
ATOM 5105 C CA . THR A 1 631 ? 6.223 -31.531 -0.849 1 89.38 631 THR A CA 1
ATOM 5106 C C . THR A 1 631 ? 5.32 -32.406 -1.717 1 89.38 631 THR A C 1
ATOM 5108 O O . THR A 1 631 ? 4.312 -31.938 -2.246 1 89.38 631 THR A O 1
ATOM 5111 N N . SER A 1 632 ? 5.637 -33.656 -1.812 1 91 632 SER A N 1
ATOM 5112 C CA . SER A 1 632 ? 5.031 -34.562 -2.773 1 91 632 SER A CA 1
ATOM 5113 C C . SER A 1 632 ? 3.578 -34.875 -2.414 1 91 632 SER A C 1
ATOM 5115 O O . SER A 1 632 ? 2.754 -35.125 -3.295 1 91 632 SER A O 1
ATOM 5117 N N . LEU A 1 633 ? 3.244 -34.781 -1.192 1 88.88 633 LEU A N 1
ATOM 5118 C CA . LEU A 1 633 ? 1.924 -35.25 -0.757 1 88.88 633 LEU A CA 1
ATOM 5119 C C . LEU A 1 633 ? 1.112 -34.062 -0.208 1 88.88 633 LEU A C 1
ATOM 5121 O O . LEU A 1 633 ? 0.034 -34.25 0.356 1 88.88 633 LEU A O 1
ATOM 5125 N N . MET A 1 634 ? 1.598 -32.906 -0.397 1 85.06 634 MET A N 1
ATOM 5126 C CA . MET A 1 634 ? 1.059 -31.734 0.266 1 85.06 634 MET A CA 1
ATOM 5127 C C . MET A 1 634 ? -0.451 -31.641 0.074 1 85.06 634 MET A C 1
ATOM 5129 O O . MET A 1 634 ? -1.202 -31.562 1.048 1 85.06 634 MET A O 1
ATOM 5133 N N . ASP A 1 635 ? -0.956 -31.625 -1.121 1 88.5 635 ASP A N 1
ATOM 5134 C CA . ASP A 1 635 ? -2.383 -31.469 -1.39 1 88.5 635 ASP A CA 1
ATOM 5135 C C . ASP A 1 635 ? -3.156 -32.719 -0.999 1 88.5 635 ASP A C 1
ATOM 5137 O O . ASP A 1 635 ? -4.277 -32.625 -0.496 1 88.5 635 ASP A O 1
ATOM 5141 N N . LEU A 1 636 ? -2.598 -33.875 -1.245 1 90.12 636 LEU A N 1
ATOM 5142 C CA . LEU A 1 636 ? -3.273 -35.156 -0.959 1 90.12 636 LEU A CA 1
ATOM 5143 C C . LEU A 1 636 ? -3.523 -35.312 0.537 1 90.12 636 LEU A C 1
ATOM 5145 O O . LEU A 1 636 ? -4.551 -35.844 0.945 1 90.12 636 LEU A O 1
ATOM 5149 N N . VAL A 1 637 ? -2.621 -34.781 1.298 1 87.62 637 VAL A N 1
ATOM 5150 C CA . VAL A 1 637 ? -2.789 -34.906 2.742 1 87.62 637 VAL A CA 1
ATOM 5151 C C . VAL A 1 637 ? -3.303 -33.594 3.316 1 87.62 637 VAL A C 1
ATOM 5153 O O . VAL A 1 637 ? -3.467 -33.469 4.531 1 87.62 637 VAL A O 1
ATOM 5156 N N . ASP A 1 638 ? -3.506 -32.625 2.484 1 89.56 638 ASP A N 1
ATOM 5157 C CA . ASP A 1 638 ? -3.996 -31.297 2.855 1 89.56 638 ASP A CA 1
ATOM 5158 C C . ASP A 1 638 ? -3.123 -30.672 3.941 1 89.56 638 ASP A C 1
ATOM 5160 O O . ASP A 1 638 ? -3.629 -30.234 4.977 1 89.56 638 ASP A O 1
ATOM 5164 N N . LEU A 1 639 ? -1.896 -30.719 3.73 1 80.62 639 LEU A N 1
ATOM 5165 C CA . LEU A 1 639 ? -0.891 -30.312 4.711 1 80.62 639 LEU A CA 1
ATOM 5166 C C . LEU A 1 639 ? -1.114 -28.859 5.152 1 80.62 639 LEU A C 1
ATOM 5168 O O . LEU A 1 639 ? -0.929 -28.531 6.324 1 80.62 639 LEU A O 1
ATOM 5172 N N . GLN A 1 640 ? -1.487 -28.016 4.266 1 79.56 640 GLN A N 1
ATOM 5173 C CA . GLN A 1 640 ? -1.647 -26.594 4.586 1 79.56 640 GLN A CA 1
ATOM 5174 C C . GLN A 1 640 ? -3.104 -26.266 4.902 1 79.56 640 GLN A C 1
ATOM 5176 O O . GLN A 1 640 ? -3.434 -25.109 5.199 1 79.56 640 GLN A O 1
ATOM 5181 N N . GLY A 1 641 ? -3.988 -27.234 4.723 1 79.19 641 GLY A N 1
ATOM 5182 C CA . GLY A 1 641 ? -5.387 -27.078 5.082 1 79.19 641 GLY A CA 1
ATOM 5183 C C . GLY A 1 641 ? -6.16 -26.219 4.09 1 79.19 641 GLY A C 1
ATOM 5184 O O . GLY A 1 641 ? -7.242 -25.719 4.402 1 79.19 641 GLY A O 1
ATOM 5185 N N . ASN A 1 642 ? -5.605 -25.969 2.941 1 80.75 642 ASN A N 1
ATOM 5186 C CA . ASN A 1 642 ? -6.273 -25.062 2.014 1 80.75 642 ASN A CA 1
ATOM 5187 C C . ASN A 1 642 ? -6.461 -25.703 0.642 1 80.75 642 ASN A C 1
ATOM 5189 O O . ASN A 1 642 ? -6.648 -25 -0.354 1 80.75 642 ASN A O 1
ATOM 5193 N N . ALA A 1 643 ? -6.48 -26.953 0.522 1 86.75 643 ALA A N 1
ATOM 5194 C CA . ALA A 1 643 ? -6.734 -27.656 -0.733 1 86.75 643 ALA A CA 1
ATOM 5195 C C . ALA A 1 643 ? -8.148 -27.391 -1.235 1 86.75 643 ALA A C 1
ATOM 5197 O O . ALA A 1 643 ? -8.43 -27.516 -2.43 1 86.75 643 ALA A O 1
ATOM 5198 N N . LYS A 1 644 ? -9 -27 -0.318 1 85.94 644 LYS A N 1
ATOM 5199 C CA . LYS A 1 644 ? -10.367 -26.656 -0.686 1 85.94 644 LYS A CA 1
ATOM 5200 C C . LYS A 1 644 ? -10.398 -25.5 -1.695 1 85.94 644 LYS A C 1
ATOM 5202 O O . LYS A 1 644 ? -11.359 -25.375 -2.461 1 85.94 644 LYS A O 1
ATOM 5207 N N . ASP A 1 645 ? -9.297 -24.719 -1.726 1 86.31 645 ASP A N 1
ATOM 5208 C CA . ASP A 1 645 ? -9.258 -23.562 -2.613 1 86.31 645 ASP A CA 1
ATOM 5209 C C . ASP A 1 645 ? -8.648 -23.938 -3.965 1 86.31 645 ASP A C 1
ATOM 5211 O O . ASP A 1 645 ? -8.562 -23.094 -4.863 1 86.31 645 ASP A O 1
ATOM 5215 N N . GLY A 1 646 ? -8.203 -25.125 -4.125 1 91.19 646 GLY A N 1
ATOM 5216 C CA . GLY A 1 646 ? -7.539 -25.594 -5.328 1 91.19 646 GLY A CA 1
ATOM 5217 C C . GLY A 1 646 ? -6.164 -26.188 -5.055 1 91.19 646 GLY A C 1
ATOM 5218 O O . GLY A 1 646 ? -5.605 -25.984 -3.975 1 91.19 646 GLY A O 1
ATOM 5219 N N . LEU A 1 647 ? -5.684 -26.797 -6.031 1 94.75 647 LEU A N 1
ATOM 5220 C CA . LEU A 1 647 ? -4.367 -27.406 -5.91 1 94.75 647 LEU A CA 1
ATOM 5221 C C . LEU A 1 647 ? -3.268 -26.344 -5.977 1 94.75 647 LEU A C 1
ATOM 5223 O O . LEU A 1 647 ? -3.43 -25.312 -6.637 1 94.75 647 LEU A O 1
ATOM 5227 N N . HIS A 1 648 ? -2.172 -26.547 -5.273 1 93.44 648 HIS A N 1
ATOM 5228 C CA . HIS A 1 648 ? -0.986 -25.703 -5.387 1 93.44 648 HIS A CA 1
ATOM 5229 C C . HIS A 1 648 ? -0.086 -26.172 -6.527 1 93.44 648 HIS A C 1
ATOM 5231 O O . HIS A 1 648 ? 0.853 -26.938 -6.309 1 93.44 648 HIS A O 1
ATOM 5237 N N . GLU A 1 649 ? -0.271 -25.625 -7.621 1 95.44 649 GLU A N 1
ATOM 5238 C CA . GLU A 1 649 ? 0.382 -26.109 -8.828 1 95.44 649 GLU A CA 1
ATOM 5239 C C . GLU A 1 649 ? 1.9 -26 -8.719 1 95.44 649 GLU A C 1
ATOM 5241 O O . GLU A 1 649 ? 2.627 -26.875 -9.203 1 95.44 649 GLU A O 1
ATOM 5246 N N . ALA A 1 650 ? 2.369 -24.906 -8.172 1 95.31 650 ALA A N 1
ATOM 5247 C CA . ALA A 1 650 ? 3.814 -24.766 -8.008 1 95.31 650 ALA A CA 1
ATOM 5248 C C . ALA A 1 650 ? 4.395 -25.906 -7.176 1 95.31 650 ALA A C 1
ATOM 5250 O O . ALA A 1 650 ? 5.508 -26.359 -7.43 1 95.31 650 ALA A O 1
ATOM 5251 N N . ASN A 1 651 ? 3.682 -26.281 -6.191 1 95.44 651 ASN A N 1
ATOM 5252 C CA . ASN A 1 651 ? 4.113 -27.406 -5.367 1 95.44 651 ASN A CA 1
ATOM 5253 C C . ASN A 1 651 ? 4.145 -28.703 -6.164 1 95.44 651 ASN A C 1
ATOM 5255 O O . ASN A 1 651 ? 5.012 -29.562 -5.938 1 95.44 651 ASN A O 1
ATOM 5259 N N . LEU A 1 652 ? 3.178 -28.906 -7.043 1 97 652 LEU A N 1
ATOM 5260 C CA . LEU A 1 652 ? 3.195 -30.078 -7.914 1 97 652 LEU A CA 1
ATOM 5261 C C . LEU A 1 652 ? 4.469 -30.109 -8.75 1 97 652 LEU A C 1
ATOM 5263 O O . LEU A 1 652 ? 5.125 -31.156 -8.844 1 97 652 LEU A O 1
ATOM 5267 N N . GLY A 1 653 ? 4.789 -28.938 -9.266 1 97.81 653 GLY A N 1
ATOM 5268 C CA . GLY A 1 653 ? 6.051 -28.859 -9.984 1 97.81 653 GLY A CA 1
ATOM 5269 C C . GLY A 1 653 ? 7.258 -29.125 -9.102 1 97.81 653 GLY A C 1
ATOM 5270 O O . GLY A 1 653 ? 8.219 -29.766 -9.516 1 97.81 653 GLY A O 1
ATOM 5271 N N . GLY A 1 654 ? 7.199 -28.609 -7.895 1 97.62 654 GLY A N 1
ATOM 5272 C CA . GLY A 1 654 ? 8.266 -28.812 -6.926 1 97.62 654 GLY A CA 1
ATOM 5273 C C . GLY A 1 654 ? 8.516 -30.281 -6.609 1 97.62 654 GLY A C 1
ATOM 5274 O O . GLY A 1 654 ? 9.648 -30.672 -6.324 1 97.62 654 GLY A O 1
ATOM 5275 N N . SER A 1 655 ? 7.496 -31.094 -6.648 1 97.25 655 SER A N 1
ATOM 5276 C CA . SER A 1 655 ? 7.648 -32.5 -6.371 1 97.25 655 SER A CA 1
ATOM 5277 C C . SER A 1 655 ? 8.5 -33.188 -7.441 1 97.25 655 SER A C 1
ATOM 5279 O O . SER A 1 655 ? 9.289 -34.094 -7.137 1 97.25 655 SER A O 1
ATOM 5281 N N . TRP A 1 656 ? 8.273 -32.781 -8.68 1 98.12 656 TRP A N 1
ATOM 5282 C CA . TRP A 1 656 ? 9.109 -33.344 -9.742 1 98.12 656 TRP A CA 1
ATOM 5283 C C . TRP A 1 656 ? 10.547 -32.844 -9.602 1 98.12 656 TRP A C 1
ATOM 5285 O O . TRP A 1 656 ? 11.492 -33.625 -9.789 1 98.12 656 TRP A O 1
ATOM 5295 N N . LEU A 1 657 ? 10.75 -31.594 -9.289 1 98.25 657 LEU A N 1
ATOM 5296 C CA . LEU A 1 657 ? 12.078 -31.016 -9.086 1 98.25 657 LEU A CA 1
ATOM 5297 C C . LEU A 1 657 ? 12.82 -31.734 -7.965 1 98.25 657 LEU A C 1
ATOM 5299 O O . LEU A 1 657 ? 14.031 -31.969 -8.062 1 98.25 657 LEU A O 1
ATOM 5303 N N . GLY A 1 658 ? 12.078 -32 -6.898 1 97.81 658 GLY A N 1
ATOM 5304 C CA . GLY A 1 658 ? 12.703 -32.719 -5.789 1 97.81 658 GLY A CA 1
ATOM 5305 C C . GLY A 1 658 ? 13.344 -34.031 -6.199 1 97.81 658 GLY A C 1
ATOM 5306 O O . GLY A 1 658 ? 14.406 -34.406 -5.691 1 97.81 658 GLY A O 1
ATOM 5307 N N . LEU A 1 659 ? 12.742 -34.75 -7.145 1 97.88 659 LEU A N 1
ATOM 5308 C CA . LEU A 1 659 ? 13.266 -36.031 -7.629 1 97.88 659 LEU A CA 1
ATOM 5309 C C . LEU A 1 659 ? 14.43 -35.781 -8.594 1 97.88 659 LEU A C 1
ATOM 5311 O O . LEU A 1 659 ? 15.477 -36.438 -8.461 1 97.88 659 LEU A O 1
ATOM 5315 N N . THR A 1 660 ? 14.289 -34.875 -9.492 1 98 660 THR A N 1
ATOM 5316 C CA . THR A 1 660 ? 15.242 -34.719 -10.586 1 98 660 THR A CA 1
ATOM 5317 C C . THR A 1 660 ? 16.406 -33.812 -10.172 1 98 660 THR A C 1
ATOM 5319 O O . THR A 1 660 ? 17.562 -34.25 -10.203 1 98 660 THR A O 1
ATOM 5322 N N . TYR A 1 661 ? 16.062 -32.625 -9.695 1 98 661 TYR A N 1
ATOM 5323 C CA . TYR A 1 661 ? 17.109 -31.719 -9.258 1 98 661 TYR A CA 1
ATOM 5324 C C . TYR A 1 661 ? 17.672 -32.156 -7.906 1 98 661 TYR A C 1
ATOM 5326 O O . TYR A 1 661 ? 18.844 -31.859 -7.598 1 98 661 TYR A O 1
ATOM 5334 N N . GLY A 1 662 ? 16.859 -32.75 -7.078 1 98.12 662 GLY A N 1
ATOM 5335 C CA . GLY A 1 662 ? 17.266 -33.125 -5.734 1 98.12 662 GLY A CA 1
ATOM 5336 C C . GLY A 1 662 ? 17.906 -34.5 -5.672 1 98.12 662 GLY A C 1
ATOM 5337 O O . GLY A 1 662 ? 19.125 -34.625 -5.707 1 98.12 662 GLY A O 1
ATOM 5338 N N . PHE A 1 663 ? 17.125 -35.594 -5.742 1 97.94 663 PHE A N 1
ATOM 5339 C CA . PHE A 1 663 ? 17.594 -36.969 -5.578 1 97.94 663 PHE A CA 1
ATOM 5340 C C . PHE A 1 663 ? 18.547 -37.344 -6.707 1 97.94 663 PHE A C 1
ATOM 5342 O O . PHE A 1 663 ? 19.516 -38.062 -6.488 1 97.94 663 PHE A O 1
ATOM 5349 N N . ALA A 1 664 ? 18.234 -36.812 -7.918 1 97.88 664 ALA A N 1
ATOM 5350 C CA . ALA A 1 664 ? 19.078 -37.188 -9.055 1 97.88 664 ALA A CA 1
ATOM 5351 C C . ALA A 1 664 ? 20.141 -36.094 -9.312 1 97.88 664 ALA A C 1
ATOM 5353 O O . ALA A 1 664 ? 20.938 -36.219 -10.25 1 97.88 664 ALA A O 1
ATOM 5354 N N . GLY A 1 665 ? 20.141 -35 -8.57 1 97.44 665 GLY A N 1
ATOM 5355 C CA . GLY A 1 665 ? 21.141 -33.969 -8.688 1 97.44 665 GLY A CA 1
ATOM 5356 C C . GLY A 1 665 ? 21.266 -33.406 -10.094 1 97.44 665 GLY A C 1
ATOM 5357 O O . GLY A 1 665 ? 22.344 -33.031 -10.516 1 97.44 665 GLY A O 1
ATOM 5358 N N . MET A 1 666 ? 20.234 -33.375 -10.789 1 97.44 666 MET A N 1
ATOM 5359 C CA . MET A 1 666 ? 20.25 -33.062 -12.211 1 97.44 666 MET A CA 1
ATOM 5360 C C . MET A 1 666 ? 20.344 -31.562 -12.43 1 97.44 666 MET A C 1
ATOM 5362 O O . MET A 1 666 ? 19.703 -30.781 -11.711 1 97.44 666 MET A O 1
ATOM 5366 N N . TYR A 1 667 ? 21.125 -31.109 -13.312 1 96.12 667 TYR A N 1
ATOM 5367 C CA . TYR A 1 667 ? 21.141 -29.75 -13.844 1 96.12 667 TYR A CA 1
ATOM 5368 C C . TYR A 1 667 ? 21.844 -29.703 -15.195 1 96.12 667 TYR A C 1
ATOM 5370 O O . TYR A 1 667 ? 22.438 -30.688 -15.625 1 96.12 667 TYR A O 1
ATOM 5378 N N . VAL A 1 668 ? 21.656 -28.609 -15.883 1 94.94 668 VAL A N 1
ATOM 5379 C CA . VAL A 1 668 ? 22.281 -28.406 -17.188 1 94.94 668 VAL A CA 1
ATOM 5380 C C . VAL A 1 668 ? 23.328 -27.297 -17.078 1 94.94 668 VAL A C 1
ATOM 5382 O O . VAL A 1 668 ? 23.078 -26.266 -16.469 1 94.94 668 VAL A O 1
ATOM 5385 N N . ALA A 1 669 ? 24.453 -27.562 -17.484 1 90.06 669 ALA A N 1
ATOM 5386 C CA . ALA A 1 669 ? 25.547 -26.578 -17.562 1 90.06 669 ALA A CA 1
ATOM 5387 C C . ALA A 1 669 ? 26.406 -26.812 -18.797 1 90.06 669 ALA A C 1
ATOM 5389 O O . ALA A 1 669 ? 26.734 -27.938 -19.125 1 90.06 669 ALA A O 1
ATOM 5390 N N . ASP A 1 670 ? 26.688 -25.688 -19.469 1 83.88 670 ASP A N 1
ATOM 5391 C CA . ASP A 1 670 ? 27.547 -25.703 -20.656 1 83.88 670 ASP A CA 1
ATOM 5392 C C . ASP A 1 670 ? 27.016 -26.688 -21.703 1 83.88 670 ASP A C 1
ATOM 5394 O O . ASP A 1 670 ? 27.781 -27.469 -22.266 1 83.88 670 ASP A O 1
ATOM 5398 N N . GLY A 1 671 ? 25.781 -26.812 -21.75 1 83.88 671 GLY A N 1
ATOM 5399 C CA . GLY A 1 671 ? 25.125 -27.625 -22.766 1 83.88 671 GLY A CA 1
ATOM 5400 C C . GLY A 1 671 ? 25.109 -29.094 -22.422 1 83.88 671 GLY A C 1
ATOM 5401 O O . GLY A 1 671 ? 24.719 -29.922 -23.25 1 83.88 671 GLY A O 1
ATOM 5402 N N . LYS A 1 672 ? 25.531 -29.453 -21.281 1 92.31 672 LYS A N 1
ATOM 5403 C CA . LYS A 1 672 ? 25.578 -30.859 -20.891 1 92.31 672 LYS A CA 1
ATOM 5404 C C . LYS A 1 672 ? 24.656 -31.109 -19.688 1 92.31 672 LYS A C 1
ATOM 5406 O O . LYS A 1 672 ? 24.5 -30.25 -18.828 1 92.31 672 LYS A O 1
ATOM 5411 N N . LEU A 1 673 ? 24.125 -32.281 -19.734 1 96.25 673 LEU A N 1
ATOM 5412 C CA . LEU A 1 673 ? 23.312 -32.75 -18.609 1 96.25 673 LEU A CA 1
ATOM 5413 C C . LEU A 1 673 ? 24.172 -33.375 -17.531 1 96.25 673 LEU A C 1
ATOM 5415 O O . LEU A 1 673 ? 24.984 -34.25 -17.797 1 96.25 673 LEU A O 1
ATOM 5419 N N . HIS A 1 674 ? 24 -32.844 -16.344 1 96.62 674 HIS A N 1
ATOM 5420 C CA . HIS A 1 674 ? 24.734 -33.375 -15.18 1 96.62 674 HIS A CA 1
ATOM 5421 C C . HIS A 1 674 ? 23.812 -34.156 -14.258 1 96.62 674 HIS A C 1
ATOM 5423 O O . HIS A 1 674 ? 22.656 -33.75 -14.031 1 96.62 674 HIS A O 1
ATOM 5429 N N . ILE A 1 675 ? 24.312 -35.281 -13.758 1 97.38 675 ILE A N 1
ATOM 5430 C CA . ILE A 1 675 ? 23.562 -36.125 -12.836 1 97.38 675 ILE A CA 1
ATOM 5431 C C . ILE A 1 675 ? 24.469 -36.594 -11.688 1 97.38 675 ILE A C 1
ATOM 5433 O O . ILE A 1 675 ? 25.594 -37 -11.922 1 97.38 675 ILE A O 1
ATOM 5437 N N . THR A 1 676 ? 24.031 -36.406 -10.547 1 96.88 676 THR A N 1
ATOM 5438 C CA . THR A 1 676 ? 24.688 -36.938 -9.352 1 96.88 676 THR A CA 1
ATOM 5439 C C . THR A 1 676 ? 23.688 -37.625 -8.445 1 96.88 676 THR A C 1
ATOM 5441 O O . THR A 1 676 ? 22.688 -37.031 -8.039 1 96.88 676 THR A O 1
ATOM 5444 N N . ASN A 1 677 ? 23.938 -38.906 -8.094 1 97.75 677 ASN A N 1
ATOM 5445 C CA . ASN A 1 677 ? 23.016 -39.75 -7.344 1 97.75 677 ASN A CA 1
ATOM 5446 C C . ASN A 1 677 ? 22.984 -39.375 -5.867 1 97.75 677 ASN A C 1
ATOM 5448 O O . ASN A 1 677 ? 23.984 -39.562 -5.156 1 97.75 677 ASN A O 1
ATOM 5452 N N . HIS A 1 678 ? 21.875 -38.844 -5.402 1 97.25 678 HIS A N 1
ATOM 5453 C CA . HIS A 1 678 ? 21.641 -38.5 -4 1 97.25 678 HIS A CA 1
ATOM 5454 C C . HIS A 1 678 ? 20.438 -39.25 -3.451 1 97.25 678 HIS A C 1
ATOM 5456 O O . HIS A 1 678 ? 19.75 -38.781 -2.555 1 97.25 678 HIS A O 1
ATOM 5462 N N . LEU A 1 679 ? 20.156 -40.344 -3.998 1 97.19 679 LEU A N 1
ATOM 5463 C CA . LEU A 1 679 ? 18.969 -41.094 -3.641 1 97.19 679 LEU A CA 1
ATOM 5464 C C . LEU A 1 679 ? 18.938 -41.406 -2.148 1 97.19 679 LEU A C 1
ATOM 5466 O O . LEU A 1 679 ? 19.891 -42 -1.622 1 97.19 679 LEU A O 1
ATOM 5470 N N . PRO A 1 680 ? 17.906 -40.969 -1.446 1 96.25 680 PRO A N 1
ATOM 5471 C CA . PRO A 1 680 ? 17.812 -41.312 -0.022 1 96.25 680 PRO A CA 1
ATOM 5472 C C . PRO A 1 680 ? 17.688 -42.812 0.227 1 96.25 680 PRO A C 1
ATOM 5474 O O . PRO A 1 680 ? 17.188 -43.531 -0.637 1 96.25 680 PRO A O 1
ATOM 5477 N N . THR A 1 681 ? 17.953 -43.219 1.478 1 94.44 681 THR A N 1
ATOM 5478 C CA . THR A 1 681 ? 17.984 -44.656 1.81 1 94.44 681 THR A CA 1
ATOM 5479 C C . THR A 1 681 ? 16.578 -45.219 1.842 1 94.44 681 THR A C 1
ATOM 5481 O O . THR A 1 681 ? 16.391 -46.438 1.673 1 94.44 681 THR A O 1
ATOM 5484 N N . GLN A 1 682 ? 15.594 -44.375 2.027 1 93.75 682 GLN A N 1
ATOM 5485 C CA . GLN A 1 682 ? 14.195 -44.781 2.117 1 93.75 682 GLN A CA 1
ATOM 5486 C C . GLN A 1 682 ? 13.672 -45.25 0.76 1 93.75 682 GLN A C 1
ATOM 5488 O O . GLN A 1 682 ? 12.648 -45.938 0.682 1 93.75 682 GLN A O 1
ATOM 5493 N N . ILE A 1 683 ? 14.391 -44.844 -0.314 1 95.12 683 ILE A N 1
ATOM 5494 C CA . ILE A 1 683 ? 14.008 -45.188 -1.679 1 95.12 683 ILE A CA 1
ATOM 5495 C C . ILE A 1 683 ? 15.039 -46.156 -2.275 1 95.12 683 ILE A C 1
ATOM 5497 O O . ILE A 1 683 ? 16.234 -45.844 -2.326 1 95.12 683 ILE A O 1
ATOM 5501 N N . THR A 1 684 ? 14.578 -47.281 -2.742 1 95.5 684 THR A N 1
ATOM 5502 C CA . THR A 1 684 ? 15.523 -48.281 -3.248 1 95.5 684 THR A CA 1
ATOM 5503 C C . THR A 1 684 ? 15.789 -48.062 -4.734 1 95.5 684 THR A C 1
ATOM 5505 O O . THR A 1 684 ? 16.812 -48.5 -5.258 1 95.5 684 THR A O 1
ATOM 5508 N N . HIS A 1 685 ? 14.805 -47.5 -5.355 1 96.31 685 HIS A N 1
ATOM 5509 C CA . HIS A 1 685 ? 14.93 -47.312 -6.793 1 96.31 685 HIS A CA 1
ATOM 5510 C C . HIS A 1 685 ? 14.125 -46.094 -7.258 1 96.31 685 HIS A C 1
ATOM 5512 O O . HIS A 1 685 ? 13.008 -45.875 -6.797 1 96.31 685 HIS A O 1
ATOM 5518 N N . LEU A 1 686 ? 14.773 -45.219 -8.078 1 97.25 686 LEU A N 1
ATOM 5519 C CA . LEU A 1 686 ? 14.133 -44.125 -8.773 1 97.25 686 LEU A CA 1
ATOM 5520 C C . LEU A 1 686 ? 14.492 -44.125 -10.25 1 97.25 686 LEU A C 1
ATOM 5522 O O . LEU A 1 686 ? 15.672 -44.219 -10.602 1 97.25 686 LEU A O 1
ATOM 5526 N N . SER A 1 687 ? 13.555 -44.125 -11.055 1 97.12 687 SER A N 1
ATOM 5527 C CA . SER A 1 687 ? 13.766 -44 -12.492 1 97.12 687 SER A CA 1
ATOM 5528 C C . SER A 1 687 ? 12.883 -42.875 -13.078 1 97.12 687 SER A C 1
ATOM 5530 O O . SER A 1 687 ? 11.727 -42.719 -12.672 1 97.12 687 SER A O 1
ATOM 5532 N N . TYR A 1 688 ? 13.422 -42.125 -13.969 1 97.31 688 TYR A N 1
ATOM 5533 C CA . TYR A 1 688 ? 12.641 -41.094 -14.656 1 97.31 688 TYR A CA 1
ATOM 5534 C C . TYR A 1 688 ? 13.141 -40.906 -16.078 1 97.31 688 TYR A C 1
ATOM 5536 O O . TYR A 1 688 ? 14.281 -41.25 -16.406 1 97.31 688 TYR A O 1
ATOM 5544 N N . ARG A 1 689 ? 12.281 -40.406 -16.938 1 96.88 689 ARG A N 1
ATOM 5545 C CA . ARG A 1 689 ? 12.633 -40.125 -18.328 1 96.88 689 ARG A CA 1
ATOM 5546 C C . ARG A 1 689 ? 12.664 -38.594 -18.562 1 96.88 689 ARG A C 1
ATOM 5548 O O . ARG A 1 689 ? 12 -37.844 -17.844 1 96.88 689 ARG A O 1
ATOM 5555 N N . LEU A 1 690 ? 13.484 -38.188 -19.484 1 97.25 690 LEU A N 1
ATOM 5556 C CA . LEU A 1 690 ? 13.539 -36.781 -19.906 1 97.25 690 LEU A CA 1
ATOM 5557 C C . LEU A 1 690 ? 13.945 -36.688 -21.375 1 97.25 690 LEU A C 1
ATOM 5559 O O . LEU A 1 690 ? 14.43 -37.656 -21.953 1 97.25 690 LEU A O 1
ATOM 5563 N N . ARG A 1 691 ? 13.594 -35.562 -21.891 1 96.25 691 ARG A N 1
ATOM 5564 C CA . ARG A 1 691 ? 14.055 -35.188 -23.219 1 96.25 691 ARG A CA 1
ATOM 5565 C C . ARG A 1 691 ? 15.188 -34.188 -23.156 1 96.25 691 ARG A C 1
ATOM 5567 O O . ARG A 1 691 ? 15.148 -33.25 -22.344 1 96.25 691 ARG A O 1
ATOM 5574 N N . PHE A 1 692 ? 16.25 -34.406 -23.906 1 96.31 692 PHE A N 1
ATOM 5575 C CA . PHE A 1 692 ? 17.375 -33.5 -23.922 1 96.31 692 PHE A CA 1
ATOM 5576 C C . PHE A 1 692 ? 18 -33.438 -25.312 1 96.31 692 PHE A C 1
ATOM 5578 O O . PHE A 1 692 ? 18.469 -34.438 -25.844 1 96.31 692 PHE A O 1
ATOM 5585 N N . ARG A 1 693 ? 17.891 -32.281 -25.922 1 93.94 693 ARG A N 1
ATOM 5586 C CA . ARG A 1 693 ? 18.453 -32 -27.25 1 93.94 693 ARG A CA 1
ATOM 5587 C C . ARG A 1 693 ? 18 -33.031 -28.266 1 93.94 693 ARG A C 1
ATOM 5589 O O . ARG A 1 693 ? 18.812 -33.625 -28.969 1 93.94 693 ARG A O 1
ATOM 5596 N N . GLY A 1 694 ? 16.734 -33.312 -28.188 1 90.62 694 GLY A N 1
ATOM 5597 C CA . GLY A 1 694 ? 16.109 -34.156 -29.172 1 90.62 694 GLY A CA 1
ATOM 5598 C C . GLY A 1 694 ? 16.188 -35.625 -28.828 1 90.62 694 GLY A C 1
ATOM 5599 O O . GLY A 1 694 ? 15.734 -36.469 -29.594 1 90.62 694 GLY A O 1
ATOM 5600 N N . ARG A 1 695 ? 16.781 -36 -27.672 1 93.69 695 ARG A N 1
ATOM 5601 C CA . ARG A 1 695 ? 16.906 -37.375 -27.219 1 93.69 695 ARG A CA 1
ATOM 5602 C C . ARG A 1 695 ? 15.969 -37.656 -26.031 1 93.69 695 ARG A C 1
ATOM 5604 O O . ARG A 1 695 ? 15.664 -36.75 -25.266 1 93.69 695 ARG A O 1
ATOM 5611 N N . VAL A 1 696 ? 15.484 -38.938 -25.969 1 95.38 696 VAL A N 1
ATOM 5612 C CA . VAL A 1 696 ? 14.805 -39.375 -24.75 1 95.38 696 VAL A CA 1
ATOM 5613 C C . VAL A 1 696 ? 15.758 -40.25 -23.922 1 95.38 696 VAL A C 1
ATOM 5615 O O . VAL A 1 696 ? 16.312 -41.219 -24.422 1 95.38 696 VAL A O 1
ATOM 5618 N N . LEU A 1 697 ? 15.984 -39.781 -22.719 1 96.25 697 LEU A N 1
ATOM 5619 C CA . LEU A 1 697 ? 16.859 -40.5 -21.797 1 96.25 697 LEU A CA 1
ATOM 5620 C C . LEU A 1 697 ? 16.062 -41.094 -20.625 1 96.25 697 LEU A C 1
ATOM 5622 O O . LEU A 1 697 ? 15.055 -40.5 -20.219 1 96.25 697 LEU A O 1
ATOM 5626 N N . GLU A 1 698 ? 16.469 -42.156 -20.156 1 96.62 698 GLU A N 1
ATOM 5627 C CA . GLU A 1 698 ? 15.977 -42.75 -18.906 1 96.62 698 GLU A CA 1
ATOM 5628 C C . GLU A 1 698 ? 17.094 -42.844 -17.875 1 96.62 698 GLU A C 1
ATOM 5630 O O . GLU A 1 698 ? 18.125 -43.438 -18.109 1 96.62 698 GLU A O 1
ATOM 5635 N N . VAL A 1 699 ? 16.938 -42.156 -16.812 1 97.25 699 VAL A N 1
ATOM 5636 C CA . VAL A 1 699 ? 17.891 -42.188 -15.695 1 97.25 699 VAL A CA 1
ATOM 5637 C C . VAL A 1 699 ? 17.391 -43.094 -14.594 1 97.25 699 VAL A C 1
ATOM 5639 O O . VAL A 1 699 ? 16.234 -43 -14.164 1 97.25 699 VAL A O 1
ATOM 5642 N N . GLN A 1 700 ? 18.172 -44.062 -14.188 1 97.19 700 GLN A N 1
ATOM 5643 C CA . GLN A 1 700 ? 17.844 -45 -13.117 1 97.19 700 GLN A CA 1
ATOM 5644 C C . GLN A 1 700 ? 18.844 -44.875 -11.969 1 97.19 700 GLN A C 1
ATOM 5646 O O . GLN A 1 700 ? 20.062 -44.969 -12.172 1 97.19 700 GLN A O 1
ATOM 5651 N N . LEU A 1 701 ? 18.328 -44.594 -10.844 1 97.62 701 LEU A N 1
ATOM 5652 C CA . LEU A 1 701 ? 19.141 -44.5 -9.633 1 97.62 701 LEU A CA 1
ATOM 5653 C C . LEU A 1 701 ? 18.828 -45.656 -8.68 1 97.62 701 LEU A C 1
ATOM 5655 O O . LEU A 1 701 ? 17.672 -45.938 -8.406 1 97.62 701 LEU A O 1
ATOM 5659 N N . TYR A 1 702 ? 19.781 -46.281 -8.297 1 96.69 702 TYR A N 1
ATOM 5660 C CA . TYR A 1 702 ? 19.797 -47.25 -7.184 1 96.69 702 TYR A CA 1
ATOM 5661 C C . TYR A 1 702 ? 20.719 -46.75 -6.07 1 96.69 702 TYR A C 1
ATOM 5663 O O . TYR A 1 702 ? 21.359 -45.688 -6.195 1 96.69 702 TYR A O 1
ATOM 5671 N N . GLN A 1 703 ? 20.703 -47.5 -4.969 1 94.19 703 GLN A N 1
ATOM 5672 C CA . GLN A 1 703 ? 21.516 -47.062 -3.854 1 94.19 703 GLN A CA 1
ATOM 5673 C C . GLN A 1 703 ? 23 -46.969 -4.254 1 94.19 703 GLN A C 1
ATOM 5675 O O . GLN A 1 703 ? 23.703 -46.062 -3.826 1 94.19 703 GLN A O 1
ATOM 5680 N N . ASP A 1 704 ? 23.5 -47.844 -5.121 1 90.69 704 ASP A N 1
ATOM 5681 C CA . ASP A 1 704 ? 24.938 -47.906 -5.375 1 90.69 704 ASP A CA 1
ATOM 5682 C C . ASP A 1 704 ? 25.234 -47.812 -6.867 1 90.69 704 ASP A C 1
ATOM 5684 O O . ASP A 1 704 ? 26.344 -48.094 -7.309 1 90.69 704 ASP A O 1
ATOM 5688 N N . LYS A 1 705 ? 24.203 -47.438 -7.59 1 93.94 705 LYS A N 1
ATOM 5689 C CA . LYS A 1 705 ? 24.406 -47.438 -9.031 1 93.94 705 LYS A CA 1
ATOM 5690 C C . LYS A 1 705 ? 23.547 -46.344 -9.703 1 93.94 705 LYS A C 1
ATOM 5692 O O . LYS A 1 705 ? 22.422 -46.094 -9.273 1 93.94 705 LYS A O 1
ATOM 5697 N N . THR A 1 706 ? 24.125 -45.688 -10.734 1 96 706 THR A N 1
ATOM 5698 C CA . THR A 1 706 ? 23.438 -44.781 -11.625 1 96 706 THR A CA 1
ATOM 5699 C C . THR A 1 706 ? 23.516 -45.281 -13.07 1 96 706 THR A C 1
ATOM 5701 O O . THR A 1 706 ? 24.609 -45.562 -13.57 1 96 706 THR A O 1
ATOM 5704 N N . GLN A 1 707 ? 22.406 -45.406 -13.656 1 95.12 707 GLN A N 1
ATOM 5705 C CA . GLN A 1 707 ? 22.359 -45.844 -15.055 1 95.12 707 GLN A CA 1
ATOM 5706 C C . GLN A 1 707 ? 21.625 -44.812 -15.906 1 95.12 707 GLN A C 1
ATOM 5708 O O . GLN A 1 707 ? 20.562 -44.312 -15.523 1 95.12 707 GLN A O 1
ATOM 5713 N N . VAL A 1 708 ? 22.25 -44.438 -16.984 1 95.75 708 VAL A N 1
ATOM 5714 C CA . VAL A 1 708 ? 21.594 -43.562 -17.969 1 95.75 708 VAL A CA 1
ATOM 5715 C C . VAL A 1 708 ? 21.438 -44.312 -19.297 1 95.75 708 VAL A C 1
ATOM 5717 O O . VAL A 1 708 ? 22.422 -44.75 -19.891 1 95.75 708 VAL A O 1
ATOM 5720 N N . LYS A 1 709 ? 20.219 -44.438 -19.672 1 94.5 709 LYS A N 1
ATOM 5721 C CA . LYS A 1 709 ? 19.891 -45.156 -20.906 1 94.5 709 LYS A CA 1
ATOM 5722 C C . LYS A 1 709 ? 19.359 -44.219 -21.984 1 94.5 709 LYS A C 1
ATOM 5724 O O . LYS A 1 709 ? 18.531 -43.344 -21.703 1 94.5 709 LYS A O 1
ATOM 5729 N N . LEU A 1 710 ? 19.906 -44.312 -23.156 1 94.88 710 LEU A N 1
ATOM 5730 C CA . LEU A 1 710 ? 19.344 -43.594 -24.312 1 94.88 710 LEU A CA 1
ATOM 5731 C C . LEU A 1 710 ? 18.188 -44.375 -24.906 1 94.88 710 LEU A C 1
ATOM 5733 O O . LEU A 1 710 ? 18.391 -45.406 -25.562 1 94.88 710 LEU A O 1
ATOM 5737 N N . VAL A 1 711 ? 17.016 -43.938 -24.734 1 92.69 711 VAL A N 1
ATOM 5738 C CA . VAL A 1 711 ? 15.82 -44.625 -25.219 1 92.69 711 VAL A CA 1
ATOM 5739 C C . VAL A 1 711 ? 15.617 -44.312 -26.703 1 92.69 711 VAL A C 1
ATOM 5741 O O . VAL A 1 711 ? 15.344 -45.25 -27.484 1 92.69 711 VAL A O 1
ATOM 5744 N N . THR A 1 712 ? 15.711 -43.062 -27.109 1 91.44 712 THR A N 1
ATOM 5745 C CA . THR A 1 712 ? 15.633 -42.656 -28.516 1 91.44 712 THR A CA 1
ATOM 5746 C C . THR A 1 712 ? 16.609 -41.531 -28.797 1 91.44 712 THR A C 1
ATOM 5748 O O . THR A 1 712 ? 16.875 -40.688 -27.922 1 91.44 712 THR A O 1
ATOM 5751 N N . GLY A 1 713 ? 17.172 -41.5 -30 1 91.38 713 GLY A N 1
ATOM 5752 C CA . GLY A 1 713 ? 18 -40.406 -30.438 1 91.38 713 GLY A CA 1
ATOM 5753 C C . GLY A 1 713 ? 19.438 -40.812 -30.688 1 91.38 713 GLY A C 1
ATOM 5754 O O . GLY A 1 713 ? 19.781 -42 -30.609 1 91.38 713 GLY A O 1
ATOM 5755 N N . LEU A 1 714 ? 20.328 -39.844 -31 1 91.06 714 LEU A N 1
ATOM 5756 C CA . LEU A 1 714 ? 21.734 -40.031 -31.297 1 91.06 714 LEU A CA 1
ATOM 5757 C C . LEU A 1 714 ? 22.562 -40.031 -30.016 1 91.06 714 LEU A C 1
ATOM 5759 O O . LEU A 1 714 ? 22.141 -39.469 -29 1 91.06 714 LEU A O 1
ATOM 5763 N N . PRO A 1 715 ? 23.641 -40.656 -30.047 1 92.19 715 PRO A N 1
ATOM 5764 C CA . PRO A 1 715 ? 24.5 -40.656 -28.859 1 92.19 715 PRO A CA 1
ATOM 5765 C C . PRO A 1 715 ? 24.812 -39.219 -28.359 1 92.19 715 PRO A C 1
ATOM 5767 O O . PRO A 1 715 ? 24.875 -38.281 -29.156 1 92.19 715 PRO A O 1
ATOM 5770 N N . LEU A 1 716 ? 24.922 -39.125 -27.094 1 92.5 716 LEU A N 1
ATOM 5771 C CA . LEU A 1 716 ? 25.266 -37.844 -26.484 1 92.5 716 LEU A CA 1
ATOM 5772 C C . LEU A 1 716 ? 26.125 -38.062 -25.234 1 92.5 716 LEU A C 1
ATOM 5774 O O . LEU A 1 716 ? 26.141 -39.156 -24.656 1 92.5 716 LEU A O 1
ATOM 5778 N N . ALA A 1 717 ? 26.828 -37 -24.875 1 93.06 717 ALA A N 1
ATOM 5779 C CA . ALA A 1 717 ? 27.625 -37.062 -23.656 1 93.06 717 ALA A CA 1
ATOM 5780 C C . ALA A 1 717 ? 26.828 -36.562 -22.453 1 93.06 717 ALA A C 1
ATOM 5782 O O . ALA A 1 717 ? 26.078 -35.594 -22.547 1 93.06 717 ALA A O 1
ATOM 5783 N N . VAL A 1 718 ? 26.891 -37.281 -21.359 1 95.19 718 VAL A N 1
ATOM 5784 C CA . VAL A 1 718 ? 26.297 -36.906 -20.078 1 95.19 718 VAL A CA 1
ATOM 5785 C C . VAL A 1 718 ? 27.344 -36.938 -18.984 1 95.19 718 VAL A C 1
ATOM 5787 O O . VAL A 1 718 ? 28.312 -37.719 -19.078 1 95.19 718 VAL A O 1
ATOM 5790 N N . VAL A 1 719 ? 27.219 -36 -18.078 1 95.62 719 VAL A N 1
ATOM 5791 C CA . VAL A 1 719 ? 28.156 -36 -16.953 1 95.62 719 VAL A CA 1
ATOM 5792 C C . VAL A 1 719 ? 27.516 -36.656 -15.75 1 95.62 719 VAL A C 1
ATOM 5794 O O . VAL A 1 719 ? 26.469 -36.219 -15.266 1 95.62 719 VAL A O 1
ATOM 5797 N N . VAL A 1 720 ? 28.078 -37.781 -15.297 1 95.75 720 VAL A N 1
ATOM 5798 C CA . VAL A 1 720 ? 27.594 -38.5 -14.125 1 95.75 720 VAL A CA 1
ATOM 5799 C C . VAL A 1 720 ? 28.641 -38.438 -13.016 1 95.75 720 VAL A C 1
ATOM 5801 O O . VAL A 1 720 ? 29.766 -38.906 -13.195 1 95.75 720 VAL A O 1
ATOM 5804 N N . ALA A 1 721 ? 28.234 -37.844 -11.914 1 94.12 721 ALA A N 1
ATOM 5805 C CA . ALA A 1 721 ? 29.125 -37.719 -10.766 1 94.12 721 ALA A CA 1
ATOM 5806 C C . ALA A 1 721 ? 30.453 -37.062 -11.18 1 94.12 721 ALA A C 1
ATOM 5808 O O . ALA A 1 721 ? 31.531 -37.531 -10.789 1 94.12 721 ALA A O 1
ATOM 5809 N N . GLY A 1 722 ? 30.297 -36.156 -12.039 1 92 722 GLY A N 1
ATOM 5810 C CA . GLY A 1 722 ? 31.453 -35.344 -12.414 1 92 722 GLY A CA 1
ATOM 5811 C C . GLY A 1 722 ? 32.25 -35.938 -13.562 1 92 722 GLY A C 1
ATOM 5812 O O . GLY A 1 722 ? 33.156 -35.312 -14.078 1 92 722 GLY A O 1
ATOM 5813 N N . LYS A 1 723 ? 31.891 -37.125 -14.016 1 94.5 723 LYS A N 1
ATOM 5814 C CA . LYS A 1 723 ? 32.594 -37.781 -15.102 1 94.5 723 LYS A CA 1
ATOM 5815 C C . LYS A 1 723 ? 31.734 -37.844 -16.359 1 94.5 723 LYS A C 1
ATOM 5817 O O . LYS A 1 723 ? 30.531 -38.156 -16.281 1 94.5 723 LYS A O 1
ATOM 5822 N N . GLU A 1 724 ? 32.344 -37.562 -17.422 1 94.38 724 GLU A N 1
ATOM 5823 C CA . GLU A 1 724 ? 31.641 -37.562 -18.703 1 94.38 724 GLU A CA 1
ATOM 5824 C C . GLU A 1 724 ? 31.547 -38.969 -19.281 1 94.38 724 GLU A C 1
ATOM 5826 O O . GLU A 1 724 ? 32.531 -39.75 -19.25 1 94.38 724 GLU A O 1
ATOM 5831 N N . TYR A 1 725 ? 30.406 -39.375 -19.734 1 93.44 725 TYR A N 1
ATOM 5832 C CA . TYR A 1 725 ? 30.141 -40.656 -20.375 1 93.44 725 TYR A CA 1
ATOM 5833 C C . TYR A 1 725 ? 29.406 -40.469 -21.703 1 93.44 725 TYR A C 1
ATOM 5835 O O . TYR A 1 725 ? 28.531 -39.594 -21.812 1 93.44 725 TYR A O 1
ATOM 5843 N N . ASP A 1 726 ? 29.781 -41.219 -22.609 1 91.06 726 ASP A N 1
ATOM 5844 C CA . ASP A 1 726 ? 29.016 -41.281 -23.844 1 91.06 726 ASP A CA 1
ATOM 5845 C C . ASP A 1 726 ? 27.859 -42.281 -23.719 1 91.06 726 ASP A C 1
ATOM 5847 O O . ASP A 1 726 ? 28.062 -43.438 -23.406 1 91.06 726 ASP A O 1
ATOM 5851 N N . VAL A 1 727 ? 26.766 -41.75 -23.859 1 88.38 727 VAL A N 1
ATOM 5852 C CA . VAL A 1 727 ? 25.594 -42.594 -23.812 1 88.38 727 VAL A CA 1
ATOM 5853 C C . VAL A 1 727 ? 25.203 -43.031 -25.234 1 88.38 727 VAL A C 1
ATOM 5855 O O . VAL A 1 727 ? 24.797 -42.188 -26.031 1 88.38 727 VAL A O 1
ATOM 5858 N N . LEU A 1 728 ? 25.469 -44.281 -25.516 1 78.31 728 LEU A N 1
ATOM 5859 C CA . LEU A 1 728 ? 25.234 -44.844 -26.844 1 78.31 728 LEU A CA 1
ATOM 5860 C C . LEU A 1 728 ? 23.859 -45.5 -26.922 1 78.31 728 LEU A C 1
ATOM 5862 O O . LEU A 1 728 ? 23.297 -45.906 -25.906 1 78.31 728 LEU A O 1
ATOM 5866 N N . GLN A 1 729 ? 23.391 -45.594 -28.141 1 69.88 729 GLN A N 1
ATOM 5867 C CA . GLN A 1 729 ? 22.094 -46.188 -28.344 1 69.88 729 GLN A CA 1
ATOM 5868 C C . GLN A 1 729 ? 22.078 -47.625 -27.828 1 69.88 729 GLN A C 1
ATOM 5870 O O . GLN A 1 729 ? 22.969 -48.406 -28.141 1 69.88 729 GLN A O 1
ATOM 5875 N N . GLY A 1 730 ? 21.141 -47.969 -27.031 1 59.31 730 GLY A N 1
ATOM 5876 C CA . GLY A 1 730 ? 20.969 -49.312 -26.516 1 59.31 730 GLY A CA 1
ATOM 5877 C C . GLY A 1 730 ? 21.953 -49.656 -25.422 1 59.31 730 GLY A C 1
ATOM 5878 O O . GLY A 1 730 ? 21.844 -50.719 -24.797 1 59.31 730 GLY A O 1
ATOM 5879 N N . ALA A 1 731 ? 22.984 -48.719 -25.25 1 54.06 731 ALA A N 1
ATOM 5880 C CA . ALA A 1 731 ? 24.016 -49.031 -24.266 1 54.06 731 ALA A CA 1
ATOM 5881 C C . ALA A 1 731 ? 23.734 -48.312 -22.938 1 54.06 731 ALA A C 1
ATOM 5883 O O . ALA A 1 731 ? 23.141 -47.25 -22.922 1 54.06 731 ALA A O 1
ATOM 5884 N N . ARG A 1 732 ? 23.766 -49.156 -21.828 1 54.38 732 ARG A N 1
ATOM 5885 C CA . ARG A 1 732 ? 23.703 -48.625 -20.469 1 54.38 732 ARG A CA 1
ATOM 5886 C C . ARG A 1 732 ? 25.062 -48.094 -20.016 1 54.38 732 ARG A C 1
ATOM 5888 O O . ARG A 1 732 ? 26.078 -48.75 -20.219 1 54.38 732 ARG A O 1
ATOM 5895 N N . SER A 1 733 ? 25.172 -46.75 -19.875 1 49.81 733 SER A N 1
ATOM 5896 C CA . SER A 1 733 ? 26.391 -46.281 -19.234 1 49.81 733 SER A CA 1
ATOM 5897 C C . SER A 1 733 ? 26.25 -46.25 -17.719 1 49.81 733 SER A C 1
ATOM 5899 O O . SER A 1 733 ? 25.266 -45.75 -17.188 1 49.81 733 SER A O 1
ATOM 5901 N N . GLU A 1 734 ? 26.984 -47.25 -16.922 1 53.53 734 GLU A N 1
ATOM 5902 C CA . GLU A 1 734 ? 27.016 -47.375 -15.469 1 53.53 734 GLU A CA 1
ATOM 5903 C C . GLU A 1 734 ? 28.141 -46.562 -14.867 1 53.53 734 GLU A C 1
ATOM 5905 O O . GLU A 1 734 ? 29.25 -46.531 -15.398 1 53.53 734 GLU A O 1
ATOM 5910 N N . MET B 1 1 ? 6.355 48.531 13.609 1 49.25 1 MET B N 1
ATOM 5911 C CA . MET B 1 1 ? 5.074 48.969 13.055 1 49.25 1 MET B CA 1
ATOM 5912 C C . MET B 1 1 ? 4.047 47.844 13.117 1 49.25 1 MET B C 1
ATOM 5914 O O . MET B 1 1 ? 4.344 46.719 12.758 1 49.25 1 MET B O 1
ATOM 5918 N N . GLN B 1 2 ? 3.172 48.062 13.977 1 64.81 2 GLN B N 1
ATOM 5919 C CA . GLN B 1 2 ? 2.076 47.094 14.047 1 64.81 2 GLN B CA 1
ATOM 5920 C C . GLN B 1 2 ? 1.093 47.281 12.898 1 64.81 2 GLN B C 1
ATOM 5922 O O . GLN B 1 2 ? 0.714 48.438 12.594 1 64.81 2 GLN B O 1
ATOM 5927 N N . ILE B 1 3 ? 1.132 46.406 11.938 1 70.5 3 ILE B N 1
ATOM 5928 C CA . ILE B 1 3 ? 0.08 46.375 10.922 1 70.5 3 ILE B CA 1
ATOM 5929 C C . ILE B 1 3 ? -1.172 45.719 11.508 1 70.5 3 ILE B C 1
ATOM 5931 O O . ILE B 1 3 ? -1.105 44.625 12.07 1 70.5 3 ILE B O 1
ATOM 5935 N N . ASP B 1 4 ? -2.176 46.531 11.352 1 79.62 4 ASP B N 1
ATOM 5936 C CA . ASP B 1 4 ? -3.334 46.125 12.141 1 79.62 4 ASP B CA 1
ATOM 5937 C C . ASP B 1 4 ? -4.402 45.469 11.266 1 79.62 4 ASP B C 1
ATOM 5939 O O . ASP B 1 4 ? -5.457 45.062 11.75 1 79.62 4 ASP B O 1
ATOM 5943 N N . LYS B 1 5 ? -3.982 45.375 9.93 1 91.75 5 LYS B N 1
ATOM 5944 C CA . LYS B 1 5 ? -5.055 44.812 9.109 1 91.75 5 LYS B CA 1
ATOM 5945 C C . LYS B 1 5 ? -4.496 44.094 7.883 1 91.75 5 LYS B C 1
ATOM 5947 O O . LYS B 1 5 ? -3.373 44.375 7.457 1 91.75 5 LYS B O 1
ATOM 5952 N N . LEU B 1 6 ? -5.219 43.156 7.309 1 94.75 6 LEU B N 1
ATOM 5953 C CA . LEU B 1 6 ? -5.02 42.531 6 1 94.75 6 LEU B CA 1
ATOM 5954 C C . LEU B 1 6 ? -6.074 43.031 5.008 1 94.75 6 LEU B C 1
ATOM 5956 O O . LEU B 1 6 ? -7.266 43.031 5.328 1 94.75 6 LEU B O 1
ATOM 5960 N N . THR B 1 7 ? -5.652 43.406 3.818 1 94.25 7 THR B N 1
ATOM 5961 C CA . THR B 1 7 ? -6.574 43.906 2.803 1 94.25 7 THR B CA 1
ATOM 5962 C C . THR B 1 7 ? -6.402 43.125 1.493 1 94.25 7 THR B C 1
ATOM 5964 O O . THR B 1 7 ? -5.504 42.312 1.368 1 94.25 7 THR B O 1
ATOM 5967 N N . LEU B 1 8 ? -7.234 43.406 0.511 1 92.62 8 LEU B N 1
ATOM 5968 C CA . LEU B 1 8 ? -7.184 42.781 -0.797 1 92.62 8 LEU B CA 1
ATOM 5969 C C . LEU B 1 8 ? -5.875 43.094 -1.509 1 92.62 8 LEU B C 1
ATOM 5971 O O . LEU B 1 8 ? -5.43 42.344 -2.371 1 92.62 8 LEU B O 1
ATOM 5975 N N . LYS B 1 9 ? -5.277 44.156 -1.169 1 88.69 9 LYS B N 1
ATOM 5976 C CA . LYS B 1 9 ? -4.027 44.562 -1.807 1 88.69 9 LYS B CA 1
ATOM 5977 C C . LYS B 1 9 ? -2.863 43.688 -1.329 1 88.69 9 LYS B C 1
ATOM 5979 O O . LYS B 1 9 ? -1.809 43.656 -1.966 1 88.69 9 LYS B O 1
ATOM 5984 N N . ASP B 1 10 ? -3.102 43.031 -0.23 1 90.31 10 ASP B N 1
ATOM 5985 C CA . ASP B 1 10 ? -2.037 42.25 0.395 1 90.31 10 ASP B CA 1
ATOM 5986 C C . ASP B 1 10 ? -2.064 40.812 -0.081 1 90.31 10 ASP B C 1
ATOM 5988 O O . ASP B 1 10 ? -1.199 40 0.286 1 90.31 10 ASP B O 1
ATOM 5992 N N . VAL B 1 11 ? -3.088 40.438 -0.901 1 90 11 VAL B N 1
ATOM 5993 C CA . VAL B 1 11 ? -3.25 39.031 -1.222 1 90 11 VAL B CA 1
ATOM 5994 C C . VAL B 1 11 ? -2.9 38.781 -2.689 1 90 11 VAL B C 1
ATOM 5996 O O . VAL B 1 11 ? -2.709 39.719 -3.451 1 90 11 VAL B O 1
ATOM 5999 N N . ALA B 1 12 ? -2.703 37.531 -3.086 1 86.81 12 ALA B N 1
ATOM 6000 C CA . ALA B 1 12 ? -2.133 37.125 -4.367 1 86.81 12 ALA B CA 1
ATOM 6001 C C . ALA B 1 12 ? -3.154 37.25 -5.492 1 86.81 12 ALA B C 1
ATOM 6003 O O . ALA B 1 12 ? -2.803 37.625 -6.613 1 86.81 12 ALA B O 1
ATOM 6004 N N . THR B 1 13 ? -4.352 36.812 -5.176 1 88.88 13 THR B N 1
ATOM 6005 C CA . THR B 1 13 ? -5.387 36.781 -6.199 1 88.88 13 THR B CA 1
ATOM 6006 C C . THR B 1 13 ? -6.758 37.094 -5.594 1 88.88 13 THR B C 1
ATOM 6008 O O . THR B 1 13 ? -6.906 37.125 -4.371 1 88.88 13 THR B O 1
ATOM 6011 N N . THR B 1 14 ? -7.641 37.281 -6.496 1 88.56 14 THR B N 1
ATOM 6012 C CA . THR B 1 14 ? -9.008 37.5 -6.039 1 88.56 14 THR B CA 1
ATOM 6013 C C . THR B 1 14 ? -9.891 36.312 -6.336 1 88.56 14 THR B C 1
ATOM 6015 O O . THR B 1 14 ? -11.117 36.406 -6.344 1 88.56 14 THR B O 1
ATOM 6018 N N . ASN B 1 15 ? -9.188 35.219 -6.594 1 90.38 15 ASN B N 1
ATOM 6019 C CA . ASN B 1 15 ? -9.961 33.969 -6.723 1 90.38 15 ASN B CA 1
ATOM 6020 C C . ASN B 1 15 ? -10.766 33.688 -5.461 1 90.38 15 ASN B C 1
ATOM 6022 O O . ASN B 1 15 ? -10.25 33.844 -4.348 1 90.38 15 ASN B O 1
ATOM 6026 N N . ARG B 1 16 ? -11.969 33.281 -5.664 1 90.12 16 ARG B N 1
ATOM 6027 C CA . ARG B 1 16 ? -12.906 33.188 -4.547 1 90.12 16 ARG B CA 1
ATOM 6028 C C . ARG B 1 16 ? -12.453 32.125 -3.543 1 90.12 16 ARG B C 1
ATOM 6030 O O . ARG B 1 16 ? -12.422 32.406 -2.336 1 90.12 16 ARG B O 1
ATOM 6037 N N . GLN B 1 17 ? -12.102 30.969 -4.035 1 90.75 17 GLN B N 1
ATOM 6038 C CA . GLN B 1 17 ? -11.703 29.906 -3.109 1 90.75 17 GLN B CA 1
ATOM 6039 C C . GLN B 1 17 ? -10.477 30.328 -2.301 1 90.75 17 GLN B C 1
ATOM 6041 O O . GLN B 1 17 ? -10.359 29.984 -1.122 1 90.75 17 GLN B O 1
ATOM 6046 N N . TYR B 1 18 ? -9.602 31 -3 1 93.25 18 TYR B N 1
ATOM 6047 C CA . TYR B 1 18 ? -8.422 31.516 -2.324 1 93.25 18 TYR B CA 1
ATOM 6048 C C . TYR B 1 18 ? -8.812 32.531 -1.256 1 93.25 18 TYR B C 1
ATOM 6050 O O . TYR B 1 18 ? -8.383 32.438 -0.104 1 93.25 18 TYR B O 1
ATOM 6058 N N . LEU B 1 19 ? -9.641 33.438 -1.562 1 94.19 19 LEU B N 1
ATOM 6059 C CA . LEU B 1 19 ? -10.039 34.469 -0.63 1 94.19 19 LEU B CA 1
ATOM 6060 C C . LEU B 1 19 ? -10.805 33.875 0.55 1 94.19 19 LEU B C 1
ATOM 6062 O O . LEU B 1 19 ? -10.664 34.344 1.683 1 94.19 19 LEU B O 1
ATOM 6066 N N . GLU B 1 20 ? -11.641 32.906 0.247 1 94.75 20 GLU B N 1
ATOM 6067 C CA . GLU B 1 20 ? -12.406 32.25 1.301 1 94.75 20 GLU B CA 1
ATOM 6068 C C . GLU B 1 20 ? -11.492 31.719 2.391 1 94.75 20 GLU B C 1
ATOM 6070 O O . GLU B 1 20 ? -11.828 31.75 3.574 1 94.75 20 GLU B O 1
ATOM 6075 N N . THR B 1 21 ? -10.367 31.234 1.941 1 94.69 21 THR B N 1
ATOM 6076 C CA . THR B 1 21 ? -9.391 30.672 2.873 1 94.69 21 THR B CA 1
ATOM 6077 C C . THR B 1 21 ? -8.656 31.797 3.615 1 94.69 21 THR B C 1
ATOM 6079 O O . THR B 1 21 ? -8.57 31.781 4.844 1 94.69 21 THR B O 1
ATOM 6082 N N . ILE B 1 22 ? -8.203 32.75 2.895 1 96.19 22 ILE B N 1
ATOM 6083 C CA . ILE B 1 22 ? -7.316 33.781 3.424 1 96.19 22 ILE B CA 1
ATOM 6084 C C . ILE B 1 22 ? -8.062 34.625 4.453 1 96.19 22 ILE B C 1
ATOM 6086 O O . ILE B 1 22 ? -7.488 35.031 5.465 1 96.19 22 ILE B O 1
ATOM 6090 N N . PHE B 1 23 ? -9.305 34.812 4.289 1 96.81 23 PHE B N 1
ATOM 6091 C CA . PHE B 1 23 ? -10.07 35.688 5.168 1 96.81 23 PHE B CA 1
ATOM 6092 C C . PHE B 1 23 ? -10.977 34.875 6.09 1 96.81 23 PHE B C 1
ATOM 6094 O O . PHE B 1 23 ? -11.93 35.406 6.656 1 96.81 23 PHE B O 1
ATOM 6101 N N . ALA B 1 24 ? -10.68 33.625 6.203 1 97 24 ALA B N 1
ATOM 6102 C CA . ALA B 1 24 ? -11.453 32.781 7.105 1 97 24 ALA B CA 1
ATOM 6103 C C . ALA B 1 24 ? -11.312 33.25 8.555 1 97 24 ALA B C 1
ATOM 6105 O O . ALA B 1 24 ? -10.266 33.781 8.945 1 97 24 ALA B O 1
ATOM 6106 N N . LEU B 1 25 ? -12.367 33.062 9.359 1 97.94 25 LEU B N 1
ATOM 6107 C CA . LEU B 1 25 ? -12.375 33.375 10.781 1 97.94 25 LEU B CA 1
ATOM 6108 C C . LEU B 1 25 ? -12.555 32.125 11.625 1 97.94 25 LEU B C 1
ATOM 6110 O O . LEU B 1 25 ? -13.125 31.141 11.156 1 97.94 25 LEU B O 1
ATOM 6114 N N . GLY B 1 26 ? -12.031 32.156 12.82 1 97.38 26 GLY B N 1
ATOM 6115 C CA . GLY B 1 26 ? -12.148 31 13.711 1 97.38 26 GLY B CA 1
ATOM 6116 C C . GLY B 1 26 ? -11.898 31.359 15.164 1 97.38 26 GLY B C 1
ATOM 6117 O O . GLY B 1 26 ? -11.531 32.5 15.477 1 97.38 26 GLY B O 1
ATOM 6118 N N . ASP B 1 27 ? -12.195 30.422 16.094 1 97.31 27 ASP B N 1
ATOM 6119 C CA . ASP B 1 27 ? -11.953 30.625 17.516 1 97.31 27 ASP B CA 1
ATOM 6120 C C . ASP B 1 27 ? -11.352 29.375 18.156 1 97.31 27 ASP B C 1
ATOM 6122 O O . ASP B 1 27 ? -11.391 29.219 19.375 1 97.31 27 ASP B O 1
ATOM 6126 N N . GLY B 1 28 ? -10.797 28.469 17.297 1 96.94 28 GLY B N 1
ATOM 6127 C CA . GLY B 1 28 ? -10.266 27.203 17.797 1 96.94 28 GLY B CA 1
ATOM 6128 C C . GLY B 1 28 ? -11.281 26.078 17.766 1 96.94 28 GLY B C 1
ATOM 6129 O O . GLY B 1 28 ? -10.922 24.906 17.641 1 96.94 28 GLY B O 1
ATOM 6130 N N . HIS B 1 29 ? -12.539 26.422 17.906 1 97 29 HIS B N 1
ATOM 6131 C CA . HIS B 1 29 ? -13.641 25.469 17.906 1 97 29 HIS B CA 1
ATOM 6132 C C . HIS B 1 29 ? -14.367 25.469 16.562 1 97 29 HIS B C 1
ATOM 6134 O O . HIS B 1 29 ? -14.656 24.406 16 1 97 29 HIS B O 1
ATOM 6140 N N . MET B 1 30 ? -14.641 26.562 16.062 1 97.06 30 MET B N 1
ATOM 6141 C CA . MET B 1 30 ? -15.305 26.672 14.773 1 97.06 30 MET B CA 1
ATOM 6142 C C . MET B 1 30 ? -14.516 27.547 13.812 1 97.06 30 MET B C 1
ATOM 6144 O O . MET B 1 30 ? -13.75 28.406 14.25 1 97.06 30 MET B O 1
ATOM 6148 N N . GLY B 1 31 ? -14.57 27.25 12.562 1 97 31 GLY B N 1
ATOM 6149 C CA . GLY B 1 31 ? -14.023 28.031 11.469 1 97 31 GLY B CA 1
ATOM 6150 C C . GLY B 1 31 ? -15.016 28.297 10.359 1 97 31 GLY B C 1
ATOM 6151 O O . GLY B 1 31 ? -15.781 27.406 9.984 1 97 31 GLY B O 1
ATOM 6152 N N . VAL B 1 32 ? -15.086 29.531 9.906 1 97.12 32 VAL B N 1
ATOM 6153 C CA . VAL B 1 32 ? -15.992 29.922 8.828 1 97.12 32 VAL B CA 1
ATOM 6154 C C . VAL B 1 32 ? -15.203 30.578 7.699 1 97.12 32 VAL B C 1
ATOM 6156 O O . VAL B 1 32 ? -14.453 31.516 7.926 1 97.12 32 VAL B O 1
ATOM 6159 N N . ARG B 1 33 ? -15.375 30.078 6.574 1 95.88 33 ARG B N 1
ATOM 6160 C CA . ARG B 1 33 ? -14.75 30.672 5.398 1 95.88 33 ARG B CA 1
ATOM 6161 C C . ARG B 1 33 ? -15.492 31.922 4.957 1 95.88 33 ARG B C 1
ATOM 6163 O O . ARG B 1 33 ? -16.688 32.062 5.211 1 95.88 33 ARG B O 1
ATOM 6170 N N . ASP B 1 34 ? -14.734 32.75 4.312 1 93.5 34 ASP B N 1
ATOM 6171 C CA . ASP B 1 34 ? -15.281 34 3.797 1 93.5 34 ASP B CA 1
ATOM 6172 C C . ASP B 1 34 ? -16.047 33.781 2.494 1 93.5 34 ASP B C 1
ATOM 6174 O O . ASP B 1 34 ? -15.703 34.344 1.456 1 93.5 34 ASP B O 1
ATOM 6178 N N . SER B 1 35 ? -17.094 33.125 2.537 1 92.12 35 SER B N 1
ATOM 6179 C CA . SER B 1 35 ? -17.891 32.812 1.351 1 92.12 35 SER B CA 1
ATOM 6180 C C . SER B 1 35 ? -18.766 34 0.955 1 92.12 35 SER B C 1
ATOM 6182 O O . SER B 1 35 ? -19.141 34.812 1.806 1 92.12 35 SER B O 1
ATOM 6184 N N . VAL B 1 36 ? -19.047 34.031 -0.301 1 93.25 36 VAL B N 1
ATOM 6185 C CA . VAL B 1 36 ? -20 35.031 -0.745 1 93.25 36 VAL B CA 1
ATOM 6186 C C . VAL B 1 36 ? -21.406 34.688 -0.217 1 93.25 36 VAL B C 1
ATOM 6188 O O . VAL B 1 36 ? -21.75 33.531 -0.09 1 93.25 36 VAL B O 1
ATOM 6191 N N . PRO B 1 37 ? -22.141 35.688 0.074 1 94.56 37 PRO B N 1
ATOM 6192 C CA . PRO B 1 37 ? -23.406 35.438 0.766 1 94.56 37 PRO B CA 1
ATOM 6193 C C . PRO B 1 37 ? -24.484 34.906 -0.17 1 94.56 37 PRO B C 1
ATOM 6195 O O . PRO B 1 37 ? -25.375 34.156 0.265 1 94.56 37 PRO B O 1
ATOM 6198 N N . PHE B 1 38 ? -24.469 35.156 -1.495 1 96.12 38 PHE B N 1
ATOM 6199 C CA . PHE B 1 38 ? -25.562 34.812 -2.393 1 96.12 38 PHE B CA 1
ATOM 6200 C C . PHE B 1 38 ? -25.406 33.344 -2.848 1 96.12 38 PHE B C 1
ATOM 6202 O O . PHE B 1 38 ? -24.359 32.938 -3.338 1 96.12 38 PHE B O 1
ATOM 6209 N N . THR B 1 39 ? -26.484 32.562 -2.74 1 93.69 39 THR B N 1
ATOM 6210 C CA . THR B 1 39 ? -26.438 31.141 -3.053 1 93.69 39 THR B CA 1
ATOM 6211 C C . THR B 1 39 ? -26.328 30.906 -4.559 1 93.69 39 THR B C 1
ATOM 6213 O O . THR B 1 39 ? -25.891 29.859 -5.004 1 93.69 39 THR B O 1
ATOM 6216 N N . GLY B 1 40 ? -26.703 31.859 -5.352 1 93.5 40 GLY B N 1
ATOM 6217 C CA . GLY B 1 40 ? -26.594 31.75 -6.801 1 93.5 40 GLY B CA 1
ATOM 6218 C C . GLY B 1 40 ? -25.188 32.031 -7.312 1 93.5 40 GLY B C 1
ATOM 6219 O O . GLY B 1 40 ? -24.891 31.781 -8.484 1 93.5 40 GLY B O 1
ATOM 6220 N N . ASN B 1 41 ? -24.375 32.531 -6.434 1 92.19 41 ASN B N 1
ATOM 6221 C CA . ASN B 1 41 ? -23.016 32.906 -6.82 1 92.19 41 ASN B CA 1
ATOM 6222 C C . ASN B 1 41 ? -22 31.922 -6.277 1 92.19 41 ASN B C 1
ATOM 6224 O O . ASN B 1 41 ? -20.938 32.312 -5.777 1 92.19 41 ASN B O 1
ATOM 6228 N N . GLN B 1 42 ? -22.219 30.703 -6.277 1 88 42 GLN B N 1
ATOM 6229 C CA . GLN B 1 42 ? -21.359 29.734 -5.59 1 88 42 GLN B CA 1
ATOM 6230 C C . GLN B 1 42 ? -20.453 29.016 -6.574 1 88 42 GLN B C 1
ATOM 6232 O O . GLN B 1 42 ? -19.75 28.062 -6.199 1 88 42 GLN B O 1
ATOM 6237 N N . GLN B 1 43 ? -20.406 29.422 -7.785 1 84.88 43 GLN B N 1
ATOM 6238 C CA . GLN B 1 43 ? -19.5 28.797 -8.742 1 84.88 43 GLN B CA 1
ATOM 6239 C C . GLN B 1 43 ? -18.047 29 -8.328 1 84.88 43 GLN B C 1
ATOM 6241 O O . GLN B 1 43 ? -17.641 30.109 -7.98 1 84.88 43 GLN B O 1
ATOM 6246 N N . ALA B 1 44 ? -17.188 28 -8.266 1 85.88 44 ALA B N 1
ATOM 6247 C CA . ALA B 1 44 ? -15.758 28.016 -7.949 1 85.88 44 ALA B CA 1
ATOM 6248 C C . ALA B 1 44 ? -15.516 28.484 -6.516 1 85.88 44 ALA B C 1
ATOM 6250 O O . ALA B 1 44 ? -14.531 29.156 -6.238 1 85.88 44 ALA B O 1
ATOM 6251 N N . THR B 1 45 ? -16.516 28.281 -5.688 1 88.31 45 THR B N 1
ATOM 6252 C CA . THR B 1 45 ? -16.359 28.578 -4.266 1 88.31 45 THR B CA 1
ATOM 6253 C C . THR B 1 45 ? -16.422 27.297 -3.438 1 88.31 45 THR B C 1
ATOM 6255 O O . THR B 1 45 ? -16.688 26.219 -3.969 1 88.31 45 THR B O 1
ATOM 6258 N N . LEU B 1 46 ? -15.992 27.312 -2.221 1 88.38 46 LEU B N 1
ATOM 6259 C CA . LEU B 1 46 ? -16.109 26.25 -1.226 1 88.38 46 LEU B CA 1
ATOM 6260 C C . LEU B 1 46 ? -16.562 26.812 0.118 1 88.38 46 LEU B C 1
ATOM 6262 O O . LEU B 1 46 ? -15.781 26.844 1.075 1 88.38 46 LEU B O 1
ATOM 6266 N N . PRO B 1 47 ? -17.828 27.203 0.114 1 91.12 47 PRO B N 1
ATOM 6267 C CA . PRO B 1 47 ? -18.359 27.75 1.367 1 91.12 47 PRO B CA 1
ATOM 6268 C C . PRO B 1 47 ? -18.531 26.688 2.449 1 91.12 47 PRO B C 1
ATOM 6270 O O . PRO B 1 47 ? -19.312 25.75 2.281 1 91.12 47 PRO B O 1
ATOM 6273 N N . VAL B 1 48 ? -17.719 26.828 3.547 1 88.94 48 VAL B N 1
ATOM 6274 C CA . VAL B 1 48 ? -17.844 25.812 4.59 1 88.94 48 VAL B CA 1
ATOM 6275 C C . VAL B 1 48 ? -17.734 26.469 5.965 1 88.94 48 VAL B C 1
ATOM 6277 O O . VAL B 1 48 ? -17.172 27.562 6.102 1 88.94 48 VAL B O 1
ATOM 6280 N N . MET B 1 49 ? -18.422 25.922 6.863 1 94.62 49 MET B N 1
ATOM 6281 C CA . MET B 1 49 ? -18.188 26.078 8.297 1 94.62 49 MET B CA 1
ATOM 6282 C C . MET B 1 49 ? -17.703 24.766 8.914 1 94.62 49 MET B C 1
ATOM 6284 O O . MET B 1 49 ? -18.312 23.719 8.711 1 94.62 49 MET B O 1
ATOM 6288 N N . LEU B 1 50 ? -16.641 24.859 9.594 1 95.75 50 LEU B N 1
ATOM 6289 C CA . LEU B 1 50 ? -16.031 23.672 10.18 1 95.75 50 LEU B CA 1
ATOM 6290 C C . LEU B 1 50 ? -16.047 23.734 11.703 1 95.75 50 LEU B C 1
ATOM 6292 O O . LEU B 1 50 ? -15.93 24.812 12.281 1 95.75 50 LEU B O 1
ATOM 6296 N N . ILE B 1 51 ? -16.266 22.609 12.289 1 96.94 51 ILE B N 1
ATOM 6297 C CA . ILE B 1 51 ? -16.125 22.469 13.734 1 96.94 51 ILE B CA 1
ATOM 6298 C C . ILE B 1 51 ? -14.961 21.531 14.047 1 96.94 51 ILE B C 1
ATOM 6300 O O . ILE B 1 51 ? -14.961 20.359 13.625 1 96.94 51 ILE B O 1
ATOM 6304 N N . ASN B 1 52 ? -13.961 22.016 14.781 1 97.69 52 ASN B N 1
ATOM 6305 C CA . ASN B 1 52 ? -12.766 21.25 15.133 1 97.69 52 ASN B CA 1
ATOM 6306 C C . ASN B 1 52 ? -13.117 19.984 15.898 1 97.69 52 ASN B C 1
ATOM 6308 O O . ASN B 1 52 ? -13.727 20.047 16.969 1 97.69 52 ASN B O 1
ATOM 6312 N N . GLY B 1 53 ? -12.75 18.875 15.328 1 97.31 53 GLY B N 1
ATOM 6313 C CA . GLY B 1 53 ? -12.984 17.594 15.992 1 97.31 53 GLY B CA 1
ATOM 6314 C C . GLY B 1 53 ? -14.328 16.984 15.648 1 97.31 53 GLY B C 1
ATOM 6315 O O . GLY B 1 53 ? -14.664 15.898 16.141 1 97.31 53 GLY B O 1
ATOM 6316 N N . TYR B 1 54 ? -15.188 17.672 14.883 1 96.88 54 TYR B N 1
ATOM 6317 C CA . TYR B 1 54 ? -16.453 17.141 14.391 1 96.88 54 TYR B CA 1
ATOM 6318 C C . TYR B 1 54 ? -16.266 16.422 13.062 1 96.88 54 TYR B C 1
ATOM 6320 O O . TYR B 1 54 ? -15.984 17.062 12.039 1 96.88 54 TYR B O 1
ATOM 6328 N N . TYR B 1 55 ? -16.406 15.117 13.07 1 96.5 55 TYR B N 1
ATOM 6329 C CA . TYR B 1 55 ? -15.984 14.336 11.914 1 96.5 55 TYR B CA 1
ATOM 6330 C C . TYR B 1 55 ? -16.891 13.125 11.711 1 96.5 55 TYR B C 1
ATOM 6332 O O . TYR B 1 55 ? -17.641 12.75 12.617 1 96.5 55 TYR B O 1
ATOM 6340 N N . ALA B 1 56 ? -16.859 12.594 10.492 1 95.56 56 ALA B N 1
ATOM 6341 C CA . ALA B 1 56 ? -17.516 11.328 10.148 1 95.56 56 ALA B CA 1
ATOM 6342 C C . ALA B 1 56 ? -16.484 10.234 9.898 1 95.56 56 ALA B C 1
ATOM 6344 O O . ALA B 1 56 ? -15.312 10.523 9.625 1 95.56 56 ALA B O 1
ATOM 6345 N N . THR B 1 57 ? -16.859 9.016 10.141 1 95.5 57 THR B N 1
ATOM 6346 C CA . THR B 1 57 ? -16 7.879 9.82 1 95.5 57 THR B CA 1
ATOM 6347 C C . THR B 1 57 ? -16.625 7.023 8.719 1 95.5 57 THR B C 1
ATOM 6349 O O . THR B 1 57 ? -17.844 6.945 8.602 1 95.5 57 THR B O 1
ATOM 6352 N N . ASN B 1 58 ? -15.789 6.512 7.875 1 93.88 58 ASN B N 1
ATOM 6353 C CA . ASN B 1 58 ? -16.156 5.562 6.828 1 93.88 58 ASN B CA 1
ATOM 6354 C C . ASN B 1 58 ? -15.148 4.414 6.738 1 93.88 58 ASN B C 1
ATOM 6356 O O . ASN B 1 58 ? -13.953 4.617 6.926 1 93.88 58 ASN B O 1
ATOM 6360 N N . PRO B 1 59 ? -15.648 3.209 6.535 1 93.38 59 PRO B N 1
ATOM 6361 C CA . PRO B 1 59 ? -14.703 2.1 6.402 1 93.38 59 PRO B CA 1
ATOM 6362 C C . PRO B 1 59 ? -13.703 2.307 5.266 1 93.38 59 PRO B C 1
ATOM 6364 O O . PRO B 1 59 ? -14.07 2.82 4.203 1 93.38 59 PRO B O 1
ATOM 6367 N N . ILE B 1 60 ? -12.469 1.926 5.516 1 93.56 60 ILE B N 1
ATOM 6368 C CA . ILE B 1 60 ? -11.453 1.935 4.469 1 93.56 60 ILE B CA 1
ATOM 6369 C C . ILE B 1 60 ? -11.555 0.654 3.641 1 93.56 60 ILE B C 1
ATOM 6371 O O . ILE B 1 60 ? -11.555 -0.449 4.191 1 93.56 60 ILE B O 1
ATOM 6375 N N . THR B 1 61 ? -11.641 0.785 2.344 1 89.31 61 THR B N 1
ATOM 6376 C CA . THR B 1 61 ? -11.594 -0.352 1.43 1 89.31 61 THR B CA 1
ATOM 6377 C C . THR B 1 61 ? -10.195 -0.526 0.851 1 89.31 61 THR B C 1
ATOM 6379 O O . THR B 1 61 ? -9.609 0.428 0.339 1 89.31 61 THR B O 1
ATOM 6382 N N . TYR B 1 62 ? -9.711 -1.711 1.034 1 90.06 62 TYR B N 1
ATOM 6383 C CA . TYR B 1 62 ? -8.383 -2.031 0.521 1 90.06 62 TYR B CA 1
ATOM 6384 C C . TYR B 1 62 ? -8.477 -2.959 -0.684 1 90.06 62 TYR B C 1
ATOM 6386 O O . TYR B 1 62 ? -9.359 -3.818 -0.748 1 90.06 62 TYR B O 1
ATOM 6394 N N . GLY B 1 63 ? -7.621 -2.695 -1.675 1 85.31 63 GLY B N 1
ATOM 6395 C CA . GLY B 1 63 ? -7.504 -3.717 -2.705 1 85.31 63 GLY B CA 1
ATOM 6396 C C . GLY B 1 63 ? -7.074 -5.066 -2.162 1 85.31 63 GLY B C 1
ATOM 6397 O O . GLY B 1 63 ? -7.59 -6.105 -2.578 1 85.31 63 GLY B O 1
ATOM 6398 N N . GLU B 1 64 ? -6.09 -5.051 -1.345 1 87.62 64 GLU B N 1
ATOM 6399 C CA . GLU B 1 64 ? -5.605 -6.18 -0.555 1 87.62 64 GLU B CA 1
ATOM 6400 C C . GLU B 1 64 ? -5.41 -5.785 0.907 1 87.62 64 GLU B C 1
ATOM 6402 O O . GLU B 1 64 ? -4.598 -4.914 1.217 1 87.62 64 GLU B O 1
ATOM 6407 N N . SER B 1 65 ? -6.105 -6.449 1.806 1 88.69 65 SER B N 1
ATOM 6408 C CA . SER B 1 65 ? -6.031 -6.105 3.223 1 88.69 65 SER B CA 1
ATOM 6409 C C . SER B 1 65 ? -4.973 -6.941 3.938 1 88.69 65 SER B C 1
ATOM 6411 O O . SER B 1 65 ? -4.57 -7.996 3.443 1 88.69 65 SER B O 1
ATOM 6413 N N . ALA B 1 66 ? -4.461 -6.473 5.035 1 92.19 66 ALA B N 1
ATOM 6414 C CA . ALA B 1 66 ? -3.545 -7.191 5.918 1 92.19 66 ALA B CA 1
ATOM 6415 C C . ALA B 1 66 ? -3.891 -6.945 7.383 1 92.19 66 ALA B C 1
ATOM 6417 O O . ALA B 1 66 ? -4.66 -6.035 7.703 1 92.19 66 ALA B O 1
ATOM 6418 N N . TYR B 1 67 ? -3.311 -7.762 8.227 1 94.69 67 TYR B N 1
ATOM 6419 C CA . TYR B 1 67 ? -3.527 -7.656 9.672 1 94.69 67 TYR B CA 1
ATOM 6420 C C . TYR B 1 67 ? -3.08 -6.293 10.188 1 94.69 67 TYR B C 1
ATOM 6422 O O . TYR B 1 67 ? -1.979 -5.832 9.875 1 94.69 67 TYR B O 1
ATOM 6430 N N . GLY B 1 68 ? -3.939 -5.648 10.977 1 96.25 68 GLY B N 1
ATOM 6431 C CA . GLY B 1 68 ? -3.561 -4.449 11.703 1 96.25 68 GLY B CA 1
ATOM 6432 C C . GLY B 1 68 ? -3.666 -3.188 10.875 1 96.25 68 GLY B C 1
ATOM 6433 O O . GLY B 1 68 ? -3.355 -2.094 11.352 1 96.25 68 GLY B O 1
ATOM 6434 N N . TYR B 1 69 ? -4.129 -3.279 9.617 1 96.06 69 TYR B N 1
ATOM 6435 C CA . TYR B 1 69 ? -4.34 -2.092 8.797 1 96.06 69 TYR B CA 1
ATOM 6436 C C . TYR B 1 69 ? -5.348 -1.151 9.445 1 96.06 69 TYR B C 1
ATOM 6438 O O . TYR B 1 69 ? -6.184 -1.583 10.242 1 96.06 69 TYR B O 1
ATOM 6446 N N . ALA B 1 70 ? -5.16 0.156 9.086 1 96.25 70 ALA B N 1
ATOM 6447 C CA . ALA B 1 70 ? -6.18 1.11 9.516 1 96.25 70 ALA B CA 1
ATOM 6448 C C . ALA B 1 70 ? -7.562 0.694 9.031 1 96.25 70 ALA B C 1
ATOM 6450 O O . ALA B 1 70 ? -7.715 0.24 7.895 1 96.25 70 ALA B O 1
ATOM 6451 N N . LYS B 1 71 ? -8.586 0.874 9.828 1 95.69 71 LYS B N 1
ATOM 6452 C CA . LYS B 1 71 ? -9.898 0.311 9.531 1 95.69 71 LYS B CA 1
ATOM 6453 C C . LYS B 1 71 ? -10.852 1.382 9 1 95.69 71 LYS B C 1
ATOM 6455 O O . LYS B 1 71 ? -11.742 1.091 8.203 1 95.69 71 LYS B O 1
ATOM 6460 N N . ASN B 1 72 ? -10.664 2.617 9.492 1 95.56 72 ASN B N 1
ATOM 6461 C CA . ASN B 1 72 ? -11.633 3.662 9.18 1 95.56 72 ASN B CA 1
ATOM 6462 C C . ASN B 1 72 ? -10.945 4.961 8.781 1 95.56 72 ASN B C 1
ATOM 6464 O O . ASN B 1 72 ? -9.922 5.332 9.359 1 95.56 72 ASN B O 1
ATOM 6468 N N . HIS B 1 73 ? -11.547 5.625 7.785 1 93.88 73 HIS B N 1
ATOM 6469 C CA . HIS B 1 73 ? -11.242 7.035 7.551 1 93.88 73 HIS B CA 1
ATOM 6470 C C . HIS B 1 73 ? -11.891 7.918 8.609 1 93.88 73 HIS B C 1
ATOM 6472 O O . HIS B 1 73 ? -12.891 7.531 9.219 1 93.88 73 HIS B O 1
ATOM 6478 N N . GLN B 1 74 ? -11.281 8.977 8.852 1 96.25 74 GLN B N 1
ATOM 6479 C CA . GLN B 1 74 ? -11.844 10.078 9.625 1 96.25 74 GLN B CA 1
ATOM 6480 C C . GLN B 1 74 ? -11.883 11.367 8.797 1 96.25 74 GLN B C 1
ATOM 6482 O O . GLN B 1 74 ? -10.859 11.812 8.281 1 96.25 74 GLN B O 1
ATOM 6487 N N . THR B 1 75 ? -13.062 12 8.656 1 94.75 75 THR B N 1
ATOM 6488 C CA . THR B 1 75 ? -13.188 13.172 7.797 1 94.75 75 THR B CA 1
ATOM 6489 C C . THR B 1 75 ? -13.969 14.281 8.5 1 94.75 75 THR B C 1
ATOM 6491 O O . THR B 1 75 ? -15.117 14.078 8.898 1 94.75 75 THR B O 1
ATOM 6494 N N . ILE B 1 76 ? -13.328 15.406 8.625 1 95.25 76 ILE B N 1
ATOM 6495 C CA . ILE B 1 76 ? -14.008 16.562 9.211 1 95.25 76 ILE B CA 1
ATOM 6496 C C . ILE B 1 76 ? -15.234 16.906 8.367 1 95.25 76 ILE B C 1
ATOM 6498 O O . ILE B 1 76 ? -15.195 16.812 7.137 1 95.25 76 ILE B O 1
ATOM 6502 N N . ILE B 1 77 ? -16.266 17.375 9 1 92.94 77 ILE B N 1
ATOM 6503 C CA . ILE B 1 77 ? -17.531 17.609 8.328 1 92.94 77 ILE B CA 1
ATOM 6504 C C . ILE B 1 77 ? -17.656 19.078 7.941 1 92.94 77 ILE B C 1
ATOM 6506 O O . ILE B 1 77 ? -17.375 19.969 8.758 1 92.94 77 ILE B O 1
ATOM 6510 N N . SER B 1 78 ? -18.062 19.344 6.695 1 90.62 78 SER B N 1
ATOM 6511 C CA . SER B 1 78 ? -18.406 20.688 6.23 1 90.62 78 SER B CA 1
ATOM 6512 C C . SER B 1 78 ? -19.875 21.016 6.477 1 90.62 78 SER B C 1
ATOM 6514 O O . SER B 1 78 ? -20.75 20.344 5.949 1 90.62 78 SER B O 1
ATOM 6516 N N . LEU B 1 79 ? -20.125 22.016 7.223 1 92 79 LEU B N 1
ATOM 6517 C CA . LEU B 1 79 ? -21.484 22.469 7.477 1 92 79 LEU B CA 1
ATOM 6518 C C . LEU B 1 79 ? -21.859 23.625 6.551 1 92 79 LEU B C 1
ATOM 6520 O O . LEU B 1 79 ? -20.984 24.219 5.918 1 92 79 LEU B O 1
ATOM 6524 N N . THR B 1 80 ? -23.188 23.891 6.457 1 91.19 80 THR B N 1
ATOM 6525 C CA . THR B 1 80 ? -23.688 25 5.648 1 91.19 80 THR B CA 1
ATOM 6526 C C . THR B 1 80 ? -23.078 26.312 6.113 1 91.19 80 THR B C 1
ATOM 6528 O O . THR B 1 80 ? -23.062 26.609 7.312 1 91.19 80 THR B O 1
ATOM 6531 N N . SER B 1 81 ? -22.656 27.094 5.164 1 93.19 81 SER B N 1
ATOM 6532 C CA . SER B 1 81 ? -22.109 28.406 5.488 1 93.19 81 SER B CA 1
ATOM 6533 C C . SER B 1 81 ? -23.141 29.266 6.195 1 93.19 81 SER B C 1
ATOM 6535 O O . SER B 1 81 ? -24.281 29.391 5.738 1 93.19 81 SER B O 1
ATOM 6537 N N . PRO B 1 82 ? -22.766 29.875 7.23 1 95.12 82 PRO B N 1
ATOM 6538 C CA . PRO B 1 82 ? -23.688 30.766 7.938 1 95.12 82 PRO B CA 1
ATOM 6539 C C . PRO B 1 82 ? -23.797 32.156 7.281 1 95.12 82 PRO B C 1
ATOM 6541 O O . PRO B 1 82 ? -24.562 33 7.734 1 95.12 82 PRO B O 1
ATOM 6544 N N . ARG B 1 83 ? -23.094 32.344 6.223 1 95.88 83 ARG B N 1
ATOM 6545 C CA . ARG B 1 83 ? -23 33.656 5.645 1 95.88 83 ARG B CA 1
ATOM 6546 C C . ARG B 1 83 ? -24.078 33.875 4.582 1 95.88 83 ARG B C 1
ATOM 6548 O O . ARG B 1 83 ? -24.25 35 4.078 1 95.88 83 ARG B O 1
ATOM 6555 N N . TYR B 1 84 ? -24.875 32.938 4.293 1 95.62 84 TYR B N 1
ATOM 6556 C CA . TYR B 1 84 ? -25.859 33.062 3.229 1 95.62 84 TYR B CA 1
ATOM 6557 C C . TYR B 1 84 ? -26.953 34.062 3.598 1 95.62 84 TYR B C 1
ATOM 6559 O O . TYR B 1 84 ? -27.469 34.062 4.719 1 95.62 84 TYR B O 1
ATOM 6567 N N . LEU B 1 85 ? -27.266 34.938 2.719 1 97.19 85 LEU B N 1
ATOM 6568 C CA . LEU B 1 85 ? -28.391 35.875 2.713 1 97.19 85 LEU B CA 1
ATOM 6569 C C . LEU B 1 85 ? -28.75 36.281 1.29 1 97.19 85 LEU B C 1
ATOM 6571 O O . LEU B 1 85 ? -28.031 37.062 0.669 1 97.19 85 LEU B O 1
ATOM 6575 N N . ASP B 1 86 ? -29.875 35.875 0.827 1 97.31 86 ASP B N 1
ATOM 6576 C CA . ASP B 1 86 ? -30.328 36.156 -0.535 1 97.31 86 ASP B CA 1
ATOM 6577 C C . ASP B 1 86 ? -31.312 37.312 -0.563 1 97.31 86 ASP B C 1
ATOM 6579 O O . ASP B 1 86 ? -32.062 37.531 0.396 1 97.31 86 ASP B O 1
ATOM 6583 N N . PHE B 1 87 ? -31.281 38.031 -1.676 1 98.19 87 PHE B N 1
ATOM 6584 C CA . PHE B 1 87 ? -32.219 39.094 -1.923 1 98.19 87 PHE B CA 1
ATOM 6585 C C . PHE B 1 87 ? -32.938 38.906 -3.258 1 98.19 87 PHE B C 1
ATOM 6587 O O . PHE B 1 87 ? -32.375 38.312 -4.188 1 98.19 87 PHE B O 1
ATOM 6594 N N . ALA B 1 88 ? -34.156 39.438 -3.258 1 98.12 88 ALA B N 1
ATOM 6595 C CA . ALA B 1 88 ? -34.906 39.406 -4.504 1 98.12 88 ALA B CA 1
ATOM 6596 C C . ALA B 1 88 ? -35.719 40.656 -4.691 1 98.12 88 ALA B C 1
ATOM 6598 O O . ALA B 1 88 ? -36.312 41.188 -3.734 1 98.12 88 ALA B O 1
ATOM 6599 N N . THR B 1 89 ? -35.688 41.156 -5.887 1 97.69 89 THR B N 1
ATOM 6600 C CA . THR B 1 89 ? -36.594 42.219 -6.316 1 97.69 89 THR B CA 1
ATOM 6601 C C . THR B 1 89 ? -37.844 41.625 -6.957 1 97.69 89 THR B C 1
ATOM 6603 O O . THR B 1 89 ? -38.094 40.406 -6.824 1 97.69 89 THR B O 1
ATOM 6606 N N . GLU B 1 90 ? -38.594 42.531 -7.578 1 95.31 90 GLU B N 1
ATOM 6607 C CA . GLU B 1 90 ? -39.781 42.031 -8.25 1 95.31 90 GLU B CA 1
ATOM 6608 C C . GLU B 1 90 ? -39.406 41.156 -9.438 1 95.31 90 GLU B C 1
ATOM 6610 O O . GLU B 1 90 ? -40.156 40.188 -9.758 1 95.31 90 GLU B O 1
ATOM 6615 N N . LYS B 1 91 ? -38.219 41.312 -9.93 1 96.5 91 LYS B N 1
ATOM 6616 C CA . LYS B 1 91 ? -37.938 40.688 -11.203 1 96.5 91 LYS B CA 1
ATOM 6617 C C . LYS B 1 91 ? -36.75 39.719 -11.07 1 96.5 91 LYS B C 1
ATOM 6619 O O . LYS B 1 91 ? -36.594 38.812 -11.891 1 96.5 91 LYS B O 1
ATOM 6624 N N . THR B 1 92 ? -35.906 39.969 -10.172 1 97.81 92 THR B N 1
ATOM 6625 C CA . THR B 1 92 ? -34.656 39.219 -10.094 1 97.81 92 THR B CA 1
ATOM 6626 C C . THR B 1 92 ? -34.438 38.688 -8.688 1 97.81 92 THR B C 1
ATOM 6628 O O . THR B 1 92 ? -35.062 39.125 -7.734 1 97.81 92 THR B O 1
ATOM 6631 N N . SER B 1 93 ? -33.562 37.594 -8.625 1 98 93 SER B N 1
ATOM 6632 C CA . SER B 1 93 ? -33.25 36.969 -7.348 1 98 93 SER B CA 1
ATOM 6633 C C . SER B 1 93 ? -31.766 36.531 -7.277 1 98 93 SER B C 1
ATOM 6635 O O . SER B 1 93 ? -31.234 35.969 -8.227 1 98 93 SER B O 1
ATOM 6637 N N . SER B 1 94 ? -31.172 36.781 -6.152 1 97.62 94 SER B N 1
ATOM 6638 C CA . SER B 1 94 ? -29.766 36.406 -5.969 1 97.62 94 SER B CA 1
ATOM 6639 C C . SER B 1 94 ? -29.594 34.906 -5.781 1 97.62 94 SER B C 1
ATOM 6641 O O . SER B 1 94 ? -28.469 34.406 -5.812 1 97.62 94 SER B O 1
ATOM 6643 N N . GLU B 1 95 ? -30.641 34.156 -5.613 1 95.12 95 GLU B N 1
ATOM 6644 C CA . GLU B 1 95 ? -30.594 32.719 -5.551 1 95.12 95 GLU B CA 1
ATOM 6645 C C . GLU B 1 95 ? -30.328 32.094 -6.926 1 95.12 95 GLU B C 1
ATOM 6647 O O . GLU B 1 95 ? -29.906 30.953 -7.031 1 95.12 95 GLU B O 1
ATOM 6652 N N . ILE B 1 96 ? -30.609 32.844 -7.93 1 95.94 96 ILE B N 1
ATOM 6653 C CA . ILE B 1 96 ? -30.469 32.375 -9.297 1 95.94 96 ILE B CA 1
ATOM 6654 C C . ILE B 1 96 ? -29.109 32.781 -9.859 1 95.94 96 ILE B C 1
ATOM 6656 O O . ILE B 1 96 ? -28.781 33.969 -9.906 1 95.94 96 ILE B O 1
ATOM 6660 N N . PRO B 1 97 ? -28.359 31.844 -10.289 1 94.75 97 PRO B N 1
ATOM 6661 C CA . PRO B 1 97 ? -27.047 32.188 -10.875 1 94.75 97 PRO B CA 1
ATOM 6662 C C . PRO B 1 97 ? -27.156 33.188 -12.023 1 94.75 97 PRO B C 1
ATOM 6664 O O . PRO B 1 97 ? -27.969 32.969 -12.945 1 94.75 97 PRO B O 1
ATOM 6667 N N . GLY B 1 98 ? -26.453 34.219 -11.922 1 94.44 98 GLY B N 1
ATOM 6668 C CA . GLY B 1 98 ? -26.375 35.188 -13 1 94.44 98 GLY B CA 1
ATOM 6669 C C . GLY B 1 98 ? -27.328 36.375 -12.82 1 94.44 98 GLY B C 1
ATOM 6670 O O . GLY B 1 98 ? -27.219 37.375 -13.5 1 94.44 98 GLY B O 1
ATOM 6671 N N . ASP B 1 99 ? -28.281 36.25 -11.945 1 97.44 99 ASP B N 1
ATOM 6672 C CA . ASP B 1 99 ? -29.266 37.312 -11.758 1 97.44 99 ASP B CA 1
ATOM 6673 C C . ASP B 1 99 ? -28.656 38.5 -11.008 1 97.44 99 ASP B C 1
ATOM 6675 O O . ASP B 1 99 ? -29 39.625 -11.281 1 97.44 99 ASP B O 1
ATOM 6679 N N . TRP B 1 100 ? -27.953 38.219 -9.984 1 97.5 100 TRP B N 1
ATOM 6680 C CA . TRP B 1 100 ? -27.266 39.219 -9.195 1 97.5 100 TRP B CA 1
ATOM 6681 C C . TRP B 1 100 ? -25.766 39.031 -9.242 1 97.5 100 TRP B C 1
ATOM 6683 O O . TRP B 1 100 ? -25.203 38.281 -8.43 1 97.5 100 TRP B O 1
ATOM 6693 N N . ASP B 1 101 ? -25.109 39.75 -10.102 1 95.81 101 ASP B N 1
ATOM 6694 C CA . ASP B 1 101 ? -23.656 39.625 -10.227 1 95.81 101 ASP B CA 1
ATOM 6695 C C . ASP B 1 101 ? -22.953 40.438 -9.133 1 95.81 101 ASP B C 1
ATOM 6697 O O . ASP B 1 101 ? -23.312 41.562 -8.859 1 95.81 101 ASP B O 1
ATOM 6701 N N . MET B 1 102 ? -22 39.75 -8.562 1 94.62 102 MET B N 1
ATOM 6702 C CA . MET B 1 102 ? -21.328 40.344 -7.418 1 94.62 102 MET B CA 1
ATOM 6703 C C . MET B 1 102 ? -19.828 40.469 -7.676 1 94.62 102 MET B C 1
ATOM 6705 O O . MET B 1 102 ? -19.188 39.5 -8.117 1 94.62 102 MET B O 1
ATOM 6709 N N . THR B 1 103 ? -19.234 41.562 -7.418 1 93 103 THR B N 1
ATOM 6710 C CA . THR B 1 103 ? -17.797 41.812 -7.488 1 93 103 THR B CA 1
ATOM 6711 C C . THR B 1 103 ? -17.266 42.312 -6.156 1 93 103 THR B C 1
ATOM 6713 O O . THR B 1 103 ? -17.859 43.25 -5.57 1 93 103 THR B O 1
ATOM 6716 N N . VAL B 1 104 ? -16.188 41.75 -5.727 1 92.88 104 VAL B N 1
ATOM 6717 C CA . VAL B 1 104 ? -15.602 42.219 -4.473 1 92.88 104 VAL B CA 1
ATOM 6718 C C . VAL B 1 104 ? -14.883 43.531 -4.684 1 92.88 104 VAL B C 1
ATOM 6720 O O . VAL B 1 104 ? -14.031 43.656 -5.566 1 92.88 104 VAL B O 1
ATOM 6723 N N . ASP B 1 105 ? -15.25 44.469 -3.932 1 93.44 105 ASP B N 1
ATOM 6724 C CA . ASP B 1 105 ? -14.641 45.812 -3.996 1 93.44 105 ASP B CA 1
ATOM 6725 C C . ASP B 1 105 ? -13.523 45.938 -2.957 1 93.44 105 ASP B C 1
ATOM 6727 O O . ASP B 1 105 ? -12.508 46.594 -3.213 1 93.44 105 ASP B O 1
ATOM 6731 N N . ASP B 1 106 ? -13.852 45.375 -1.852 1 94.56 106 ASP B N 1
ATOM 6732 C CA . ASP B 1 106 ? -12.875 45.5 -0.769 1 94.56 106 ASP B CA 1
ATOM 6733 C C . ASP B 1 106 ? -13.086 44.406 0.277 1 94.56 106 ASP B C 1
ATOM 6735 O O . ASP B 1 106 ? -14.188 43.875 0.415 1 94.56 106 ASP B O 1
ATOM 6739 N N . ALA B 1 107 ? -12.016 44.094 0.951 1 95.94 107 ALA B N 1
ATOM 6740 C CA . ALA B 1 107 ? -12.008 43.188 2.109 1 95.94 107 ALA B CA 1
ATOM 6741 C C . ALA B 1 107 ? -10.922 43.594 3.102 1 95.94 107 ALA B C 1
ATOM 6743 O O . ALA B 1 107 ? -9.758 43.75 2.729 1 95.94 107 ALA B O 1
ATOM 6744 N N . VAL B 1 108 ? -11.328 43.781 4.336 1 96.81 108 VAL B N 1
ATOM 6745 C CA . VAL B 1 108 ? -10.398 44.188 5.371 1 96.81 108 VAL B CA 1
ATOM 6746 C C . VAL B 1 108 ? -10.57 43.312 6.613 1 96.81 108 VAL B C 1
ATOM 6748 O O . VAL B 1 108 ? -11.641 43.312 7.219 1 96.81 108 VAL B O 1
ATOM 6751 N N . LEU B 1 109 ? -9.555 42.625 6.949 1 97.62 109 LEU B N 1
ATOM 6752 C CA . LEU B 1 109 ? -9.508 41.875 8.203 1 97.62 109 LEU B CA 1
ATOM 6753 C C . LEU B 1 109 ? -8.688 42.625 9.25 1 97.62 109 LEU B C 1
ATOM 6755 O O . LEU B 1 109 ? -7.488 42.812 9.07 1 97.62 109 LEU B O 1
ATOM 6759 N N . ASP B 1 110 ? -9.336 42.969 10.305 1 96.88 110 ASP B N 1
ATOM 6760 C CA . ASP B 1 110 ? -8.695 43.719 11.383 1 96.88 110 ASP B CA 1
ATOM 6761 C C . ASP B 1 110 ? -8.125 42.781 12.445 1 96.88 110 ASP B C 1
ATOM 6763 O O . ASP B 1 110 ? -8.875 42.094 13.133 1 96.88 110 ASP B O 1
ATOM 6767 N N . PHE B 1 111 ? -6.832 42.875 12.672 1 96 111 PHE B N 1
ATOM 6768 C CA . PHE B 1 111 ? -6.16 41.969 13.602 1 96 111 PHE B CA 1
ATOM 6769 C C . PHE B 1 111 ? -6.391 42.406 15.039 1 96 111 PHE B C 1
ATOM 6771 O O . PHE B 1 111 ? -6.168 41.625 15.977 1 96 111 PHE B O 1
ATOM 6778 N N . ASP B 1 112 ? -6.809 43.594 15.266 1 95.25 112 ASP B N 1
ATOM 6779 C CA . ASP B 1 112 ? -7.004 44.125 16.609 1 95.25 112 ASP B CA 1
ATOM 6780 C C . ASP B 1 112 ? -8.367 43.719 17.172 1 95.25 112 ASP B C 1
ATOM 6782 O O . ASP B 1 112 ? -8.516 43.531 18.375 1 95.25 112 ASP B O 1
ATOM 6786 N N . THR B 1 113 ? -9.297 43.594 16.281 1 96.31 113 THR B N 1
ATOM 6787 C CA . THR B 1 113 ? -10.648 43.344 16.75 1 96.31 113 THR B CA 1
ATOM 6788 C C . THR B 1 113 ? -11.125 41.969 16.281 1 96.31 113 THR B C 1
ATOM 6790 O O . THR B 1 113 ? -12.078 41.406 16.828 1 96.31 113 THR B O 1
ATOM 6793 N N . GLY B 1 114 ? -10.539 41.469 15.25 1 97.12 114 GLY B N 1
ATOM 6794 C CA . GLY B 1 114 ? -10.992 40.25 14.648 1 97.12 114 GLY B CA 1
ATOM 6795 C C . GLY B 1 114 ? -12.18 40.406 13.719 1 97.12 114 GLY B C 1
ATOM 6796 O O . GLY B 1 114 ? -12.797 39.438 13.289 1 97.12 114 GLY B O 1
ATOM 6797 N N . VAL B 1 115 ? -12.453 41.656 13.336 1 97.88 115 VAL B N 1
ATOM 6798 C CA . VAL B 1 115 ? -13.602 41.938 12.477 1 97.88 115 VAL B CA 1
ATOM 6799 C C . VAL B 1 115 ? -13.172 41.875 11.016 1 97.88 115 VAL B C 1
ATOM 6801 O O . VAL B 1 115 ? -12.117 42.406 10.648 1 97.88 115 VAL B O 1
ATOM 6804 N N . LEU B 1 116 ? -13.898 41.188 10.211 1 98.19 116 LEU B N 1
ATOM 6805 C CA . LEU B 1 116 ? -13.766 41.219 8.758 1 98.19 116 LEU B CA 1
ATOM 6806 C C . LEU B 1 116 ? -14.836 42.094 8.125 1 98.19 116 LEU B C 1
ATOM 6808 O O . LEU B 1 116 ? -16.031 41.906 8.391 1 98.19 116 LEU B O 1
ATOM 6812 N N . THR B 1 117 ? -14.43 43.031 7.352 1 98.06 117 THR B N 1
ATOM 6813 C CA . THR B 1 117 ? -15.344 43.906 6.609 1 98.06 117 THR B CA 1
ATOM 6814 C C . THR B 1 117 ? -15.148 43.719 5.105 1 98.06 117 THR B C 1
ATOM 6816 O O . THR B 1 117 ? -14.039 43.906 4.594 1 98.06 117 THR B O 1
ATOM 6819 N N . GLU B 1 118 ? -16.219 43.469 4.449 1 97.38 118 GLU B N 1
ATOM 6820 C CA . GLU B 1 118 ? -16.203 43.281 3.002 1 97.38 118 GLU B CA 1
ATOM 6821 C C . GLU B 1 118 ? -17.188 44.219 2.309 1 97.38 118 GLU B C 1
ATOM 6823 O O . GLU B 1 118 ? -18.281 44.469 2.826 1 97.38 118 GLU B O 1
ATOM 6828 N N . LYS B 1 119 ? -16.766 44.656 1.204 1 97.56 119 LYS B N 1
ATOM 6829 C CA . LYS B 1 119 ? -17.625 45.5 0.358 1 97.56 119 LYS B CA 1
ATOM 6830 C C . LYS B 1 119 ? -17.781 44.875 -1.032 1 97.56 119 LYS B C 1
ATOM 6832 O O . LYS B 1 119 ? -16.797 44.469 -1.645 1 97.56 119 LYS B O 1
ATOM 6837 N N . PHE B 1 120 ? -19.047 44.875 -1.485 1 96.94 120 PHE B N 1
ATOM 6838 C CA . PHE B 1 120 ? -19.359 44.281 -2.787 1 96.94 120 PHE B CA 1
ATOM 6839 C C . PHE B 1 120 ? -20.156 45.25 -3.637 1 96.94 120 PHE B C 1
ATOM 6841 O O . PHE B 1 120 ? -21.016 46 -3.117 1 96.94 120 PHE B O 1
ATOM 6848 N N . GLN B 1 121 ? -19.875 45.219 -4.926 1 97.56 121 GLN B N 1
ATOM 6849 C CA . GLN B 1 121 ? -20.75 45.812 -5.922 1 97.56 121 GLN B CA 1
ATOM 6850 C C . GLN B 1 121 ? -21.641 44.781 -6.594 1 97.56 121 GLN B C 1
ATOM 6852 O O . GLN B 1 121 ? -21.188 43.688 -6.941 1 97.56 121 GLN B O 1
ATOM 6857 N N . ILE B 1 122 ? -22.938 45.188 -6.695 1 97.88 122 ILE B N 1
ATOM 6858 C CA . ILE B 1 122 ? -23.906 44.219 -7.227 1 97.88 122 ILE B CA 1
ATOM 6859 C C . ILE B 1 122 ? -24.609 44.812 -8.438 1 97.88 122 ILE B C 1
ATOM 6861 O O . ILE B 1 122 ? -25.031 45.969 -8.414 1 97.88 122 ILE B O 1
ATOM 6865 N N . VAL B 1 123 ? -24.734 44.062 -9.508 1 98.19 123 VAL B N 1
ATOM 6866 C CA . VAL B 1 123 ? -25.531 44.406 -10.68 1 98.19 123 VAL B CA 1
ATOM 6867 C C . VAL B 1 123 ? -26.516 43.281 -10.992 1 98.19 123 VAL B C 1
ATOM 6869 O O . VAL B 1 123 ? -26.125 42.125 -11.164 1 98.19 123 VAL B O 1
ATOM 6872 N N . THR B 1 124 ? -27.797 43.656 -11.039 1 98.06 124 THR B N 1
ATOM 6873 C CA . THR B 1 124 ? -28.812 42.656 -11.367 1 98.06 124 THR B CA 1
ATOM 6874 C C . THR B 1 124 ? -28.953 42.5 -12.883 1 98.06 124 THR B C 1
ATOM 6876 O O . THR B 1 124 ? -28.453 43.312 -13.641 1 98.06 124 THR B O 1
ATOM 6879 N N . SER B 1 125 ? -29.531 41.406 -13.25 1 97.56 125 SER B N 1
ATOM 6880 C CA . SER B 1 125 ? -29.672 41.094 -14.672 1 97.56 125 SER B CA 1
ATOM 6881 C C . SER B 1 125 ? -30.562 42.125 -15.375 1 97.56 125 SER B C 1
ATOM 6883 O O . SER B 1 125 ? -30.5 42.25 -16.594 1 97.56 125 SER B O 1
ATOM 6885 N N . ASP B 1 126 ? -31.438 42.844 -14.68 1 96.94 126 ASP B N 1
ATOM 6886 C CA . ASP B 1 126 ? -32.25 43.906 -15.266 1 96.94 126 ASP B CA 1
ATOM 6887 C C . ASP B 1 126 ? -31.641 45.281 -15 1 96.94 126 ASP B C 1
ATOM 6889 O O . ASP B 1 126 ? -32.344 46.281 -14.977 1 96.94 126 ASP B O 1
ATOM 6893 N N . ASP B 1 127 ? -30.406 45.312 -14.672 1 97 127 ASP B N 1
ATOM 6894 C CA . ASP B 1 127 ? -29.516 46.469 -14.68 1 97 127 ASP B CA 1
ATOM 6895 C C . ASP B 1 127 ? -29.812 47.406 -13.516 1 97 127 ASP B C 1
ATOM 6897 O O . ASP B 1 127 ? -29.781 48.625 -13.68 1 97 127 ASP B O 1
ATOM 6901 N N . HIS B 1 128 ? -30.219 46.938 -12.375 1 97.88 128 HIS B N 1
ATOM 6902 C CA . HIS B 1 128 ? -30.234 47.688 -11.133 1 97.88 128 HIS B CA 1
ATOM 6903 C C . HIS B 1 128 ? -28.922 47.5 -10.367 1 97.88 128 HIS B C 1
ATOM 6905 O O . HIS B 1 128 ? -28.281 46.469 -10.477 1 97.88 128 HIS B O 1
ATOM 6911 N N . HIS B 1 129 ? -28.562 48.562 -9.641 1 98.25 129 HIS B N 1
ATOM 6912 C CA . HIS B 1 129 ? -27.266 48.594 -8.961 1 98.25 129 HIS B CA 1
ATOM 6913 C C . HIS B 1 129 ? -27.453 48.688 -7.449 1 98.25 129 HIS B C 1
ATOM 6915 O O . HIS B 1 129 ? -28.266 49.5 -6.965 1 98.25 129 HIS B O 1
ATOM 6921 N N . PHE B 1 130 ? -26.719 47.812 -6.738 1 98.38 130 PHE B N 1
ATOM 6922 C CA . PHE B 1 130 ? -26.703 47.812 -5.277 1 98.38 130 PHE B CA 1
ATOM 6923 C C . PHE B 1 130 ? -25.281 47.75 -4.754 1 98.38 130 PHE B C 1
ATOM 6925 O O . PHE B 1 130 ? -24.359 47.406 -5.492 1 98.38 130 PHE B O 1
ATOM 6932 N N . GLU B 1 131 ? -25.031 48.188 -3.555 1 98.38 131 GLU B N 1
ATOM 6933 C CA . GLU B 1 131 ? -23.828 47.969 -2.768 1 98.38 131 GLU B CA 1
ATOM 6934 C C . GLU B 1 131 ? -24.125 47.156 -1.511 1 98.38 131 GLU B C 1
ATOM 6936 O O . GLU B 1 131 ? -25.125 47.406 -0.834 1 98.38 131 GLU B O 1
ATOM 6941 N N . LEU B 1 132 ? -23.328 46.188 -1.268 1 98.44 132 LEU B N 1
ATOM 6942 C CA . LEU B 1 132 ? -23.484 45.375 -0.078 1 98.44 132 LEU B CA 1
ATOM 6943 C C . LEU B 1 132 ? -22.234 45.438 0.792 1 98.44 132 LEU B C 1
ATOM 6945 O O . LEU B 1 132 ? -21.109 45.25 0.296 1 98.44 132 LEU B O 1
ATOM 6949 N N . VAL B 1 133 ? -22.391 45.719 2.041 1 98.38 133 VAL B N 1
ATOM 6950 C CA . VAL B 1 133 ? -21.328 45.625 3.033 1 98.38 133 VAL B CA 1
ATOM 6951 C C . VAL B 1 133 ? -21.641 44.5 4.02 1 98.38 133 VAL B C 1
ATOM 6953 O O . VAL B 1 133 ? -22.734 44.406 4.562 1 98.38 133 VAL B O 1
ATOM 6956 N N . VAL B 1 134 ? -20.688 43.594 4.18 1 97.94 134 VAL B N 1
ATOM 6957 C CA . VAL B 1 134 ? -20.812 42.5 5.133 1 97.94 134 VAL B CA 1
ATOM 6958 C C . VAL B 1 134 ? -19.734 42.625 6.207 1 97.94 134 VAL B C 1
ATOM 6960 O O . VAL B 1 134 ? -18.547 42.688 5.891 1 97.94 134 VAL B O 1
ATOM 6963 N N . LYS B 1 135 ? -20.109 42.656 7.469 1 97.75 135 LYS B N 1
ATOM 6964 C CA . LYS B 1 135 ? -19.203 42.594 8.609 1 97.75 135 LYS B CA 1
ATOM 6965 C C . LYS B 1 135 ? -19.375 41.281 9.375 1 97.75 135 LYS B C 1
ATOM 6967 O O . LYS B 1 135 ? -20.5 40.875 9.695 1 97.75 135 LYS B O 1
ATOM 6972 N N . SER B 1 136 ? -18.328 40.625 9.578 1 97.88 136 SER B N 1
ATOM 6973 C CA . SER B 1 136 ? -18.328 39.344 10.273 1 97.88 136 SER B CA 1
ATOM 6974 C C . SER B 1 136 ? -17.359 39.344 11.438 1 97.88 136 SER B C 1
ATOM 6976 O O . SER B 1 136 ? -16.281 39.938 11.359 1 97.88 136 SER B O 1
ATOM 6978 N N . MET B 1 137 ? -17.688 38.625 12.516 1 97.94 137 MET B N 1
ATOM 6979 C CA . MET B 1 137 ? -16.812 38.469 13.664 1 97.94 137 MET B CA 1
ATOM 6980 C C . MET B 1 137 ? -17.188 37.219 14.445 1 97.94 137 MET B C 1
ATOM 6982 O O . MET B 1 137 ? -18.359 36.906 14.633 1 97.94 137 MET B O 1
ATOM 6986 N N . ILE B 1 138 ? -16.234 36.469 14.828 1 97.81 138 ILE B N 1
ATOM 6987 C CA . ILE B 1 138 ? -16.422 35.375 15.797 1 97.81 138 ILE B CA 1
ATOM 6988 C C . ILE B 1 138 ? -15.945 35.812 17.172 1 97.81 138 ILE B C 1
ATOM 6990 O O . ILE B 1 138 ? -14.852 36.375 17.312 1 97.81 138 ILE B O 1
ATOM 6994 N N . ALA B 1 139 ? -16.828 35.625 18.156 1 96.62 139 ALA B N 1
ATOM 6995 C CA . ALA B 1 139 ? -16.406 35.938 19.531 1 96.62 139 ALA B CA 1
ATOM 6996 C C . ALA B 1 139 ? -15.258 35.031 19.953 1 96.62 139 ALA B C 1
ATOM 6998 O O . ALA B 1 139 ? -15.273 33.812 19.703 1 96.62 139 ALA B O 1
ATOM 6999 N N . LEU B 1 140 ? -14.266 35.562 20.578 1 96.62 140 LEU B N 1
ATOM 7000 C CA . LEU B 1 140 ? -13.078 34.812 20.953 1 96.62 140 LEU B CA 1
ATOM 7001 C C . LEU B 1 140 ? -13.125 34.438 22.422 1 96.62 140 LEU B C 1
ATOM 7003 O O . LEU B 1 140 ? -12.133 33.938 22.984 1 96.62 140 LEU B O 1
ATOM 7007 N N . ASP B 1 141 ? -14.266 34.594 23.125 1 93.31 141 ASP B N 1
ATOM 7008 C CA . ASP B 1 141 ? -14.406 34.375 24.562 1 93.31 141 ASP B CA 1
ATOM 7009 C C . ASP B 1 141 ? -14.945 32.969 24.844 1 93.31 141 ASP B C 1
ATOM 7011 O O . ASP B 1 141 ? -15.547 32.75 25.906 1 93.31 141 ASP B O 1
ATOM 7015 N N . ASN B 1 142 ? -14.914 32.031 23.875 1 90.56 142 ASN B N 1
ATOM 7016 C CA . ASN B 1 142 ? -15.312 30.641 24 1 90.56 142 ASN B CA 1
ATOM 7017 C C . ASN B 1 142 ? -16.828 30.484 24.031 1 90.56 142 ASN B C 1
ATOM 7019 O O . ASN B 1 142 ? -17.344 29.453 24.453 1 90.56 142 ASN B O 1
ATOM 7023 N N . SER B 1 143 ? -17.531 31.547 23.625 1 93.06 143 SER B N 1
ATOM 7024 C CA . SER B 1 143 ? -18.984 31.438 23.562 1 93.06 143 SER B CA 1
ATOM 7025 C C . SER B 1 143 ? -19.422 30.812 22.25 1 93.06 143 SER B C 1
ATOM 7027 O O . SER B 1 143 ? -20.578 30.406 22.109 1 93.06 143 SER B O 1
ATOM 7029 N N . HIS B 1 144 ? -18.562 30.734 21.344 1 95.38 144 HIS B N 1
ATOM 7030 C CA . HIS B 1 144 ? -18.797 30.125 20.047 1 95.38 144 HIS B CA 1
ATOM 7031 C C . HIS B 1 144 ? -19.984 30.781 19.328 1 95.38 144 HIS B C 1
ATOM 7033 O O . HIS B 1 144 ? -20.906 30.094 18.891 1 95.38 144 HIS B O 1
ATOM 7039 N N . GLN B 1 145 ? -19.844 32.062 19.25 1 96.88 145 GLN B N 1
ATOM 7040 C CA . GLN B 1 145 ? -20.844 32.875 18.578 1 96.88 145 GLN B CA 1
ATOM 7041 C C . GLN B 1 145 ? -20.25 33.594 17.375 1 96.88 145 GLN B C 1
ATOM 7043 O O . GLN B 1 145 ? -19.156 34.188 17.469 1 96.88 145 GLN B O 1
ATOM 7048 N N . LEU B 1 146 ? -20.859 33.469 16.25 1 97.44 146 LEU B N 1
ATOM 7049 C CA . LEU B 1 146 ? -20.547 34.219 15.023 1 97.44 146 LEU B CA 1
ATOM 7050 C C . LEU B 1 146 ? -21.547 35.344 14.789 1 97.44 146 LEU B C 1
ATOM 7052 O O . LEU B 1 146 ? -22.75 35.125 14.852 1 97.44 146 LEU B O 1
ATOM 7056 N N . PHE B 1 147 ? -21.047 36.5 14.562 1 97.88 147 PHE B N 1
ATOM 7057 C CA . PHE B 1 147 ? -21.859 37.688 14.297 1 97.88 147 PHE B CA 1
ATOM 7058 C C . PHE B 1 147 ? -21.734 38.125 12.836 1 97.88 147 PHE B C 1
ATOM 7060 O O . PHE B 1 147 ? -20.641 38.219 12.297 1 97.88 147 PHE B O 1
ATOM 7067 N N . LEU B 1 148 ? -22.891 38.344 12.227 1 97.56 148 LEU B N 1
ATOM 7068 C CA . LEU B 1 148 ? -22.953 38.781 10.836 1 97.56 148 LEU B CA 1
ATOM 7069 C C . LEU B 1 148 ? -23.859 40 10.68 1 97.56 148 LEU B C 1
ATOM 7071 O O . LEU B 1 148 ? -25 39.969 11.117 1 97.56 148 LEU B O 1
ATOM 7075 N N . ASN B 1 149 ? -23.344 41.031 10.109 1 97.56 149 ASN B N 1
ATOM 7076 C CA . ASN B 1 149 ? -24.094 42.25 9.773 1 97.56 149 ASN B CA 1
ATOM 7077 C C . ASN B 1 149 ? -24.062 42.531 8.273 1 97.56 149 ASN B C 1
ATOM 7079 O O . ASN B 1 149 ? -22.984 42.594 7.676 1 97.56 149 ASN B O 1
ATOM 7083 N N . TYR B 1 150 ? -25.25 42.656 7.695 1 98 150 TYR B N 1
ATOM 7084 C CA . TYR B 1 150 ? -25.391 42.969 6.277 1 98 150 TYR B CA 1
ATOM 7085 C C . TYR B 1 150 ? -26.016 44.344 6.07 1 98 150 TYR B C 1
ATOM 7087 O O . TYR B 1 150 ? -27.031 44.688 6.691 1 98 150 TYR B O 1
ATOM 7095 N N . GLU B 1 151 ? -25.406 45.125 5.211 1 98.38 151 GLU B N 1
ATOM 7096 C CA . GLU B 1 151 ? -25.938 46.406 4.797 1 98.38 151 GLU B CA 1
ATOM 7097 C C . GLU B 1 151 ? -26.094 46.5 3.279 1 98.38 151 GLU B C 1
ATOM 7099 O O . GLU B 1 151 ? -25.109 46.5 2.549 1 98.38 151 GLU B O 1
ATOM 7104 N N . LEU B 1 152 ? -27.312 46.562 2.869 1 98.44 152 LEU B N 1
ATOM 7105 C CA . LEU B 1 152 ? -27.609 46.688 1.445 1 98.44 152 LEU B CA 1
ATOM 7106 C C . LEU B 1 152 ? -28.062 48.094 1.093 1 98.44 152 LEU B C 1
ATOM 7108 O O . LEU B 1 152 ? -29.031 48.594 1.653 1 98.44 152 LEU B O 1
ATOM 7112 N N . THR B 1 153 ? -27.406 48.719 0.125 1 98.62 153 THR B N 1
ATOM 7113 C CA . THR B 1 153 ? -27.766 50.031 -0.371 1 98.62 153 THR B CA 1
ATOM 7114 C C . THR B 1 153 ? -28.266 49.938 -1.811 1 98.62 153 THR B C 1
ATOM 7116 O O . THR B 1 153 ? -27.562 49.438 -2.688 1 98.62 153 THR B O 1
ATOM 7119 N N . SER B 1 154 ? -29.453 50.5 -1.992 1 98.38 154 SER B N 1
ATOM 7120 C CA . SER B 1 154 ? -29.938 50.625 -3.367 1 98.38 154 SER B CA 1
ATOM 7121 C C . SER B 1 154 ? -29.406 51.906 -4.012 1 98.38 154 SER B C 1
ATOM 7123 O O . SER B 1 154 ? -29.609 53 -3.482 1 98.38 154 SER B O 1
ATOM 7125 N N . LEU B 1 155 ? -28.828 51.719 -5.082 1 98.25 155 LEU B N 1
ATOM 7126 C CA . LEU B 1 155 ? -28.297 52.906 -5.762 1 98.25 155 LEU B CA 1
ATOM 7127 C C . LEU B 1 155 ? -29.328 53.5 -6.723 1 98.25 155 LEU B C 1
ATOM 7129 O O . LEU B 1 155 ? -29.328 54.688 -6.984 1 98.25 155 LEU B O 1
ATOM 7133 N N . ASP B 1 156 ? -30.234 52.625 -7.344 1 97.75 156 ASP B N 1
ATOM 7134 C CA . ASP B 1 156 ? -31.156 53.156 -8.336 1 97.75 156 ASP B CA 1
ATOM 7135 C C . ASP B 1 156 ? -32.469 52.375 -8.359 1 97.75 156 ASP B C 1
ATOM 7137 O O . ASP B 1 156 ? -33.25 52.5 -9.305 1 97.75 156 ASP B O 1
ATOM 7141 N N . TYR B 1 157 ? -32.688 51.531 -7.438 1 97.56 157 TYR B N 1
ATOM 7142 C CA . TYR B 1 157 ? -33.906 50.719 -7.402 1 97.56 157 TYR B CA 1
ATOM 7143 C C . TYR B 1 157 ? -34.812 51.188 -6.27 1 97.56 157 TYR B C 1
ATOM 7145 O O . TYR B 1 157 ? -34.344 51.406 -5.148 1 97.56 157 TYR B O 1
ATOM 7153 N N . THR B 1 158 ? -36.094 51.312 -6.559 1 97.69 158 THR B N 1
ATOM 7154 C CA . THR B 1 158 ? -37.156 51.469 -5.586 1 97.69 158 THR B CA 1
ATOM 7155 C C . THR B 1 158 ? -38.25 50.438 -5.793 1 97.69 158 THR B C 1
ATOM 7157 O O . THR B 1 158 ? -38.75 50.281 -6.906 1 97.69 158 THR B O 1
ATOM 7160 N N . GLY B 1 159 ? -38.562 49.75 -4.695 1 97.19 159 GLY B N 1
ATOM 7161 C CA . GLY B 1 159 ? -39.594 48.75 -4.805 1 97.19 159 GLY B CA 1
ATOM 7162 C C . GLY B 1 159 ? -39.531 47.688 -3.727 1 97.19 159 GLY B C 1
ATOM 7163 O O . GLY B 1 159 ? -38.969 47.906 -2.666 1 97.19 159 GLY B O 1
ATOM 7164 N N . THR B 1 160 ? -40.219 46.625 -4.043 1 97.31 160 THR B N 1
ATOM 7165 C CA . THR B 1 160 ? -40.281 45.5 -3.109 1 97.31 160 THR B CA 1
ATOM 7166 C C . THR B 1 160 ? -38.938 44.781 -3.053 1 97.31 160 THR B C 1
ATOM 7168 O O . THR B 1 160 ? -38.312 44.594 -4.086 1 97.31 160 THR B O 1
ATOM 7171 N N . LEU B 1 161 ? -38.5 44.469 -1.838 1 98.12 161 LEU B N 1
ATOM 7172 C CA . LEU B 1 161 ? -37.312 43.688 -1.584 1 98.12 161 LEU B CA 1
ATOM 7173 C C . LEU B 1 161 ? -37.625 42.5 -0.646 1 98.12 161 LEU B C 1
ATOM 7175 O O . LEU B 1 161 ? -38.125 42.719 0.45 1 98.12 161 LEU B O 1
ATOM 7179 N N . ARG B 1 162 ? -37.344 41.312 -1.06 1 98.12 162 ARG B N 1
ATOM 7180 C CA . ARG B 1 162 ? -37.469 40.125 -0.232 1 98.12 162 ARG B CA 1
ATOM 7181 C C . ARG B 1 162 ? -36.094 39.594 0.151 1 98.12 162 ARG B C 1
ATOM 7183 O O . ARG B 1 162 ? -35.125 39.781 -0.591 1 98.12 162 ARG B O 1
ATOM 7190 N N . PHE B 1 163 ? -35.969 39 1.324 1 97.56 163 PHE B N 1
ATOM 7191 C CA . PHE B 1 163 ? -34.719 38.344 1.672 1 97.56 163 PHE B CA 1
ATOM 7192 C C . PHE B 1 163 ? -35 36.938 2.213 1 97.56 163 PHE B C 1
ATOM 7194 O O . PHE B 1 163 ? -36.062 36.656 2.75 1 97.56 163 PHE B O 1
ATOM 7201 N N . THR B 1 164 ? -34.062 36 2.01 1 96.75 164 THR B N 1
ATOM 7202 C CA . THR B 1 164 ? -34.094 34.625 2.521 1 96.75 164 THR B CA 1
ATOM 7203 C C . THR B 1 164 ? -32.719 34.25 3.061 1 96.75 164 THR B C 1
ATOM 7205 O O . THR B 1 164 ? -31.688 34.5 2.41 1 96.75 164 THR B O 1
ATOM 7208 N N . ARG B 1 165 ? -32.656 33.688 4.191 1 96 165 ARG B N 1
ATOM 7209 C CA . ARG B 1 165 ? -31.453 33.094 4.777 1 96 165 ARG B CA 1
ATOM 7210 C C . ARG B 1 165 ? -31.672 31.609 5.055 1 96 165 ARG B C 1
ATOM 7212 O O . ARG B 1 165 ? -32.281 31.234 6.055 1 96 165 ARG B O 1
ATOM 7219 N N . PRO B 1 166 ? -31.062 30.734 4.266 1 92.38 166 PRO B N 1
ATOM 7220 C CA . PRO B 1 166 ? -31.281 29.297 4.488 1 92.38 166 PRO B CA 1
ATOM 7221 C C . PRO B 1 166 ? -30.516 28.766 5.699 1 92.38 166 PRO B C 1
ATOM 7223 O O . PRO B 1 166 ? -29.422 29.219 5.992 1 92.38 166 PRO B O 1
ATOM 7226 N N . THR B 1 167 ? -31.109 27.781 6.363 1 86.25 167 THR B N 1
ATOM 7227 C CA . THR B 1 167 ? -30.438 27.078 7.445 1 86.25 167 THR B CA 1
ATOM 7228 C C . THR B 1 167 ? -29.578 25.953 6.898 1 86.25 167 THR B C 1
ATOM 7230 O O . THR B 1 167 ? -28.5 25.672 7.426 1 86.25 167 THR B O 1
ATOM 7233 N N . ILE B 1 168 ? -30.094 25.203 5.961 1 82.44 168 ILE B N 1
ATOM 7234 C CA . ILE B 1 168 ? -29.391 24.094 5.34 1 82.44 168 ILE B CA 1
ATOM 7235 C C . ILE B 1 168 ? -29.344 24.281 3.828 1 82.44 168 ILE B C 1
ATOM 7237 O O . ILE B 1 168 ? -30.359 24.609 3.201 1 82.44 168 ILE B O 1
ATOM 7241 N N . HIS B 1 169 ? -28.156 24.297 3.359 1 78.75 169 HIS B N 1
ATOM 7242 C CA . HIS B 1 169 ? -27.922 24.375 1.92 1 78.75 169 HIS B CA 1
ATOM 7243 C C . HIS B 1 169 ? -27 23.25 1.446 1 78.75 169 HIS B C 1
ATOM 7245 O O . HIS B 1 169 ? -26.016 22.938 2.102 1 78.75 169 HIS B O 1
ATOM 7251 N N . ASP B 1 170 ? -27.531 22.484 0.512 1 63.16 170 ASP B N 1
ATOM 7252 C CA . ASP B 1 170 ? -26.734 21.391 -0.014 1 63.16 170 ASP B CA 1
ATOM 7253 C C . ASP B 1 170 ? -25.422 21.906 -0.609 1 63.16 170 ASP B C 1
ATOM 7255 O O . ASP B 1 170 ? -25.438 22.781 -1.481 1 63.16 170 ASP B O 1
ATOM 7259 N N . VAL B 1 171 ? -24.531 21.812 0.192 1 56.84 171 VAL B N 1
ATOM 7260 C CA . VAL B 1 171 ? -23.219 22.141 -0.338 1 56.84 171 VAL B CA 1
ATOM 7261 C C . VAL B 1 171 ? -22.766 21.078 -1.342 1 56.84 171 VAL B C 1
ATOM 7263 O O . VAL B 1 171 ? -22.781 19.891 -1.039 1 56.84 171 VAL B O 1
ATOM 7266 N N . THR B 1 172 ? -22.984 21.391 -2.58 1 51.41 172 THR B N 1
ATOM 7267 C CA . THR B 1 172 ? -22.469 20.453 -3.57 1 51.41 172 THR B CA 1
ATOM 7268 C C . THR B 1 172 ? -21 20.156 -3.33 1 51.41 172 THR B C 1
ATOM 7270 O O . THR B 1 172 ? -20.203 21.062 -3.129 1 51.41 172 THR B O 1
ATOM 7273 N N . ALA B 1 173 ? -20.734 19 -2.777 1 47.72 173 ALA B N 1
ATOM 7274 C CA . ALA B 1 173 ? -19.391 18.438 -2.637 1 47.72 173 ALA B CA 1
ATOM 7275 C C . ALA B 1 173 ? -18.531 18.766 -3.854 1 47.72 173 ALA B C 1
ATOM 7277 O O . ALA B 1 173 ? -18.938 18.5 -4.992 1 47.72 173 ALA B O 1
ATOM 7278 N N . THR B 1 174 ? -17.812 19.797 -3.734 1 50.84 174 THR B N 1
ATOM 7279 C CA . THR B 1 174 ? -16.828 20 -4.797 1 50.84 174 THR B CA 1
ATOM 7280 C C . THR B 1 174 ? -16.203 18.672 -5.215 1 50.84 174 THR B C 1
ATOM 7282 O O . THR B 1 174 ? -16.031 17.766 -4.391 1 50.84 174 THR B O 1
ATOM 7285 N N . THR B 1 175 ? -16.156 18.516 -6.527 1 47.91 175 THR B N 1
ATOM 7286 C CA . THR B 1 175 ? -15.492 17.391 -7.168 1 47.91 175 THR B CA 1
ATOM 7287 C C . THR B 1 175 ? -14.055 17.25 -6.668 1 47.91 175 THR B C 1
ATOM 7289 O O . THR B 1 175 ? -13.227 18.141 -6.914 1 47.91 175 THR B O 1
ATOM 7292 N N . ALA B 1 176 ? -13.867 16.734 -5.465 1 52.34 176 ALA B N 1
ATOM 7293 C CA . ALA B 1 176 ? -12.508 16.391 -5.051 1 52.34 176 ALA B CA 1
ATOM 7294 C C . ALA B 1 176 ? -11.742 15.719 -6.184 1 52.34 176 ALA B C 1
ATOM 7296 O O . ALA B 1 176 ? -12.32 14.953 -6.965 1 52.34 176 ALA B O 1
ATOM 7297 N N . ASP B 1 177 ? -10.57 16.25 -6.586 1 54.12 177 ASP B N 1
ATOM 7298 C CA . ASP B 1 177 ? -9.648 15.531 -7.449 1 54.12 177 ASP B CA 1
ATOM 7299 C C . ASP B 1 177 ? -9.398 14.117 -6.922 1 54.12 177 ASP B C 1
ATOM 7301 O O . ASP B 1 177 ? -8.695 13.938 -5.926 1 54.12 177 ASP B O 1
ATOM 7305 N N . ALA B 1 178 ? -9.969 13.18 -7.465 1 55.66 178 ALA B N 1
ATOM 7306 C CA . ALA B 1 178 ? -10.008 11.789 -7.02 1 55.66 178 ALA B CA 1
ATOM 7307 C C . ALA B 1 178 ? -8.602 11.211 -6.879 1 55.66 178 ALA B C 1
ATOM 7309 O O . ALA B 1 178 ? -8.383 10.281 -6.105 1 55.66 178 ALA B O 1
ATOM 7310 N N . ASP B 1 179 ? -7.555 11.867 -7.484 1 56.47 179 ASP B N 1
ATOM 7311 C CA . ASP B 1 179 ? -6.234 11.25 -7.531 1 56.47 179 ASP B CA 1
ATOM 7312 C C . ASP B 1 179 ? -5.266 11.953 -6.574 1 56.47 179 ASP B C 1
ATOM 7314 O O . ASP B 1 179 ? -4.117 11.531 -6.43 1 56.47 179 ASP B O 1
ATOM 7318 N N . ASP B 1 180 ? -5.723 13 -5.996 1 63.62 180 ASP B N 1
ATOM 7319 C CA . ASP B 1 180 ? -4.875 13.633 -4.992 1 63.62 180 ASP B CA 1
ATOM 7320 C C . ASP B 1 180 ? -5.199 13.125 -3.592 1 63.62 180 ASP B C 1
ATOM 7322 O O . ASP B 1 180 ? -6.199 13.531 -2.994 1 63.62 180 ASP B O 1
ATOM 7326 N N . PRO B 1 181 ? -4.387 12.211 -3.18 1 58.53 181 PRO B N 1
ATOM 7327 C CA . PRO B 1 181 ? -4.688 11.602 -1.883 1 58.53 181 PRO B CA 1
ATOM 7328 C C . PRO B 1 181 ? -4.832 12.633 -0.765 1 58.53 181 PRO B C 1
ATOM 7330 O O . PRO B 1 181 ? -5.344 12.312 0.312 1 58.53 181 PRO B O 1
ATOM 7333 N N . ARG B 1 182 ? -4.621 13.844 -0.974 1 68.81 182 ARG B N 1
ATOM 7334 C CA . ARG B 1 182 ? -4.613 14.906 0.034 1 68.81 182 ARG B CA 1
ATOM 7335 C C . ARG B 1 182 ? -5.992 15.547 0.166 1 68.81 182 ARG B C 1
ATOM 7337 O O . ARG B 1 182 ? -6.254 16.266 1.127 1 68.81 182 ARG B O 1
ATOM 7344 N N . VAL B 1 183 ? -6.973 15.383 -0.798 1 57.06 183 VAL B N 1
ATOM 7345 C CA . VAL B 1 183 ? -8.25 16.094 -0.81 1 57.06 183 VAL B CA 1
ATOM 7346 C C . VAL B 1 183 ? -9.398 15.094 -0.941 1 57.06 183 VAL B C 1
ATOM 7348 O O . VAL B 1 183 ? -10.078 15.047 -1.969 1 57.06 183 VAL B O 1
ATOM 7351 N N . ALA B 1 184 ? -9.711 14.227 0.058 1 56.25 184 ALA B N 1
ATOM 7352 C CA . ALA B 1 184 ? -10.789 13.242 -0.029 1 56.25 184 ALA B CA 1
ATOM 7353 C C . ALA B 1 184 ? -12.07 13.773 0.603 1 56.25 184 ALA B C 1
ATOM 7355 O O . ALA B 1 184 ? -12.023 14.469 1.62 1 56.25 184 ALA B O 1
ATOM 7356 N N . GLN B 1 185 ? -13.195 13.758 -0.124 1 58.72 185 GLN B N 1
ATOM 7357 C CA . GLN B 1 185 ? -14.508 14.047 0.449 1 58.72 185 GLN B CA 1
ATOM 7358 C C . GLN B 1 185 ? -15.344 12.773 0.578 1 58.72 185 GLN B C 1
ATOM 7360 O O . GLN B 1 185 ? -15.297 11.898 -0.288 1 58.72 185 GLN B O 1
ATOM 7365 N N . ARG B 1 186 ? -15.844 12.617 1.809 1 66.56 186 ARG B N 1
ATOM 7366 C CA . ARG B 1 186 ? -16.625 11.414 2.08 1 66.56 186 ARG B CA 1
ATOM 7367 C C . ARG B 1 186 ? -18.016 11.773 2.607 1 66.56 186 ARG B C 1
ATOM 7369 O O . ARG B 1 186 ? -18.266 12.922 2.977 1 66.56 186 ARG B O 1
ATOM 7376 N N . GLN B 1 187 ? -18.891 10.789 2.566 1 70.06 187 GLN B N 1
ATOM 7377 C CA . GLN B 1 187 ? -20.25 10.977 3.041 1 70.06 187 GLN B CA 1
ATOM 7378 C C . GLN B 1 187 ? -20.281 11.281 4.539 1 70.06 187 GLN B C 1
ATOM 7380 O O . GLN B 1 187 ? -19.656 10.578 5.328 1 70.06 187 GLN B O 1
ATOM 7385 N N . SER B 1 188 ? -20.969 12.32 4.891 1 77.62 188 SER B N 1
ATOM 7386 C CA . SER B 1 188 ? -21 12.742 6.289 1 77.62 188 SER B CA 1
ATOM 7387 C C . SER B 1 188 ? -22.172 12.086 7.027 1 77.62 188 SER B C 1
ATOM 7389 O O . SER B 1 188 ? -22.125 11.906 8.242 1 77.62 188 SER B O 1
ATOM 7391 N N . GLY B 1 189 ? -23.203 11.695 6.355 1 81.56 189 GLY B N 1
ATOM 7392 C CA . GLY B 1 189 ? -24.359 11.094 6.988 1 81.56 189 GLY B CA 1
ATOM 7393 C C . GLY B 1 189 ? -24.984 11.984 8.047 1 81.56 189 GLY B C 1
ATOM 7394 O O . GLY B 1 189 ? -25.25 11.539 9.164 1 81.56 189 GLY B O 1
ATOM 7395 N N . LEU B 1 190 ? -25.234 13.234 7.785 1 90.06 190 LEU B N 1
ATOM 7396 C CA . LEU B 1 190 ? -25.75 14.203 8.742 1 90.06 190 LEU B CA 1
ATOM 7397 C C . LEU B 1 190 ? -27.281 14.125 8.828 1 90.06 190 LEU B C 1
ATOM 7399 O O . LEU B 1 190 ? -27.938 13.906 7.816 1 90.06 190 LEU B O 1
ATOM 7403 N N . THR B 1 191 ? -27.797 14.211 9.984 1 92.19 191 THR B N 1
ATOM 7404 C CA . THR B 1 191 ? -29.219 14.398 10.227 1 92.19 191 THR B CA 1
ATOM 7405 C C . THR B 1 191 ? -29.453 15.656 11.055 1 92.19 191 THR B C 1
ATOM 7407 O O . THR B 1 191 ? -28.719 15.945 11.992 1 92.19 191 THR B O 1
ATOM 7410 N N . ASN B 1 192 ? -30.469 16.438 10.641 1 92.44 192 ASN B N 1
ATOM 7411 C CA . ASN B 1 192 ? -30.844 17.656 11.344 1 92.44 192 ASN B CA 1
ATOM 7412 C C . ASN B 1 192 ? -32.219 17.516 12.008 1 92.44 192 ASN B C 1
ATOM 7414 O O . ASN B 1 192 ? -33.156 17 11.398 1 92.44 192 ASN B O 1
ATOM 7418 N N . GLN B 1 193 ? -32.281 17.859 13.242 1 93.44 193 GLN B N 1
ATOM 7419 C CA . GLN B 1 193 ? -33.531 17.906 13.992 1 93.44 193 GLN B CA 1
ATOM 7420 C C . GLN B 1 193 ? -33.781 19.312 14.508 1 93.44 193 GLN B C 1
ATOM 7422 O O . GLN B 1 193 ? -33.062 19.812 15.375 1 93.44 193 GLN B O 1
ATOM 7427 N N . PHE B 1 194 ? -34.906 19.906 14.094 1 93.94 194 PHE B N 1
ATOM 7428 C CA . PHE B 1 194 ? -35.25 21.266 14.484 1 93.94 194 PHE B CA 1
ATOM 7429 C C . PHE B 1 194 ? -35.938 21.281 15.852 1 93.94 194 PHE B C 1
ATOM 7431 O O . PHE B 1 194 ? -36.75 20.406 16.156 1 93.94 194 PHE B O 1
ATOM 7438 N N . ILE B 1 195 ? -35.531 22.188 16.609 1 91.75 195 ILE B N 1
ATOM 7439 C CA . ILE B 1 195 ? -36.094 22.422 17.938 1 91.75 195 ILE B CA 1
ATOM 7440 C C . ILE B 1 195 ? -37.031 23.625 17.906 1 91.75 195 ILE B C 1
ATOM 7442 O O . ILE B 1 195 ? -36.625 24.703 17.469 1 91.75 195 ILE B O 1
ATOM 7446 N N . PRO B 1 196 ? -38.25 23.375 18.375 1 87 196 PRO B N 1
ATOM 7447 C CA . PRO B 1 196 ? -39.156 24.516 18.391 1 87 196 PRO B CA 1
ATOM 7448 C C . PRO B 1 196 ? -38.625 25.703 19.203 1 87 196 PRO B C 1
ATOM 7450 O O . PRO B 1 196 ? -38.062 25.5 20.281 1 87 196 PRO B O 1
ATOM 7453 N N . ALA B 1 197 ? -38.719 26.781 18.562 1 81.06 197 ALA B N 1
ATOM 7454 C CA . ALA B 1 197 ? -38.312 28.031 19.219 1 81.06 197 ALA B CA 1
ATOM 7455 C C . ALA B 1 197 ? -39.5 28.859 19.609 1 81.06 197 ALA B C 1
ATOM 7457 O O . ALA B 1 197 ? -40.562 28.797 18.953 1 81.06 197 ALA B O 1
ATOM 7458 N N . ASP B 1 198 ? -39.312 29.672 20.641 1 74.94 198 ASP B N 1
ATOM 7459 C CA . ASP B 1 198 ? -40.406 30.531 21.109 1 74.94 198 ASP B CA 1
ATOM 7460 C C . ASP B 1 198 ? -40.5 31.797 20.281 1 74.94 198 ASP B C 1
ATOM 7462 O O . ASP B 1 198 ? -41.531 32.469 20.297 1 74.94 198 ASP B O 1
ATOM 7466 N N . ARG B 1 199 ? -39.406 32.156 19.719 1 79.94 199 ARG B N 1
ATOM 7467 C CA . ARG B 1 199 ? -39.375 33.406 18.984 1 79.94 199 ARG B CA 1
ATOM 7468 C C . ARG B 1 199 ? -39.312 33.156 17.484 1 79.94 199 ARG B C 1
ATOM 7470 O O . ARG B 1 199 ? -38.562 32.281 17.031 1 79.94 199 ARG B O 1
ATOM 7477 N N . GLN B 1 200 ? -40.031 34.062 16.75 1 83.25 200 GLN B N 1
ATOM 7478 C CA . GLN B 1 200 ? -40.062 33.969 15.297 1 83.25 200 GLN B CA 1
ATOM 7479 C C . GLN B 1 200 ? -38.688 34.281 14.711 1 83.25 200 GLN B C 1
ATOM 7481 O O . GLN B 1 200 ? -38.375 33.875 13.594 1 83.25 200 GLN B O 1
ATOM 7486 N N . GLN B 1 201 ? -37.938 34.969 15.477 1 92.44 201 GLN B N 1
ATOM 7487 C CA . GLN B 1 201 ? -36.625 35.406 14.984 1 92.44 201 GLN B CA 1
ATOM 7488 C C . GLN B 1 201 ? -35.531 34.469 15.422 1 92.44 201 GLN B C 1
ATOM 7490 O O . GLN B 1 201 ? -34.344 34.812 15.344 1 92.44 201 GLN B O 1
ATOM 7495 N N . GLN B 1 202 ? -35.906 33.312 15.898 1 93.38 202 GLN B N 1
ATOM 7496 C CA . GLN B 1 202 ? -34.938 32.312 16.328 1 93.38 202 GLN B CA 1
ATOM 7497 C C . GLN B 1 202 ? -35.219 30.953 15.727 1 93.38 202 GLN B C 1
ATOM 7499 O O . GLN B 1 202 ? -36.375 30.531 15.656 1 93.38 202 GLN B O 1
ATOM 7504 N N . ILE B 1 203 ? -34.219 30.328 15.227 1 94.25 203 ILE B N 1
ATOM 7505 C CA . ILE B 1 203 ? -34.281 28.953 14.766 1 94.25 203 ILE B CA 1
ATOM 7506 C C . ILE B 1 203 ? -33.188 28.125 15.453 1 94.25 203 ILE B C 1
ATOM 7508 O O . ILE B 1 203 ? -32.031 28.531 15.492 1 94.25 203 ILE B O 1
ATOM 7512 N N . GLU B 1 204 ? -33.531 27.016 16.031 1 94.12 204 GLU B N 1
ATOM 7513 C CA . GLU B 1 204 ? -32.594 26.109 16.703 1 94.12 204 GLU B CA 1
ATOM 7514 C C . GLU B 1 204 ? -32.719 24.688 16.172 1 94.12 204 GLU B C 1
ATOM 7516 O O . GLU B 1 204 ? -33.844 24.219 15.898 1 94.12 204 GLU B O 1
ATOM 7521 N N . TRP B 1 205 ? -31.578 24.031 15.906 1 93.94 205 TRP B N 1
ATOM 7522 C CA . TRP B 1 205 ? -31.625 22.656 15.438 1 93.94 205 TRP B CA 1
ATOM 7523 C C . TRP B 1 205 ? -30.391 21.891 15.898 1 93.94 205 TRP B C 1
ATOM 7525 O O . TRP B 1 205 ? -29.391 22.484 16.297 1 93.94 205 TRP B O 1
ATOM 7535 N N . GLN B 1 206 ? -30.516 20.609 15.93 1 95.06 206 GLN B N 1
ATOM 7536 C CA . GLN B 1 206 ? -29.438 19.688 16.266 1 95.06 206 GLN B CA 1
ATOM 7537 C C . GLN B 1 206 ? -28.969 18.922 15.023 1 95.06 206 GLN B C 1
ATOM 7539 O O . GLN B 1 206 ? -29.781 18.453 14.234 1 95.06 206 GLN B O 1
ATOM 7544 N N . THR B 1 207 ? -27.672 18.953 14.844 1 95 207 THR B N 1
ATOM 7545 C CA . THR B 1 207 ? -27.078 18.172 13.773 1 95 207 THR B CA 1
ATOM 7546 C C . THR B 1 207 ? -26.344 16.953 14.336 1 95 207 THR B C 1
ATOM 7548 O O . THR B 1 207 ? -25.453 17.094 15.172 1 95 207 THR B O 1
ATOM 7551 N N . LEU B 1 208 ? -26.734 15.805 13.883 1 95.94 208 LEU B N 1
ATOM 7552 C CA . LEU B 1 208 ? -26.172 14.539 14.344 1 95.94 208 LEU B CA 1
ATOM 7553 C C . LEU B 1 208 ? -25.406 13.852 13.227 1 95.94 208 LEU B C 1
ATOM 7555 O O . LEU B 1 208 ? -25.844 13.82 12.078 1 95.94 208 LEU B O 1
ATOM 7559 N N . VAL B 1 209 ? -24.203 13.383 13.555 1 95.19 209 VAL B N 1
ATOM 7560 C CA . VAL B 1 209 ? -23.422 12.562 12.625 1 95.19 209 VAL B CA 1
ATOM 7561 C C . VAL B 1 209 ? -23.719 11.086 12.875 1 95.19 209 VAL B C 1
ATOM 7563 O O . VAL B 1 209 ? -23.438 10.562 13.961 1 95.19 209 VAL B O 1
ATOM 7566 N N . ALA B 1 210 ? -24.156 10.344 11.891 1 93.75 210 ALA B N 1
ATOM 7567 C CA . ALA B 1 210 ? -24.609 8.969 12.055 1 93.75 210 ALA B CA 1
ATOM 7568 C C . ALA B 1 210 ? -23.453 8.047 12.438 1 93.75 210 ALA B C 1
ATOM 7570 O O . ALA B 1 210 ? -23.609 7.172 13.289 1 93.75 210 ALA B O 1
ATOM 7571 N N . SER B 1 211 ? -22.312 8.203 11.883 1 94.38 211 SER B N 1
ATOM 7572 C CA . SER B 1 211 ? -21.219 7.254 12.008 1 94.38 211 SER B CA 1
ATOM 7573 C C . SER B 1 211 ? -20.516 7.395 13.359 1 94.38 211 SER B C 1
ATOM 7575 O O . SER B 1 211 ? -20.047 6.406 13.922 1 94.38 211 SER B O 1
ATOM 7577 N N . THR B 1 212 ? -20.359 8.562 13.961 1 96.25 212 THR B N 1
ATOM 7578 C CA . THR B 1 212 ? -19.625 8.797 15.188 1 96.25 212 THR B CA 1
ATOM 7579 C C . THR B 1 212 ? -20.562 9.078 16.344 1 96.25 212 THR B C 1
ATOM 7581 O O . THR B 1 212 ? -20.141 9.109 17.516 1 96.25 212 THR B O 1
ATOM 7584 N N . HIS B 1 213 ? -21.828 9.391 16.078 1 96.06 213 HIS B N 1
ATOM 7585 C CA . HIS B 1 213 ? -22.859 9.742 17.047 1 96.06 213 HIS B CA 1
ATOM 7586 C C . HIS B 1 213 ? -22.547 11.078 17.703 1 96.06 213 HIS B C 1
ATOM 7588 O O . HIS B 1 213 ? -23.062 11.375 18.781 1 96.06 213 HIS B O 1
ATOM 7594 N N . GLN B 1 214 ? -21.609 11.844 17.125 1 97.19 214 GLN B N 1
ATOM 7595 C CA . GLN B 1 214 ? -21.375 13.195 17.609 1 97.19 214 GLN B CA 1
ATOM 7596 C C . GLN B 1 214 ? -22.562 14.109 17.281 1 97.19 214 GLN B C 1
ATOM 7598 O O . GLN B 1 214 ? -23.203 13.953 16.25 1 97.19 214 GLN B O 1
ATOM 7603 N N . GLN B 1 215 ? -22.797 15.039 18.172 1 96.88 215 GLN B N 1
ATOM 7604 C CA . GLN B 1 215 ? -23.891 15.984 18 1 96.88 215 GLN B CA 1
ATOM 7605 C C . GLN B 1 215 ? -23.469 17.406 18.344 1 96.88 215 GLN B C 1
ATOM 7607 O O . GLN B 1 215 ? -22.688 17.609 19.281 1 96.88 215 GLN B O 1
ATOM 7612 N N . ILE B 1 216 ? -23.984 18.312 17.562 1 96.88 216 ILE B N 1
ATOM 7613 C CA . ILE B 1 216 ? -23.875 19.734 17.906 1 96.88 216 ILE B CA 1
ATOM 7614 C C . ILE B 1 216 ? -25.25 20.391 17.859 1 96.88 216 ILE B C 1
ATOM 7616 O O . ILE B 1 216 ? -26.125 19.953 17.109 1 96.88 216 ILE B O 1
ATOM 7620 N N . THR B 1 217 ? -25.453 21.344 18.672 1 96.44 217 THR B N 1
ATOM 7621 C CA . THR B 1 217 ? -26.641 22.203 18.609 1 96.44 217 THR B CA 1
ATOM 7622 C C . THR B 1 217 ? -26.281 23.578 18.047 1 96.44 217 THR B C 1
ATOM 7624 O O . THR B 1 217 ? -25.281 24.188 18.453 1 96.44 217 THR B O 1
ATOM 7627 N N . GLN B 1 218 ? -27.047 24.016 17.125 1 95.06 218 GLN B N 1
ATOM 7628 C CA . GLN B 1 218 ? -26.859 25.297 16.469 1 95.06 218 GLN B CA 1
ATOM 7629 C C . GLN B 1 218 ? -28.094 26.203 16.656 1 95.06 218 GLN B C 1
ATOM 7631 O O . GLN B 1 218 ? -29.219 25.703 16.688 1 95.06 218 GLN B O 1
ATOM 7636 N N . ARG B 1 219 ? -27.891 27.422 16.828 1 94.69 219 ARG B N 1
ATOM 7637 C CA . ARG B 1 219 ? -28.953 28.422 16.969 1 94.69 219 ARG B CA 1
ATOM 7638 C C . ARG B 1 219 ? -28.656 29.656 16.125 1 94.69 219 ARG B C 1
ATOM 7640 O O . ARG B 1 219 ? -27.547 30.203 16.188 1 94.69 219 ARG B O 1
ATOM 7647 N N . ASP B 1 220 ? -29.609 30.047 15.289 1 94.81 220 ASP B N 1
ATOM 7648 C CA . ASP B 1 220 ? -29.562 31.312 14.555 1 94.81 220 ASP B CA 1
ATOM 7649 C C . ASP B 1 220 ? -30.562 32.312 15.133 1 94.81 220 ASP B C 1
ATOM 7651 O O . ASP B 1 220 ? -31.719 31.953 15.414 1 94.81 220 ASP B O 1
ATOM 7655 N N . TRP B 1 221 ? -30.078 33.5 15.281 1 95.44 221 TRP B N 1
ATOM 7656 C CA . TRP B 1 221 ? -30.922 34.594 15.781 1 95.44 221 TRP B CA 1
ATOM 7657 C C . TRP B 1 221 ? -30.859 35.781 14.859 1 95.44 221 TRP B C 1
ATOM 7659 O O . TRP B 1 221 ? -29.781 36.344 14.633 1 95.44 221 TRP B O 1
ATOM 7669 N N . LEU B 1 222 ? -32 36.188 14.266 1 96.44 222 LEU B N 1
ATOM 7670 C CA . LEU B 1 222 ? -32.125 37.469 13.57 1 96.44 222 LEU B CA 1
ATOM 7671 C C . LEU B 1 222 ? -32.281 38.594 14.57 1 96.44 222 LEU B C 1
ATOM 7673 O O . LEU B 1 222 ? -33.406 38.875 15.047 1 96.44 22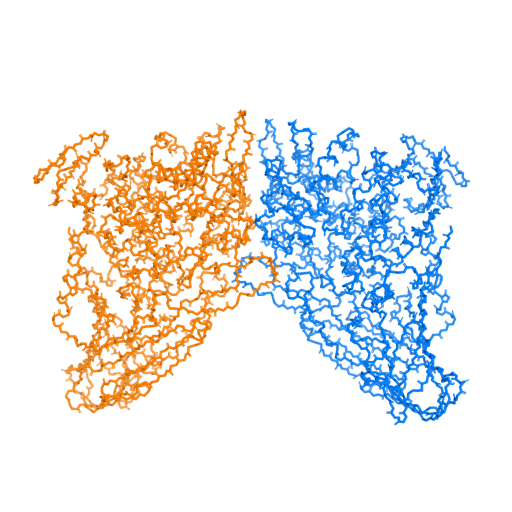2 LEU B O 1
ATOM 7677 N N . THR B 1 223 ? -31.219 39.25 14.82 1 95.25 223 THR B N 1
ATOM 7678 C CA . THR B 1 223 ? -31.172 40.188 15.945 1 95.25 223 THR B CA 1
ATOM 7679 C C . THR B 1 223 ? -31.656 41.594 15.516 1 95.25 223 THR B C 1
ATOM 7681 O O . THR B 1 223 ? -32.094 42.375 16.344 1 95.25 223 THR B O 1
ATOM 7684 N N . SER B 1 224 ? -31.516 41.906 14.266 1 95.5 224 SER B N 1
ATOM 7685 C CA . SER B 1 224 ? -32 43.188 13.75 1 95.5 224 SER B CA 1
ATOM 7686 C C . SER B 1 224 ? -32.375 43.062 12.281 1 95.5 224 SER B C 1
ATOM 7688 O O . SER B 1 224 ? -31.797 42.281 11.531 1 95.5 224 SER B O 1
ATOM 7690 N N . PHE B 1 225 ? -33.438 43.844 11.914 1 95.56 225 PHE B N 1
ATOM 7691 C CA . PHE B 1 225 ? -33.875 43.969 10.531 1 95.56 225 PHE B CA 1
ATOM 7692 C C . PHE B 1 225 ? -34.562 45.312 10.312 1 95.56 225 PHE B C 1
ATOM 7694 O O . PHE B 1 225 ? -34.938 46 11.273 1 95.56 225 PHE B O 1
ATOM 7701 N N . PRO B 1 226 ? -34.688 45.719 9.031 1 96.81 226 PRO B N 1
ATOM 7702 C CA . PRO B 1 226 ? -35.219 47.062 8.766 1 96.81 226 PRO B CA 1
ATOM 7703 C C . PRO B 1 226 ? -36.688 47.219 9.219 1 96.81 226 PRO B C 1
ATOM 7705 O O . PRO B 1 226 ? -37.469 46.281 9.094 1 96.81 226 PRO B O 1
ATOM 7708 N N . THR B 1 227 ? -36.969 48.469 9.57 1 94.62 227 THR B N 1
ATOM 7709 C CA . THR B 1 227 ? -38.344 48.812 9.945 1 94.62 227 THR B CA 1
ATOM 7710 C C . THR B 1 227 ? -39.281 48.625 8.766 1 94.62 227 THR B C 1
ATOM 7712 O O . THR B 1 227 ? -38.969 48.969 7.633 1 94.62 227 THR B O 1
ATOM 7715 N N . GLY B 1 228 ? -40.438 48.062 9.047 1 94 228 GLY B N 1
ATOM 7716 C CA . GLY B 1 228 ? -41.438 47.906 8.031 1 94 228 GLY B CA 1
ATOM 7717 C C . GLY B 1 228 ? -41.375 46.562 7.336 1 94 228 GLY B C 1
ATOM 7718 O O . GLY B 1 228 ? -42.281 46.188 6.562 1 94 228 GLY B O 1
ATOM 7719 N N . PHE B 1 229 ? -40.344 45.812 7.578 1 95.56 229 PHE B N 1
ATOM 7720 C CA . PHE B 1 229 ? -40.219 44.5 6.996 1 95.56 229 PHE B CA 1
ATOM 7721 C C . PHE B 1 229 ? -41.031 43.469 7.805 1 95.56 229 PHE B C 1
ATOM 7723 O O . PHE B 1 229 ? -41 43.5 9.039 1 95.56 229 PHE B O 1
ATOM 7730 N N . GLU B 1 230 ? -41.75 42.562 7.23 1 95.44 230 GLU B N 1
ATOM 7731 C CA . GLU B 1 230 ? -42.312 41.375 7.848 1 95.44 230 GLU B CA 1
ATOM 7732 C C . GLU B 1 230 ? -41.344 40.219 7.812 1 95.44 230 GLU B C 1
ATOM 7734 O O . GLU B 1 230 ? -40.688 39.969 6.793 1 95.44 230 GLU B O 1
ATOM 7739 N N . VAL B 1 231 ? -41.156 39.562 8.977 1 95.38 231 VAL B N 1
ATOM 7740 C CA . VAL B 1 231 ? -40.188 38.5 9.023 1 95.38 231 VAL B CA 1
ATOM 7741 C C . VAL B 1 231 ? -40.781 37.25 9.711 1 95.38 231 VAL B C 1
ATOM 7743 O O . VAL B 1 231 ? -41.625 37.406 10.594 1 95.38 231 VAL B O 1
ATOM 7746 N N . TYR B 1 232 ? -40.375 36.094 9.336 1 93.5 232 TYR B N 1
ATOM 7747 C CA . TYR B 1 232 ? -40.688 34.844 10.023 1 93.5 232 TYR B CA 1
ATOM 7748 C C . TYR B 1 232 ? -39.594 33.812 9.812 1 93.5 232 TYR B C 1
ATOM 7750 O O . TYR B 1 232 ? -38.812 33.875 8.852 1 93.5 232 TYR B O 1
ATOM 7758 N N . GLY B 1 233 ? -39.5 32.906 10.766 1 92.38 233 GLY B N 1
ATOM 7759 C CA . GLY B 1 233 ? -38.562 31.797 10.688 1 92.38 233 GLY B CA 1
ATOM 7760 C C . GLY B 1 233 ? -39.25 30.438 10.641 1 92.38 233 GLY B C 1
ATOM 7761 O O . GLY B 1 233 ? -40.281 30.234 11.289 1 92.38 233 GLY B O 1
ATOM 7762 N N . ASP B 1 234 ? -38.688 29.531 9.742 1 90.69 234 ASP B N 1
ATOM 7763 C CA . ASP B 1 234 ? -39.094 28.125 9.734 1 90.69 234 ASP B CA 1
ATOM 7764 C C . ASP B 1 234 ? -37.875 27.203 9.508 1 90.69 234 ASP B C 1
ATOM 7766 O O . ASP B 1 234 ? -36.719 27.641 9.602 1 90.69 234 ASP B O 1
ATOM 7770 N N . HIS B 1 235 ? -38.156 25.922 9.242 1 87.88 235 HIS B N 1
ATOM 7771 C CA . HIS B 1 235 ? -37.094 24.938 9.133 1 87.88 235 HIS B CA 1
ATOM 7772 C C . HIS B 1 235 ? -36.188 25.234 7.934 1 87.88 235 HIS B C 1
ATOM 7774 O O . HIS B 1 235 ? -35.031 24.844 7.914 1 87.88 235 HIS B O 1
ATOM 7780 N N . ALA B 1 236 ? -36.719 25.922 6.98 1 90.12 236 ALA B N 1
ATOM 7781 C CA . ALA B 1 236 ? -35.969 26.234 5.777 1 90.12 236 ALA B CA 1
ATOM 7782 C C . ALA B 1 236 ? -35.062 27.438 5.992 1 90.12 236 ALA B C 1
ATOM 7784 O O . ALA B 1 236 ? -34.094 27.656 5.25 1 90.12 236 ALA B O 1
ATOM 7785 N N . GLY B 1 237 ? -35.469 28.312 6.965 1 94.12 237 GLY B N 1
ATOM 7786 C CA . GLY B 1 237 ? -34.688 29.5 7.258 1 94.12 237 GLY B CA 1
ATOM 7787 C C . GLY B 1 237 ? -35.531 30.719 7.57 1 94.12 237 GLY B C 1
ATOM 7788 O O . GLY B 1 237 ? -36.688 30.594 7.969 1 94.12 237 GLY B O 1
ATOM 7789 N N . PHE B 1 238 ? -34.938 31.891 7.516 1 96.38 238 PHE B N 1
ATOM 7790 C CA . PHE B 1 238 ? -35.625 33.156 7.738 1 96.38 238 PHE B CA 1
ATOM 7791 C C . PHE B 1 238 ? -36.062 33.75 6.418 1 96.38 238 PHE B C 1
ATOM 7793 O O . PHE B 1 238 ? -35.375 33.688 5.414 1 96.38 238 PHE B O 1
ATOM 7800 N N . HIS B 1 239 ? -37.25 34.344 6.516 1 95.69 239 HIS B N 1
ATOM 7801 C CA . HIS B 1 239 ? -37.875 35 5.367 1 95.69 239 HIS B CA 1
ATOM 7802 C C . HIS B 1 239 ? -38.438 36.375 5.75 1 95.69 239 HIS B C 1
ATOM 7804 O O . HIS B 1 239 ? -38.844 36.594 6.891 1 95.69 239 HIS B O 1
ATOM 7810 N N . GLY B 1 240 ? -38.438 37.25 4.727 1 96.62 240 GLY B N 1
ATOM 7811 C CA . GLY B 1 240 ? -39.062 38.531 4.973 1 96.62 240 GLY B CA 1
ATOM 7812 C C . GLY B 1 240 ? -39.188 39.375 3.725 1 96.62 240 GLY B C 1
ATOM 7813 O O . GLY B 1 240 ? -38.656 39.031 2.668 1 96.62 240 GLY B O 1
ATOM 7814 N N . SER B 1 241 ? -39.969 40.438 3.896 1 97.31 241 SER B N 1
ATOM 7815 C CA . SER B 1 241 ? -40.219 41.344 2.775 1 97.31 241 SER B CA 1
ATOM 7816 C C . SER B 1 241 ? -40.531 42.75 3.26 1 97.31 241 SER B C 1
ATOM 7818 O O . SER B 1 241 ? -41.062 42.938 4.352 1 97.31 241 SER B O 1
ATOM 7820 N N . GLY B 1 242 ? -40.188 43.656 2.441 1 97.62 242 GLY B N 1
ATOM 7821 C CA . GLY B 1 242 ? -40.438 45.062 2.623 1 97.62 242 GLY B CA 1
ATOM 7822 C C . GLY B 1 242 ? -40.125 45.875 1.389 1 97.62 242 GLY B C 1
ATOM 7823 O O . GLY B 1 242 ? -40.219 45.375 0.264 1 97.62 242 GLY B O 1
ATOM 7824 N N . THR B 1 243 ? -39.938 47.156 1.638 1 97.06 243 THR B N 1
ATOM 7825 C CA . THR B 1 243 ? -39.594 48.031 0.519 1 97.06 243 THR B CA 1
ATOM 7826 C C . THR B 1 243 ? -38.25 48.719 0.736 1 97.06 243 THR B C 1
ATOM 7828 O O . THR B 1 243 ? -37.844 48.938 1.877 1 97.06 243 THR B O 1
ATOM 7831 N N . ILE B 1 244 ? -37.625 49 -0.328 1 97.62 244 ILE B N 1
ATOM 7832 C CA . ILE B 1 244 ? -36.375 49.781 -0.289 1 97.62 244 ILE B CA 1
ATOM 7833 C C . ILE B 1 244 ? -36.5 50.969 -1.235 1 97.62 244 ILE B C 1
ATOM 7835 O O . ILE B 1 244 ? -37.125 50.875 -2.281 1 97.62 244 ILE B O 1
ATOM 7839 N N . GLU B 1 245 ? -35.906 52.094 -0.856 1 97.56 245 GLU B N 1
ATOM 7840 C CA . GLU B 1 245 ? -35.875 53.281 -1.679 1 97.56 245 GLU B CA 1
ATOM 7841 C C . GLU B 1 245 ? -34.469 53.531 -2.225 1 97.56 245 GLU B C 1
ATOM 7843 O O . GLU B 1 245 ? -33.5 53.094 -1.632 1 97.56 245 GLU B O 1
ATOM 7848 N N . VAL B 1 246 ? -34.438 54.25 -3.271 1 97.06 246 VAL B N 1
ATOM 7849 C CA . VAL B 1 246 ? -33.156 54.625 -3.879 1 97.06 246 VAL B CA 1
ATOM 7850 C C . VAL B 1 246 ? -32.312 55.406 -2.885 1 97.06 246 VAL B C 1
ATOM 7852 O O . VAL B 1 246 ? -32.844 56.25 -2.158 1 97.06 246 VAL B O 1
ATOM 7855 N N . GLN B 1 247 ? -31.125 55.094 -2.781 1 96.88 247 GLN B N 1
ATOM 7856 C CA . GLN B 1 247 ? -30.125 55.781 -1.954 1 96.88 247 GLN B CA 1
ATOM 7857 C C . GLN B 1 247 ? -30.391 55.531 -0.47 1 96.88 247 GLN B C 1
ATOM 7859 O O . GLN B 1 247 ? -30.109 56.375 0.365 1 96.88 247 GLN B O 1
ATOM 7864 N N . THR B 1 248 ? -31.016 54.438 -0.163 1 96.81 248 THR B N 1
ATOM 7865 C CA . THR B 1 248 ? -31.219 54.031 1.221 1 96.81 248 THR B CA 1
ATOM 7866 C C . THR B 1 248 ? -30.453 52.75 1.521 1 96.81 248 THR B C 1
ATOM 7868 O O . THR B 1 248 ? -30.219 51.938 0.626 1 96.81 248 THR B O 1
ATOM 7871 N N . THR B 1 249 ? -30.031 52.719 2.727 1 98.12 249 THR B N 1
ATOM 7872 C CA . THR B 1 249 ? -29.344 51.531 3.199 1 98.12 249 THR B CA 1
ATOM 7873 C C . THR B 1 249 ? -30.188 50.781 4.211 1 98.12 249 THR B C 1
ATOM 7875 O O . THR B 1 249 ? -30.688 51.375 5.18 1 98.12 249 THR B O 1
ATOM 7878 N N . LEU B 1 250 ? -30.469 49.531 3.977 1 98.12 250 LEU B N 1
ATOM 7879 C CA . LEU B 1 250 ? -31.141 48.625 4.914 1 98.12 250 LEU B CA 1
ATOM 7880 C C . LEU B 1 250 ? -30.125 47.719 5.574 1 98.12 250 LEU B C 1
ATOM 7882 O O . LEU B 1 250 ? -29.125 47.312 4.957 1 98.12 250 LEU B O 1
ATOM 7886 N N . SER B 1 251 ? -30.406 47.312 6.82 1 97.69 251 SER B N 1
ATOM 7887 C CA . SER B 1 251 ? -29.453 46.469 7.551 1 97.69 251 SER B CA 1
ATOM 7888 C C . SER B 1 251 ? -30.141 45.25 8.164 1 97.69 251 SER B C 1
ATOM 7890 O O . SER B 1 251 ? -31.281 45.344 8.609 1 97.69 251 SER B O 1
ATOM 7892 N N . TRP B 1 252 ? -29.516 44.125 8.133 1 97.44 252 TRP B N 1
ATOM 7893 C CA . TRP B 1 252 ? -29.859 42.906 8.828 1 97.44 252 TRP B CA 1
ATOM 7894 C C . TRP B 1 252 ? -28.703 42.406 9.703 1 97.44 252 TRP B C 1
ATOM 7896 O O . TRP B 1 252 ? -27.547 42.5 9.297 1 97.44 252 TRP B O 1
ATOM 7906 N N . SER B 1 253 ? -28.969 41.938 10.914 1 97.12 253 SER B N 1
ATOM 7907 C CA . SER B 1 253 ? -27.969 41.375 11.805 1 97.12 253 SER B CA 1
ATOM 7908 C C . SER B 1 253 ? -28.375 39.969 12.281 1 97.12 253 SER B C 1
ATOM 7910 O O . SER B 1 253 ? -29.547 39.75 12.617 1 97.12 253 SER B O 1
ATOM 7912 N N . PHE B 1 254 ? -27.453 39.094 12.211 1 96.31 254 PHE B N 1
ATOM 7913 C CA . PHE B 1 254 ? -27.672 37.75 12.656 1 96.31 254 PHE B CA 1
ATOM 7914 C C . PHE B 1 254 ? -26.578 37.312 13.633 1 96.31 254 PHE B C 1
ATOM 7916 O O . PHE B 1 254 ? -25.438 37.75 13.516 1 96.31 254 PHE B O 1
ATOM 7923 N N . THR B 1 255 ? -26.922 36.469 14.586 1 96.12 255 THR B N 1
ATOM 7924 C CA . THR B 1 255 ? -25.969 35.75 15.43 1 96.12 255 THR B CA 1
ATOM 7925 C C . THR B 1 255 ? -26.172 34.25 15.328 1 96.12 255 THR B C 1
ATOM 7927 O O . THR B 1 255 ? -27.297 33.75 15.508 1 96.12 255 THR B O 1
ATOM 7930 N N . ARG B 1 256 ? -25.156 33.562 14.977 1 95.81 256 ARG B N 1
ATOM 7931 C CA . ARG B 1 256 ? -25.141 32.094 15.039 1 95.81 256 ARG B CA 1
ATOM 7932 C C . ARG B 1 256 ? -24.359 31.594 16.25 1 95.81 256 ARG B C 1
ATOM 7934 O O . ARG B 1 256 ? -23.219 32.031 16.469 1 95.81 256 ARG B O 1
ATOM 7941 N N . GLN B 1 257 ? -24.953 30.75 17 1 95.62 257 GLN B N 1
ATOM 7942 C CA . GLN B 1 257 ? -24.281 30.094 18.125 1 95.62 257 GLN B CA 1
ATOM 7943 C C . GLN B 1 257 ? -24.188 28.594 17.906 1 95.62 257 GLN B C 1
ATOM 7945 O O . GLN B 1 257 ? -25.125 27.969 17.406 1 95.62 257 GLN B O 1
ATOM 7950 N N . ILE B 1 258 ? -23.078 28.047 18.266 1 96.06 258 ILE B N 1
ATOM 7951 C CA . ILE B 1 258 ? -22.859 26.609 18.125 1 96.06 258 ILE B CA 1
ATOM 7952 C C . ILE B 1 258 ? -22.391 26.031 19.453 1 96.06 258 ILE B C 1
ATOM 7954 O O . ILE B 1 258 ? -21.562 26.625 20.156 1 96.06 258 ILE B O 1
ATOM 7958 N N . SER B 1 259 ? -22.828 24.859 19.844 1 96.75 259 SER B N 1
ATOM 7959 C CA . SER B 1 259 ? -22.422 24.203 21.078 1 96.75 259 SER B CA 1
ATOM 7960 C C . SER B 1 259 ? -21.062 23.531 20.922 1 96.75 259 SER B C 1
ATOM 7962 O O . SER B 1 259 ? -20.578 23.344 19.812 1 96.75 259 SER B O 1
ATOM 7964 N N . GLU B 1 260 ? -20.406 23.219 22.062 1 96.19 260 GLU B N 1
ATOM 7965 C CA . GLU B 1 260 ? -19.375 22.188 22.047 1 96.19 260 GLU B CA 1
ATOM 7966 C C . GLU B 1 260 ? -19.938 20.844 21.594 1 96.19 260 GLU B C 1
ATOM 7968 O O . GLU B 1 260 ? -21.141 20.609 21.703 1 96.19 260 GLU B O 1
ATOM 7973 N N . ILE B 1 261 ? -19.016 20.047 21.016 1 97.12 261 ILE B N 1
ATOM 7974 C CA . ILE B 1 261 ? -19.422 18.734 20.531 1 97.12 261 ILE B CA 1
ATOM 7975 C C . ILE B 1 261 ? -20 17.922 21.688 1 97.12 261 ILE B C 1
ATOM 7977 O O . ILE B 1 261 ? -19.359 17.781 22.734 1 97.12 261 ILE B O 1
ATOM 7981 N N . ASN B 1 262 ? -21.203 17.406 21.578 1 97.19 262 ASN B N 1
ATOM 7982 C CA . ASN B 1 262 ? -21.922 16.547 22.516 1 97.19 262 ASN B CA 1
ATOM 7983 C C . ASN B 1 262 ? -22.281 17.281 23.797 1 97.19 262 ASN B C 1
ATOM 7985 O O . ASN B 1 262 ? -22.422 16.672 24.844 1 97.19 262 ASN B O 1
ATOM 7989 N N . GLN B 1 263 ? -22.281 18.562 23.766 1 95.88 263 GLN B N 1
ATOM 7990 C CA . GLN B 1 263 ? -22.672 19.391 24.906 1 95.88 263 GLN B CA 1
ATOM 7991 C C . GLN B 1 263 ? -23.875 20.25 24.562 1 95.88 263 GLN B C 1
ATOM 7993 O O . GLN B 1 263 ? -24.172 20.484 23.391 1 95.88 263 GLN B O 1
ATOM 7998 N N . ALA B 1 264 ? -24.484 20.734 25.578 1 93.31 264 ALA B N 1
ATOM 7999 C CA . ALA B 1 264 ? -25.641 21.609 25.406 1 93.31 264 ALA B CA 1
ATOM 8000 C C . ALA B 1 264 ? -25.219 23.016 24.969 1 93.31 264 ALA B C 1
ATOM 8002 O O . ALA B 1 264 ? -24.094 23.438 25.234 1 93.31 264 ALA B O 1
ATOM 8003 N N . LEU B 1 265 ? -26.109 23.625 24.219 1 93.56 265 LEU B N 1
ATOM 8004 C CA . LEU B 1 265 ? -25.891 25.016 23.844 1 93.56 265 LEU B CA 1
ATOM 8005 C C . LEU B 1 265 ? -26.219 25.938 25 1 93.56 265 LEU B C 1
ATOM 8007 O O . LEU B 1 265 ? -27.312 25.859 25.578 1 93.56 265 LEU B O 1
ATOM 8011 N N . PRO B 1 266 ? -25.281 26.734 25.359 1 88.56 266 PRO B N 1
ATOM 8012 C CA . PRO B 1 266 ? -25.625 27.703 26.406 1 88.56 266 PRO B CA 1
ATOM 8013 C C . PRO B 1 266 ? -26.797 28.594 26.047 1 88.56 266 PRO B C 1
ATOM 8015 O O . PRO B 1 266 ? -26.938 28.984 24.875 1 88.56 266 PRO B O 1
ATOM 8018 N N . ASP B 1 267 ? -27.516 29.062 26.953 1 83.44 267 ASP B N 1
ATOM 8019 C CA . ASP B 1 267 ? -28.719 29.844 26.734 1 83.44 267 ASP B CA 1
ATOM 8020 C C . ASP B 1 267 ? -28.391 31.328 26.516 1 83.44 267 ASP B C 1
ATOM 8022 O O . ASP B 1 267 ? -29.266 32.125 26.141 1 83.44 267 ASP B O 1
ATOM 8026 N N . THR B 1 268 ? -27.266 31.641 26.547 1 83.75 268 THR B N 1
ATOM 8027 C CA . THR B 1 268 ? -26.891 33.031 26.406 1 83.75 268 THR B CA 1
ATOM 8028 C C . THR B 1 268 ? -26.484 33.344 24.969 1 83.75 268 THR B C 1
ATOM 8030 O O . THR B 1 268 ? -25.516 32.781 24.453 1 83.75 268 THR B O 1
ATOM 8033 N N . ILE B 1 269 ? -27.344 34.062 24.281 1 85.69 269 ILE B N 1
ATOM 8034 C CA . ILE B 1 269 ? -27.047 34.562 22.938 1 85.69 269 ILE B CA 1
ATOM 8035 C C . ILE B 1 269 ? -27.141 36.094 22.922 1 85.69 269 ILE B C 1
ATOM 8037 O O . ILE B 1 269 ? -28.016 36.656 23.578 1 85.69 269 ILE B O 1
ATOM 8041 N N . THR B 1 270 ? -26.141 36.656 22.328 1 87.31 270 THR B N 1
ATOM 8042 C CA . THR B 1 270 ? -26.094 38.094 22.328 1 87.31 270 THR B CA 1
ATOM 8043 C C . THR B 1 270 ? -26.031 38.656 20.906 1 87.31 270 THR B C 1
ATOM 8045 O O . THR B 1 270 ? -25.688 37.906 19.969 1 87.31 270 THR B O 1
ATOM 8048 N N . SER B 1 271 ? -26.422 39.875 20.766 1 89.38 271 SER B N 1
ATOM 8049 C CA . SER B 1 271 ? -26.297 40.562 19.484 1 89.38 271 SER B CA 1
ATOM 8050 C C . SER B 1 271 ? -24.953 41.281 19.359 1 89.38 271 SER B C 1
ATOM 8052 O O . SER B 1 271 ? -24.203 41.375 20.344 1 89.38 271 SER B O 1
ATOM 8054 N N . TRP B 1 272 ? -24.703 41.625 18.125 1 90.94 272 TRP B N 1
ATOM 8055 C CA . TRP B 1 272 ? -23.516 42.438 17.906 1 90.94 272 TRP B CA 1
ATOM 8056 C C . TRP B 1 272 ? -23.609 43.75 18.688 1 90.94 272 TRP B C 1
ATOM 8058 O O . TRP B 1 272 ? -24.547 44.5 18.516 1 90.94 272 TRP B O 1
ATOM 8068 N N . THR B 1 273 ? -22.719 43.969 19.609 1 91.31 273 THR B N 1
ATOM 8069 C CA . THR B 1 273 ? -22.609 45.219 20.375 1 91.31 273 THR B CA 1
ATOM 8070 C C . THR B 1 273 ? -21.172 45.688 20.438 1 91.31 273 THR B C 1
ATOM 8072 O O . THR B 1 273 ? -20.25 44.938 20.109 1 91.31 273 THR B O 1
ATOM 8075 N N . ASN B 1 274 ? -21.047 46.875 20.812 1 93.12 274 ASN B N 1
ATOM 8076 C CA . ASN B 1 274 ? -19.703 47.375 21.031 1 93.12 274 ASN B CA 1
ATOM 8077 C C . ASN B 1 274 ? -18.969 46.625 22.125 1 93.12 274 ASN B C 1
ATOM 8079 O O . ASN B 1 274 ? -17.75 46.469 22.078 1 93.12 274 ASN B O 1
ATOM 8083 N N . ASP B 1 275 ? -19.734 46.156 22.984 1 93.31 275 ASP B N 1
ATOM 8084 C CA . ASP B 1 275 ? -19.141 45.438 24.094 1 93.31 275 ASP B CA 1
ATOM 8085 C C . ASP B 1 275 ? -18.469 44.125 23.625 1 93.31 275 ASP B C 1
ATOM 8087 O O . ASP B 1 275 ? -17.391 43.781 24.109 1 93.31 275 ASP B O 1
ATOM 8091 N N . ILE B 1 276 ? -19.141 43.438 22.75 1 93.38 276 ILE B N 1
ATOM 8092 C CA . ILE B 1 276 ? -18.562 42.188 22.266 1 93.38 276 ILE B CA 1
ATOM 8093 C C . ILE B 1 276 ? -17.328 42.469 21.422 1 93.38 276 ILE B C 1
ATOM 8095 O O . ILE B 1 276 ? -16.359 41.719 21.438 1 93.38 276 ILE B O 1
ATOM 8099 N N . VAL B 1 277 ? -17.344 43.5 20.625 1 96.19 277 VAL B N 1
ATOM 8100 C CA . VAL B 1 277 ? -16.172 43.906 19.844 1 96.19 277 VAL B CA 1
ATOM 8101 C C . VAL B 1 277 ? -15.023 44.281 20.766 1 96.19 277 VAL B C 1
ATOM 8103 O O . VAL B 1 277 ? -13.875 43.938 20.516 1 96.19 277 VAL B O 1
ATOM 8106 N N . ASP B 1 278 ? -15.375 45 21.859 1 96.25 278 ASP B N 1
ATOM 8107 C CA . ASP B 1 278 ? -14.367 45.375 22.828 1 96.25 278 ASP B CA 1
ATOM 8108 C C . ASP B 1 278 ? -13.773 44.188 23.531 1 96.25 278 ASP B C 1
ATOM 8110 O O . ASP B 1 278 ? -12.578 44.156 23.859 1 96.25 278 ASP B O 1
ATOM 8114 N N . ARG B 1 279 ? -14.578 43.281 23.797 1 96.25 279 ARG B N 1
ATOM 8115 C CA . ARG B 1 279 ? -14.078 42.062 24.406 1 96.25 279 ARG B CA 1
ATOM 8116 C C . ARG B 1 279 ? -13.109 41.344 23.469 1 96.25 279 ARG B C 1
ATOM 8118 O O . ARG B 1 279 ? -12.062 40.875 23.906 1 96.25 279 ARG B O 1
ATOM 8125 N N . ASN B 1 280 ? -13.492 41.219 22.234 1 97.38 280 ASN B N 1
ATOM 8126 C CA . ASN B 1 280 ? -12.562 40.656 21.25 1 97.38 280 ASN B CA 1
ATOM 8127 C C . ASN B 1 280 ? -11.25 41.438 21.219 1 97.38 280 ASN B C 1
ATOM 8129 O O . ASN B 1 280 ? -10.172 40.844 21.203 1 97.38 280 ASN B O 1
ATOM 8133 N N . ARG B 1 281 ? -11.375 42.688 21.172 1 97.12 281 ARG B N 1
ATOM 8134 C CA . ARG B 1 281 ? -10.195 43.562 21.156 1 97.12 281 ARG B CA 1
ATOM 8135 C C . ARG B 1 281 ? -9.312 43.312 22.375 1 97.12 281 ARG B C 1
ATOM 8137 O O . ARG B 1 281 ? -8.086 43.219 22.25 1 97.12 281 ARG B O 1
ATOM 8144 N N . GLN B 1 282 ? -9.945 43.156 23.5 1 97.38 282 GLN B N 1
ATOM 8145 C CA . GLN B 1 282 ? -9.188 42.906 24.719 1 97.38 282 GLN B CA 1
ATOM 8146 C C . GLN B 1 282 ? -8.445 41.562 24.625 1 97.38 282 GLN B C 1
ATOM 8148 O O . GLN B 1 282 ? -7.266 41.5 25 1 97.38 282 GLN B O 1
ATOM 8153 N N . ILE B 1 283 ? -9.117 40.594 24.203 1 97.25 283 ILE B N 1
ATOM 8154 C CA . ILE B 1 283 ? -8.516 39.25 24.078 1 97.25 283 ILE B CA 1
ATOM 8155 C C . ILE B 1 283 ? -7.348 39.312 23.094 1 97.25 283 ILE B C 1
ATOM 8157 O O . ILE B 1 283 ? -6.273 38.781 23.375 1 97.25 283 ILE B O 1
ATOM 8161 N N . LEU B 1 284 ? -7.504 39.969 21.969 1 97.06 284 LEU B N 1
ATOM 8162 C CA . LEU B 1 284 ? -6.465 40.062 20.953 1 97.06 284 LEU B CA 1
ATOM 8163 C C . LEU B 1 284 ? -5.324 40.969 21.406 1 97.06 284 LEU B C 1
ATOM 8165 O O . LEU B 1 284 ? -4.16 40.719 21.062 1 97.06 284 LEU B O 1
ATOM 8169 N N . THR B 1 285 ? -5.684 41.969 22.125 1 96 285 THR B N 1
ATOM 8170 C CA . THR B 1 285 ? -4.633 42.812 22.703 1 96 285 THR B CA 1
ATOM 8171 C C . THR B 1 285 ? -3.732 42 23.609 1 96 285 THR B C 1
ATOM 8173 O O . THR B 1 285 ? -2.506 42.094 23.547 1 96 285 THR B O 1
ATOM 8176 N N . ASN B 1 286 ? -4.355 41.281 24.438 1 95.38 286 ASN B N 1
ATOM 8177 C CA . ASN B 1 286 ? -3.59 40.406 25.328 1 95.38 286 ASN B CA 1
ATOM 8178 C C . ASN B 1 286 ? -2.748 39.406 24.531 1 95.38 286 ASN B C 1
ATOM 8180 O O . ASN B 1 286 ? -1.591 39.156 24.875 1 95.38 286 ASN B O 1
ATOM 8184 N N . PHE B 1 287 ? -3.316 38.844 23.578 1 95.94 287 PHE B N 1
ATOM 8185 C CA . PHE B 1 287 ? -2.607 37.906 22.703 1 95.94 287 PHE B CA 1
ATOM 8186 C C . PHE B 1 287 ? -1.392 38.562 22.078 1 95.94 287 PHE B C 1
ATOM 8188 O O . PHE B 1 287 ? -0.287 38.031 22.125 1 95.94 287 PHE B O 1
ATOM 8195 N N . TRP B 1 288 ? -1.583 39.719 21.469 1 95.44 288 TRP B N 1
ATOM 8196 C CA . TRP B 1 288 ? -0.509 40.406 20.75 1 95.44 288 TRP B CA 1
ATOM 8197 C C . TRP B 1 288 ? 0.563 40.906 21.719 1 95.44 288 TRP B C 1
ATOM 8199 O O . TRP B 1 288 ? 1.749 40.938 21.375 1 95.44 288 TRP B O 1
ATOM 8209 N N . GLN B 1 289 ? 0.129 41.219 22.891 1 93.25 289 GLN B N 1
ATOM 8210 C CA . GLN B 1 289 ? 1.109 41.656 23.891 1 93.25 289 GLN B CA 1
ATOM 8211 C C . GLN B 1 289 ? 2.062 40.531 24.25 1 93.25 289 GLN B C 1
ATOM 8213 O O . GLN B 1 289 ? 3.25 40.75 24.484 1 93.25 289 GLN B O 1
ATOM 8218 N N . GLN B 1 290 ? 1.546 39.438 24.25 1 94 290 GLN B N 1
ATOM 8219 C CA . GLN B 1 290 ? 2.346 38.281 24.641 1 94 290 GLN B CA 1
ATOM 8220 C C . GLN B 1 290 ? 3.064 37.688 23.422 1 94 290 GLN B C 1
ATOM 8222 O O . GLN B 1 290 ? 4.074 37 23.578 1 94 290 GLN B O 1
ATOM 8227 N N . SER B 1 291 ? 2.557 37.906 22.25 1 95.69 291 SER B N 1
ATOM 8228 C CA . SER B 1 291 ? 3.064 37.281 21.031 1 95.69 291 SER B CA 1
ATOM 8229 C C . SER B 1 291 ? 3.648 38.312 20.078 1 95.69 291 SER B C 1
ATOM 8231 O O . SER B 1 291 ? 3.746 38.062 18.875 1 95.69 291 SER B O 1
ATOM 8233 N N . GLN B 1 292 ? 4.012 39.406 20.562 1 94.25 292 GLN B N 1
ATOM 8234 C CA . GLN B 1 292 ? 4.43 40.531 19.734 1 94.25 292 GLN B CA 1
ATOM 8235 C C . GLN B 1 292 ? 5.648 40.156 18.891 1 94.25 292 GLN B C 1
ATOM 8237 O O . GLN B 1 292 ? 6.598 39.562 19.391 1 94.25 292 GLN B O 1
ATOM 8242 N N . VAL B 1 293 ? 5.586 40.438 17.641 1 96.19 293 VAL B N 1
ATOM 8243 C CA . VAL B 1 293 ? 6.707 40.406 16.719 1 96.19 293 VAL B CA 1
ATOM 8244 C C . VAL B 1 293 ? 6.742 41.719 15.898 1 96.19 293 VAL B C 1
ATOM 8246 O O . VAL B 1 293 ? 5.727 42.125 15.336 1 96.19 293 VAL B O 1
ATOM 8249 N N . GLN B 1 294 ? 7.797 42.375 15.859 1 95.81 294 GLN B N 1
ATOM 8250 C CA . GLN B 1 294 ? 7.992 43.594 15.055 1 95.81 294 GLN B CA 1
ATOM 8251 C C . GLN B 1 294 ? 9.18 43.406 14.109 1 95.81 294 GLN B C 1
ATOM 8253 O O . GLN B 1 294 ? 10.297 43.125 14.555 1 95.81 294 GLN B O 1
ATOM 8258 N N . ILE B 1 295 ? 8.906 43.5 12.93 1 94.62 295 ILE B N 1
ATOM 8259 C CA . ILE B 1 295 ? 9.938 43.406 11.898 1 94.62 295 ILE B CA 1
ATOM 8260 C C . ILE B 1 295 ? 9.961 44.656 11.055 1 94.62 295 ILE B C 1
ATOM 8262 O O . ILE B 1 295 ? 8.906 45.219 10.727 1 94.62 295 ILE B O 1
ATOM 8266 N N . SER B 1 296 ? 11.078 45.156 10.633 1 92.62 296 SER B N 1
ATOM 8267 C CA . SER B 1 296 ? 11.234 46.438 9.922 1 92.62 296 SER B CA 1
ATOM 8268 C C . SER B 1 296 ? 10.727 46.312 8.492 1 92.62 296 SER B C 1
ATOM 8270 O O . SER B 1 296 ? 10.492 47.344 7.832 1 92.62 296 SER B O 1
ATOM 8272 N N . ASP B 1 297 ? 10.461 45.188 7.965 1 88.69 297 ASP B N 1
ATOM 8273 C CA . ASP B 1 297 ? 9.898 45 6.629 1 88.69 297 ASP B CA 1
ATOM 8274 C C . ASP B 1 297 ? 8.375 44.875 6.684 1 88.69 297 ASP B C 1
ATOM 8276 O O . ASP B 1 297 ? 7.832 43.969 7.309 1 88.69 297 ASP B O 1
ATOM 8280 N N . LYS B 1 298 ? 7.691 45.719 5.977 1 88.44 298 LYS B N 1
ATOM 8281 C CA . LYS B 1 298 ? 6.238 45.844 6.074 1 88.44 298 LYS B CA 1
ATOM 8282 C C . LYS B 1 298 ? 5.547 44.562 5.609 1 88.44 298 LYS B C 1
ATOM 8284 O O . LYS B 1 298 ? 4.57 44.125 6.219 1 88.44 298 LYS B O 1
ATOM 8289 N N . LYS B 1 299 ? 6.027 44.094 4.496 1 88.81 299 LYS B N 1
ATOM 8290 C CA . LYS B 1 299 ? 5.418 42.875 3.951 1 88.81 299 LYS B CA 1
ATOM 8291 C C . LYS B 1 299 ? 5.574 41.719 4.914 1 88.81 299 LYS B C 1
ATOM 8293 O O . LYS B 1 299 ? 4.629 40.969 5.133 1 88.81 299 LYS B O 1
ATOM 8298 N N . LEU B 1 300 ? 6.746 41.594 5.461 1 92.75 300 LEU B N 1
ATOM 8299 C CA . LEU B 1 300 ? 7.004 40.5 6.414 1 92.75 300 LEU B CA 1
ATOM 8300 C C . LEU B 1 300 ? 6.223 40.719 7.707 1 92.75 300 LEU B C 1
ATOM 8302 O O . LEU B 1 300 ? 5.762 39.781 8.328 1 92.75 300 LEU B O 1
ATOM 8306 N N . GLN B 1 301 ? 6.098 41.969 8.078 1 93.75 301 GLN B N 1
ATOM 8307 C CA . GLN B 1 301 ? 5.305 42.312 9.258 1 93.75 301 GLN B CA 1
ATOM 8308 C C . GLN B 1 301 ? 3.855 41.875 9.086 1 93.75 301 GLN B C 1
ATOM 8310 O O . GLN B 1 301 ? 3.279 41.25 9.984 1 93.75 301 GLN B O 1
ATOM 8315 N N . THR B 1 302 ? 3.297 42.188 7.945 1 92.38 302 THR B N 1
ATOM 8316 C CA . THR B 1 302 ? 1.93 41.781 7.652 1 92.38 302 THR B CA 1
ATOM 8317 C C . THR B 1 302 ? 1.81 40.25 7.66 1 92.38 302 THR B C 1
ATOM 8319 O O . THR B 1 302 ? 0.875 39.688 8.242 1 92.38 302 THR B O 1
ATOM 8322 N N . GLY B 1 303 ? 2.783 39.656 7.012 1 93.38 303 GLY B N 1
ATOM 8323 C CA . GLY B 1 303 ? 2.768 38.188 6.914 1 93.38 303 GLY B CA 1
ATOM 8324 C C . GLY B 1 303 ? 2.803 37.5 8.266 1 93.38 303 GLY B C 1
ATOM 8325 O O . GLY B 1 303 ? 2.006 36.594 8.531 1 93.38 303 GLY B O 1
ATOM 8326 N N . ILE B 1 304 ? 3.719 37.875 9.094 1 95.81 304 ILE B N 1
ATOM 8327 C CA . ILE B 1 304 ? 3.885 37.188 10.375 1 95.81 304 ILE B CA 1
ATOM 8328 C C . ILE B 1 304 ? 2.672 37.469 11.266 1 95.81 304 ILE B C 1
ATOM 8330 O O . ILE B 1 304 ? 2.229 36.594 12.008 1 95.81 304 ILE B O 1
ATOM 8334 N N . GLN B 1 305 ? 2.129 38.688 11.281 1 95.12 305 GLN B N 1
ATOM 8335 C CA . GLN B 1 305 ? 0.933 38.969 12.062 1 95.12 305 GLN B CA 1
ATOM 8336 C C . GLN B 1 305 ? -0.247 38.125 11.602 1 95.12 305 GLN B C 1
ATOM 8338 O O . GLN B 1 305 ? -0.995 37.594 12.422 1 95.12 305 GLN B O 1
ATOM 8343 N N . TYR B 1 306 ? -0.383 38.062 10.32 1 96.19 306 TYR B N 1
ATOM 8344 C CA . TYR B 1 306 ? -1.429 37.188 9.75 1 96.19 306 TYR B CA 1
ATOM 8345 C C . TYR B 1 306 ? -1.254 35.75 10.195 1 96.19 306 TYR B C 1
ATOM 8347 O O . TYR B 1 306 ? -2.211 35.125 10.633 1 96.19 306 TYR B O 1
ATOM 8355 N N . ASN B 1 307 ? -0.029 35.25 10.016 1 96.94 307 ASN B N 1
ATOM 8356 C CA . ASN B 1 307 ? 0.259 33.844 10.359 1 96.94 307 ASN B CA 1
ATOM 8357 C C . ASN B 1 307 ? -0.061 33.562 11.82 1 96.94 307 ASN B C 1
ATOM 8359 O O . ASN B 1 307 ? -0.686 32.531 12.125 1 96.94 307 ASN B O 1
ATOM 8363 N N . LEU B 1 308 ? 0.338 34.406 12.703 1 97.44 308 LEU B N 1
ATOM 8364 C CA . LEU B 1 308 ? 0.119 34.188 14.125 1 97.44 308 LEU B CA 1
ATOM 8365 C C . LEU B 1 308 ? -1.362 34.281 14.469 1 97.44 308 LEU B C 1
ATOM 8367 O O . LEU B 1 308 ? -1.863 33.562 15.328 1 97.44 308 LEU B O 1
ATOM 8371 N N . PHE B 1 309 ? -2.02 35.25 13.867 1 97.06 309 PHE B N 1
ATOM 8372 C CA . PHE B 1 309 ? -3.459 35.406 14.055 1 97.06 309 PHE B CA 1
ATOM 8373 C C . PHE B 1 309 ? -4.188 34.125 13.672 1 97.06 309 PHE B C 1
ATOM 8375 O O . PHE B 1 309 ? -5.035 33.625 14.43 1 97.06 309 PHE B O 1
ATOM 8382 N N . GLN B 1 310 ? -3.852 33.562 12.531 1 97.25 310 GLN B N 1
ATOM 8383 C CA . GLN B 1 310 ? -4.508 32.375 12.039 1 97.25 310 GLN B CA 1
ATOM 8384 C C . GLN B 1 310 ? -4.164 31.156 12.898 1 97.25 310 GLN B C 1
ATOM 8386 O O . GLN B 1 310 ? -5.008 30.281 13.109 1 97.25 310 GLN B O 1
ATOM 8391 N N . LEU B 1 311 ? -2.939 31.047 13.352 1 97.88 311 LEU B N 1
ATOM 8392 C CA . LEU B 1 311 ? -2.582 29.984 14.297 1 97.88 311 LEU B CA 1
ATOM 8393 C C . LEU B 1 311 ? -3.453 30.047 15.547 1 97.88 311 LEU B C 1
ATOM 8395 O O . LEU B 1 311 ? -3.953 29.031 16.016 1 97.88 311 LEU B O 1
ATOM 8399 N N . PHE B 1 312 ? -3.576 31.25 16.031 1 97.88 312 PHE B N 1
ATOM 8400 C CA . PHE B 1 312 ? -4.398 31.469 17.219 1 97.88 312 PHE B CA 1
ATOM 8401 C C . PHE B 1 312 ? -5.828 31 16.984 1 97.88 312 PHE B C 1
ATOM 8403 O O . PHE B 1 312 ? -6.418 30.328 17.828 1 97.88 312 PHE B O 1
ATOM 8410 N N . GLN B 1 313 ? -6.352 31.312 15.844 1 96.94 313 GLN B N 1
ATOM 8411 C CA . GLN B 1 313 ? -7.73 30.984 15.492 1 96.94 313 GLN B CA 1
ATOM 8412 C C . GLN B 1 313 ? -7.914 29.484 15.328 1 96.94 313 GLN B C 1
ATOM 8414 O O . GLN B 1 313 ? -9.023 28.969 15.477 1 96.94 313 GLN B O 1
ATOM 8419 N N . SER B 1 314 ? -6.879 28.766 15.031 1 97.31 314 SER B N 1
ATOM 8420 C CA . SER B 1 314 ? -6.996 27.375 14.633 1 97.31 314 SER B CA 1
ATOM 8421 C C . SER B 1 314 ? -6.777 26.438 15.82 1 97.31 314 SER B C 1
ATOM 8423 O O . SER B 1 314 ? -7.117 25.25 15.758 1 97.31 314 SER B O 1
ATOM 8425 N N . ALA B 1 315 ? -6.18 26.844 16.891 1 98.12 315 ALA B N 1
ATOM 8426 C CA . ALA B 1 315 ? -5.719 26 17.984 1 98.12 315 ALA B CA 1
ATOM 8427 C C . ALA B 1 315 ? -6.891 25.531 18.844 1 98.12 315 ALA B C 1
ATOM 8429 O O . ALA B 1 315 ? -7.684 26.344 19.312 1 98.12 315 ALA B O 1
ATOM 8430 N N . GLY B 1 316 ? -6.988 24.219 19 1 96.88 316 GLY B N 1
ATOM 8431 C CA . GLY B 1 316 ? -7.973 23.703 19.938 1 96.88 316 GLY B CA 1
ATOM 8432 C C . GLY B 1 316 ? -7.762 24.188 21.359 1 96.88 316 GLY B C 1
ATOM 8433 O O . GLY B 1 316 ? -6.625 24.422 21.781 1 96.88 316 GLY B O 1
ATOM 8434 N N . ARG B 1 317 ? -8.852 24.25 22.141 1 95.38 317 ARG B N 1
ATOM 8435 C CA . ARG B 1 317 ? -8.75 24.906 23.453 1 95.38 317 ARG B CA 1
ATOM 8436 C C . ARG B 1 317 ? -9.336 24.031 24.547 1 95.38 317 ARG B C 1
ATOM 8438 O O . ARG B 1 317 ? -9.258 24.391 25.734 1 95.38 317 ARG B O 1
ATOM 8445 N N . ASN B 1 318 ? -9.836 22.891 24.234 1 94.19 318 ASN B N 1
ATOM 8446 C CA . ASN B 1 318 ? -10.602 22.156 25.234 1 94.19 318 ASN B CA 1
ATOM 8447 C C . ASN B 1 318 ? -9.906 20.875 25.656 1 94.19 318 ASN B C 1
ATOM 8449 O O . ASN B 1 318 ? -10.5 20.031 26.344 1 94.19 318 ASN B O 1
ATOM 8453 N N . GLY B 1 319 ? -8.734 20.641 25.125 1 95.62 319 GLY B N 1
ATOM 8454 C CA . GLY B 1 319 ? -7.977 19.453 25.484 1 95.62 319 GLY B CA 1
ATOM 8455 C C . GLY B 1 319 ? -8.414 18.219 24.734 1 95.62 319 GLY B C 1
ATOM 8456 O O . GLY B 1 319 ? -7.809 17.141 24.875 1 95.62 319 GLY B O 1
ATOM 8457 N N . LEU B 1 320 ? -9.391 18.359 23.906 1 96.19 320 LEU B N 1
ATOM 8458 C CA . LEU B 1 320 ? -9.906 17.203 23.188 1 96.19 320 LEU B CA 1
ATOM 8459 C C . LEU B 1 320 ? -9.664 17.359 21.688 1 96.19 320 LEU B C 1
ATOM 8461 O O . LEU B 1 320 ? -9.859 16.406 20.922 1 96.19 320 LEU B O 1
ATOM 8465 N N . THR B 1 321 ? -9.258 18.484 21.281 1 97.5 321 THR B N 1
ATOM 8466 C CA . THR B 1 321 ? -8.93 18.766 19.891 1 97.5 321 THR B CA 1
ATOM 8467 C C . THR B 1 321 ? -7.527 19.359 19.766 1 97.5 321 THR B C 1
ATOM 8469 O O . THR B 1 321 ? -6.926 19.734 20.781 1 97.5 321 THR B O 1
ATOM 8472 N N . ASN B 1 322 ? -7.02 19.312 18.609 1 98.25 322 ASN B N 1
ATOM 8473 C CA . ASN B 1 322 ? -5.707 19.859 18.281 1 98.25 322 ASN B CA 1
ATOM 8474 C C . ASN B 1 322 ? -5.781 20.812 17.094 1 98.25 322 ASN B C 1
ATOM 8476 O O . ASN B 1 322 ? -6.781 21.516 16.906 1 98.25 322 ASN B O 1
ATOM 8480 N N . ILE B 1 323 ? -4.688 21.078 16.422 1 98.12 323 ILE B N 1
ATOM 8481 C CA . ILE B 1 323 ? -4.672 21.891 15.211 1 98.12 323 ILE B CA 1
ATOM 8482 C C . ILE B 1 323 ? -4.656 21 13.977 1 98.12 323 ILE B C 1
ATOM 8484 O O . ILE B 1 323 ? -3.701 20.25 13.75 1 98.12 323 ILE B O 1
ATOM 8488 N N . ALA B 1 324 ? -5.699 21.062 13.227 1 96.31 324 ALA B N 1
ATOM 8489 C CA . ALA B 1 324 ? -5.746 20.281 11.992 1 96.31 324 ALA B CA 1
ATOM 8490 C C . ALA B 1 324 ? -4.719 20.781 10.984 1 96.31 324 ALA B C 1
ATOM 8492 O O . ALA B 1 324 ? -4.312 21.953 11.031 1 96.31 324 ALA B O 1
ATOM 8493 N N . ALA B 1 325 ? -4.316 19.953 10.039 1 94.75 325 ALA B N 1
ATOM 8494 C CA . ALA B 1 325 ? -3.285 20.297 9.062 1 94.75 325 ALA B CA 1
ATOM 8495 C C . ALA B 1 325 ? -3.623 21.578 8.328 1 94.75 325 ALA B C 1
ATOM 8497 O O . ALA B 1 325 ? -2.732 22.375 7.996 1 94.75 325 ALA B O 1
ATOM 8498 N N . LYS B 1 326 ? -4.922 21.781 8.039 1 94.81 326 LYS B N 1
ATOM 8499 C CA . LYS B 1 326 ? -5.379 22.984 7.375 1 94.81 326 LYS B CA 1
ATOM 8500 C C . LYS B 1 326 ? -6.156 23.891 8.336 1 94.81 326 LYS B C 1
ATOM 8502 O O . LYS B 1 326 ? -6.957 24.719 7.906 1 94.81 326 LYS B O 1
ATOM 8507 N N . GLY B 1 327 ? -5.926 23.594 9.602 1 94.81 327 GLY B N 1
ATOM 8508 C CA . GLY B 1 327 ? -6.668 24.359 10.594 1 94.81 327 GLY B CA 1
ATOM 8509 C C . GLY B 1 327 ? -8.172 24.172 10.484 1 94.81 327 GLY B C 1
ATOM 8510 O O . GLY B 1 327 ? -8.656 23.047 10.359 1 94.81 327 GLY B O 1
ATOM 8511 N N . ILE B 1 328 ? -8.844 25.219 10.664 1 94.19 328 ILE B N 1
ATOM 8512 C CA . ILE B 1 328 ? -10.297 25.219 10.523 1 94.19 328 ILE B CA 1
ATOM 8513 C C . ILE B 1 328 ? -10.703 26.078 9.328 1 94.19 328 ILE B C 1
ATOM 8515 O O . ILE B 1 328 ? -11.75 26.734 9.352 1 94.19 328 ILE B O 1
ATOM 8519 N N . THR B 1 329 ? -9.781 26.125 8.344 1 94.81 329 THR B N 1
ATOM 8520 C CA . THR B 1 329 ? -9.984 26.984 7.188 1 94.81 329 THR B CA 1
ATOM 8521 C C . THR B 1 329 ? -10.336 26.156 5.953 1 94.81 329 THR B C 1
ATOM 8523 O O . THR B 1 329 ? -10.688 26.703 4.906 1 94.81 329 THR B O 1
ATOM 8526 N N . GLY B 1 330 ? -10.188 24.875 6.035 1 90.44 330 GLY B N 1
ATOM 8527 C CA . GLY B 1 330 ? -10.531 24 4.93 1 90.44 330 GLY B CA 1
ATOM 8528 C C . GLY B 1 330 ? -10.5 22.531 5.297 1 90.44 330 GLY B C 1
ATOM 8529 O O . GLY B 1 330 ? -9.914 22.156 6.316 1 90.44 330 GLY B O 1
ATOM 8530 N N . PRO B 1 331 ? -11.117 21.734 4.453 1 87.94 331 PRO B N 1
ATOM 8531 C CA . PRO B 1 331 ? -11.234 20.312 4.77 1 87.94 331 PRO B CA 1
ATOM 8532 C C . PRO B 1 331 ? -10.031 19.5 4.305 1 87.94 331 PRO B C 1
ATOM 8534 O O . PRO B 1 331 ? -10.016 18.281 4.438 1 87.94 331 PRO B O 1
ATOM 8537 N N . GLY B 1 332 ? -8.992 20.188 3.779 1 88.38 332 GLY B N 1
ATOM 8538 C CA . GLY B 1 332 ? -7.816 19.469 3.322 1 88.38 332 GLY B CA 1
ATOM 8539 C C . GLY B 1 332 ? -7.242 18.531 4.375 1 88.38 332 GLY B C 1
ATOM 8540 O O . GLY B 1 332 ? -7.297 18.828 5.57 1 88.38 332 GLY B O 1
ATOM 8541 N N . TYR B 1 333 ? -6.664 17.344 3.963 1 91.81 333 TYR B N 1
ATOM 8542 C CA . TYR B 1 333 ? -6.125 16.312 4.832 1 91.81 333 TYR B CA 1
ATOM 8543 C C . TYR B 1 333 ? -7.188 15.797 5.797 1 91.81 333 TYR B C 1
ATOM 8545 O O . TYR B 1 333 ? -6.863 15.312 6.887 1 91.81 333 TYR B O 1
ATOM 8553 N N . GLU B 1 334 ? -8.438 16.047 5.516 1 92.69 334 GLU B N 1
ATOM 8554 C CA . GLU B 1 334 ? -9.625 15.492 6.156 1 92.69 334 GLU B CA 1
ATOM 8555 C C . GLU B 1 334 ? -9.734 15.953 7.609 1 92.69 334 GLU B C 1
ATOM 8557 O O . GLU B 1 334 ? -10.367 15.281 8.43 1 92.69 334 GLU B O 1
ATOM 8562 N N . GLY B 1 335 ? -9.047 17.047 7.953 1 94.81 335 GLY B N 1
ATOM 8563 C CA . GLY B 1 335 ? -9.141 17.609 9.289 1 94.81 335 GLY B CA 1
ATOM 8564 C C . GLY B 1 335 ? -8.273 16.891 10.305 1 94.81 335 GLY B C 1
ATOM 8565 O O . GLY B 1 335 ? -8.445 17.078 11.516 1 94.81 335 GLY B O 1
ATOM 8566 N N . HIS B 1 336 ? -7.266 16.125 9.836 1 96.81 336 HIS B N 1
ATOM 8567 C CA . HIS B 1 336 ? -6.449 15.297 10.719 1 96.81 336 HIS B CA 1
ATOM 8568 C C . HIS B 1 336 ? -5.418 16.141 11.469 1 96.81 336 HIS B C 1
ATOM 8570 O O . HIS B 1 336 ? -5.059 17.234 11.023 1 96.81 336 HIS B O 1
ATOM 8576 N N . TYR B 1 337 ? -5.039 15.602 12.633 1 97.94 337 TYR B N 1
ATOM 8577 C CA . TYR B 1 337 ? -3.912 16.109 13.406 1 97.94 337 TYR B CA 1
ATOM 8578 C C . TYR B 1 337 ? -2.645 15.32 13.109 1 97.94 337 TYR B C 1
ATOM 8580 O O . TYR B 1 337 ? -2.648 14.086 13.18 1 97.94 337 TYR B O 1
ATOM 8588 N N . PHE B 1 338 ? -1.58 16.016 12.766 1 97.31 338 PHE B N 1
ATOM 8589 C CA . PHE B 1 338 ? -0.292 15.414 12.453 1 97.31 338 PHE B CA 1
ATOM 8590 C C . PHE B 1 338 ? 0.749 15.781 13.508 1 97.31 338 PHE B C 1
ATOM 8592 O O . PHE B 1 338 ? 0.457 16.531 14.445 1 97.31 338 PHE B O 1
ATOM 8599 N N . TRP B 1 339 ? 1.987 15.219 13.32 1 97.44 339 TRP B N 1
ATOM 8600 C CA . TRP B 1 339 ? 3.117 15.523 14.195 1 97.44 339 TRP B CA 1
ATOM 8601 C C . TRP B 1 339 ? 3.625 16.938 13.953 1 97.44 339 TRP B C 1
ATOM 8603 O O . TRP B 1 339 ? 4.387 17.484 14.766 1 97.44 339 TRP B O 1
ATOM 8613 N N . ASP B 1 340 ? 3.162 17.609 12.883 1 95.06 340 ASP B N 1
ATOM 8614 C CA . ASP B 1 340 ? 3.559 18.969 12.562 1 95.06 340 ASP B CA 1
ATOM 8615 C C . ASP B 1 340 ? 3.176 19.922 13.688 1 95.06 340 ASP B C 1
ATOM 8617 O O . ASP B 1 340 ? 3.811 20.969 13.867 1 95.06 340 ASP B O 1
ATOM 8621 N N . THR B 1 341 ? 2.119 19.531 14.359 1 97.31 341 THR B N 1
ATOM 8622 C CA . THR B 1 341 ? 1.719 20.344 15.492 1 97.31 341 THR B CA 1
ATOM 8623 C C . THR B 1 341 ? 2.869 20.484 16.484 1 97.31 341 THR B C 1
ATOM 8625 O O . THR B 1 341 ? 3.184 21.594 16.922 1 97.31 341 THR B O 1
ATOM 8628 N N . GLU B 1 342 ? 3.5 19.391 16.781 1 98.12 342 GLU B N 1
ATOM 8629 C CA . GLU B 1 342 ? 4.555 19.359 17.781 1 98.12 342 GLU B CA 1
ATOM 8630 C C . GLU B 1 342 ? 5.809 20.078 17.297 1 98.12 342 GLU B C 1
ATOM 8632 O O . GLU B 1 342 ? 6.434 20.828 18.047 1 98.12 342 GLU B O 1
ATOM 8637 N N . MET B 1 343 ? 6.105 19.984 16.047 1 97.75 343 MET B N 1
ATOM 8638 C CA . MET B 1 343 ? 7.438 20.391 15.609 1 97.75 343 MET B CA 1
ATOM 8639 C C . MET B 1 343 ? 7.406 21.797 15 1 97.75 343 MET B C 1
ATOM 8641 O O . MET B 1 343 ? 8.422 22.484 14.969 1 97.75 343 MET B O 1
ATOM 8645 N N . TYR B 1 344 ? 6.242 22.25 14.625 1 98 344 TYR B N 1
ATOM 8646 C CA . TYR B 1 344 ? 6.215 23.5 13.875 1 98 344 TYR B CA 1
ATOM 8647 C C . TYR B 1 344 ? 5.305 24.516 14.547 1 98 344 TYR B C 1
ATOM 8649 O O . TYR B 1 344 ? 5.602 25.719 14.547 1 98 344 TYR B O 1
ATOM 8657 N N . MET B 1 345 ? 4.234 24.078 15.203 1 98.38 345 MET B N 1
ATOM 8658 C CA . MET B 1 345 ? 3.211 25.016 15.664 1 98.38 345 MET B CA 1
ATOM 8659 C C . MET B 1 345 ? 3.297 25.219 17.172 1 98.38 345 MET B C 1
ATOM 8661 O O . MET B 1 345 ? 3.246 26.344 17.656 1 98.38 345 MET B O 1
ATOM 8665 N N . LEU B 1 346 ? 3.482 24.172 17.875 1 98.31 346 LEU B N 1
ATOM 8666 C CA . LEU B 1 346 ? 3.391 24.156 19.328 1 98.31 346 LEU B CA 1
ATOM 8667 C C . LEU B 1 346 ? 4.488 25.016 19.938 1 98.31 346 LEU B C 1
ATOM 8669 O O . LEU B 1 346 ? 4.281 25.641 21 1 98.31 346 LEU B O 1
ATOM 8673 N N . PRO B 1 347 ? 5.703 25.062 19.375 1 98.44 347 PRO B N 1
ATOM 8674 C CA . PRO B 1 347 ? 6.715 25.938 19.969 1 98.44 347 PRO B CA 1
ATOM 8675 C C . PRO B 1 347 ? 6.23 27.391 20.125 1 98.44 347 PRO B C 1
ATOM 8677 O O . PRO B 1 347 ? 6.438 28 21.172 1 98.44 347 PRO B O 1
ATOM 8680 N N . PHE B 1 348 ? 5.562 27.922 19.156 1 98.31 348 PHE B N 1
ATOM 8681 C CA . PHE B 1 348 ? 5 29.266 19.266 1 98.31 348 PHE B CA 1
ATOM 8682 C C . PHE B 1 348 ? 4.113 29.391 20.5 1 98.31 348 PHE B C 1
ATOM 8684 O O . PHE B 1 348 ? 4.27 30.312 21.297 1 98.31 348 PHE B O 1
ATOM 8691 N N . PHE B 1 349 ? 3.215 28.469 20.609 1 98.69 349 PHE B N 1
ATOM 8692 C CA . PHE B 1 349 ? 2.262 28.516 21.719 1 98.69 349 PHE B CA 1
ATOM 8693 C C . PHE B 1 349 ? 2.967 28.312 23.047 1 98.69 349 PHE B C 1
ATOM 8695 O O . PHE B 1 349 ? 2.619 28.953 24.047 1 98.69 349 PHE B O 1
ATOM 8702 N N . ILE B 1 350 ? 3.947 27.438 23.094 1 98.56 350 ILE B N 1
ATOM 8703 C CA . ILE B 1 350 ? 4.664 27.156 24.328 1 98.56 350 ILE B CA 1
ATOM 8704 C C . ILE B 1 350 ? 5.352 28.422 24.828 1 98.56 350 ILE B C 1
ATOM 8706 O O . ILE B 1 350 ? 5.277 28.766 26.016 1 98.56 350 ILE B O 1
ATOM 8710 N N . TYR B 1 351 ? 5.93 29.172 23.953 1 98.31 351 TYR B N 1
ATOM 8711 C CA . TYR B 1 351 ? 6.734 30.328 24.328 1 98.31 351 TYR B CA 1
ATOM 8712 C C . TYR B 1 351 ? 5.859 31.578 24.5 1 98.31 351 TYR B C 1
ATOM 8714 O O . TYR B 1 351 ? 6.309 32.594 25.031 1 98.31 351 TYR B O 1
ATOM 8722 N N . THR B 1 352 ? 4.559 31.562 24.031 1 98.06 352 THR B N 1
ATOM 8723 C CA . THR B 1 352 ? 3.818 32.812 24.047 1 98.06 352 THR B CA 1
ATOM 8724 C C . THR B 1 352 ? 2.438 32.625 24.656 1 98.06 352 THR B C 1
ATOM 8726 O O . THR B 1 352 ? 1.872 33.562 25.234 1 98.06 352 THR B O 1
ATOM 8729 N N . GLN B 1 353 ? 1.846 31.5 24.422 1 97.31 353 GLN B N 1
ATOM 8730 C CA . GLN B 1 353 ? 0.511 31.156 24.906 1 97.31 353 GLN B CA 1
ATOM 8731 C C . GLN B 1 353 ? 0.514 29.797 25.609 1 97.31 353 GLN B C 1
ATOM 8733 O O . GLN B 1 353 ? -0.161 28.859 25.172 1 97.31 353 GLN B O 1
ATOM 8738 N N . PRO B 1 354 ? 1.196 29.656 26.766 1 97.5 354 PRO B N 1
ATOM 8739 C CA . PRO B 1 354 ? 1.41 28.328 27.375 1 97.5 354 PRO B CA 1
ATOM 8740 C C . PRO B 1 354 ? 0.104 27.641 27.766 1 97.5 354 PRO B C 1
ATOM 8742 O O . PRO B 1 354 ? 0.026 26.406 27.75 1 97.5 354 PRO B O 1
ATOM 8745 N N . GLN B 1 355 ? -0.963 28.375 28.078 1 96.38 355 GLN B N 1
ATOM 8746 C CA . GLN B 1 355 ? -2.234 27.75 28.438 1 96.38 355 GLN B CA 1
ATOM 8747 C C . GLN B 1 355 ? -2.855 27.031 27.234 1 96.38 355 GLN B C 1
ATOM 8749 O O . GLN B 1 355 ? -3.449 25.969 27.391 1 96.38 355 GLN B O 1
ATOM 8754 N N . ILE B 1 356 ? -2.76 27.625 26.062 1 97.62 356 ILE B N 1
ATOM 8755 C CA . ILE B 1 356 ? -3.219 26.969 24.844 1 97.62 356 ILE B CA 1
ATOM 8756 C C . ILE B 1 356 ? -2.34 25.75 24.547 1 97.62 356 ILE B C 1
ATOM 8758 O O . ILE B 1 356 ? -2.844 24.688 24.203 1 97.62 356 ILE B O 1
ATOM 8762 N N . ALA B 1 357 ? -0.988 25.922 24.703 1 98.44 357 ALA B N 1
ATOM 8763 C CA . ALA B 1 357 ? -0.057 24.812 24.5 1 98.44 357 ALA B CA 1
ATOM 8764 C C . ALA B 1 357 ? -0.412 23.625 25.406 1 98.44 357 ALA B C 1
ATOM 8766 O O . ALA B 1 357 ? -0.37 22.469 24.953 1 98.44 357 ALA B O 1
ATOM 8767 N N . LYS B 1 358 ? -0.73 23.922 26.625 1 98.31 358 LYS B N 1
ATOM 8768 C CA . LYS B 1 358 ? -1.093 22.891 27.578 1 98.31 358 LYS B CA 1
ATOM 8769 C C . LYS B 1 358 ? -2.293 22.078 27.094 1 98.31 358 LYS B C 1
ATOM 8771 O O . LYS B 1 358 ? -2.322 20.859 27.234 1 98.31 358 LYS B O 1
ATOM 8776 N N . GLN B 1 359 ? -3.307 22.734 26.562 1 98 359 GLN B N 1
ATOM 8777 C CA . GLN B 1 359 ? -4.5 22.047 26.062 1 98 359 GLN B CA 1
ATOM 8778 C C . GLN B 1 359 ? -4.172 21.172 24.859 1 98 359 GLN B C 1
ATOM 8780 O O . GLN B 1 359 ? -4.715 20.062 24.719 1 98 359 GLN B O 1
ATOM 8785 N N . LEU B 1 360 ? -3.318 21.656 23.984 1 98.5 360 LEU B N 1
ATOM 8786 C CA . LEU B 1 360 ? -2.9 20.875 22.828 1 98.5 360 LEU B CA 1
ATOM 8787 C C . LEU B 1 360 ? -2.141 19.625 23.266 1 98.5 360 LEU B C 1
ATOM 8789 O O . LEU B 1 360 ? -2.307 18.562 22.672 1 98.5 360 LEU B O 1
ATOM 8793 N N . LEU B 1 361 ? -1.313 19.719 24.297 1 98.69 361 LEU B N 1
ATOM 8794 C CA . LEU B 1 361 ? -0.599 18.562 24.844 1 98.69 361 LEU B CA 1
ATOM 8795 C C . LEU B 1 361 ? -1.556 17.625 25.578 1 98.69 361 LEU B C 1
ATOM 8797 O O . LEU B 1 361 ? -1.36 16.406 25.562 1 98.69 361 LEU B O 1
ATOM 8801 N N . HIS B 1 362 ? -2.557 18.203 26.25 1 98.5 362 HIS B N 1
ATOM 8802 C CA . HIS B 1 362 ? -3.576 17.391 26.906 1 98.5 362 HIS B CA 1
ATOM 8803 C C . HIS B 1 362 ? -4.273 16.484 25.891 1 98.5 362 HIS B C 1
ATOM 8805 O O . HIS B 1 362 ? -4.617 15.344 26.203 1 98.5 362 HIS B O 1
ATOM 8811 N N . TYR B 1 363 ? -4.543 16.969 24.734 1 98.31 363 TYR B N 1
ATOM 8812 C CA . TYR B 1 363 ? -5.129 16.141 23.688 1 98.31 363 TYR B CA 1
ATOM 8813 C C . TYR B 1 363 ? -4.32 14.859 23.484 1 98.31 363 TYR B C 1
ATOM 8815 O O . TYR B 1 363 ? -4.887 13.773 23.391 1 98.31 363 TYR B O 1
ATOM 8823 N N . ARG B 1 364 ? -2.998 14.984 23.375 1 98.81 364 ARG B N 1
ATOM 8824 C CA . ARG B 1 364 ? -2.156 13.805 23.172 1 98.81 364 ARG B CA 1
ATOM 8825 C C . ARG B 1 364 ? -2.287 12.836 24.344 1 98.81 364 ARG B C 1
ATOM 8827 O O . ARG B 1 364 ? -2.281 11.617 24.156 1 98.81 364 ARG B O 1
ATOM 8834 N N . PHE B 1 365 ? -2.35 13.367 25.516 1 98.62 365 PHE B N 1
ATOM 8835 C CA . PHE B 1 365 ? -2.59 12.523 26.688 1 98.62 365 PHE B CA 1
ATOM 8836 C C . PHE B 1 365 ? -3.947 11.836 26.594 1 98.62 365 PHE B C 1
ATOM 8838 O O . PHE B 1 365 ? -4.078 10.664 26.938 1 98.62 365 PHE B O 1
ATOM 8845 N N . SER B 1 366 ? -4.969 12.516 26.094 1 98.44 366 SER B N 1
ATOM 8846 C CA . SER B 1 366 ? -6.336 12.008 26.047 1 98.44 366 SER B CA 1
ATOM 8847 C C . SER B 1 366 ? -6.453 10.812 25.109 1 98.44 366 SER B C 1
ATOM 8849 O O . SER B 1 366 ? -7.316 9.953 25.281 1 98.44 366 SER B O 1
ATOM 8851 N N . ILE B 1 367 ? -5.578 10.719 24.109 1 98.5 367 ILE B N 1
ATOM 8852 C CA . ILE B 1 367 ? -5.695 9.633 23.141 1 98.5 367 ILE B CA 1
ATOM 8853 C C . ILE B 1 367 ? -4.637 8.57 23.438 1 98.5 367 ILE B C 1
ATOM 8855 O O . ILE B 1 367 ? -4.359 7.719 22.578 1 98.5 367 ILE B O 1
ATOM 8859 N N . LEU B 1 368 ? -3.955 8.57 24.531 1 98.69 368 LEU B N 1
ATOM 8860 C CA . LEU B 1 368 ? -2.936 7.605 24.938 1 98.69 368 LEU B CA 1
ATOM 8861 C C . LEU B 1 368 ? -3.488 6.184 24.922 1 98.69 368 LEU B C 1
ATOM 8863 O O . LEU B 1 368 ? -2.785 5.246 24.531 1 98.69 368 LEU B O 1
ATOM 8867 N N . PRO B 1 369 ? -4.766 5.945 25.312 1 98.5 369 PRO B N 1
ATOM 8868 C CA . PRO B 1 369 ? -5.289 4.578 25.219 1 98.5 369 PRO B CA 1
ATOM 8869 C C . PRO B 1 369 ? -5.277 4.027 23.797 1 98.5 369 PRO B C 1
ATOM 8871 O O . PRO B 1 369 ? -4.898 2.873 23.578 1 98.5 369 PRO B O 1
ATOM 8874 N N . GLN B 1 370 ? -5.723 4.812 22.844 1 98.44 370 GLN B N 1
ATOM 8875 C CA . GLN B 1 370 ? -5.688 4.391 21.453 1 98.44 370 GLN B CA 1
ATOM 8876 C C . GLN B 1 370 ? -4.258 4.109 21 1 98.44 370 GLN B C 1
ATOM 8878 O O . GLN B 1 370 ? -4.016 3.166 20.234 1 98.44 370 GLN B O 1
ATOM 8883 N N . ALA B 1 371 ? -3.314 4.926 21.438 1 98.75 371 ALA B N 1
ATOM 8884 C CA . ALA B 1 371 ? -1.911 4.734 21.094 1 98.75 371 ALA B CA 1
ATOM 8885 C C . ALA B 1 371 ? -1.38 3.416 21.641 1 98.75 371 ALA B C 1
ATOM 8887 O O . ALA B 1 371 ? -0.572 2.744 21 1 98.75 371 ALA B O 1
ATOM 8888 N N . ARG B 1 372 ? -1.758 3.062 22.875 1 98.62 372 ARG B N 1
ATOM 8889 C CA . ARG B 1 372 ? -1.371 1.779 23.453 1 98.62 372 ARG B CA 1
ATOM 8890 C C . ARG B 1 372 ? -1.894 0.619 22.609 1 98.62 372 ARG B C 1
ATOM 8892 O O . ARG B 1 372 ? -1.163 -0.336 22.344 1 98.62 372 ARG B O 1
ATOM 8899 N N . GLU B 1 373 ? -3.123 0.72 22.172 1 98.12 373 GLU B N 1
ATOM 8900 C CA . GLU B 1 373 ? -3.719 -0.318 21.328 1 98.12 373 GLU B CA 1
ATOM 8901 C C . GLU B 1 373 ? -2.979 -0.447 20 1 98.12 373 GLU B C 1
ATOM 8903 O O . GLU B 1 373 ? -2.766 -1.557 19.5 1 98.12 373 GLU B O 1
ATOM 8908 N N . ARG B 1 374 ? -2.633 0.674 19.438 1 98.19 374 ARG B N 1
ATOM 8909 C CA . ARG B 1 374 ? -1.896 0.669 18.188 1 98.19 374 ARG B CA 1
ATOM 8910 C C . ARG B 1 374 ? -0.553 -0.036 18.328 1 98.19 374 ARG B C 1
ATOM 8912 O O . ARG B 1 374 ? -0.14 -0.795 17.453 1 98.19 374 ARG B O 1
ATOM 8919 N N . ALA B 1 375 ? 0.111 0.239 19.438 1 98.31 375 ALA B N 1
ATOM 8920 C CA . ALA B 1 375 ? 1.388 -0.415 19.719 1 98.31 375 ALA B CA 1
ATOM 8921 C C . ALA B 1 375 ? 1.229 -1.932 19.766 1 98.31 375 ALA B C 1
ATOM 8923 O O . ALA B 1 375 ? 2.061 -2.664 19.219 1 98.31 375 ALA B O 1
ATOM 8924 N N . ARG B 1 376 ? 0.143 -2.467 20.359 1 97.25 376 ARG B N 1
ATOM 8925 C CA . ARG B 1 376 ? -0.115 -3.902 20.406 1 97.25 376 ARG B CA 1
ATOM 8926 C C . ARG B 1 376 ? -0.305 -4.469 19 1 97.25 376 ARG B C 1
ATOM 8928 O O . ARG B 1 376 ? 0.216 -5.539 18.672 1 97.25 376 ARG B O 1
ATOM 8935 N N . SER B 1 377 ? -0.94 -3.744 18.172 1 95.5 377 SER B N 1
ATOM 8936 C CA . SER B 1 377 ? -1.203 -4.18 16.812 1 95.5 377 SER B CA 1
ATOM 8937 C C . SER B 1 377 ? 0.091 -4.316 16.016 1 95.5 377 SER B C 1
ATOM 8939 O O . SER B 1 377 ? 0.137 -5.031 15.008 1 95.5 377 SER B O 1
ATOM 8941 N N . LEU B 1 378 ? 1.143 -3.613 16.484 1 95.88 378 LEU B N 1
ATOM 8942 C CA . LEU B 1 378 ? 2.41 -3.648 15.766 1 95.88 378 LEU B CA 1
ATOM 8943 C C . LEU B 1 378 ? 3.412 -4.559 16.469 1 95.88 378 LEU B C 1
ATOM 8945 O O . LEU B 1 378 ? 4.613 -4.484 16.203 1 95.88 378 LEU B O 1
ATOM 8949 N N . GLY B 1 379 ? 2.943 -5.352 17.438 1 91.94 379 GLY B N 1
ATOM 8950 C CA . GLY B 1 379 ? 3.727 -6.469 17.938 1 91.94 379 GLY B CA 1
ATOM 8951 C C . GLY B 1 379 ? 4.457 -6.145 19.234 1 91.94 379 GLY B C 1
ATOM 8952 O O . GLY B 1 379 ? 5.27 -6.941 19.703 1 91.94 379 GLY B O 1
ATOM 8953 N N . VAL B 1 380 ? 4.238 -4.961 19.812 1 93.44 380 VAL B N 1
ATOM 8954 C CA . VAL B 1 380 ? 4.875 -4.625 21.078 1 93.44 380 VAL B CA 1
ATOM 8955 C C . VAL B 1 380 ? 3.893 -4.855 22.219 1 93.44 380 VAL B C 1
ATOM 8957 O O . VAL B 1 380 ? 2.697 -4.586 22.094 1 93.44 380 VAL B O 1
ATOM 8960 N N . THR B 1 381 ? 4.449 -5.34 23.344 1 92.69 381 THR B N 1
ATOM 8961 C CA . THR B 1 381 ? 3.57 -5.727 24.453 1 92.69 381 THR B CA 1
ATOM 8962 C C . THR B 1 381 ? 3.426 -4.59 25.453 1 92.69 381 THR B C 1
ATOM 8964 O O . THR B 1 381 ? 2.504 -4.59 26.266 1 92.69 381 THR B O 1
ATOM 8967 N N . ARG B 1 382 ? 4.359 -3.639 25.453 1 94.31 382 ARG B N 1
ATOM 8968 C CA . ARG B 1 382 ? 4.324 -2.486 26.344 1 94.31 382 ARG B CA 1
ATOM 8969 C C . ARG B 1 382 ? 4.648 -1.199 25.594 1 94.31 382 ARG B C 1
ATOM 8971 O O . ARG B 1 382 ? 5.469 -1.201 24.672 1 94.31 382 ARG B O 1
ATOM 8978 N N . GLY B 1 383 ? 4.016 -0.086 26.047 1 97.5 383 GLY B N 1
ATOM 8979 C CA . GLY B 1 383 ? 4.277 1.202 25.438 1 97.5 383 GLY B CA 1
ATOM 8980 C C . GLY B 1 383 ? 3.158 1.662 24.516 1 97.5 383 GLY B C 1
ATOM 8981 O O . GLY B 1 383 ? 2.105 1.024 24.453 1 97.5 383 GLY B O 1
ATOM 8982 N N . ALA B 1 384 ? 3.332 2.803 23.906 1 98.75 384 ALA B N 1
ATOM 8983 C CA . ALA B 1 384 ? 2.344 3.441 23.047 1 98.75 384 ALA B CA 1
ATOM 8984 C C . ALA B 1 384 ? 2.967 3.861 21.719 1 98.75 384 ALA B C 1
ATOM 8986 O O . ALA B 1 384 ? 4.152 4.188 21.656 1 98.75 384 ALA B O 1
ATOM 8987 N N . LEU B 1 385 ? 2.219 3.729 20.672 1 98.75 385 LEU B N 1
ATOM 8988 C CA . LEU B 1 385 ? 2.574 4.219 19.344 1 98.75 385 LEU B CA 1
ATOM 8989 C C . LEU B 1 385 ? 1.489 5.141 18.797 1 98.75 385 LEU B C 1
ATOM 8991 O O . LEU B 1 385 ? 0.398 4.684 18.453 1 98.75 385 LEU B O 1
ATOM 8995 N N . TYR B 1 386 ? 1.771 6.387 18.719 1 98.81 386 TYR B N 1
ATOM 8996 C CA . TYR B 1 386 ? 0.79 7.359 18.25 1 98.81 386 TYR B CA 1
ATOM 8997 C C . TYR B 1 386 ? 0.622 7.277 16.734 1 98.81 386 TYR B C 1
ATOM 8999 O O . TYR B 1 386 ? 1.584 7.012 16.016 1 98.81 386 TYR B O 1
ATOM 9007 N N . ALA B 1 387 ? -0.567 7.598 16.266 1 98.12 387 ALA B N 1
ATOM 9008 C CA . ALA B 1 387 ? -0.934 7.527 14.844 1 98.12 387 ALA B CA 1
ATOM 9009 C C . ALA B 1 387 ? -0.308 8.672 14.055 1 98.12 387 ALA B C 1
ATOM 9011 O O . ALA B 1 387 ? -0.004 9.727 14.617 1 98.12 387 ALA B O 1
ATOM 9012 N N . TRP B 1 388 ? -0.107 8.461 12.789 1 97.44 388 TRP B N 1
ATOM 9013 C CA . TRP B 1 388 ? 0.415 9.492 11.898 1 97.44 388 TRP B CA 1
ATOM 9014 C C . TRP B 1 388 ? -0.646 10.547 11.609 1 97.44 388 TRP B C 1
ATOM 9016 O O . TRP B 1 388 ? -0.371 11.75 11.68 1 97.44 388 TRP B O 1
ATOM 9026 N N . ARG B 1 389 ? -1.791 10.172 11.172 1 96.38 389 ARG B N 1
ATOM 9027 C CA . ARG B 1 389 ? -2.912 11.086 10.984 1 96.38 389 ARG B CA 1
ATOM 9028 C C . ARG B 1 389 ? -4.148 10.594 11.727 1 96.38 389 ARG B C 1
ATOM 9030 O O . ARG B 1 389 ? -4.516 9.422 11.617 1 96.38 389 ARG B O 1
ATOM 9037 N N . THR B 1 390 ? -4.809 11.43 12.469 1 98 390 THR B N 1
ATOM 9038 C CA . THR B 1 390 ? -5.914 11.008 13.328 1 98 390 THR B CA 1
ATOM 9039 C C . THR B 1 390 ? -6.695 12.219 13.828 1 98 390 THR B C 1
ATOM 9041 O O . THR B 1 390 ? -6.199 13.344 13.789 1 98 390 THR B O 1
ATOM 9044 N N . ILE B 1 391 ? -7.934 12 14.148 1 97.94 391 ILE B N 1
ATOM 9045 C CA . ILE B 1 391 ? -8.719 12.93 14.953 1 97.94 391 ILE B CA 1
ATOM 9046 C C . ILE B 1 391 ? -9 12.312 16.328 1 97.94 391 ILE B C 1
ATOM 9048 O O . ILE B 1 391 ? -8.844 12.969 17.359 1 97.94 391 ILE B O 1
ATOM 9052 N N . ASN B 1 392 ? -9.234 11 16.391 1 97.75 392 ASN B N 1
ATOM 9053 C CA . ASN B 1 392 ? -9.727 10.344 17.594 1 97.75 392 ASN B CA 1
ATOM 9054 C C . ASN B 1 392 ? -8.648 9.492 18.25 1 97.75 392 ASN B C 1
ATOM 9056 O O . ASN B 1 392 ? -8.922 8.758 19.203 1 97.75 392 ASN B O 1
ATOM 9060 N N . GLY B 1 393 ? -7.492 9.438 17.703 1 98.31 393 GLY B N 1
ATOM 9061 C CA . GLY B 1 393 ? -6.402 8.656 18.25 1 98.31 393 GLY B CA 1
ATOM 9062 C C . GLY B 1 393 ? -6.086 7.41 17.453 1 98.31 393 GLY B C 1
ATOM 9063 O O . GLY B 1 393 ? -4.977 6.879 17.531 1 98.31 393 GLY B O 1
ATOM 9064 N N . GLU B 1 394 ? -7.027 6.867 16.719 1 98.06 394 GLU B N 1
ATOM 9065 C CA . GLU B 1 394 ? -6.812 5.703 15.867 1 98.06 394 GLU B CA 1
ATOM 9066 C C . GLU B 1 394 ? -6.148 6.094 14.555 1 98.06 394 GLU B C 1
ATOM 9068 O O . GLU B 1 394 ? -6.324 7.219 14.07 1 98.06 394 GLU B O 1
ATOM 9073 N N . GLU B 1 395 ? -5.383 5.145 14 1 97.81 395 GLU B N 1
ATOM 9074 C CA . GLU B 1 395 ? -4.758 5.406 12.711 1 97.81 395 GLU B CA 1
ATOM 9075 C C . GLU B 1 395 ? -5.801 5.496 11.602 1 97.81 395 GLU B C 1
ATOM 9077 O O . GLU B 1 395 ? -6.68 4.637 11.492 1 97.81 395 GLU B O 1
ATOM 9082 N N . ALA B 1 396 ? -5.695 6.598 10.789 1 96.25 396 ALA B N 1
ATOM 9083 C CA . ALA B 1 396 ? -6.68 6.801 9.734 1 96.25 396 ALA B CA 1
ATOM 9084 C C . ALA B 1 396 ? -6.027 6.715 8.352 1 96.25 396 ALA B C 1
ATOM 9086 O O . ALA B 1 396 ? -6.695 6.875 7.332 1 96.25 396 ALA B O 1
ATOM 9087 N N . SER B 1 397 ? -4.746 6.465 8.258 1 94.62 397 SER B N 1
ATOM 9088 C CA . SER B 1 397 ? -4.055 6.371 6.98 1 94.62 397 SER B CA 1
ATOM 9089 C C . SER B 1 397 ? -4 4.93 6.484 1 94.62 397 SER B C 1
ATOM 9091 O O . SER B 1 397 ? -3.658 4.02 7.246 1 94.62 397 SER B O 1
ATOM 9093 N N . ALA B 1 398 ? -4.297 4.762 5.219 1 94.19 398 ALA B N 1
ATOM 9094 C CA . ALA B 1 398 ? -4.246 3.439 4.602 1 94.19 398 ALA B CA 1
ATOM 9095 C C . ALA B 1 398 ? -2.865 3.156 4.02 1 94.19 398 ALA B C 1
ATOM 9097 O O . ALA B 1 398 ? -2.641 2.1 3.422 1 94.19 398 ALA B O 1
ATOM 9098 N N . TYR B 1 399 ? -1.884 4.016 4.117 1 95.31 399 TYR B N 1
ATOM 9099 C CA . TYR B 1 399 ? -0.562 3.893 3.514 1 95.31 399 TYR B CA 1
ATOM 9100 C C . TYR B 1 399 ? 0.516 3.758 4.586 1 95.31 399 TYR B C 1
ATOM 9102 O O . TYR B 1 399 ? 1.189 4.734 4.922 1 95.31 399 TYR B O 1
ATOM 9110 N N . PHE B 1 400 ? 0.827 2.568 4.98 1 95.94 400 PHE B N 1
ATOM 9111 C CA . PHE B 1 400 ? 1.632 2.344 6.176 1 95.94 400 PHE B CA 1
ATOM 9112 C C . PHE B 1 400 ? 3.098 2.658 5.91 1 95.94 400 PHE B C 1
ATOM 9114 O O . PHE B 1 400 ? 3.828 3.062 6.816 1 95.94 400 PHE B O 1
ATOM 9121 N N . PRO B 1 401 ? 3.633 2.619 4.633 1 96.38 401 PRO B N 1
ATOM 9122 C CA . PRO B 1 401 ? 5.062 2.869 4.453 1 96.38 401 PRO B CA 1
ATOM 9123 C C . PRO B 1 401 ? 5.465 4.297 4.82 1 96.38 401 PRO B C 1
ATOM 9125 O O . PRO B 1 401 ? 6.578 4.523 5.301 1 96.38 401 PRO B O 1
ATOM 9128 N N . ALA B 1 402 ? 4.57 5.207 4.625 1 94.31 402 ALA B N 1
ATOM 9129 C CA . ALA B 1 402 ? 4.855 6.59 4.992 1 94.31 402 ALA B CA 1
ATOM 9130 C C . ALA B 1 402 ? 3.844 7.102 6.02 1 94.31 402 ALA B C 1
ATOM 9132 O O . ALA B 1 402 ? 3.66 8.312 6.168 1 94.31 402 ALA B O 1
ATOM 9133 N N . GLY B 1 403 ? 3.139 6.25 6.637 1 95.12 403 GLY B N 1
ATOM 9134 C CA . GLY B 1 403 ? 2.209 6.539 7.719 1 95.12 403 GLY B CA 1
ATOM 9135 C C . GLY B 1 403 ? 2.582 5.855 9.023 1 95.12 403 GLY B C 1
ATOM 9136 O O . GLY B 1 403 ? 3.422 6.359 9.773 1 95.12 403 GLY B O 1
ATOM 9137 N N . THR B 1 404 ? 2.096 4.629 9.141 1 96.88 404 THR B N 1
ATOM 9138 C CA . THR B 1 404 ? 2.332 3.865 10.359 1 96.88 404 THR B CA 1
ATOM 9139 C C . THR B 1 404 ? 3.828 3.717 10.625 1 96.88 404 THR B C 1
ATOM 9141 O O . THR B 1 404 ? 4.262 3.703 11.781 1 96.88 404 THR B O 1
ATOM 9144 N N . ALA B 1 405 ? 4.633 3.775 9.633 1 98.06 405 ALA B N 1
ATOM 9145 C CA . ALA B 1 405 ? 6.066 3.537 9.773 1 98.06 405 ALA B CA 1
ATOM 9146 C C . ALA B 1 405 ? 6.777 4.77 10.328 1 98.06 405 ALA B C 1
ATOM 9148 O O . ALA B 1 405 ? 7.945 4.699 10.711 1 98.06 405 AL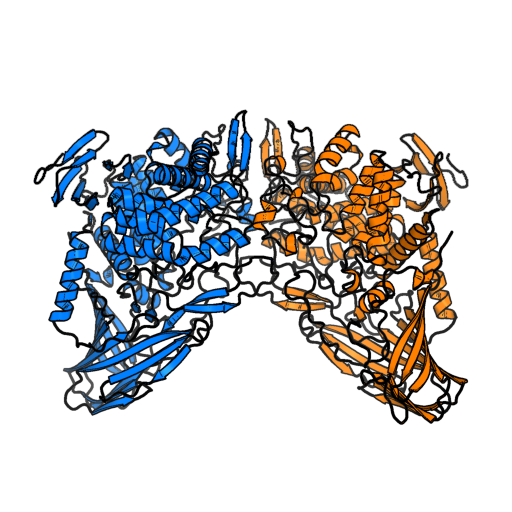A B O 1
ATOM 9149 N N . GLN B 1 406 ? 6.137 5.867 10.406 1 98.31 406 GLN B N 1
ATOM 9150 C CA . GLN B 1 406 ? 6.727 7.059 11.008 1 98.31 406 GLN B CA 1
ATOM 9151 C C . GLN B 1 406 ? 6.676 6.984 12.531 1 98.31 406 GLN B C 1
ATOM 9153 O O . GLN B 1 406 ? 5.984 7.777 13.172 1 98.31 406 GLN B O 1
ATOM 9158 N N . TYR B 1 407 ? 7.555 6.188 13.062 1 98.5 407 TYR B N 1
ATOM 9159 C CA . TYR B 1 407 ? 7.609 5.957 14.5 1 98.5 407 TYR B CA 1
ATOM 9160 C C . TYR B 1 407 ? 8.133 7.188 15.227 1 98.5 407 TYR B C 1
ATOM 9162 O O . TYR B 1 407 ? 7.906 7.344 16.438 1 98.5 407 TYR B O 1
ATOM 9170 N N . HIS B 1 408 ? 8.797 8.102 14.516 1 98.75 408 HIS B N 1
ATOM 9171 C CA . HIS B 1 408 ? 9.391 9.289 15.125 1 98.75 408 HIS B CA 1
ATOM 9172 C C . HIS B 1 408 ? 8.328 10.156 15.797 1 98.75 408 HIS B C 1
ATOM 9174 O O . HIS B 1 408 ? 8.633 10.961 16.672 1 98.75 408 HIS B O 1
ATOM 9180 N N . ILE B 1 409 ? 7.09 10 15.453 1 98.75 409 ILE B N 1
ATOM 9181 C CA . ILE B 1 409 ? 5.988 10.781 16 1 98.75 409 ILE B CA 1
ATOM 9182 C C . ILE B 1 409 ? 5.965 10.648 17.531 1 98.75 409 ILE B C 1
ATOM 9184 O O . ILE B 1 409 ? 5.699 11.617 18.234 1 98.75 409 ILE B O 1
ATOM 9188 N N . ASN B 1 410 ? 6.23 9.406 18.031 1 98.81 410 ASN B N 1
ATOM 9189 C CA . ASN B 1 410 ? 6.359 9.203 19.469 1 98.81 410 ASN B CA 1
ATOM 9190 C C . ASN B 1 410 ? 7.359 10.18 20.094 1 98.81 410 ASN B C 1
ATOM 9192 O O . ASN B 1 410 ? 7.055 10.836 21.094 1 98.81 410 ASN B O 1
ATOM 9196 N N . ALA B 1 411 ? 8.484 10.258 19.453 1 98.88 411 ALA B N 1
ATOM 9197 C CA . ALA B 1 411 ? 9.57 11.07 20 1 98.88 411 ALA B CA 1
ATOM 9198 C C . ALA B 1 411 ? 9.297 12.555 19.812 1 98.88 411 ALA B C 1
ATOM 9200 O O . ALA B 1 411 ? 9.703 13.383 20.625 1 98.88 411 ALA B O 1
ATOM 9201 N N . ASP B 1 412 ? 8.578 12.891 18.75 1 98.81 412 ASP B N 1
ATOM 9202 C CA . ASP B 1 412 ? 8.18 14.281 18.547 1 98.81 412 ASP B CA 1
ATOM 9203 C C . ASP B 1 412 ? 7.316 14.781 19.703 1 98.81 412 ASP B C 1
ATOM 9205 O O . ASP B 1 412 ? 7.523 15.883 20.203 1 98.81 412 ASP B O 1
ATOM 9209 N N . ILE B 1 413 ? 6.371 13.969 20.031 1 98.81 413 ILE B N 1
ATOM 9210 C CA . ILE B 1 413 ? 5.445 14.312 21.094 1 98.81 413 ILE B CA 1
ATOM 9211 C C . ILE B 1 413 ? 6.203 14.422 22.422 1 98.81 413 ILE B C 1
ATOM 9213 O O . ILE B 1 413 ? 6.023 15.383 23.172 1 98.81 413 ILE B O 1
ATOM 9217 N N . ALA B 1 414 ? 7.07 13.492 22.688 1 98.81 414 ALA B N 1
ATOM 9218 C CA . ALA B 1 414 ? 7.867 13.516 23.906 1 98.81 414 ALA B CA 1
ATOM 9219 C C . ALA B 1 414 ? 8.758 14.75 23.953 1 98.81 414 ALA B C 1
ATOM 9221 O O . ALA B 1 414 ? 8.906 15.375 25.016 1 98.81 414 ALA B O 1
ATOM 9222 N N . HIS B 1 415 ? 9.359 15.07 22.844 1 98.44 415 HIS B N 1
ATOM 9223 C CA . HIS B 1 415 ? 10.219 16.25 22.766 1 98.44 415 HIS B CA 1
ATOM 9224 C C . HIS B 1 415 ? 9.445 17.516 23.125 1 98.44 415 HIS B C 1
ATOM 9226 O O . HIS B 1 415 ? 9.977 18.391 23.797 1 98.44 415 HIS B O 1
ATOM 9232 N N . THR B 1 416 ? 8.266 17.609 22.672 1 98.31 416 THR B N 1
ATOM 9233 C CA . THR B 1 416 ? 7.484 18.812 22.891 1 98.31 416 THR B CA 1
ATOM 9234 C C . THR B 1 416 ? 7.008 18.891 24.344 1 98.31 416 THR B C 1
ATOM 9236 O O . THR B 1 416 ? 6.914 19.969 24.922 1 98.31 416 THR B O 1
ATOM 9239 N N . VAL B 1 417 ? 6.691 17.75 24.922 1 98.62 417 VAL B N 1
ATOM 9240 C CA . VAL B 1 417 ? 6.402 17.719 26.344 1 98.62 417 VAL B CA 1
ATOM 9241 C C . VAL B 1 417 ? 7.598 18.25 27.125 1 98.62 417 VAL B C 1
ATOM 9243 O O . VAL B 1 417 ? 7.43 19.062 28.047 1 98.62 417 VAL B O 1
ATOM 9246 N N . LYS B 1 418 ? 8.773 17.828 26.781 1 98.06 418 LYS B N 1
ATOM 9247 C CA . LYS B 1 418 ? 9.984 18.312 27.438 1 98.06 418 LYS B CA 1
ATOM 9248 C C . LYS B 1 418 ? 10.164 19.812 27.25 1 98.06 418 LYS B C 1
ATOM 9250 O O . LYS B 1 418 ? 10.5 20.531 28.188 1 98.06 418 LYS B O 1
ATOM 9255 N N . LEU B 1 419 ? 10 20.234 26.031 1 97.75 419 LEU B N 1
ATOM 9256 C CA . LEU B 1 419 ? 10.133 21.672 25.75 1 97.75 419 LEU B CA 1
ATOM 9257 C C . LEU B 1 419 ? 9.156 22.484 26.594 1 97.75 419 LEU B C 1
ATOM 9259 O O . LEU B 1 419 ? 9.531 23.516 27.141 1 97.75 419 LEU B O 1
ATOM 9263 N N . TYR B 1 420 ? 7.898 22.031 26.641 1 98.12 420 TYR B N 1
ATOM 9264 C CA . TYR B 1 420 ? 6.887 22.703 27.438 1 98.12 420 TYR B CA 1
ATOM 9265 C C . TYR B 1 420 ? 7.332 22.828 28.891 1 98.12 420 TYR B C 1
ATOM 9267 O O . TYR B 1 420 ? 7.223 23.891 29.5 1 98.12 420 TYR B O 1
ATOM 9275 N N . PHE B 1 421 ? 7.852 21.766 29.422 1 97.38 421 PHE B N 1
ATOM 9276 C CA . PHE B 1 421 ? 8.32 21.766 30.797 1 97.38 421 PHE B CA 1
ATOM 9277 C C . PHE B 1 421 ? 9.5 22.719 30.969 1 97.38 421 PHE B C 1
ATOM 9279 O O . PHE B 1 421 ? 9.531 23.5 31.922 1 97.38 421 PHE B O 1
ATOM 9286 N N . ASP B 1 422 ? 10.453 22.625 30.078 1 96.38 422 ASP B N 1
ATOM 9287 C CA . ASP B 1 422 ? 11.656 23.453 30.172 1 96.38 422 ASP B CA 1
ATOM 9288 C C . ASP B 1 422 ? 11.297 24.938 30.141 1 96.38 422 ASP B C 1
ATOM 9290 O O . ASP B 1 422 ? 11.938 25.75 30.812 1 96.38 422 ASP B O 1
ATOM 9294 N N . VAL B 1 423 ? 10.289 25.281 29.375 1 97.12 423 VAL B N 1
ATOM 9295 C CA . VAL B 1 423 ? 9.953 26.688 29.141 1 97.12 423 VAL B CA 1
ATOM 9296 C C . VAL B 1 423 ? 9.039 27.188 30.266 1 97.12 423 VAL B C 1
ATOM 9298 O O . VAL B 1 423 ? 9.164 28.328 30.703 1 97.12 423 VAL B O 1
ATOM 9301 N N . THR B 1 424 ? 8.125 26.344 30.797 1 96.62 424 THR B N 1
ATOM 9302 C CA . THR B 1 424 ? 7.074 26.828 31.688 1 96.62 424 THR B CA 1
ATOM 9303 C C . THR B 1 424 ? 7.348 26.406 33.125 1 96.62 424 THR B C 1
ATOM 9305 O O . THR B 1 424 ? 6.793 26.969 34.062 1 96.62 424 THR B O 1
ATOM 9308 N N . ASN B 1 425 ? 8.133 25.328 33.281 1 95.69 425 ASN B N 1
ATOM 9309 C CA . ASN B 1 425 ? 8.336 24.688 34.562 1 95.69 425 ASN B CA 1
ATOM 9310 C C . ASN B 1 425 ? 7.008 24.234 35.188 1 95.69 425 ASN B C 1
ATOM 9312 O O . ASN B 1 425 ? 6.828 24.312 36.406 1 95.69 425 ASN B O 1
ATOM 9316 N N . ASP B 1 426 ? 6.031 23.953 34.406 1 97.19 426 ASP B N 1
ATOM 9317 C CA . ASP B 1 426 ? 4.742 23.453 34.875 1 97.19 426 ASP B CA 1
ATOM 9318 C C . ASP B 1 426 ? 4.867 22.031 35.438 1 97.19 426 ASP B C 1
ATOM 9320 O O . ASP B 1 426 ? 4.535 21.062 34.75 1 97.19 426 ASP B O 1
ATOM 9324 N N . GLN B 1 427 ? 5.203 21.875 36.625 1 97.06 427 GLN B N 1
ATOM 9325 C CA . GLN B 1 427 ? 5.449 20.594 37.281 1 97.06 427 GLN B CA 1
ATOM 9326 C C . GLN B 1 427 ? 4.168 19.781 37.406 1 97.06 427 GLN B C 1
ATOM 9328 O O . GLN B 1 427 ? 4.203 18.547 37.312 1 97.06 427 GLN B O 1
ATOM 9333 N N . ASN B 1 428 ? 3.09 20.375 37.594 1 97.12 428 ASN B N 1
ATOM 9334 C CA . ASN B 1 428 ? 1.812 19.688 37.719 1 97.12 428 ASN B CA 1
ATOM 9335 C C . ASN B 1 428 ? 1.421 18.984 36.438 1 97.12 428 ASN B C 1
ATOM 9337 O O . ASN B 1 428 ? 1.024 17.812 36.469 1 97.12 428 ASN B O 1
ATOM 9341 N N . PHE B 1 429 ? 1.543 19.719 35.375 1 97.38 429 PHE B N 1
ATOM 9342 C CA . PHE B 1 429 ? 1.247 19.094 34.094 1 97.38 429 PHE B CA 1
ATOM 9343 C C . PHE B 1 429 ? 2.139 17.891 33.844 1 97.38 429 PHE B C 1
ATOM 9345 O O . PHE B 1 429 ? 1.667 16.844 33.406 1 97.38 429 PHE B O 1
ATOM 9352 N N . LEU B 1 430 ? 3.422 18.094 34.094 1 98.19 430 LEU B N 1
ATOM 9353 C CA . LEU B 1 430 ? 4.367 17.016 33.844 1 98.19 430 LEU B CA 1
ATOM 9354 C C . LEU B 1 430 ? 3.996 15.781 34.688 1 98.19 430 LEU B C 1
ATOM 9356 O O . LEU B 1 430 ? 3.965 14.664 34.156 1 98.19 430 LEU B O 1
ATOM 9360 N N . ARG B 1 431 ? 3.641 15.938 35.938 1 97.38 431 ARG B N 1
ATOM 9361 C CA . ARG B 1 431 ? 3.332 14.836 36.844 1 97.38 431 ARG B CA 1
ATOM 9362 C C . ARG B 1 431 ? 2.012 14.172 36.469 1 97.38 431 ARG B C 1
ATOM 9364 O O . ARG B 1 431 ? 1.89 12.945 36.531 1 97.38 431 ARG B O 1
ATOM 9371 N N . GLU B 1 432 ? 1.063 14.961 36.062 1 97.06 432 GLU B N 1
ATOM 9372 C CA . GLU B 1 432 ? -0.302 14.461 35.938 1 97.06 432 GLU B CA 1
ATOM 9373 C C . GLU B 1 432 ? -0.532 13.883 34.531 1 97.06 432 GLU B C 1
ATOM 9375 O O . GLU B 1 432 ? -1.385 13.016 34.344 1 97.06 432 GLU B O 1
ATOM 9380 N N . GLN B 1 433 ? 0.206 14.414 33.562 1 97.88 433 GLN B N 1
ATOM 9381 C CA . GLN B 1 433 ? -0.109 14.023 32.188 1 97.88 433 GLN B CA 1
ATOM 9382 C C . GLN B 1 433 ? 1.161 13.766 31.375 1 97.88 433 GLN B C 1
ATOM 9384 O O . GLN B 1 433 ? 1.354 12.672 30.844 1 97.88 433 GLN B O 1
ATOM 9389 N N . GLY B 1 434 ? 2.061 14.711 31.344 1 98.56 434 GLY B N 1
ATOM 9390 C CA . GLY B 1 434 ? 3.221 14.672 30.469 1 98.56 434 GLY B CA 1
ATOM 9391 C C . GLY B 1 434 ? 4.113 13.469 30.719 1 98.56 434 GLY B C 1
ATOM 9392 O O . GLY B 1 434 ? 4.578 12.836 29.766 1 98.56 434 GLY B O 1
ATOM 9393 N N . ALA B 1 435 ? 4.344 13.109 31.953 1 98.44 435 ALA B N 1
ATOM 9394 C CA . ALA B 1 435 ? 5.246 12.023 32.312 1 98.44 435 ALA B CA 1
ATOM 9395 C C . ALA B 1 435 ? 4.738 10.688 31.781 1 98.44 435 ALA B C 1
ATOM 9397 O O . ALA B 1 435 ? 5.523 9.844 31.328 1 98.44 435 ALA B O 1
ATOM 9398 N N . ALA B 1 436 ? 3.457 10.469 31.828 1 98.19 436 ALA B N 1
ATOM 9399 C CA . ALA B 1 436 ? 2.875 9.227 31.344 1 98.19 436 ALA B CA 1
ATOM 9400 C C . ALA B 1 436 ? 3.1 9.07 29.828 1 98.19 436 ALA B C 1
ATOM 9402 O O . ALA B 1 436 ? 3.428 7.98 29.359 1 98.19 436 ALA B O 1
ATOM 9403 N N . VAL B 1 437 ? 2.898 10.141 29.078 1 98.75 437 VAL B N 1
ATOM 9404 C CA . VAL B 1 437 ? 3.082 10.125 27.641 1 98.75 437 VAL B CA 1
ATOM 9405 C C . VAL B 1 437 ? 4.531 9.789 27.297 1 98.75 437 VAL B C 1
ATOM 9407 O O . VAL B 1 437 ? 4.797 8.914 26.469 1 98.75 437 VAL B O 1
ATOM 9410 N N . VAL B 1 438 ? 5.453 10.414 27.969 1 98.75 438 VAL B N 1
ATOM 9411 C CA . VAL B 1 438 ? 6.879 10.258 27.719 1 98.75 438 VAL B CA 1
ATOM 9412 C C . VAL B 1 438 ? 7.312 8.836 28.062 1 98.75 438 VAL B C 1
ATOM 9414 O O . VAL B 1 438 ? 8.07 8.211 27.312 1 98.75 438 VAL B O 1
ATOM 9417 N N . LEU B 1 439 ? 6.879 8.336 29.172 1 98.06 439 LEU B N 1
ATOM 9418 C CA . LEU B 1 439 ? 7.262 7 29.609 1 98.06 439 LEU B CA 1
ATOM 9419 C C . LEU B 1 439 ? 6.758 5.945 28.625 1 98.06 439 LEU B C 1
ATOM 9421 O O . LEU B 1 439 ? 7.5 5.035 28.25 1 98.06 439 LEU B O 1
ATOM 9425 N N . GLU B 1 440 ? 5.5 6.039 28.25 1 98.25 440 GLU B N 1
ATOM 9426 C CA . GLU B 1 440 ? 4.895 5.035 27.375 1 98.25 440 GLU B CA 1
ATOM 9427 C C . GLU B 1 440 ? 5.547 5.027 26 1 98.25 440 GLU B C 1
ATOM 9429 O O . GLU B 1 440 ? 5.715 3.969 25.391 1 98.25 440 GLU B O 1
ATOM 9434 N N . THR B 1 441 ? 5.883 6.18 25.5 1 98.75 441 THR B N 1
ATOM 9435 C CA . THR B 1 441 ? 6.574 6.234 24.219 1 98.75 441 THR B CA 1
ATOM 9436 C C . THR B 1 441 ? 7.988 5.668 24.344 1 98.75 441 THR B C 1
ATOM 9438 O O . THR B 1 441 ? 8.469 4.984 23.438 1 98.75 441 THR B O 1
ATOM 9441 N N . ALA B 1 442 ? 8.641 5.922 25.438 1 98.5 442 ALA B N 1
ATOM 9442 C CA . ALA B 1 442 ? 9.969 5.359 25.672 1 98.5 442 ALA B CA 1
ATOM 9443 C C . ALA B 1 442 ? 9.906 3.836 25.781 1 98.5 442 ALA B C 1
ATOM 9445 O O . ALA B 1 442 ? 10.781 3.139 25.25 1 98.5 442 ALA B O 1
ATOM 9446 N N . ARG B 1 443 ? 8.906 3.324 26.484 1 97.94 443 ARG B N 1
ATOM 9447 C CA . ARG B 1 443 ? 8.711 1.883 26.578 1 97.94 443 ARG B CA 1
ATOM 9448 C C . ARG B 1 443 ? 8.547 1.248 25.203 1 97.94 443 ARG B C 1
ATOM 9450 O O . ARG B 1 443 ? 9.031 0.14 24.969 1 97.94 443 ARG B O 1
ATOM 9457 N N . PHE B 1 444 ? 7.883 1.902 24.344 1 98.38 444 PHE B N 1
ATOM 9458 C CA . PHE B 1 444 ? 7.734 1.414 22.969 1 98.38 444 PHE B CA 1
ATOM 9459 C C . PHE B 1 444 ? 9.094 1.215 22.312 1 98.38 444 PHE B C 1
ATOM 9461 O O . PHE B 1 444 ? 9.352 0.167 21.719 1 98.38 444 PHE B O 1
ATOM 9468 N N . TRP B 1 445 ? 9.977 2.242 22.438 1 98.44 445 TRP B N 1
ATOM 9469 C CA . TRP B 1 445 ? 11.281 2.164 21.781 1 98.44 445 TRP B CA 1
ATOM 9470 C C . TRP B 1 445 ? 12.078 0.966 22.297 1 98.44 445 TRP B C 1
ATOM 9472 O O . TRP B 1 445 ? 12.742 0.28 21.516 1 98.44 445 TRP B O 1
ATOM 9482 N N . LEU B 1 446 ? 12.039 0.783 23.562 1 96.31 446 LEU B N 1
ATOM 9483 C CA . LEU B 1 446 ? 12.82 -0.286 24.172 1 96.31 446 LEU B CA 1
ATOM 9484 C C . LEU B 1 446 ? 12.398 -1.647 23.625 1 96.31 446 LEU B C 1
ATOM 9486 O O . LEU B 1 446 ? 13.234 -2.533 23.453 1 96.31 446 LEU B O 1
ATOM 9490 N N . GLN B 1 447 ? 11.148 -1.813 23.375 1 94.94 447 GLN B N 1
ATOM 9491 C CA . GLN B 1 447 ? 10.633 -3.082 22.859 1 94.94 447 GLN B CA 1
ATOM 9492 C C . GLN B 1 447 ? 10.789 -3.174 21.344 1 94.94 447 GLN B C 1
ATOM 9494 O O . GLN B 1 447 ? 10.992 -4.262 20.812 1 94.94 447 GLN B O 1
ATOM 9499 N N . PHE B 1 448 ? 10.656 -2.115 20.719 1 96.62 448 PHE B N 1
ATOM 9500 C CA . PHE B 1 448 ? 10.688 -2.021 19.266 1 96.62 448 PHE B CA 1
ATOM 9501 C C . PHE B 1 448 ? 12.109 -2.203 18.734 1 96.62 448 PHE B C 1
ATOM 9503 O O . PHE B 1 448 ? 12.328 -2.891 17.734 1 96.62 448 PHE B O 1
ATOM 9510 N N . GLY B 1 449 ? 13.102 -1.546 19.406 1 97.06 449 GLY B N 1
ATOM 9511 C CA . GLY B 1 449 ? 14.484 -1.544 18.969 1 97.06 449 GLY B CA 1
ATOM 9512 C C . GLY B 1 449 ? 15.211 -2.84 19.266 1 97.06 449 GLY B C 1
ATOM 9513 O O . GLY B 1 449 ? 14.617 -3.781 19.797 1 97.06 449 GLY B O 1
ATOM 9514 N N . SER B 1 450 ? 16.531 -2.828 18.781 1 96 450 SER B N 1
ATOM 9515 C CA . SER B 1 450 ? 17.359 -4.016 18.984 1 96 450 SER B CA 1
ATOM 9516 C C . SER B 1 450 ? 18.828 -3.654 19.141 1 96 450 SER B C 1
ATOM 9518 O O . SER B 1 450 ? 19.266 -2.611 18.656 1 96 450 SER B O 1
ATOM 9520 N N . TRP B 1 451 ? 19.469 -4.52 19.875 1 96.5 451 TRP B N 1
ATOM 9521 C CA . TRP B 1 451 ? 20.906 -4.34 20.078 1 96.5 451 TRP B CA 1
ATOM 9522 C C . TRP B 1 451 ? 21.703 -5.027 18.969 1 96.5 451 TRP B C 1
ATOM 9524 O O . TRP B 1 451 ? 21.344 -6.129 18.547 1 96.5 451 TRP B O 1
ATOM 9534 N N . GLN B 1 452 ? 22.641 -4.348 18.469 1 93.94 452 GLN B N 1
ATOM 9535 C CA . GLN B 1 452 ? 23.516 -4.883 17.422 1 93.94 452 GLN B CA 1
ATOM 9536 C C . GLN B 1 452 ? 24.969 -4.551 17.719 1 93.94 452 GLN B C 1
ATOM 9538 O O . GLN B 1 452 ? 25.281 -3.461 18.203 1 93.94 452 GLN B O 1
ATOM 9543 N N . GLN B 1 453 ? 25.781 -5.539 17.328 1 91.12 453 GLN B N 1
ATOM 9544 C CA . GLN B 1 453 ? 27.203 -5.25 17.406 1 91.12 453 GLN B CA 1
ATOM 9545 C C . GLN B 1 453 ? 27.688 -4.52 16.156 1 91.12 453 GLN B C 1
ATOM 9547 O O . GLN B 1 453 ? 27.625 -5.066 15.047 1 91.12 453 GLN B O 1
ATOM 9552 N N . ARG B 1 454 ? 28.047 -3.367 16.312 1 86.94 454 ARG B N 1
ATOM 9553 C CA . ARG B 1 454 ? 28.547 -2.541 15.219 1 86.94 454 ARG B CA 1
ATOM 9554 C C . ARG B 1 454 ? 29.906 -1.931 15.578 1 86.94 454 ARG B C 1
ATOM 9556 O O . ARG B 1 454 ? 30.031 -1.233 16.594 1 86.94 454 ARG B O 1
ATOM 9563 N N . ASP B 1 455 ? 30.891 -2.207 14.758 1 80.81 455 ASP B N 1
ATOM 9564 C CA . ASP B 1 455 ? 32.25 -1.686 14.945 1 80.81 455 ASP B CA 1
ATOM 9565 C C . ASP B 1 455 ? 32.75 -1.991 16.344 1 80.81 455 ASP B C 1
ATOM 9567 O O . ASP B 1 455 ? 33.281 -1.106 17.031 1 80.81 455 ASP B O 1
ATOM 9571 N N . GLY B 1 456 ? 32.5 -3.086 16.875 1 84.88 456 GLY B N 1
ATOM 9572 C CA . GLY B 1 456 ? 33.031 -3.568 18.141 1 84.88 456 GLY B CA 1
ATOM 9573 C C . GLY B 1 456 ? 32.25 -3.045 19.344 1 84.88 456 GLY B C 1
ATOM 9574 O O . GLY B 1 456 ? 32.656 -3.264 20.484 1 84.88 456 GLY B O 1
ATOM 9575 N N . ARG B 1 457 ? 31.156 -2.398 19.094 1 91.38 457 ARG B N 1
ATOM 9576 C CA . ARG B 1 457 ? 30.344 -1.864 20.188 1 91.38 457 ARG B CA 1
ATOM 9577 C C . ARG B 1 457 ? 28.891 -2.334 20.062 1 91.38 457 ARG B C 1
ATOM 9579 O O . ARG B 1 457 ? 28.375 -2.516 18.969 1 91.38 457 ARG B O 1
ATOM 9586 N N . SER B 1 458 ? 28.344 -2.479 21.234 1 95.06 458 SER B N 1
ATOM 9587 C CA . SER B 1 458 ? 26.906 -2.768 21.25 1 95.06 458 SER B CA 1
ATOM 9588 C C . SER B 1 458 ? 26.078 -1.497 21.078 1 95.06 458 SER B C 1
ATOM 9590 O O . SER B 1 458 ? 26.172 -0.577 21.891 1 95.06 458 SER B O 1
ATOM 9592 N N . GLN B 1 459 ? 25.406 -1.469 20.031 1 97.12 459 GLN B N 1
ATOM 9593 C CA . GLN B 1 459 ? 24.609 -0.288 19.703 1 97.12 459 GLN B CA 1
ATOM 9594 C C . GLN B 1 459 ? 23.125 -0.624 19.656 1 97.12 459 GLN B C 1
ATOM 9596 O O . GLN B 1 459 ? 22.75 -1.749 19.328 1 97.12 459 GLN B O 1
ATOM 9601 N N . PHE B 1 460 ? 22.312 0.326 20.094 1 98.31 460 PHE B N 1
ATOM 9602 C CA . PHE B 1 460 ? 20.875 0.203 20 1 98.31 460 PHE B CA 1
ATOM 9603 C C . PHE B 1 460 ? 20.359 0.742 18.672 1 98.31 460 PHE B C 1
ATOM 9605 O O . PHE B 1 460 ? 20.656 1.884 18.312 1 98.31 460 PHE B O 1
ATOM 9612 N N . CYS B 1 461 ? 19.641 -0.126 17.828 1 98.12 461 CYS B N 1
ATOM 9613 C CA . CYS B 1 461 ? 19.281 0.187 16.453 1 98.12 461 CYS B CA 1
ATOM 9614 C C . CYS B 1 461 ? 17.781 0.089 16.25 1 98.12 461 CYS B C 1
ATOM 9616 O O . CYS B 1 461 ? 17.078 -0.561 17.031 1 98.12 461 CYS B O 1
ATOM 9618 N N . LEU B 1 462 ? 17.281 0.834 15.32 1 98.25 462 LEU B N 1
ATOM 9619 C CA . LEU B 1 462 ? 15.891 0.799 14.883 1 98.25 462 LEU B CA 1
ATOM 9620 C C . LEU B 1 462 ? 15.789 0.394 13.414 1 98.25 462 LEU B C 1
ATOM 9622 O O . LEU B 1 462 ? 16.516 0.928 12.57 1 98.25 462 LEU B O 1
ATOM 9626 N N . TYR B 1 463 ? 14.922 -0.551 13.102 1 97.25 463 TYR B N 1
ATOM 9627 C CA . TYR B 1 463 ? 14.859 -1.096 11.75 1 97.25 463 TYR B CA 1
ATOM 9628 C C . TYR B 1 463 ? 13.508 -0.824 11.109 1 97.25 463 TYR B C 1
ATOM 9630 O O . TYR B 1 463 ? 12.477 -0.84 11.789 1 97.25 463 TYR B O 1
ATOM 9638 N N . LYS B 1 464 ? 13.539 -0.538 9.766 1 97.19 464 LYS B N 1
ATOM 9639 C CA . LYS B 1 464 ? 12.367 -0.358 8.906 1 97.19 464 LYS B CA 1
ATOM 9640 C C . LYS B 1 464 ? 11.477 0.764 9.43 1 97.19 464 LYS B C 1
ATOM 9642 O O . LYS B 1 464 ? 10.281 0.563 9.641 1 97.19 464 LYS B O 1
ATOM 9647 N N . VAL B 1 465 ? 12.062 1.92 9.586 1 98.06 465 VAL B N 1
ATOM 9648 C CA . VAL B 1 465 ? 11.367 3.125 10.023 1 98.06 465 VAL B CA 1
ATOM 9649 C C . VAL B 1 465 ? 11.328 4.145 8.891 1 98.06 465 VAL B C 1
ATOM 9651 O O . VAL B 1 465 ? 12.094 4.043 7.926 1 98.06 465 VAL B O 1
ATOM 9654 N N . THR B 1 466 ? 10.367 4.992 8.859 1 98.31 466 THR B N 1
ATOM 9655 C CA . THR B 1 466 ? 10.289 6.145 7.973 1 98.31 466 THR B CA 1
ATOM 9656 C C . THR B 1 466 ? 10.398 7.445 8.758 1 98.31 466 THR B C 1
ATOM 9658 O O . THR B 1 466 ? 9.688 7.645 9.75 1 98.31 466 THR B O 1
ATOM 9661 N N . GLY B 1 467 ? 11.375 8.289 8.43 1 98.12 467 GLY B N 1
ATOM 9662 C CA . GLY B 1 467 ? 11.516 9.602 9.039 1 98.12 467 GLY B CA 1
ATOM 9663 C C . GLY B 1 467 ? 10.555 10.625 8.469 1 98.12 467 GLY B C 1
ATOM 9664 O O . GLY B 1 467 ? 9.609 10.273 7.766 1 98.12 467 GLY B O 1
ATOM 9665 N N . PRO B 1 468 ? 10.812 11.883 8.742 1 97.5 468 PRO B N 1
ATOM 9666 C CA . PRO B 1 468 ? 9.945 12.953 8.234 1 97.5 468 PRO B CA 1
ATOM 9667 C C . PRO B 1 468 ? 9.93 13.023 6.711 1 97.5 468 PRO B C 1
ATOM 9669 O O . PRO B 1 468 ? 8.938 13.461 6.121 1 97.5 468 PRO B O 1
ATOM 9672 N N . ASP B 1 469 ? 11.008 12.672 6.09 1 96.81 469 ASP B N 1
ATOM 9673 C CA . ASP B 1 469 ? 11.062 12.688 4.633 1 96.81 469 ASP B CA 1
ATOM 9674 C C . ASP B 1 469 ? 10.289 11.508 4.043 1 96.81 469 ASP B C 1
ATOM 9676 O O . ASP B 1 469 ? 10.797 10.383 4.012 1 96.81 469 ASP B O 1
ATOM 9680 N N . GLU B 1 470 ? 9.211 11.711 3.471 1 94.75 470 GLU B N 1
ATOM 9681 C CA . GLU B 1 470 ? 8.305 10.664 3.01 1 94.75 470 GLU B CA 1
ATOM 9682 C C . GLU B 1 470 ? 8.727 10.133 1.64 1 94.75 470 GLU B C 1
ATOM 9684 O O . GLU B 1 470 ? 8.086 9.242 1.09 1 94.75 470 GLU B O 1
ATOM 9689 N N . TYR B 1 471 ? 9.805 10.711 1.052 1 97.44 471 TYR B N 1
ATOM 9690 C CA . TYR B 1 471 ? 10.367 10.156 -0.175 1 97.44 471 TYR B CA 1
ATOM 9691 C C . TYR B 1 471 ? 11.352 9.031 0.133 1 97.44 471 TYR B C 1
ATOM 9693 O O . TYR B 1 471 ? 11.844 8.359 -0.777 1 97.44 471 TYR B O 1
ATOM 9701 N N . THR B 1 472 ? 11.633 8.82 1.376 1 96.31 472 THR B N 1
ATOM 9702 C CA . THR B 1 472 ? 12.414 7.699 1.887 1 96.31 472 THR B CA 1
ATOM 9703 C C . THR B 1 472 ? 11.602 6.891 2.895 1 96.31 472 THR B C 1
ATOM 9705 O O . THR B 1 472 ? 11.18 7.414 3.928 1 96.31 472 THR B O 1
ATOM 9708 N N . ALA B 1 473 ? 11.398 5.609 2.561 1 96.62 473 ALA B N 1
ATOM 9709 C CA . ALA B 1 473 ? 10.477 4.84 3.4 1 96.62 473 ALA B CA 1
ATOM 9710 C C . ALA B 1 473 ? 11.094 3.504 3.799 1 96.62 473 ALA B C 1
ATOM 9712 O O . ALA B 1 473 ? 11.875 2.922 3.043 1 96.62 473 ALA B O 1
ATOM 9713 N N . LEU B 1 474 ? 10.789 3.025 5.016 1 97.19 474 LEU B N 1
ATOM 9714 C CA . LEU B 1 474 ? 11.148 1.709 5.539 1 97.19 474 LEU B CA 1
ATOM 9715 C C . LEU B 1 474 ? 12.648 1.483 5.469 1 97.19 474 LEU B C 1
ATOM 9717 O O . LEU B 1 474 ? 13.109 0.486 4.906 1 97.19 474 LEU B O 1
ATOM 9721 N N . VAL B 1 475 ? 13.383 2.344 6.039 1 97.25 475 VAL B N 1
ATOM 9722 C CA . VAL B 1 475 ? 14.844 2.273 6.02 1 97.25 475 VAL B CA 1
ATOM 9723 C C . VAL B 1 475 ? 15.359 1.912 7.41 1 97.25 475 VAL B C 1
ATOM 9725 O O . VAL B 1 475 ? 14.609 1.932 8.383 1 97.25 475 VAL B O 1
ATOM 9728 N N . ASP B 1 476 ? 16.594 1.524 7.5 1 97.19 476 ASP B N 1
ATOM 9729 C CA . ASP B 1 476 ? 17.219 1.15 8.773 1 97.19 476 ASP B CA 1
ATOM 9730 C C . ASP B 1 476 ? 18.031 2.305 9.344 1 97.19 476 ASP B C 1
ATOM 9732 O O . ASP B 1 476 ? 18.828 2.922 8.633 1 97.19 476 ASP B O 1
ATOM 9736 N N . ASN B 1 477 ? 17.688 2.625 10.594 1 97.75 477 ASN B N 1
ATOM 9737 C CA . ASN B 1 477 ? 18.406 3.629 11.367 1 97.75 477 ASN B CA 1
ATOM 9738 C C . ASN B 1 477 ? 18.328 5.004 10.711 1 97.75 477 ASN B C 1
ATOM 9740 O O . ASN B 1 477 ? 19.359 5.629 10.438 1 97.75 477 ASN B O 1
ATOM 9744 N N . ASN B 1 478 ? 17.125 5.469 10.492 1 98.56 478 ASN B N 1
ATOM 9745 C CA . ASN B 1 478 ? 16.953 6.871 10.125 1 98.56 478 ASN B CA 1
ATOM 9746 C C . ASN B 1 478 ? 17.516 7.809 11.188 1 98.56 478 ASN B C 1
ATOM 9748 O O . ASN B 1 478 ? 17.141 7.711 12.359 1 98.56 478 ASN B O 1
ATOM 9752 N N . TYR B 1 479 ? 18.359 8.664 10.773 1 98.75 479 TYR B N 1
ATOM 9753 C CA . TYR B 1 479 ? 19.094 9.5 11.719 1 98.75 479 TYR B CA 1
ATOM 9754 C C . TYR B 1 479 ? 18.141 10.297 12.602 1 98.75 479 TYR B C 1
ATOM 9756 O O . TYR B 1 479 ? 18.297 10.328 13.828 1 98.75 479 TYR B O 1
ATOM 9764 N N . TYR B 1 480 ? 17.188 10.984 12.023 1 98.75 480 TYR B N 1
ATOM 9765 C CA . TYR B 1 480 ? 16.25 11.789 12.789 1 98.75 480 TYR B CA 1
ATOM 9766 C C . TYR B 1 480 ? 15.523 10.945 13.836 1 98.75 480 TYR B C 1
ATOM 9768 O O . TYR B 1 480 ? 15.469 11.312 15.008 1 98.75 480 TYR B O 1
ATOM 9776 N N . THR B 1 481 ? 14.961 9.82 13.383 1 98.88 481 THR B N 1
ATOM 9777 C CA . THR B 1 481 ? 14.203 8.945 14.281 1 98.88 481 THR B CA 1
ATOM 9778 C C . THR B 1 481 ? 15.078 8.453 15.422 1 98.88 481 THR B C 1
ATOM 9780 O O . THR B 1 481 ? 14.672 8.492 16.594 1 98.88 481 THR B O 1
ATOM 9783 N N . ASN B 1 482 ? 16.266 8 15.062 1 98.88 482 ASN B N 1
ATOM 9784 C CA . ASN B 1 482 ? 17.172 7.5 16.094 1 98.88 482 ASN B CA 1
ATOM 9785 C C . ASN B 1 482 ? 17.547 8.594 17.094 1 98.88 482 ASN B C 1
ATOM 9787 O O . ASN B 1 482 ? 17.531 8.359 18.297 1 98.88 482 ASN B O 1
ATOM 9791 N N . ARG B 1 483 ? 17.859 9.75 16.562 1 98.88 483 ARG B N 1
ATOM 9792 C CA . ARG B 1 483 ? 18.281 10.836 17.453 1 98.88 483 ARG B CA 1
ATOM 9793 C C . ARG B 1 483 ? 17.125 11.281 18.344 1 98.88 483 ARG B C 1
ATOM 9795 O O . ARG B 1 483 ? 17.344 11.633 19.516 1 98.88 483 ARG B O 1
ATOM 9802 N N . MET B 1 484 ? 15.945 11.352 17.828 1 98.81 484 MET B N 1
ATOM 9803 C CA . MET B 1 484 ? 14.781 11.734 18.609 1 98.81 484 MET B CA 1
ATOM 9804 C C . MET B 1 484 ? 14.445 10.664 19.641 1 98.81 484 MET B C 1
ATOM 9806 O O . MET B 1 484 ? 14.062 10.984 20.766 1 98.81 484 MET B O 1
ATOM 9810 N N . ALA B 1 485 ? 14.523 9.398 19.25 1 98.88 485 ALA B N 1
ATOM 9811 C CA . ALA B 1 485 ? 14.305 8.305 20.188 1 98.88 485 ALA B CA 1
ATOM 9812 C C . ALA B 1 485 ? 15.305 8.359 21.344 1 98.88 485 ALA B C 1
ATOM 9814 O O . ALA B 1 485 ? 14.953 8.094 22.5 1 98.88 485 ALA B O 1
ATOM 9815 N N . LYS B 1 486 ? 16.562 8.68 21.031 1 98.81 486 LYS B N 1
ATOM 9816 C CA . LYS B 1 486 ? 17.609 8.867 22.031 1 98.81 486 LYS B CA 1
ATOM 9817 C C . LYS B 1 486 ? 17.172 9.875 23.094 1 98.81 486 LYS B C 1
ATOM 9819 O O . LYS B 1 486 ? 17.266 9.602 24.297 1 98.81 486 LYS B O 1
ATOM 9824 N N . GLU B 1 487 ? 16.656 11.008 22.641 1 98.19 487 GLU B N 1
ATOM 9825 C CA . GLU B 1 487 ? 16.203 12.062 23.547 1 98.19 487 GLU B CA 1
ATOM 9826 C C . GLU B 1 487 ? 14.992 11.609 24.359 1 98.19 487 GLU B C 1
ATOM 9828 O O . GLU B 1 487 ? 14.875 11.93 25.547 1 98.19 487 GLU B O 1
ATOM 9833 N N . ASN B 1 488 ? 14.039 10.945 23.734 1 98.81 488 ASN B N 1
ATOM 9834 C CA . ASN B 1 488 ? 12.844 10.445 24.391 1 98.81 488 ASN B CA 1
ATOM 9835 C C . ASN B 1 488 ? 13.195 9.523 25.562 1 98.81 488 ASN B C 1
ATOM 9837 O O . ASN B 1 488 ? 12.688 9.688 26.672 1 98.81 488 ASN B O 1
ATOM 9841 N N . MET B 1 489 ? 14.094 8.586 25.312 1 98.81 489 MET B N 1
ATOM 9842 C CA . MET B 1 489 ? 14.484 7.617 26.328 1 98.81 489 MET B CA 1
ATOM 9843 C C . MET B 1 489 ? 15.305 8.289 27.422 1 98.81 489 MET B C 1
ATOM 9845 O O . MET B 1 489 ? 15.188 7.938 28.594 1 98.81 489 MET B O 1
ATOM 9849 N N . ALA B 1 490 ? 16.156 9.234 27.078 1 98.5 490 ALA B N 1
ATOM 9850 C CA . ALA B 1 490 ? 16.906 9.992 28.078 1 98.5 490 ALA B CA 1
ATOM 9851 C C . ALA B 1 490 ? 15.969 10.734 29.016 1 98.5 490 ALA B C 1
ATOM 9853 O O . ALA B 1 490 ? 16.172 10.75 30.234 1 98.5 490 ALA B O 1
ATOM 9854 N N . PHE B 1 491 ? 14.953 11.414 28.469 1 98.12 491 PHE B N 1
ATOM 9855 C CA . PHE B 1 491 ? 14.008 12.188 29.281 1 98.12 491 PHE B CA 1
ATOM 9856 C C . PHE B 1 491 ? 13.172 11.266 30.156 1 98.12 491 PHE B C 1
ATOM 9858 O O . PHE B 1 491 ? 12.859 11.602 31.297 1 98.12 491 PHE B O 1
ATOM 9865 N N . ALA B 1 492 ? 12.773 10.109 29.609 1 98.38 492 ALA B N 1
ATOM 9866 C CA . ALA B 1 492 ? 12.055 9.125 30.422 1 98.38 492 ALA B CA 1
ATOM 9867 C C . ALA B 1 492 ? 12.891 8.695 31.625 1 98.38 492 ALA B C 1
ATOM 9869 O O . ALA B 1 492 ? 12.375 8.578 32.75 1 98.38 492 ALA B O 1
ATOM 9870 N N . ALA B 1 493 ? 14.156 8.414 31.375 1 98.19 493 ALA B N 1
ATOM 9871 C CA . ALA B 1 493 ? 15.055 8.055 32.469 1 98.19 493 ALA B CA 1
ATOM 9872 C C . ALA B 1 493 ? 15.117 9.172 33.5 1 98.19 493 ALA B C 1
ATOM 9874 O O . ALA B 1 493 ? 15.102 8.906 34.719 1 98.19 493 ALA B O 1
ATOM 9875 N N . TRP B 1 494 ? 15.219 10.375 33.062 1 97.31 494 TRP B N 1
ATOM 9876 C CA . TRP B 1 494 ? 15.258 11.531 33.938 1 97.31 494 TRP B CA 1
ATOM 9877 C C . TRP B 1 494 ? 13.992 11.617 34.781 1 97.31 494 TRP B C 1
ATOM 9879 O O . TRP B 1 494 ? 14.047 11.914 35.969 1 97.31 494 TRP B O 1
ATOM 9889 N N . LEU B 1 495 ? 12.836 11.414 34.188 1 97.69 495 LEU B N 1
ATOM 9890 C CA . LEU B 1 495 ? 11.555 11.461 34.875 1 97.69 495 LEU B CA 1
ATOM 9891 C C . LEU B 1 495 ? 11.516 10.438 36.031 1 97.69 495 LEU B C 1
ATOM 9893 O O . LEU B 1 495 ? 11 10.727 37.094 1 97.69 495 LEU B O 1
ATOM 9897 N N . LEU B 1 496 ? 12 9.297 35.688 1 97.25 496 LEU B N 1
ATOM 9898 C CA . LEU B 1 496 ? 12.039 8.242 36.688 1 97.25 496 LEU B CA 1
ATOM 9899 C C . LEU B 1 496 ? 13.016 8.594 37.812 1 97.25 496 LEU B C 1
ATOM 9901 O O . LEU B 1 496 ? 12.695 8.43 39 1 97.25 496 LEU B O 1
ATOM 9905 N N . GLU B 1 497 ? 14.133 9.055 37.438 1 96.06 497 GLU B N 1
ATOM 9906 C CA . GLU B 1 497 ? 15.164 9.43 38.406 1 96.06 497 GLU B CA 1
ATOM 9907 C C . GLU B 1 497 ? 14.664 10.523 39.344 1 96.06 497 GLU B C 1
ATOM 9909 O O . GLU B 1 497 ? 15 10.539 40.531 1 96.06 497 GLU B O 1
ATOM 9914 N N . ASN B 1 498 ? 13.867 11.461 38.844 1 95.69 498 ASN B N 1
ATOM 9915 C CA . ASN B 1 498 ? 13.406 12.609 39.625 1 95.69 498 ASN B CA 1
ATOM 9916 C C . ASN B 1 498 ? 12 12.391 40.188 1 95.69 498 ASN B C 1
ATOM 9918 O O . ASN B 1 498 ? 11.367 13.32 40.656 1 95.69 498 ASN B O 1
ATOM 9922 N N . HIS B 1 499 ? 11.445 11.234 40.031 1 94.88 499 HIS B N 1
ATOM 9923 C CA . HIS B 1 499 ? 10.242 10.742 40.688 1 94.88 499 HIS B CA 1
ATOM 9924 C C . HIS B 1 499 ? 9 11.492 40.219 1 94.88 499 HIS B C 1
ATOM 9926 O O . HIS B 1 499 ? 8.125 11.828 41 1 94.88 499 HIS B O 1
ATOM 9932 N N . TYR B 1 500 ? 9.008 11.898 38.969 1 95.69 500 TYR B N 1
ATOM 9933 C CA . TYR B 1 500 ? 7.793 12.453 38.406 1 95.69 500 TYR B CA 1
ATOM 9934 C C . TYR B 1 500 ? 6.781 11.359 38.094 1 95.69 500 TYR B C 1
ATOM 9936 O O . TYR B 1 500 ? 5.59 11.625 37.938 1 95.69 500 TYR B O 1
ATOM 9944 N N . ILE B 1 501 ? 7.223 10.227 37.938 1 93 501 ILE B N 1
ATOM 9945 C CA . ILE B 1 501 ? 6.383 9.07 37.688 1 93 501 ILE B CA 1
ATOM 9946 C C . ILE B 1 501 ? 7.043 7.812 38.25 1 93 501 ILE B C 1
ATOM 9948 O O . ILE B 1 501 ? 8.273 7.75 38.375 1 93 501 ILE B O 1
ATOM 9952 N N . ASP B 1 502 ? 6.191 6.793 38.625 1 86.81 502 ASP B N 1
ATOM 9953 C CA . ASP B 1 502 ? 6.715 5.547 39.156 1 86.81 502 ASP B CA 1
ATOM 9954 C C . ASP B 1 502 ? 7.109 4.578 38.062 1 86.81 502 ASP B C 1
ATOM 9956 O O . ASP B 1 502 ? 6.43 4.484 37.031 1 86.81 502 ASP B O 1
ATOM 9960 N N . GLY B 1 503 ? 8.273 4.176 38.094 1 79 503 GLY B N 1
ATOM 9961 C CA . GLY B 1 503 ? 8.734 3.137 37.188 1 79 503 GLY B CA 1
ATOM 9962 C C . GLY B 1 503 ? 9.688 2.156 37.844 1 79 503 GLY B C 1
ATOM 9963 O O . GLY B 1 503 ? 9.898 2.199 39.062 1 79 503 GLY B O 1
ATOM 9964 N N . ASP B 1 504 ? 10.016 1.114 37.125 1 83.81 504 ASP B N 1
ATOM 9965 C CA . ASP B 1 504 ? 10.953 0.101 37.594 1 83.81 504 ASP B CA 1
ATOM 9966 C C . ASP B 1 504 ? 12.398 0.56 37.406 1 83.81 504 ASP B C 1
ATOM 9968 O O . ASP B 1 504 ? 12.719 1.211 36.406 1 83.81 504 ASP B O 1
ATOM 9972 N N . ALA B 1 505 ? 13.18 0.391 38.438 1 84.88 505 ALA B N 1
ATOM 9973 C CA . ALA B 1 505 ? 14.594 0.725 38.344 1 84.88 505 ALA B CA 1
ATOM 9974 C C . ALA B 1 505 ? 15.25 0.056 37.156 1 84.88 505 ALA B C 1
ATOM 9976 O O . ALA B 1 505 ? 16.156 0.62 36.531 1 84.88 505 ALA B O 1
ATOM 9977 N N . ASP B 1 506 ? 14.844 -0.961 36.875 1 93.19 506 ASP B N 1
ATOM 9978 C CA . ASP B 1 506 ? 15.367 -1.677 35.719 1 93.19 506 ASP B CA 1
ATOM 9979 C C . ASP B 1 506 ? 15.031 -0.94 34.438 1 93.19 506 ASP B C 1
ATOM 9981 O O . ASP B 1 506 ? 15.867 -0.85 33.531 1 93.19 506 ASP B O 1
ATOM 9985 N N . GLU B 1 507 ? 13.891 -0.365 34.406 1 93.62 507 GLU B N 1
ATOM 9986 C CA . GLU B 1 507 ? 13.484 0.396 33.25 1 93.62 507 GLU B CA 1
ATOM 9987 C C . GLU B 1 507 ? 14.344 1.645 33.062 1 93.62 507 GLU B C 1
ATOM 9989 O O . GLU B 1 507 ? 14.734 1.987 31.938 1 93.62 507 GLU B O 1
ATOM 9994 N N . GLN B 1 508 ? 14.57 2.326 34.156 1 96.56 508 GLN B N 1
ATOM 9995 C CA . GLN B 1 508 ? 15.406 3.518 34.094 1 96.56 508 GLN B CA 1
ATOM 9996 C C . GLN B 1 508 ? 16.781 3.193 33.531 1 96.56 508 GLN B C 1
ATOM 9998 O O . GLN B 1 508 ? 17.297 3.924 32.688 1 96.56 508 GLN B O 1
ATOM 10003 N N . ALA B 1 509 ? 17.391 2.145 34.031 1 97.62 509 ALA B N 1
ATOM 10004 C CA . ALA B 1 509 ? 18.703 1.722 33.594 1 97.62 509 ALA B CA 1
ATOM 10005 C C . ALA B 1 509 ? 18.688 1.343 32.094 1 97.62 509 ALA B C 1
ATOM 10007 O O . ALA B 1 509 ? 19.641 1.634 31.375 1 97.62 509 ALA B O 1
ATOM 10008 N N . GLN B 1 510 ? 17.688 0.694 31.703 1 97.56 510 GLN B N 1
ATOM 10009 C CA . GLN B 1 510 ? 17.562 0.277 30.297 1 97.56 510 GLN B CA 1
ATOM 10010 C C . GLN B 1 510 ? 17.422 1.482 29.375 1 97.56 510 GLN B C 1
ATOM 10012 O O . GLN B 1 510 ? 18.016 1.519 28.297 1 97.56 510 GLN B O 1
ATOM 10017 N N . PHE B 1 511 ? 16.547 2.42 29.812 1 98.25 511 PHE B N 1
ATOM 10018 C CA . PHE B 1 511 ? 16.406 3.643 29.031 1 98.25 511 PHE B CA 1
ATOM 10019 C C . PHE B 1 511 ? 17.75 4.344 28.875 1 98.25 511 PHE B C 1
ATOM 10021 O O . PHE B 1 511 ? 18.125 4.75 27.766 1 98.25 511 PHE B O 1
ATOM 10028 N N . THR B 1 512 ? 18.469 4.508 29.969 1 98.31 512 THR B N 1
ATOM 10029 C CA . THR B 1 512 ? 19.75 5.18 29.953 1 98.31 512 THR B CA 1
ATOM 10030 C C . THR B 1 512 ? 20.734 4.457 29.031 1 98.31 512 THR B C 1
ATOM 10032 O O . THR B 1 512 ? 21.422 5.09 28.234 1 98.31 512 THR B O 1
ATOM 10035 N N . LYS B 1 513 ? 20.781 3.146 29.141 1 98.25 513 LYS B N 1
ATOM 10036 C CA . LYS B 1 513 ? 21.688 2.34 28.344 1 98.25 513 LYS B CA 1
ATOM 10037 C C . LYS B 1 513 ? 21.391 2.479 26.859 1 98.25 513 LYS B C 1
ATOM 10039 O O . LYS B 1 513 ? 22.281 2.705 26.047 1 98.25 513 LYS B O 1
ATOM 10044 N N . ALA B 1 514 ? 20.109 2.303 26.484 1 98.62 514 ALA B N 1
ATOM 10045 C CA . ALA B 1 514 ? 19.703 2.391 25.094 1 98.62 514 ALA B CA 1
ATOM 10046 C C . ALA B 1 514 ? 19.953 3.789 24.531 1 98.62 514 ALA B C 1
ATOM 10048 O O . ALA B 1 514 ? 20.422 3.941 23.391 1 98.62 514 ALA B O 1
ATOM 10049 N N . SER B 1 515 ? 19.609 4.785 25.297 1 98.62 515 SER B N 1
ATOM 10050 C CA . SER B 1 515 ? 19.812 6.164 24.875 1 98.62 515 SER B CA 1
ATOM 10051 C C . SER B 1 515 ? 21.297 6.461 24.641 1 98.62 515 SER B C 1
ATOM 10053 O O . SER B 1 515 ? 21.656 7.012 23.609 1 98.62 515 SER B O 1
ATOM 10055 N N . THR B 1 516 ? 22.141 6.113 25.562 1 98.12 516 THR B N 1
ATOM 10056 C CA . THR B 1 516 ? 23.578 6.402 25.516 1 98.12 516 THR B CA 1
ATOM 10057 C C . THR B 1 516 ? 24.234 5.68 24.344 1 98.12 516 THR B C 1
ATOM 10059 O O . THR B 1 516 ? 25.188 6.191 23.75 1 98.12 516 THR B O 1
ATOM 10062 N N . ASN B 1 517 ? 23.672 4.5 24.031 1 98.25 517 ASN B N 1
ATOM 10063 C CA . ASN B 1 517 ? 24.281 3.674 23 1 98.25 517 ASN B CA 1
ATOM 10064 C C . ASN B 1 517 ? 23.453 3.684 21.719 1 98.25 517 ASN B C 1
ATOM 10066 O O . ASN B 1 517 ? 23.562 2.77 20.891 1 98.25 517 ASN B O 1
ATOM 10070 N N . MET B 1 518 ? 22.609 4.66 21.547 1 98.56 518 MET B N 1
ATOM 10071 C CA . MET B 1 518 ? 21.812 4.773 20.328 1 98.56 518 MET B CA 1
ATOM 10072 C C . MET B 1 518 ? 22.719 4.918 19.109 1 98.56 518 MET B C 1
ATOM 10074 O O . MET B 1 518 ? 23.656 5.723 19.109 1 98.56 518 MET B O 1
ATOM 10078 N N . TYR B 1 519 ? 22.453 4.109 18.094 1 98 519 TYR B N 1
ATOM 10079 C CA . TYR B 1 519 ? 23.219 4.23 16.859 1 98 519 TYR B CA 1
ATOM 10080 C C . TYR B 1 519 ? 22.781 5.453 16.062 1 98 519 TYR B C 1
ATOM 10082 O O . TYR B 1 519 ? 21.594 5.633 15.789 1 98 519 TYR B O 1
ATOM 10090 N N . LEU B 1 520 ? 23.703 6.305 15.695 1 98.12 520 LEU B N 1
ATOM 10091 C CA . LEU B 1 520 ? 23.5 7.457 14.828 1 98.12 520 LEU B CA 1
ATOM 10092 C C . LEU B 1 520 ? 24.359 7.348 13.562 1 98.12 520 LEU B C 1
ATOM 10094 O O . LEU B 1 520 ? 25.578 7.5 13.625 1 98.12 520 LEU B O 1
ATOM 10098 N N . PRO B 1 521 ? 23.781 7.125 12.422 1 97.12 521 PRO B N 1
ATOM 10099 C CA . PRO B 1 521 ? 24.531 6.809 11.211 1 97.12 521 PRO B CA 1
ATOM 10100 C C . PRO B 1 521 ? 25.375 7.984 10.719 1 97.12 521 PRO B C 1
ATOM 10102 O O . PRO B 1 521 ? 24.938 9.133 10.781 1 97.12 521 PRO B O 1
ATOM 10105 N N . TYR B 1 522 ? 26.5 7.734 10.211 1 97 522 TYR B N 1
ATOM 10106 C CA . TYR B 1 522 ? 27.453 8.703 9.688 1 97 522 TYR B CA 1
ATOM 10107 C C . TYR B 1 522 ? 28.203 8.141 8.492 1 97 522 TYR B C 1
ATOM 10109 O O . TYR B 1 522 ? 28.609 6.969 8.5 1 97 522 TYR B O 1
ATOM 10117 N N . ASP B 1 523 ? 28.297 8.875 7.453 1 95.44 523 ASP B N 1
ATOM 10118 C CA . ASP B 1 523 ? 29.078 8.516 6.27 1 95.44 523 ASP B CA 1
ATOM 10119 C C . ASP B 1 523 ? 30.5 9.055 6.363 1 95.44 523 ASP B C 1
ATOM 10121 O O . ASP B 1 523 ? 30.75 10.219 6.039 1 95.44 523 ASP B O 1
ATOM 10125 N N . GLN B 1 524 ? 31.391 8.242 6.625 1 92.62 524 GLN B N 1
ATOM 10126 C CA . GLN B 1 524 ? 32.781 8.641 6.844 1 92.62 524 GLN B CA 1
ATOM 10127 C C . GLN B 1 524 ? 33.438 9.141 5.555 1 92.62 524 GLN B C 1
ATOM 10129 O O . GLN B 1 524 ? 34.25 10.047 5.582 1 92.62 524 GLN B O 1
ATOM 10134 N N . GLU B 1 525 ? 33.062 8.562 4.48 1 89.56 525 GLU B N 1
ATOM 10135 C CA . GLU B 1 525 ? 33.625 8.922 3.195 1 89.56 525 GLU B CA 1
ATOM 10136 C C . GLU B 1 525 ? 33.281 10.352 2.803 1 89.56 525 GLU B C 1
ATOM 10138 O O . GLU B 1 525 ? 34.125 11.148 2.432 1 89.56 525 GLU B O 1
ATOM 10143 N N . GLN B 1 526 ? 32.062 10.625 2.943 1 92.56 526 GLN B N 1
ATOM 10144 C CA . GLN B 1 526 ? 31.609 11.953 2.564 1 92.56 526 GLN B CA 1
ATOM 10145 C C . GLN B 1 526 ? 31.656 12.914 3.752 1 92.56 526 GLN B C 1
ATOM 10147 O O . GLN B 1 526 ? 31.516 14.125 3.582 1 92.56 526 GLN B O 1
ATOM 10152 N N . GLN B 1 527 ? 31.828 12.359 4.922 1 96.88 527 GLN B N 1
ATOM 10153 C CA . GLN B 1 527 ? 31.859 13.125 6.164 1 96.88 527 GLN B CA 1
ATOM 10154 C C . GLN B 1 527 ? 30.562 13.883 6.371 1 96.88 527 GLN B C 1
ATOM 10156 O O . GLN B 1 527 ? 30.562 15.086 6.664 1 96.88 527 GLN B O 1
ATOM 10161 N N . VAL B 1 528 ? 29.484 13.25 6.156 1 97.94 528 VAL B N 1
ATOM 10162 C CA . VAL B 1 528 ? 28.156 13.82 6.379 1 97.94 528 VAL B CA 1
ATOM 10163 C C . VAL B 1 528 ? 27.344 12.898 7.289 1 97.94 528 VAL B C 1
ATOM 10165 O O . VAL B 1 528 ? 27.594 11.688 7.332 1 97.94 528 VAL B O 1
ATOM 10168 N N . THR B 1 529 ? 26.484 13.484 8.086 1 98.44 529 THR B N 1
ATOM 10169 C CA . THR B 1 529 ? 25.5 12.688 8.812 1 98.44 529 THR B CA 1
ATOM 10170 C C . THR B 1 529 ? 24.594 11.938 7.836 1 98.44 529 THR B C 1
ATOM 10172 O O . THR B 1 529 ? 23.922 12.562 7.016 1 98.44 529 THR B O 1
ATOM 10175 N N . ALA B 1 530 ? 24.641 10.625 7.898 1 98.25 530 ALA B N 1
ATOM 10176 C CA . ALA B 1 530 ? 23.859 9.836 6.945 1 98.25 530 ALA B CA 1
ATOM 10177 C C . ALA B 1 530 ? 22.391 9.805 7.332 1 98.25 530 ALA B C 1
ATOM 10179 O O . ALA B 1 530 ? 22.047 9.594 8.5 1 98.25 530 ALA B O 1
ATOM 10180 N N . GLN B 1 531 ? 21.516 10.047 6.414 1 98.12 531 GLN B N 1
ATOM 10181 C CA . GLN B 1 531 ? 20.094 10.016 6.695 1 98.12 531 GLN B CA 1
ATOM 10182 C C . GLN B 1 531 ? 19.656 8.656 7.223 1 98.12 531 GLN B C 1
ATOM 10184 O O . GLN B 1 531 ? 18.766 8.562 8.062 1 98.12 531 GLN B O 1
ATOM 10189 N N . ASP B 1 532 ? 20.188 7.598 6.707 1 97.5 532 ASP B N 1
ATOM 10190 C CA . ASP B 1 532 ? 20 6.207 7.102 1 97.5 532 ASP B CA 1
ATOM 10191 C C . ASP B 1 532 ? 21.172 5.34 6.641 1 97.5 532 ASP B C 1
ATOM 10193 O O . ASP B 1 532 ? 22.156 5.855 6.105 1 97.5 532 ASP B O 1
ATOM 10197 N N . ASP B 1 533 ? 21.078 4.074 6.816 1 94.75 533 ASP B N 1
ATOM 10198 C CA . ASP B 1 533 ? 22.188 3.168 6.531 1 94.75 533 ASP B CA 1
ATOM 10199 C C . ASP B 1 533 ? 22.469 3.096 5.031 1 94.75 533 ASP B C 1
ATOM 10201 O O . ASP B 1 533 ? 23.609 2.879 4.613 1 94.75 533 ASP B O 1
ATOM 10205 N N . ASN B 1 534 ? 21.438 3.385 4.191 1 91.25 534 ASN B N 1
ATOM 10206 C CA . ASN B 1 534 ? 21.562 2.988 2.795 1 91.25 534 ASN B CA 1
ATOM 10207 C C . ASN B 1 534 ? 21.484 4.191 1.86 1 91.25 534 ASN B C 1
ATOM 10209 O O . ASN B 1 534 ? 22.031 4.164 0.753 1 91.25 534 ASN B O 1
ATOM 10213 N N . SER B 1 535 ? 20.906 5.25 2.281 1 92 535 SER B N 1
ATOM 10214 C CA . SER B 1 535 ? 20.594 6.383 1.412 1 92 535 SER B CA 1
ATOM 10215 C C . SER B 1 535 ? 21.844 6.914 0.732 1 92 535 SER B C 1
ATOM 10217 O O . SER B 1 535 ? 21.828 7.223 -0.461 1 92 535 SER B O 1
ATOM 10219 N N . PRO B 1 536 ? 22.984 6.945 1.363 1 92.19 536 PRO B N 1
ATOM 10220 C CA . PRO B 1 536 ? 24.172 7.512 0.716 1 92.19 536 PRO B CA 1
ATOM 10221 C C . PRO B 1 536 ? 24.672 6.668 -0.456 1 92.19 536 PRO B C 1
ATOM 10223 O O . PRO B 1 536 ? 25.438 7.156 -1.29 1 92.19 536 PRO B O 1
ATOM 10226 N N . LYS B 1 537 ? 24.203 5.43 -0.52 1 91.25 537 LYS B N 1
ATOM 10227 C CA . LYS B 1 537 ? 24.672 4.492 -1.54 1 91.25 537 LYS B CA 1
ATOM 10228 C C . LYS B 1 537 ? 23.75 4.516 -2.762 1 91.25 537 LYS B C 1
ATOM 10230 O O . LYS B 1 537 ? 24.125 4.035 -3.832 1 91.25 537 LYS B O 1
ATOM 10235 N N . MET B 1 538 ? 22.625 5.055 -2.699 1 94.44 538 MET B N 1
ATOM 10236 C CA . MET B 1 538 ? 21.625 5.043 -3.764 1 94.44 538 MET B CA 1
ATOM 10237 C C . MET B 1 538 ? 21.938 6.094 -4.82 1 94.44 538 MET B C 1
ATOM 10239 O O . MET B 1 538 ? 22.641 7.066 -4.543 1 94.44 538 MET B O 1
ATOM 10243 N N . PRO B 1 539 ? 21.438 5.867 -6.039 1 95.44 539 PRO B N 1
ATOM 10244 C CA . PRO B 1 539 ? 21.641 6.898 -7.059 1 95.44 539 PRO B CA 1
ATOM 10245 C C . PRO B 1 539 ? 20.844 8.172 -6.766 1 95.44 539 PRO B C 1
ATOM 10247 O O . PRO B 1 539 ? 19.75 8.109 -6.215 1 95.44 539 PRO B O 1
ATOM 10250 N N . VAL B 1 540 ? 21.391 9.336 -7.164 1 96.88 540 VAL B N 1
ATOM 10251 C CA . VAL B 1 540 ? 20.719 10.617 -7.008 1 96.88 540 VAL B CA 1
ATOM 10252 C C . VAL B 1 540 ? 19.562 10.719 -8.008 1 96.88 540 VAL B C 1
ATOM 10254 O O . VAL B 1 540 ? 19.688 10.289 -9.156 1 96.88 540 VAL B O 1
ATOM 10257 N N . TRP B 1 541 ? 18.422 11.148 -7.57 1 97.31 541 TRP B N 1
ATOM 10258 C CA . TRP B 1 541 ? 17.344 11.469 -8.492 1 97.31 541 TRP B CA 1
ATOM 10259 C C . TRP B 1 541 ? 17.828 12.336 -9.641 1 97.31 541 TRP B C 1
ATOM 10261 O O . TRP B 1 541 ? 18.641 13.242 -9.43 1 97.31 541 TRP B O 1
ATOM 10271 N N . PRO B 1 542 ? 17.344 12.133 -10.859 1 95.31 542 PRO B N 1
ATOM 10272 C CA . PRO B 1 542 ? 17.781 12.93 -12.008 1 95.31 542 PRO B CA 1
ATOM 10273 C C . PRO B 1 542 ? 17.094 14.289 -12.094 1 95.31 542 PRO B C 1
ATOM 10275 O O . PRO B 1 542 ? 16.312 14.531 -13.023 1 95.31 542 PRO B O 1
ATOM 10278 N N . PHE B 1 543 ? 17.422 15.203 -11.242 1 97.19 543 PHE B N 1
ATOM 10279 C CA . PHE B 1 543 ? 16.797 16.516 -11.133 1 97.19 543 PHE B CA 1
ATOM 10280 C C . PHE B 1 543 ? 16.922 17.281 -12.445 1 97.19 543 PHE B C 1
ATOM 10282 O O . PHE B 1 543 ? 15.984 17.969 -12.852 1 97.19 543 PHE B O 1
ATOM 10289 N N . ALA B 1 544 ? 18.047 17.172 -13.133 1 94.81 544 ALA B N 1
ATOM 10290 C CA . ALA B 1 544 ? 18.344 17.969 -14.328 1 94.81 544 ALA B CA 1
ATOM 10291 C C . ALA B 1 544 ? 17.359 17.656 -15.453 1 94.81 544 ALA B C 1
ATOM 10293 O O . ALA B 1 544 ? 17.031 18.516 -16.266 1 94.81 544 ALA B O 1
ATOM 10294 N N . THR B 1 545 ? 16.906 16.469 -15.445 1 92.31 545 THR B N 1
ATOM 10295 C CA . THR B 1 545 ? 16.047 16.047 -16.547 1 92.31 545 THR B CA 1
ATOM 10296 C C . THR B 1 545 ? 14.594 15.953 -16.094 1 92.31 545 THR B C 1
ATOM 10298 O O . THR B 1 545 ? 13.727 15.5 -16.844 1 92.31 545 THR B O 1
ATOM 10301 N N . THR B 1 546 ? 14.32 16.328 -14.891 1 95.81 546 THR B N 1
ATOM 10302 C CA . THR B 1 546 ? 12.945 16.344 -14.398 1 95.81 546 THR B CA 1
ATOM 10303 C C . THR B 1 546 ? 12.297 17.703 -14.641 1 95.81 546 THR B C 1
ATOM 10305 O O . THR B 1 546 ? 12.711 18.703 -14.047 1 95.81 546 THR B O 1
ATOM 10308 N N . ALA B 1 547 ? 11.234 17.766 -15.461 1 95.38 547 ALA B N 1
ATOM 10309 C CA . ALA B 1 547 ? 10.562 19.031 -15.781 1 95.38 547 ALA B CA 1
ATOM 10310 C C . ALA B 1 547 ? 9.875 19.609 -14.547 1 95.38 547 ALA B C 1
ATOM 10312 O O . ALA B 1 547 ? 9.43 18.875 -13.672 1 95.38 547 ALA B O 1
ATOM 10313 N N . ALA B 1 548 ? 9.75 20.891 -14.477 1 93.88 548 ALA B N 1
ATOM 10314 C CA . ALA B 1 548 ? 9.125 21.609 -13.367 1 93.88 548 ALA B CA 1
ATOM 10315 C C . ALA B 1 548 ? 7.684 21.141 -13.164 1 93.88 548 ALA B C 1
ATOM 10317 O O . ALA B 1 548 ? 7.184 21.125 -12.031 1 93.88 548 ALA B O 1
ATOM 10318 N N . THR B 1 549 ? 7.078 20.719 -14.211 1 94.38 549 THR B N 1
ATOM 10319 C CA . THR B 1 549 ? 5.676 20.312 -14.164 1 94.38 549 THR B CA 1
ATOM 10320 C C . THR B 1 549 ? 5.523 18.953 -13.508 1 94.38 549 THR B C 1
ATOM 10322 O O . THR B 1 549 ? 4.406 18.516 -13.211 1 94.38 549 THR B O 1
ATOM 10325 N N . GLN B 1 550 ? 6.637 18.328 -13.25 1 95.19 550 GLN B N 1
ATOM 10326 C CA . GLN B 1 550 ? 6.582 16.984 -12.688 1 95.19 550 GLN B CA 1
ATOM 10327 C C . GLN B 1 550 ? 6.715 17.016 -11.172 1 95.19 550 GLN B C 1
ATOM 10329 O O . GLN B 1 550 ? 6.902 15.977 -10.531 1 95.19 550 GLN B O 1
ATOM 10334 N N . TYR B 1 551 ? 6.703 18.188 -10.648 1 94 551 TYR B N 1
ATOM 10335 C CA . TYR B 1 551 ? 6.672 18.359 -9.203 1 94 551 TYR B CA 1
ATOM 10336 C C . TYR B 1 551 ? 5.285 18.781 -8.727 1 94 551 TYR B C 1
ATOM 10338 O O . TYR B 1 551 ? 4.57 19.484 -9.43 1 94 551 TYR B O 1
ATOM 10346 N N . PRO B 1 552 ? 4.848 18.375 -7.449 1 94.44 552 PRO B N 1
ATOM 10347 C CA . PRO B 1 552 ? 5.586 17.469 -6.566 1 94.44 552 PRO B CA 1
ATOM 10348 C C . PRO B 1 552 ? 5.711 16.062 -7.133 1 94.44 552 PRO B C 1
ATOM 10350 O O . PRO B 1 552 ? 4.797 15.578 -7.801 1 94.44 552 PRO B O 1
ATOM 10353 N N . LEU B 1 553 ? 6.777 15.312 -6.867 1 97.19 553 LEU B N 1
ATOM 10354 C CA . LEU B 1 553 ? 7.133 14.047 -7.508 1 97.19 553 LEU B CA 1
ATOM 10355 C C . LEU B 1 553 ? 6.074 12.984 -7.23 1 97.19 553 LEU B C 1
ATOM 10357 O O . LEU B 1 553 ? 5.773 12.164 -8.102 1 97.19 553 LEU B O 1
ATOM 10361 N N . LEU B 1 554 ? 5.465 13.008 -6.062 1 94.56 554 LEU B N 1
ATOM 10362 C CA . LEU B 1 554 ? 4.559 11.953 -5.633 1 94.56 554 LEU B CA 1
ATOM 10363 C C . LEU B 1 554 ? 3.316 11.914 -6.52 1 94.56 554 LEU B C 1
ATOM 10365 O O . LEU B 1 554 ? 2.607 10.906 -6.555 1 94.56 554 LEU B O 1
ATOM 10369 N N . LEU B 1 555 ? 2.975 12.984 -7.246 1 93.88 555 LEU B N 1
ATOM 10370 C CA . LEU B 1 555 ? 1.787 13.039 -8.094 1 93.88 555 LEU B CA 1
ATOM 10371 C C . LEU B 1 555 ? 2.092 12.508 -9.492 1 93.88 555 LEU B C 1
ATOM 10373 O O . LEU B 1 555 ? 1.177 12.234 -10.273 1 93.88 555 LEU B O 1
ATOM 10377 N N . HIS B 1 556 ? 3.398 12.242 -9.75 1 95.62 556 HIS B N 1
ATOM 10378 C CA . HIS B 1 556 ? 3.75 11.969 -11.141 1 95.62 556 HIS B CA 1
ATOM 10379 C C . HIS B 1 556 ? 4.617 10.719 -11.25 1 95.62 556 HIS B C 1
ATOM 10381 O O . HIS B 1 556 ? 4.832 10.203 -12.352 1 95.62 556 HIS B O 1
ATOM 10387 N N . TYR B 1 557 ? 5.09 10.211 -10.195 1 96.94 557 TYR B N 1
ATOM 10388 C CA . TYR B 1 557 ? 5.961 9.039 -10.219 1 96.94 557 TYR B CA 1
ATOM 10389 C C . TYR B 1 557 ? 5.492 7.996 -9.211 1 96.94 557 TYR B C 1
ATOM 10391 O O . TYR B 1 557 ? 5.004 8.336 -8.133 1 96.94 557 TYR B O 1
ATOM 10399 N N . HIS B 1 558 ? 5.688 6.719 -9.555 1 97.12 558 HIS B N 1
ATOM 10400 C CA . HIS B 1 558 ? 5.402 5.625 -8.641 1 97.12 558 HIS B CA 1
ATOM 10401 C C . HIS B 1 558 ? 6.281 5.707 -7.395 1 97.12 558 HIS B C 1
ATOM 10403 O O . HIS B 1 558 ? 7.465 6.035 -7.484 1 97.12 558 HIS B O 1
ATOM 10409 N N . PRO B 1 559 ? 5.785 5.352 -6.188 1 97.06 559 PRO B N 1
ATOM 10410 C CA . PRO B 1 559 ? 6.605 5.367 -4.973 1 97.06 559 PRO B CA 1
ATOM 10411 C C . PRO B 1 559 ? 7.887 4.547 -5.117 1 97.06 559 PRO B C 1
ATOM 10413 O O . PRO B 1 559 ? 8.938 4.949 -4.613 1 97.06 559 PRO B O 1
ATOM 10416 N N . LEU B 1 560 ? 7.844 3.479 -5.832 1 97.44 560 LEU B N 1
ATOM 10417 C CA . LEU B 1 560 ? 9 2.602 -6 1 97.44 560 LEU B CA 1
ATOM 10418 C C . LEU B 1 560 ? 10.117 3.314 -6.746 1 97.44 560 LEU B C 1
ATOM 10420 O O . LEU B 1 560 ? 11.297 3.039 -6.52 1 97.44 560 LEU B O 1
ATOM 10424 N N . MET B 1 561 ? 9.758 4.16 -7.637 1 97.12 561 MET B N 1
ATOM 10425 C CA . MET B 1 561 ? 10.789 4.945 -8.305 1 97.12 561 MET B CA 1
ATOM 10426 C C . MET B 1 561 ? 11.406 5.965 -7.352 1 97.12 561 MET B C 1
ATOM 10428 O O . MET B 1 561 ? 12.625 6.148 -7.328 1 97.12 561 MET B O 1
ATOM 10432 N N . ILE B 1 562 ? 10.602 6.582 -6.586 1 97.75 562 ILE B N 1
ATOM 10433 C CA . ILE B 1 562 ? 11.062 7.617 -5.668 1 97.75 562 ILE B CA 1
ATOM 10434 C C . ILE B 1 562 ? 11.93 6.992 -4.574 1 97.75 562 ILE B C 1
ATOM 10436 O O . ILE B 1 562 ? 13.016 7.484 -4.285 1 97.75 562 ILE B O 1
ATOM 10440 N N . TYR B 1 563 ? 11.555 5.883 -4.023 1 97.19 563 TYR B N 1
ATOM 10441 C CA . TYR B 1 563 ? 12.195 5.281 -2.861 1 97.19 563 TYR B CA 1
ATOM 10442 C C . TYR B 1 563 ? 13.57 4.738 -3.215 1 97.19 563 TYR B C 1
ATOM 10444 O O . TYR B 1 563 ? 14.406 4.516 -2.334 1 97.19 563 TYR B O 1
ATOM 10452 N N . ARG B 1 564 ? 13.852 4.496 -4.477 1 96.25 564 ARG B N 1
ATOM 10453 C CA . ARG B 1 564 ? 15.141 3.906 -4.82 1 96.25 564 ARG B CA 1
ATOM 10454 C C . ARG B 1 564 ? 16.141 4.98 -5.234 1 96.25 564 ARG B C 1
ATOM 10456 O O . ARG B 1 564 ? 17.219 4.668 -5.754 1 96.25 564 ARG B O 1
ATOM 10463 N N . HIS B 1 565 ? 15.844 6.254 -4.984 1 97.25 565 HIS B N 1
ATOM 10464 C CA . HIS B 1 565 ? 16.75 7.359 -5.309 1 97.25 565 HIS B CA 1
ATOM 10465 C C . HIS B 1 565 ? 17 8.234 -4.086 1 97.25 565 HIS B C 1
ATOM 10467 O O . HIS B 1 565 ? 16.188 8.281 -3.166 1 97.25 565 HIS B O 1
ATOM 10473 N N . ARG B 1 566 ? 18.172 8.859 -4.105 1 97.31 566 ARG B N 1
ATOM 10474 C CA . ARG B 1 566 ? 18.438 9.93 -3.152 1 97.31 566 ARG B CA 1
ATOM 10475 C C . ARG B 1 566 ? 17.688 11.203 -3.529 1 97.31 566 ARG B C 1
ATOM 10477 O O . ARG B 1 566 ? 18.172 12.008 -4.32 1 97.31 566 ARG B O 1
ATOM 10484 N N . VAL B 1 567 ? 16.625 11.445 -2.938 1 98.19 567 VAL B N 1
ATOM 10485 C CA . VAL B 1 567 ? 15.758 12.617 -3.078 1 98.19 567 VAL B CA 1
ATOM 10486 C C . VAL B 1 567 ? 14.922 12.797 -1.816 1 98.19 567 VAL B C 1
ATOM 10488 O O . VAL B 1 567 ? 14.438 11.82 -1.238 1 98.19 567 VAL B O 1
ATOM 10491 N N . ASN B 1 568 ? 14.891 14 -1.275 1 98.19 568 ASN B N 1
ATOM 10492 C CA . ASN B 1 568 ? 14.117 14.297 -0.074 1 98.19 568 ASN B CA 1
ATOM 10493 C C . ASN B 1 568 ? 12.938 15.211 -0.382 1 98.19 568 ASN B C 1
ATOM 10495 O O . ASN B 1 568 ? 13.062 16.156 -1.168 1 98.19 568 ASN B O 1
ATOM 10499 N N . LYS B 1 569 ? 11.82 14.875 0.179 1 97.75 569 LYS B N 1
ATOM 10500 C CA . LYS B 1 569 ? 10.633 15.719 0.081 1 97.75 569 LYS B CA 1
ATOM 10501 C C . LYS B 1 569 ? 10.773 16.969 0.945 1 97.75 569 LYS B C 1
ATOM 10503 O O . LYS B 1 569 ? 10.289 18.047 0.575 1 97.75 569 LYS B O 1
ATOM 10508 N N . GLN B 1 570 ? 11.336 16.812 2.113 1 97.5 570 GLN B N 1
ATOM 10509 C CA . GLN B 1 570 ? 11.5 17.828 3.158 1 97.5 570 GLN B CA 1
ATOM 10510 C C . GLN B 1 570 ? 12.68 17.484 4.066 1 97.5 570 GLN B C 1
ATOM 10512 O O . GLN B 1 570 ? 13.375 16.484 3.852 1 97.5 570 GLN B O 1
ATOM 10517 N N . ALA B 1 571 ? 12.938 18.391 5.027 1 97.81 571 ALA B N 1
ATOM 10518 C CA . ALA B 1 571 ? 14.039 18.188 5.961 1 97.81 571 ALA B CA 1
ATOM 10519 C C . ALA B 1 571 ? 13.82 16.953 6.816 1 97.81 571 ALA B C 1
ATOM 10521 O O . ALA B 1 571 ? 12.695 16.672 7.25 1 97.81 571 ALA B O 1
ATOM 10522 N N . ASP B 1 572 ? 14.883 16.188 6.941 1 98.06 572 ASP B N 1
ATOM 10523 C CA . ASP B 1 572 ? 14.914 14.984 7.766 1 98.06 572 ASP B CA 1
ATOM 10524 C C . ASP B 1 572 ? 16.094 15.016 8.734 1 98.06 572 ASP B C 1
ATOM 10526 O O . ASP B 1 572 ? 16.016 15.594 9.812 1 98.06 572 ASP B O 1
ATOM 10530 N N . THR B 1 573 ? 17.312 14.703 8.242 1 98.5 573 THR B N 1
ATOM 10531 C CA . THR B 1 573 ? 18.531 14.828 9.023 1 98.5 573 THR B CA 1
ATOM 10532 C C . THR B 1 573 ? 18.719 16.25 9.523 1 98.5 573 THR B C 1
ATOM 10534 O O . THR B 1 573 ? 19.016 16.469 10.703 1 98.5 573 THR B O 1
ATOM 10537 N N . LEU B 1 574 ? 18.469 17.188 8.672 1 98.44 574 LEU B N 1
ATOM 10538 C CA . LEU B 1 574 ? 18.641 18.594 9 1 98.44 574 LEU B CA 1
ATOM 10539 C C . LEU B 1 574 ? 17.656 19.047 10.062 1 98.44 574 LEU B C 1
ATOM 10541 O O . LEU B 1 574 ? 17.938 19.938 10.852 1 98.44 574 LEU B O 1
ATOM 10545 N N . LEU B 1 575 ? 16.469 18.453 10.094 1 98.56 575 LEU B N 1
ATOM 10546 C CA . LEU B 1 575 ? 15.508 18.766 11.141 1 98.56 575 LEU B CA 1
ATOM 10547 C C . LEU B 1 575 ? 16.062 18.438 12.516 1 98.56 575 LEU B C 1
ATOM 10549 O O . LEU B 1 575 ? 15.891 19.188 13.469 1 98.56 575 LEU B O 1
ATOM 10553 N N . ALA B 1 576 ? 16.719 17.281 12.617 1 98.44 576 ALA B N 1
ATOM 10554 C CA . ALA B 1 576 ? 17.359 16.906 13.883 1 98.44 576 ALA B CA 1
ATOM 10555 C C . ALA B 1 576 ? 18.438 17.906 14.266 1 98.44 576 ALA B C 1
ATOM 10557 O O . ALA B 1 576 ? 18.562 18.281 15.438 1 98.44 576 ALA B O 1
ATOM 10558 N N . GLU B 1 577 ? 19.188 18.344 13.305 1 98 577 GLU B N 1
ATOM 10559 C CA . GLU B 1 577 ? 20.281 19.281 13.57 1 98 577 GLU B CA 1
ATOM 10560 C C . GLU B 1 577 ? 19.75 20.641 13.984 1 98 577 GLU B C 1
ATOM 10562 O O . GLU B 1 577 ? 20.391 21.359 14.758 1 98 577 GLU B O 1
ATOM 10567 N N . MET B 1 578 ? 18.609 20.969 13.469 1 97.88 578 MET B N 1
ATOM 10568 C CA . MET B 1 578 ? 17.938 22.188 13.906 1 97.88 578 MET B CA 1
ATOM 10569 C C . MET B 1 578 ? 17.516 22.078 15.367 1 97.88 578 MET B C 1
ATOM 10571 O O . MET B 1 578 ? 17.688 23.016 16.141 1 97.88 578 MET B O 1
ATOM 10575 N N . LEU B 1 579 ? 17.031 20.938 15.812 1 97.5 579 LEU B N 1
ATOM 10576 C CA . LEU B 1 579 ? 16.469 20.734 17.141 1 97.5 579 LEU B CA 1
ATOM 10577 C C . LEU B 1 579 ? 17.562 20.625 18.188 1 97.5 579 LEU B C 1
ATOM 10579 O O . LEU B 1 579 ? 17.344 20.984 19.359 1 97.5 579 LEU B O 1
ATOM 10583 N N . PHE B 1 580 ? 18.734 20.094 17.734 1 97.06 580 PHE B N 1
ATOM 10584 C CA . PHE B 1 580 ? 19.828 19.859 18.672 1 97.06 580 PHE B CA 1
ATOM 10585 C C . PHE B 1 580 ? 21.094 20.562 18.188 1 97.06 580 PHE B C 1
ATOM 10587 O O . PHE B 1 580 ? 22.078 19.891 17.859 1 97.06 580 PHE B O 1
ATOM 10594 N N . PRO B 1 581 ? 21.156 21.844 18.344 1 95.56 581 PRO B N 1
ATOM 10595 C CA . PRO B 1 581 ? 22.281 22.609 17.781 1 95.56 581 PRO B CA 1
ATOM 10596 C C . PRO B 1 581 ? 23.609 22.266 18.438 1 95.56 581 PRO B C 1
ATOM 10598 O O . PRO B 1 581 ? 24.672 22.516 17.844 1 95.56 581 PRO B O 1
ATOM 10601 N N . GLU B 1 582 ? 23.656 21.703 19.594 1 94.19 582 GLU B N 1
ATOM 10602 C CA . GLU B 1 582 ? 24.891 21.438 20.312 1 94.19 582 GLU B CA 1
ATOM 10603 C C . GLU B 1 582 ? 25.516 20.109 19.891 1 94.19 582 GLU B C 1
ATOM 10605 O O . GLU B 1 582 ? 26.641 19.797 20.266 1 94.19 582 GLU B O 1
ATOM 10610 N N . ASP B 1 583 ? 24.812 19.375 19.062 1 95.62 583 ASP B N 1
ATOM 10611 C CA . ASP B 1 583 ? 25.25 18.031 18.719 1 95.62 583 ASP B CA 1
ATOM 10612 C C . ASP B 1 583 ? 26.391 18.078 17.688 1 95.62 583 ASP B C 1
ATOM 10614 O O . ASP B 1 583 ? 27.109 17.078 17.516 1 95.62 583 ASP B O 1
ATOM 10618 N N . GLN B 1 584 ? 26.531 19.203 16.938 1 96.19 584 GLN B N 1
ATOM 10619 C CA . GLN B 1 584 ? 27.516 19.219 15.859 1 96.19 584 GLN B CA 1
ATOM 10620 C C . GLN B 1 584 ? 28.203 20.578 15.781 1 96.19 584 GLN B C 1
ATOM 10622 O O . GLN B 1 584 ? 27.672 21.578 16.25 1 96.19 584 GLN B O 1
ATOM 10627 N N . SER B 1 585 ? 29.406 20.578 15.211 1 96.81 585 SER B N 1
ATOM 10628 C CA . SER B 1 585 ? 30.109 21.828 14.93 1 96.81 585 SER B CA 1
ATOM 10629 C C . SER B 1 585 ? 29.484 22.562 13.75 1 96.81 585 SER B C 1
ATOM 10631 O O . SER B 1 585 ? 28.703 21.969 12.992 1 96.81 585 SER B O 1
ATOM 10633 N N . LEU B 1 586 ? 29.844 23.766 13.641 1 96.75 586 LEU B N 1
ATOM 10634 C CA . LEU B 1 586 ? 29.375 24.547 12.5 1 96.75 586 LEU B CA 1
ATOM 10635 C C . LEU B 1 586 ? 29.891 23.969 11.195 1 96.75 586 LEU B C 1
ATOM 10637 O O . LEU B 1 586 ? 29.203 24.016 10.172 1 96.75 586 LEU B O 1
ATOM 10641 N N . GLU B 1 587 ? 31.094 23.453 11.234 1 97.88 587 GLU B N 1
ATOM 10642 C CA . GLU B 1 587 ? 31.688 22.844 10.047 1 97.88 587 GLU B CA 1
ATOM 10643 C C . GLU B 1 587 ? 30.906 21.609 9.609 1 97.88 587 GLU B C 1
ATOM 10645 O O . GLU B 1 587 ? 30.641 21.438 8.414 1 97.88 587 GLU B O 1
ATOM 10650 N N . GLN B 1 588 ? 30.516 20.797 10.57 1 98.31 588 GLN B N 1
ATOM 10651 C CA . GLN B 1 588 ? 29.719 19.625 10.258 1 98.31 588 GLN B CA 1
ATOM 10652 C C . GLN B 1 588 ? 28.344 20.031 9.727 1 98.31 588 GLN B C 1
ATOM 10654 O O . GLN B 1 588 ? 27.844 19.438 8.766 1 98.31 588 GLN B O 1
ATOM 10659 N N . LEU B 1 589 ? 27.766 21.016 10.359 1 98.5 589 LEU B N 1
ATOM 10660 C CA . LEU B 1 589 ? 26.469 21.5 9.898 1 98.5 589 LEU B CA 1
ATOM 10661 C C . LEU B 1 589 ? 26.547 21.984 8.461 1 98.5 589 LEU B C 1
ATOM 10663 O O . LEU B 1 589 ? 25.641 21.734 7.668 1 98.5 589 LEU B O 1
ATOM 10667 N N . ARG B 1 590 ? 27.594 22.688 8.117 1 98.44 590 ARG B N 1
ATOM 10668 C CA . ARG B 1 590 ? 27.781 23.203 6.758 1 98.44 590 ARG B CA 1
ATOM 10669 C C . ARG B 1 590 ? 27.875 22.047 5.754 1 98.44 590 ARG B C 1
ATOM 10671 O O . ARG B 1 590 ? 27.234 22.094 4.699 1 98.44 590 ARG B O 1
ATOM 10678 N N . ARG B 1 591 ? 28.656 21.016 6.105 1 98.38 591 ARG B N 1
ATOM 10679 C CA . ARG B 1 591 ? 28.781 19.859 5.215 1 98.38 591 ARG B CA 1
ATOM 10680 C C . ARG B 1 591 ? 27.438 19.188 4.988 1 98.38 591 ARG B C 1
ATOM 10682 O O . ARG B 1 591 ? 27.094 18.859 3.857 1 98.38 591 ARG B O 1
ATOM 10689 N N . ASP B 1 592 ? 26.719 19.016 6.078 1 98.62 592 ASP B N 1
ATOM 10690 C CA . ASP B 1 592 ? 25.406 18.375 5.977 1 98.62 592 ASP B CA 1
ATOM 10691 C C . ASP B 1 592 ? 24.453 19.234 5.16 1 98.62 592 ASP B C 1
ATOM 10693 O O . ASP B 1 592 ? 23.719 18.719 4.305 1 98.62 592 ASP B O 1
ATOM 10697 N N . TYR B 1 593 ? 24.406 20.516 5.41 1 98.69 593 TYR B N 1
ATOM 10698 C CA . TYR B 1 593 ? 23.516 21.422 4.691 1 98.69 593 TYR B CA 1
ATOM 10699 C C . TYR B 1 593 ? 23.797 21.391 3.195 1 98.69 593 TYR B C 1
ATOM 10701 O O . TYR B 1 593 ? 22.875 21.297 2.385 1 98.69 593 TYR B O 1
ATOM 10709 N N . GLU B 1 594 ? 25.062 21.422 2.832 1 98.44 594 GLU B N 1
ATOM 10710 C CA . GLU B 1 594 ? 25.469 21.438 1.433 1 98.44 594 GLU B CA 1
ATOM 10711 C C . GLU B 1 594 ? 25.188 20.094 0.759 1 98.44 594 GLU B C 1
ATOM 10713 O O . GLU B 1 594 ? 24.969 20.047 -0.454 1 98.44 594 GLU B O 1
ATOM 10718 N N . TYR B 1 595 ? 25.172 19.078 1.532 1 98.12 595 TYR B N 1
ATOM 10719 C CA . TYR B 1 595 ? 24.859 17.75 1.016 1 98.12 595 TYR B CA 1
ATOM 10720 C C . TYR B 1 595 ? 23.359 17.594 0.775 1 98.12 595 TYR B C 1
ATOM 10722 O O . TYR B 1 595 ? 22.938 17.109 -0.279 1 98.12 595 TYR B O 1
ATOM 10730 N N . TYR B 1 596 ? 22.516 18 1.699 1 98.31 596 TYR B N 1
ATOM 10731 C CA . TYR B 1 596 ? 21.094 17.672 1.674 1 98.31 596 TYR B CA 1
ATOM 10732 C C . TYR B 1 596 ? 20.312 18.703 0.871 1 98.31 596 TYR B C 1
ATOM 10734 O O . TYR B 1 596 ? 19.281 18.391 0.277 1 98.31 596 TYR B O 1
ATOM 10742 N N . GLU B 1 597 ? 20.688 19.969 0.795 1 98.38 597 GLU B N 1
ATOM 10743 C CA . GLU B 1 597 ? 19.906 21.016 0.14 1 98.38 597 GLU B CA 1
ATOM 10744 C C . GLU B 1 597 ? 19.672 20.703 -1.332 1 98.38 597 GLU B C 1
ATOM 10746 O O . GLU B 1 597 ? 18.547 20.766 -1.814 1 98.38 597 GLU B O 1
ATOM 10751 N N . PRO B 1 598 ? 20.734 20.266 -2.076 1 97.69 598 PRO B N 1
ATOM 10752 C CA . PRO B 1 598 ? 20.516 20.047 -3.506 1 97.69 598 PRO B CA 1
ATOM 10753 C C . PRO B 1 598 ? 19.625 18.828 -3.781 1 97.69 598 PRO B C 1
ATOM 10755 O O . PRO B 1 598 ? 19.078 18.703 -4.883 1 97.69 598 PRO B O 1
ATOM 10758 N N . ILE B 1 599 ? 19.422 17.906 -2.795 1 98.06 599 ILE B N 1
ATOM 10759 C CA . ILE B 1 599 ? 18.625 16.719 -3.074 1 98.06 599 ILE B CA 1
ATOM 10760 C C . ILE B 1 599 ? 17.25 16.859 -2.447 1 98.06 599 ILE B C 1
ATOM 10762 O O . ILE B 1 599 ? 16.469 15.898 -2.424 1 98.06 599 ILE B O 1
ATOM 10766 N N . THR B 1 600 ? 16.938 17.984 -1.892 1 98.12 600 THR B N 1
ATOM 10767 C CA . THR B 1 600 ? 15.625 18.234 -1.307 1 98.12 600 THR B CA 1
ATOM 10768 C C . THR B 1 600 ? 14.742 19.016 -2.27 1 98.12 600 THR B C 1
ATOM 10770 O O . THR B 1 600 ? 15.102 20.125 -2.689 1 98.12 600 THR B O 1
ATOM 10773 N N . THR B 1 601 ? 13.539 18.5 -2.57 1 97.44 601 THR B N 1
ATOM 10774 C CA . THR B 1 601 ? 12.672 19.062 -3.594 1 97.44 601 THR B CA 1
ATOM 10775 C C . THR B 1 601 ? 11.844 20.219 -3.021 1 97.44 601 THR B C 1
ATOM 10777 O O . THR B 1 601 ? 11.281 21.016 -3.77 1 97.44 601 THR B O 1
ATOM 10780 N N . HIS B 1 602 ? 11.695 20.25 -1.661 1 96 602 HIS B N 1
ATOM 10781 C CA . HIS B 1 602 ? 10.828 21.203 -0.982 1 96 602 HIS B CA 1
ATOM 10782 C C . HIS B 1 602 ? 9.383 21.047 -1.433 1 96 602 HIS B C 1
ATOM 10784 O O . HIS B 1 602 ? 8.641 22.031 -1.499 1 96 602 HIS B O 1
ATOM 10790 N N . ASP B 1 603 ? 9 19.828 -1.796 1 94.06 603 ASP B N 1
ATOM 10791 C CA . ASP B 1 603 ? 7.629 19.531 -2.211 1 94.06 603 ASP B CA 1
ATOM 10792 C C . ASP B 1 603 ? 6.668 19.625 -1.03 1 94.06 603 ASP B C 1
ATOM 10794 O O . ASP B 1 603 ? 5.449 19.625 -1.216 1 94.06 603 ASP B O 1
ATOM 10798 N N . SER B 1 604 ? 7.223 19.766 0.171 1 91.81 604 SER B N 1
ATOM 10799 C CA . SER B 1 604 ? 6.438 19.953 1.385 1 91.81 604 SER B CA 1
ATOM 10800 C C . SER B 1 604 ? 6.594 21.375 1.925 1 91.81 604 SER B C 1
ATOM 10802 O O . SER B 1 604 ? 7.691 21.938 1.901 1 91.81 604 SER B O 1
ATOM 10804 N N . SER B 1 605 ? 5.523 21.828 2.447 1 87.38 605 SER B N 1
ATOM 10805 C CA . SER B 1 605 ? 5.543 23.156 3.049 1 87.38 605 SER B CA 1
ATOM 10806 C C . SER B 1 605 ? 6.387 23.172 4.32 1 87.38 605 SER B C 1
ATOM 10808 O O . SER B 1 605 ? 6.773 24.25 4.797 1 87.38 605 SER B O 1
ATOM 10810 N N . LEU B 1 606 ? 6.762 22.047 4.84 1 90.5 606 LEU B N 1
ATOM 10811 C CA . LEU B 1 606 ? 7.504 21.922 6.09 1 90.5 606 LEU B CA 1
ATOM 10812 C C . LEU B 1 606 ? 8.992 22.141 5.859 1 90.5 606 LEU B C 1
ATOM 10814 O O . LEU B 1 606 ? 9.75 22.344 6.809 1 90.5 606 LEU B O 1
ATOM 10818 N N . SER B 1 607 ? 9.352 22.234 4.691 1 94.69 607 SER B N 1
ATOM 10819 C CA . SER B 1 607 ? 10.766 22.094 4.352 1 94.69 607 SER B CA 1
ATOM 10820 C C . SER B 1 607 ? 11.492 23.438 4.469 1 94.69 607 SER B C 1
ATOM 10822 O O . SER B 1 607 ? 12.523 23.531 5.141 1 94.69 607 SER B O 1
ATOM 10824 N N . ARG B 1 608 ? 11 24.516 3.965 1 95.94 608 ARG B N 1
ATOM 10825 C CA . ARG B 1 608 ? 11.727 25.75 3.723 1 95.94 608 ARG B CA 1
ATOM 10826 C C . ARG B 1 608 ? 12.062 26.469 5.035 1 95.94 608 ARG B C 1
ATOM 10828 O O . ARG B 1 608 ? 13.109 27.094 5.152 1 95.94 608 ARG B O 1
ATOM 10835 N N . SER B 1 609 ? 11.188 26.344 5.977 1 97.38 609 SER B N 1
ATOM 10836 C CA . SER B 1 609 ? 11.477 26.984 7.262 1 97.38 609 SER B CA 1
ATOM 10837 C C . SER B 1 609 ? 12.734 26.391 7.895 1 97.38 609 SER B C 1
ATOM 10839 O O . SER B 1 609 ? 13.555 27.125 8.445 1 97.38 609 SER B O 1
ATOM 10841 N N . ILE B 1 610 ? 12.93 25.078 7.82 1 98.38 610 ILE B N 1
ATOM 10842 C CA . ILE B 1 610 ? 14.086 24.406 8.406 1 98.38 610 ILE B CA 1
ATOM 10843 C C . ILE B 1 610 ? 15.359 24.844 7.691 1 98.38 610 ILE B C 1
ATOM 10845 O O . ILE B 1 610 ? 16.359 25.156 8.336 1 98.38 610 ILE B O 1
ATOM 10849 N N . PHE B 1 611 ? 15.281 24.922 6.414 1 98.5 611 PHE B N 1
ATOM 10850 C CA . PHE B 1 611 ? 16.453 25.328 5.637 1 98.5 611 PHE B CA 1
ATOM 10851 C C . PHE B 1 611 ? 16.797 26.781 5.906 1 98.5 611 PHE B C 1
ATOM 10853 O O . PHE B 1 611 ? 17.969 27.156 5.938 1 98.5 611 PHE B O 1
ATOM 10860 N N . SER B 1 612 ? 15.805 27.641 6.121 1 98.25 612 SER B N 1
ATOM 10861 C CA . SER B 1 612 ? 16.031 29.031 6.508 1 98.25 612 SER B CA 1
ATOM 10862 C C . SER B 1 612 ? 16.75 29.125 7.848 1 98.25 612 SER B C 1
ATOM 10864 O O . SER B 1 612 ? 17.734 29.859 7.98 1 98.25 612 SER B O 1
ATOM 10866 N N . ILE B 1 613 ? 16.297 28.438 8.789 1 98.56 613 ILE B N 1
ATOM 10867 C CA . ILE B 1 613 ? 16.844 28.453 10.148 1 98.56 613 ILE B CA 1
ATOM 10868 C C . ILE B 1 613 ? 18.297 28.031 10.125 1 98.56 613 ILE B C 1
ATOM 10870 O O . ILE B 1 613 ? 19.156 28.703 10.703 1 98.56 613 ILE B O 1
ATOM 10874 N N . LEU B 1 614 ? 18.531 26.953 9.414 1 98.69 614 LEU B N 1
ATOM 10875 C CA . LEU B 1 614 ? 19.891 26.422 9.422 1 98.69 614 LEU B CA 1
ATOM 10876 C C . LEU B 1 614 ? 20.828 27.312 8.602 1 98.69 614 LEU B C 1
ATOM 10878 O O . LEU B 1 614 ? 22 27.469 8.93 1 98.69 614 LEU B O 1
ATOM 10882 N N . ALA B 1 615 ? 20.312 27.875 7.512 1 98.56 615 ALA B N 1
ATOM 10883 C CA . ALA B 1 615 ? 21.109 28.859 6.773 1 98.56 615 ALA B CA 1
ATOM 10884 C C . ALA B 1 615 ? 21.469 30.047 7.664 1 98.56 615 ALA B C 1
ATOM 10886 O O . ALA B 1 615 ? 22.594 30.562 7.582 1 98.56 615 ALA B O 1
ATOM 10887 N N . SER B 1 616 ? 20.594 30.484 8.484 1 98.12 616 SER B N 1
ATOM 10888 C CA . SER B 1 616 ? 20.859 31.562 9.438 1 98.12 616 SER B CA 1
ATOM 10889 C C . SER B 1 616 ? 22 31.172 10.383 1 98.12 616 SER B C 1
ATOM 10891 O O . SER B 1 616 ? 22.953 31.938 10.555 1 98.12 616 SER B O 1
ATOM 10893 N N . ARG B 1 617 ? 21.906 30.047 10.914 1 97.19 617 ARG B N 1
ATOM 10894 C CA . ARG B 1 617 ? 22.906 29.578 11.875 1 97.19 617 ARG B CA 1
ATOM 10895 C C . ARG B 1 617 ? 24.266 29.422 11.227 1 97.19 617 ARG B C 1
ATOM 10897 O O . ARG B 1 617 ? 25.297 29.562 11.891 1 97.19 617 ARG B O 1
ATOM 10904 N N . LEU B 1 618 ? 24.266 29.203 9.914 1 98 618 LEU B N 1
ATOM 10905 C CA . LEU B 1 618 ? 25.5 29.031 9.164 1 98 618 LEU B CA 1
ATOM 10906 C C . LEU B 1 618 ? 26.047 30.375 8.695 1 98 618 LEU B C 1
ATOM 10908 O O . LEU B 1 618 ? 27.125 30.438 8.094 1 98 618 LEU B O 1
ATOM 10912 N N . GLY B 1 619 ? 25.328 31.438 8.891 1 96.44 619 GLY B N 1
ATOM 10913 C CA . GLY B 1 619 ? 25.75 32.781 8.5 1 96.44 619 GLY B CA 1
ATOM 10914 C C . GLY B 1 619 ? 25.438 33.094 7.055 1 96.44 619 GLY B C 1
ATOM 10915 O O . GLY B 1 619 ? 25.906 34.094 6.523 1 96.44 619 GLY B O 1
ATOM 10916 N N . ASP B 1 620 ? 24.734 32.219 6.422 1 97.38 620 ASP B N 1
ATOM 10917 C CA . ASP B 1 620 ? 24.281 32.5 5.066 1 97.38 620 ASP B CA 1
ATOM 10918 C C . ASP B 1 620 ? 22.984 33.344 5.086 1 97.38 620 ASP B C 1
ATOM 10920 O O . ASP B 1 620 ? 21.922 32.844 4.723 1 97.38 620 ASP B O 1
ATOM 10924 N N . HIS B 1 621 ? 23.109 34.562 5.359 1 96.5 621 HIS B N 1
ATOM 10925 C CA . HIS B 1 621 ? 21.984 35.438 5.668 1 96.5 621 HIS B CA 1
ATOM 10926 C C . HIS B 1 621 ? 21.094 35.625 4.453 1 96.5 621 HIS B C 1
ATOM 10928 O O . HIS B 1 621 ? 19.859 35.656 4.586 1 96.5 621 HIS B O 1
ATOM 10934 N N . ASP B 1 622 ? 21.672 35.688 3.258 1 96.62 622 ASP B N 1
ATOM 10935 C CA . ASP B 1 622 ? 20.875 35.875 2.049 1 96.62 622 ASP B CA 1
ATOM 10936 C C . ASP B 1 622 ? 20 34.656 1.784 1 96.62 622 ASP B C 1
ATOM 10938 O O . ASP B 1 622 ? 18.828 34.812 1.448 1 96.62 622 ASP B O 1
ATOM 10942 N N . LYS B 1 623 ? 20.656 33.594 1.883 1 95.5 623 LYS B N 1
ATOM 10943 C CA . LYS B 1 623 ? 19.922 32.344 1.699 1 95.5 623 LYS B CA 1
ATOM 10944 C C . LYS B 1 623 ? 18.828 32.188 2.758 1 95.5 623 LYS B C 1
ATOM 10946 O O . LYS B 1 623 ? 17.719 31.75 2.451 1 95.5 623 LYS B O 1
ATOM 10951 N N . ALA B 1 624 ? 19.156 32.406 3.947 1 98 624 ALA B N 1
ATOM 10952 C CA . ALA B 1 624 ? 18.188 32.344 5.043 1 98 624 ALA B CA 1
ATOM 10953 C C . ALA B 1 624 ? 16.984 33.25 4.762 1 98 624 ALA B C 1
ATOM 10955 O O . ALA B 1 624 ? 15.844 32.812 4.938 1 98 624 ALA B O 1
ATOM 10956 N N . PHE B 1 625 ? 17.297 34.438 4.324 1 97 625 PHE B N 1
ATOM 10957 C CA . PHE B 1 625 ? 16.234 35.406 4.043 1 97 625 PHE B CA 1
ATOM 10958 C C . PHE B 1 625 ? 15.352 34.906 2.9 1 97 625 PHE B C 1
ATOM 10960 O O . PHE B 1 625 ? 14.125 35 2.98 1 97 625 PHE B O 1
ATOM 10967 N N . SER B 1 626 ? 15.961 34.469 1.892 1 96.19 626 SER B N 1
ATOM 10968 C CA . SER B 1 626 ? 15.219 33.969 0.736 1 96.19 626 SER B CA 1
ATOM 10969 C C . SER B 1 626 ? 14.273 32.844 1.126 1 96.19 626 SER B C 1
ATOM 10971 O O . SER B 1 626 ? 13.086 32.875 0.78 1 96.19 626 SER B O 1
ATOM 10973 N N . TYR B 1 627 ? 14.781 31.844 1.836 1 96.69 627 TYR B N 1
ATOM 10974 C CA . TYR B 1 627 ? 13.945 30.75 2.305 1 96.69 627 TYR B CA 1
ATOM 10975 C C . TYR B 1 627 ? 12.836 31.25 3.217 1 96.69 627 TYR B C 1
ATOM 10977 O O . TYR B 1 627 ? 11.703 30.766 3.164 1 96.69 627 TYR B O 1
ATOM 10985 N N . TYR B 1 628 ? 13.164 32.156 4.062 1 96.19 628 TYR B N 1
ATOM 10986 C CA . TYR B 1 628 ? 12.164 32.688 4.992 1 96.19 628 TYR B CA 1
ATOM 10987 C C . TYR B 1 628 ? 11.031 33.375 4.242 1 96.19 628 TYR B C 1
ATOM 10989 O O . TYR B 1 628 ? 9.859 33.25 4.625 1 96.19 628 TYR B O 1
ATOM 10997 N N . MET B 1 629 ? 11.359 34.125 3.229 1 92.88 629 MET B N 1
ATOM 10998 C CA . MET B 1 629 ? 10.336 34.812 2.43 1 92.88 629 MET B CA 1
ATOM 10999 C C . MET B 1 629 ? 9.344 33.812 1.856 1 92.88 629 MET B C 1
ATOM 11001 O O . MET B 1 629 ? 8.133 34.062 1.87 1 92.88 629 MET B O 1
ATOM 11005 N N . ASP B 1 630 ? 9.867 32.75 1.414 1 90.44 630 ASP B N 1
ATOM 11006 C CA . ASP B 1 630 ? 9.023 31.688 0.876 1 90.44 630 ASP B CA 1
ATOM 11007 C C . ASP B 1 630 ? 8.125 31.094 1.964 1 90.44 630 ASP B C 1
ATOM 11009 O O . ASP B 1 630 ? 6.988 30.703 1.695 1 90.44 630 ASP B O 1
ATOM 11013 N N . THR B 1 631 ? 8.609 30.969 3.133 1 89.25 631 THR B N 1
ATOM 11014 C CA . THR B 1 631 ? 7.895 30.406 4.266 1 89.25 631 THR B CA 1
ATOM 11015 C C . THR B 1 631 ? 6.82 31.359 4.77 1 89.25 631 THR B C 1
ATOM 11017 O O . THR B 1 631 ? 5.656 30.984 4.902 1 89.25 631 THR B O 1
ATOM 11020 N N . SER B 1 632 ? 7.184 32.562 4.98 1 90.81 632 SER B N 1
ATOM 11021 C CA . SER B 1 632 ? 6.355 33.562 5.684 1 90.81 632 SER B CA 1
ATOM 11022 C C . SER B 1 632 ? 5.156 33.969 4.84 1 90.81 632 SER B C 1
ATOM 11024 O O . SER B 1 632 ? 4.098 34.312 5.379 1 90.81 632 SER B O 1
ATOM 11026 N N . LEU B 1 633 ? 5.27 33.906 3.576 1 88.62 633 LEU B N 1
ATOM 11027 C CA . LEU B 1 633 ? 4.227 34.438 2.709 1 88.62 633 LEU B CA 1
ATOM 11028 C C . LEU B 1 633 ? 3.568 33.344 1.895 1 88.62 633 LEU B C 1
ATOM 11030 O O . LEU B 1 633 ? 2.779 33.594 0.988 1 88.62 633 LEU B O 1
ATOM 11034 N N . MET B 1 634 ? 3.861 32.156 2.227 1 85 634 MET B N 1
ATOM 11035 C CA . MET B 1 634 ? 3.498 31 1.402 1 85 634 MET B CA 1
ATOM 11036 C C . MET B 1 634 ? 2.016 31.031 1.043 1 85 634 MET B C 1
ATOM 11038 O O . MET B 1 634 ? 1.657 30.984 -0.135 1 85 634 MET B O 1
ATOM 11042 N N . ASP B 1 635 ? 1.12 31.078 1.979 1 88.5 635 ASP B N 1
ATOM 11043 C CA . ASP B 1 635 ? -0.316 31.047 1.721 1 88.5 635 ASP B CA 1
ATOM 11044 C C . ASP B 1 635 ? -0.796 32.344 1.096 1 88.5 635 ASP B C 1
ATOM 11046 O O . ASP B 1 635 ? -1.673 32.344 0.23 1 88.5 635 ASP B O 1
ATOM 11050 N N . LEU B 1 636 ? -0.263 33.469 1.538 1 90.25 636 LEU B N 1
ATOM 11051 C CA . LEU B 1 636 ? -0.688 34.781 1.048 1 90.25 636 LEU B CA 1
ATOM 11052 C C . LEU B 1 636 ? -0.38 34.938 -0.438 1 90.25 636 LEU B C 1
ATOM 11054 O O . LEU B 1 636 ? -1.146 35.562 -1.176 1 90.25 636 LEU B O 1
ATOM 11058 N N . VAL B 1 637 ? 0.689 34.312 -0.843 1 87.75 637 VAL B N 1
ATOM 11059 C CA . VAL B 1 637 ? 1.052 34.438 -2.252 1 87.75 637 VAL B CA 1
ATOM 11060 C C . VAL B 1 637 ? 0.671 33.156 -2.986 1 87.75 637 VAL B C 1
ATOM 11062 O O . VAL B 1 637 ? 0.94 33 -4.18 1 87.75 637 VAL B O 1
ATOM 11065 N N . ASP B 1 638 ? 0.114 32.219 -2.289 1 89.62 638 ASP B N 1
ATOM 11066 C CA . ASP B 1 638 ? -0.315 30.922 -2.822 1 89.62 638 ASP B CA 1
ATOM 11067 C C . ASP B 1 638 ? 0.832 30.219 -3.539 1 89.62 638 ASP B C 1
ATOM 11069 O O . ASP B 1 638 ? 0.692 29.797 -4.695 1 89.62 638 ASP B O 1
ATOM 11073 N N . LEU B 1 639 ? 1.903 30.156 -2.9 1 80.94 639 LEU B N 1
ATOM 11074 C CA . LEU B 1 639 ? 3.15 29.656 -3.465 1 80.94 639 LEU B CA 1
ATOM 11075 C C . LEU B 1 639 ? 2.98 28.234 -3.98 1 80.94 639 LEU B C 1
ATOM 11077 O O . LEU B 1 639 ? 3.551 27.875 -5.012 1 80.94 639 LEU B O 1
ATOM 11081 N N . GLN B 1 640 ? 2.248 27.422 -3.283 1 80.12 640 GLN B N 1
ATOM 11082 C CA . GLN B 1 640 ? 2.096 26.016 -3.66 1 80.12 640 GLN B CA 1
ATOM 11083 C C . GLN B 1 640 ? 0.829 25.812 -4.484 1 80.12 640 GLN B C 1
ATOM 11085 O O . GLN B 1 640 ? 0.536 24.688 -4.902 1 80.12 640 GLN B O 1
ATOM 11090 N N . GLY B 1 641 ? 0.016 26.844 -4.625 1 79.75 641 GLY B N 1
ATOM 11091 C CA . GLY B 1 641 ? -1.17 26.797 -5.465 1 79.75 641 GLY B CA 1
ATOM 11092 C C . GLY B 1 641 ? -2.316 26.031 -4.824 1 79.75 641 GLY B C 1
ATOM 11093 O O . GLY B 1 641 ? -3.246 25.609 -5.516 1 79.75 641 GLY B O 1
ATOM 11094 N N . ASN B 1 642 ? -2.221 25.75 -3.559 1 80.94 642 ASN B N 1
ATOM 11095 C CA . ASN B 1 642 ? -3.252 24.922 -2.945 1 80.94 642 ASN B CA 1
ATOM 11096 C C . ASN B 1 642 ? -3.861 25.594 -1.72 1 80.94 642 ASN B C 1
ATOM 11098 O O . ASN B 1 642 ? -4.445 24.938 -0.865 1 80.94 642 ASN B O 1
ATOM 11102 N N . ALA B 1 643 ? -3.803 26.859 -1.596 1 86.62 643 ALA B N 1
ATOM 11103 C CA . ALA B 1 643 ? -4.426 27.594 -0.5 1 86.62 643 ALA B CA 1
ATOM 11104 C C . ALA B 1 643 ? -5.945 27.453 -0.534 1 86.62 643 ALA B C 1
ATOM 11106 O O . ALA B 1 643 ? -6.613 27.609 0.491 1 86.62 643 ALA B O 1
ATOM 11107 N N . LYS B 1 644 ? -6.449 27.109 -1.702 1 85.94 644 LYS B N 1
ATOM 11108 C CA . LYS B 1 644 ? -7.887 26.891 -1.846 1 85.94 644 LYS B CA 1
ATOM 11109 C C . LYS B 1 644 ? -8.367 25.766 -0.934 1 85.94 644 LYS B C 1
ATOM 11111 O O . LYS B 1 644 ? -9.539 25.719 -0.556 1 85.94 644 LYS B O 1
ATOM 11116 N N . ASP B 1 645 ? -7.418 24.906 -0.528 1 86.31 645 ASP B N 1
ATOM 11117 C CA . ASP B 1 645 ? -7.785 23.75 0.298 1 86.31 645 ASP B CA 1
ATOM 11118 C C . ASP B 1 645 ? -7.664 24.094 1.783 1 86.31 645 ASP B C 1
ATOM 11120 O O . ASP B 1 645 ? -7.973 23.25 2.639 1 86.31 645 ASP B O 1
ATOM 11124 N N . GLY B 1 646 ? -7.211 25.25 2.104 1 91.38 646 GLY B N 1
ATOM 11125 C CA . GLY B 1 646 ? -6.977 25.688 3.475 1 91.38 646 GLY B CA 1
ATOM 11126 C C . GLY B 1 646 ? -5.551 26.141 3.719 1 91.38 646 GLY B C 1
ATOM 11127 O O . GLY B 1 646 ? -4.66 25.891 2.906 1 91.38 646 GLY B O 1
ATOM 11128 N N . LEU B 1 647 ? -5.398 26.719 4.809 1 94.81 647 LEU B N 1
ATOM 11129 C CA . LEU B 1 647 ? -4.078 27.219 5.172 1 94.81 647 LEU B CA 1
ATOM 11130 C C . LEU B 1 647 ? -3.162 26.078 5.602 1 94.81 647 LEU B C 1
ATOM 11132 O O . LEU B 1 647 ? -3.631 25.062 6.129 1 94.81 647 LEU B O 1
ATOM 11136 N N . HIS B 1 648 ? -1.877 26.188 5.348 1 93.44 648 HIS B N 1
ATOM 11137 C CA . HIS B 1 648 ? -0.879 25.25 5.855 1 93.44 648 HIS B CA 1
ATOM 11138 C C . HIS B 1 648 ? -0.406 25.656 7.25 1 93.44 648 HIS B C 1
ATOM 11140 O O . HIS B 1 648 ? 0.614 26.328 7.391 1 93.44 648 HIS B O 1
ATOM 11146 N N . GLU B 1 649 ? -1.018 25.141 8.195 1 95.44 649 GLU B N 1
ATOM 11147 C CA . GLU B 1 649 ? -0.8 25.594 9.562 1 95.44 649 GLU B CA 1
ATOM 11148 C C . GLU B 1 649 ? 0.643 25.359 10 1 95.44 649 GLU B C 1
ATOM 11150 O O . GLU B 1 649 ? 1.218 26.172 10.727 1 95.44 649 GLU B O 1
ATOM 11155 N N . ALA B 1 650 ? 1.177 24.219 9.633 1 95.31 650 ALA B N 1
ATOM 11156 C CA . ALA B 1 650 ? 2.566 23.953 9.992 1 95.31 650 ALA B CA 1
ATOM 11157 C C . ALA B 1 650 ? 3.494 25.031 9.438 1 95.31 650 ALA B C 1
ATOM 11159 O O . ALA B 1 650 ? 4.48 25.391 10.078 1 95.31 650 ALA B O 1
ATOM 11160 N N . ASN B 1 651 ? 3.215 25.453 8.273 1 95.5 651 ASN B N 1
ATOM 11161 C CA . ASN B 1 651 ? 4 26.531 7.672 1 95.5 651 ASN B CA 1
ATOM 11162 C C . ASN B 1 651 ? 3.854 27.828 8.445 1 95.5 651 ASN B C 1
ATOM 11164 O O . ASN B 1 651 ? 4.809 28.609 8.555 1 95.5 651 ASN B O 1
ATOM 11168 N N . LEU B 1 652 ? 2.66 28.109 8.938 1 97.06 652 LEU B N 1
ATOM 11169 C CA . LEU B 1 652 ? 2.461 29.297 9.773 1 97.06 652 LEU B CA 1
ATOM 11170 C C . LEU B 1 652 ? 3.359 29.234 11.008 1 97.06 652 LEU B C 1
ATOM 11172 O O . LEU B 1 652 ? 4.02 30.234 11.344 1 97.06 652 LEU B O 1
ATOM 11176 N N . GLY B 1 653 ? 3.379 28.062 11.586 1 97.81 653 GLY B N 1
ATOM 11177 C CA . GLY B 1 653 ? 4.297 27.891 12.703 1 97.81 653 GLY B CA 1
ATOM 11178 C C . GLY B 1 653 ? 5.754 28.031 12.305 1 97.81 653 GLY B C 1
ATOM 11179 O O . GLY B 1 653 ? 6.551 28.609 13.055 1 97.81 653 GLY B O 1
ATOM 11180 N N . GLY B 1 654 ? 6.078 27.516 11.148 1 97.62 654 GLY B N 1
ATOM 11181 C CA . GLY B 1 654 ? 7.434 27.609 10.617 1 97.62 654 GLY B CA 1
ATOM 11182 C C . GLY B 1 654 ? 7.898 29.047 10.438 1 97.62 654 GLY B C 1
ATOM 11183 O O . GLY B 1 654 ? 9.086 29.344 10.578 1 97.62 654 GLY B O 1
ATOM 11184 N N . SER B 1 655 ? 7.004 29.938 10.125 1 97.19 655 SER B N 1
ATOM 11185 C CA . SER B 1 655 ? 7.359 31.344 9.945 1 97.19 655 SER B CA 1
ATOM 11186 C C . SER B 1 655 ? 7.828 31.969 11.258 1 97.19 655 SER B C 1
ATOM 11188 O O . SER B 1 655 ? 8.742 32.781 11.266 1 97.19 655 SER B O 1
ATOM 11190 N N . TRP B 1 656 ? 7.148 31.594 12.328 1 98.12 656 TRP B N 1
ATOM 11191 C CA . TRP B 1 656 ? 7.594 32.094 13.633 1 98.12 656 TRP B CA 1
ATOM 11192 C C . TRP B 1 656 ? 8.945 31.484 14.008 1 98.12 656 TRP B C 1
ATOM 11194 O O . TRP B 1 656 ? 9.82 32.188 14.523 1 98.12 656 TRP B O 1
ATOM 11204 N N . LEU B 1 657 ? 9.141 30.203 13.758 1 98.19 657 LEU B N 1
ATOM 11205 C CA . LEU B 1 657 ? 10.398 29.531 14.031 1 98.19 657 LEU B CA 1
ATOM 11206 C C . LEU B 1 657 ? 11.547 30.172 13.258 1 98.19 657 LEU B C 1
ATOM 11208 O O . LEU B 1 657 ? 12.656 30.297 13.781 1 98.19 657 LEU B O 1
ATOM 11212 N N . GLY B 1 658 ? 11.258 30.5 12 1 97.81 658 GLY B N 1
ATOM 11213 C CA . GLY B 1 658 ? 12.289 31.125 11.195 1 97.81 658 GLY B CA 1
ATOM 11214 C C . GLY B 1 658 ? 12.844 32.375 11.828 1 97.81 658 GLY B C 1
ATOM 11215 O O . GLY B 1 658 ? 14.047 32.656 11.727 1 97.81 658 GLY B O 1
ATOM 11216 N N . LEU B 1 659 ? 12.016 33.156 12.516 1 97.81 659 LEU B N 1
ATOM 11217 C CA . LEU B 1 659 ? 12.438 34.406 13.172 1 97.81 659 LEU B CA 1
ATOM 11218 C C . LEU B 1 659 ? 13.156 34.094 14.477 1 97.81 659 LEU B C 1
ATOM 11220 O O . LEU B 1 659 ? 14.234 34.656 14.742 1 97.81 659 LEU B O 1
ATOM 11224 N N . THR B 1 660 ? 12.641 33.219 15.266 1 98 660 THR B N 1
ATOM 11225 C CA . THR B 1 660 ? 13.125 33 16.625 1 98 660 THR B CA 1
ATOM 11226 C C . THR B 1 660 ? 14.281 32 16.625 1 98 660 THR B C 1
ATOM 11228 O O . THR B 1 660 ? 15.383 32.312 17.078 1 98 660 THR B O 1
ATOM 11231 N N . TYR B 1 661 ? 14.039 30.828 16.047 1 98 661 TYR B N 1
ATOM 11232 C CA . TYR B 1 661 ? 15.094 29.828 15.992 1 98 661 TYR B CA 1
ATOM 11233 C C . TYR B 1 661 ? 16.125 30.188 14.938 1 98 661 TYR B C 1
ATOM 11235 O O . TYR B 1 661 ? 17.297 29.812 15.047 1 98 661 TYR B O 1
ATOM 11243 N N . GLY B 1 662 ? 15.711 30.844 13.875 1 98.06 662 GLY B N 1
ATOM 11244 C CA . GLY B 1 662 ? 16.594 31.172 12.773 1 98.06 662 GLY B CA 1
ATOM 11245 C C . GLY B 1 662 ? 17.328 32.5 12.961 1 98.06 662 GLY B C 1
ATOM 11246 O O . GLY B 1 662 ? 18.469 32.531 13.43 1 98.06 662 GLY B O 1
ATOM 11247 N N . PHE B 1 663 ? 16.656 33.625 12.766 1 97.88 663 PHE B N 1
ATOM 11248 C CA . PHE B 1 663 ? 17.266 34.969 12.805 1 97.88 663 PHE B CA 1
ATOM 11249 C C . PHE B 1 663 ? 17.781 35.281 14.203 1 97.88 663 PHE B C 1
ATOM 11251 O O . PHE B 1 663 ? 18.828 35.906 14.352 1 97.88 663 PHE B O 1
ATOM 11258 N N . ALA B 1 664 ? 17.031 34.812 15.219 1 97.88 664 ALA B N 1
ATOM 11259 C CA . ALA B 1 664 ? 17.438 35.094 16.594 1 97.88 664 ALA B CA 1
ATOM 11260 C C . ALA B 1 664 ? 18.25 33.969 17.188 1 97.88 664 ALA B C 1
ATOM 11262 O O . ALA B 1 664 ? 18.688 34.031 18.344 1 97.88 664 ALA B O 1
ATOM 11263 N N . GLY B 1 665 ? 18.406 32.844 16.469 1 97.38 665 GLY B N 1
ATOM 11264 C CA . GLY B 1 665 ? 19.219 31.734 16.922 1 97.38 665 GLY B CA 1
ATOM 11265 C C . GLY B 1 665 ? 18.797 31.188 18.266 1 97.38 665 GLY B C 1
ATOM 11266 O O . GLY B 1 665 ? 19.625 30.719 19.047 1 97.38 665 GLY B O 1
ATOM 11267 N N . MET B 1 666 ? 17.594 31.266 18.547 1 97.44 666 MET B N 1
ATOM 11268 C CA . MET B 1 666 ? 17.078 30.953 19.891 1 97.44 666 MET B CA 1
ATOM 11269 C C . MET B 1 666 ? 16.969 29.453 20.094 1 97.44 666 MET B C 1
ATOM 11271 O O . MET B 1 666 ? 16.562 28.719 19.188 1 97.44 666 MET B O 1
ATOM 11275 N N . TYR B 1 667 ? 17.344 28.953 21.188 1 96.06 667 TYR B N 1
ATOM 11276 C CA . TYR B 1 667 ? 17.047 27.594 21.672 1 96.06 667 TYR B CA 1
ATOM 11277 C C . TYR B 1 667 ? 17.219 27.5 23.188 1 96.06 667 TYR B C 1
ATOM 11279 O O . TYR B 1 667 ? 17.719 28.438 23.812 1 96.06 667 TYR B O 1
ATOM 11287 N N . VAL B 1 668 ? 16.703 26.453 23.75 1 94.88 668 VAL B N 1
ATOM 11288 C CA . VAL B 1 668 ? 16.828 26.219 25.188 1 94.88 668 VAL B CA 1
ATOM 11289 C C . VAL B 1 668 ? 17.75 25.031 25.438 1 94.88 668 VAL B C 1
ATOM 11291 O O . VAL B 1 668 ? 17.656 24 24.766 1 94.88 668 VAL B O 1
ATOM 11294 N N . ALA B 1 669 ? 18.672 25.188 26.219 1 90 669 ALA B N 1
ATOM 11295 C CA . ALA B 1 669 ? 19.578 24.141 26.656 1 90 669 ALA B CA 1
ATOM 11296 C C . ALA B 1 669 ? 19.969 24.312 28.109 1 90 669 ALA B C 1
ATOM 11298 O O . ALA B 1 669 ? 20.25 25.422 28.562 1 90 669 ALA B O 1
ATOM 11299 N N . ASP B 1 670 ? 19.906 23.172 28.828 1 83.81 670 ASP B N 1
ATOM 11300 C CA . ASP B 1 670 ? 20.281 23.141 30.234 1 83.81 670 ASP B CA 1
ATOM 11301 C C . ASP B 1 670 ? 19.5 24.172 31.047 1 83.81 670 ASP B C 1
ATOM 11303 O O . ASP B 1 670 ? 20.062 24.906 31.859 1 83.81 670 ASP B O 1
ATOM 11307 N N . GLY B 1 671 ? 18.328 24.391 30.656 1 83.81 671 GLY B N 1
ATOM 11308 C CA . GLY B 1 671 ? 17.422 25.266 31.391 1 83.81 671 GLY B CA 1
ATOM 11309 C C . GLY B 1 671 ? 17.641 26.734 31.094 1 83.81 671 GLY B C 1
ATOM 11310 O O . GLY B 1 671 ? 17.047 27.609 31.734 1 83.81 671 GLY B O 1
ATOM 11311 N N . LYS B 1 672 ? 18.484 27.047 30.172 1 92.25 672 LYS B N 1
ATOM 11312 C CA . LYS B 1 672 ? 18.766 28.438 29.844 1 92.25 672 LYS B CA 1
ATOM 11313 C C . LYS B 1 672 ? 18.359 28.75 28.406 1 92.25 672 LYS B C 1
ATOM 11315 O O . LYS B 1 672 ? 18.453 27.891 27.516 1 92.25 672 LYS B O 1
ATOM 11320 N N . LEU B 1 673 ? 17.953 29.969 28.266 1 96.25 673 LEU B N 1
ATOM 11321 C CA . LEU B 1 673 ? 17.609 30.469 26.938 1 96.25 673 LEU B CA 1
ATOM 11322 C C . LEU B 1 673 ? 18.859 31 26.234 1 96.25 673 LEU B C 1
ATOM 11324 O O . LEU B 1 673 ? 19.594 31.828 26.797 1 96.25 673 LEU B O 1
ATOM 11328 N N . HIS B 1 674 ? 19.094 30.5 25.062 1 96.62 674 HIS B N 1
ATOM 11329 C CA . HIS B 1 674 ? 20.219 30.922 24.25 1 96.62 674 HIS B CA 1
ATOM 11330 C C . HIS B 1 674 ? 19.75 31.781 23.062 1 96.62 674 HIS B C 1
ATOM 11332 O O . HIS B 1 674 ? 18.719 31.469 22.438 1 96.62 674 HIS B O 1
ATOM 11338 N N . ILE B 1 675 ? 20.484 32.875 22.797 1 97.38 675 ILE B N 1
ATOM 11339 C CA . ILE B 1 675 ? 20.172 33.75 21.688 1 97.38 675 ILE B CA 1
ATOM 11340 C C . ILE B 1 675 ? 21.453 34.125 20.938 1 97.38 675 ILE B C 1
ATOM 11342 O O . ILE B 1 675 ? 22.469 34.438 21.562 1 97.38 675 ILE B O 1
ATOM 11346 N N . THR B 1 676 ? 21.469 33.938 19.719 1 96.88 676 THR B N 1
ATOM 11347 C CA . THR B 1 676 ? 22.547 34.406 18.844 1 96.88 676 THR B CA 1
ATOM 11348 C C . THR B 1 676 ? 21.984 35.156 17.641 1 96.88 676 THR B C 1
ATOM 11350 O O . THR B 1 676 ? 21.156 34.656 16.906 1 96.88 676 THR B O 1
ATOM 11353 N N . ASN B 1 677 ? 22.438 36.406 17.438 1 97.69 677 ASN B N 1
ATOM 11354 C CA . ASN B 1 677 ? 21.906 37.312 16.422 1 97.69 677 ASN B CA 1
ATOM 11355 C C . ASN B 1 677 ? 22.391 36.938 15.023 1 97.69 677 ASN B C 1
ATOM 11357 O O . ASN B 1 677 ? 23.578 37.031 14.719 1 97.69 677 ASN B O 1
ATOM 11361 N N . HIS B 1 678 ? 21.453 36.469 14.18 1 97.25 678 HIS B N 1
ATOM 11362 C CA . HIS B 1 678 ? 21.719 36.125 12.781 1 97.25 678 HIS B CA 1
ATOM 11363 C C . HIS B 1 678 ? 20.844 37 11.852 1 97.25 678 HIS B C 1
ATOM 11365 O O . HIS B 1 678 ? 20.484 36.531 10.758 1 97.25 678 HIS B O 1
ATOM 11371 N N . LEU B 1 679 ? 20.484 38.094 12.273 1 97.12 679 LEU B N 1
ATOM 11372 C CA . LEU B 1 679 ? 19.562 38.938 11.531 1 97.12 679 LEU B CA 1
ATOM 11373 C C . LEU B 1 679 ? 20.094 39.219 10.133 1 97.12 679 LEU B C 1
ATOM 11375 O O . LEU B 1 679 ? 21.219 39.75 9.984 1 97.12 679 LEU B O 1
ATOM 11379 N N . PRO B 1 680 ? 19.344 38.875 9.102 1 96.19 680 PRO B N 1
ATOM 11380 C CA . PRO B 1 680 ? 19.797 39.188 7.746 1 96.19 680 PRO B CA 1
ATOM 11381 C C . PRO B 1 680 ? 19.875 40.688 7.488 1 96.19 680 PRO B C 1
ATOM 11383 O O . PRO B 1 680 ? 19.188 41.469 8.133 1 96.19 680 PRO B O 1
ATOM 11386 N N . THR B 1 681 ? 20.609 41.062 6.414 1 94.38 681 THR B N 1
ATOM 11387 C CA . THR B 1 681 ? 20.875 42.469 6.133 1 94.38 681 THR B CA 1
ATOM 11388 C C . THR B 1 681 ? 19.609 43.156 5.617 1 94.38 681 THR B C 1
ATOM 11390 O O . THR B 1 681 ? 19.484 44.375 5.727 1 94.38 681 THR B O 1
ATOM 11393 N N . GLN B 1 682 ? 18.688 42.375 5.086 1 93.69 682 GLN B N 1
ATOM 11394 C CA . GLN B 1 682 ? 17.469 42.906 4.516 1 93.69 682 GLN B CA 1
ATOM 11395 C C . GLN B 1 682 ? 16.531 43.438 5.605 1 93.69 682 GLN B C 1
ATOM 11397 O O . GLN B 1 682 ? 15.602 44.188 5.328 1 93.69 682 GLN B O 1
ATOM 11402 N N . ILE B 1 683 ? 16.781 43 6.863 1 95.06 683 ILE B N 1
ATOM 11403 C CA . ILE B 1 683 ? 15.977 43.375 8.008 1 95.06 683 ILE B CA 1
ATOM 11404 C C . ILE B 1 683 ? 16.797 44.25 8.953 1 95.06 683 ILE B C 1
ATOM 11406 O O . ILE B 1 683 ? 17.875 43.844 9.414 1 95.06 683 ILE B O 1
ATOM 11410 N N . THR B 1 684 ? 16.297 45.438 9.242 1 95.38 684 THR B N 1
ATOM 11411 C CA . THR B 1 684 ? 17.078 46.375 10.062 1 95.38 684 THR B CA 1
ATOM 11412 C C . THR B 1 684 ? 16.781 46.156 11.547 1 95.38 684 THR B C 1
ATOM 11414 O O . THR B 1 684 ? 17.594 46.5 12.406 1 95.38 684 THR B O 1
ATOM 11417 N N . HIS B 1 685 ? 15.609 45.688 11.766 1 96.19 685 HIS B N 1
ATOM 11418 C CA . HIS B 1 685 ? 15.203 45.5 13.156 1 96.19 685 HIS B CA 1
ATOM 11419 C C . HIS B 1 685 ? 14.188 44.344 13.281 1 96.19 685 HIS B C 1
ATOM 11421 O O . HIS B 1 685 ? 13.289 44.219 12.453 1 96.19 685 HIS B O 1
ATOM 11427 N N . LEU B 1 686 ? 14.422 43.469 14.266 1 97.19 686 LEU B N 1
ATOM 11428 C CA . LEU B 1 686 ? 13.492 42.406 14.672 1 97.19 686 LEU B CA 1
ATOM 11429 C C . LEU B 1 686 ? 13.305 42.406 16.188 1 97.19 686 LEU B C 1
ATOM 11431 O O . LEU B 1 686 ? 14.281 42.406 16.938 1 97.19 686 LEU B O 1
ATOM 11435 N N . SER B 1 687 ? 12.148 42.5 16.609 1 97.12 687 SER B N 1
ATOM 11436 C CA . SER B 1 687 ? 11.828 42.375 18.016 1 97.12 687 SER B CA 1
ATOM 11437 C C . SER B 1 687 ? 10.711 41.344 18.234 1 97.12 687 SER B C 1
ATOM 11439 O O . SER B 1 687 ? 9.766 41.281 17.438 1 97.12 687 SER B O 1
ATOM 11441 N N . TYR B 1 688 ? 10.828 40.562 19.234 1 97.31 688 TYR B N 1
ATOM 11442 C CA . TYR B 1 688 ? 9.773 39.625 19.594 1 97.31 688 TYR B CA 1
ATOM 11443 C C . TYR B 1 688 ? 9.719 39.406 21.109 1 97.31 688 TYR B C 1
ATOM 11445 O O . TYR B 1 688 ? 10.695 39.656 21.812 1 97.31 688 TYR B O 1
ATOM 11453 N N . ARG B 1 689 ? 8.578 39 21.594 1 96.88 689 ARG B N 1
ATOM 11454 C CA . ARG B 1 689 ? 8.391 38.688 23 1 96.88 689 ARG B CA 1
ATOM 11455 C C . ARG B 1 689 ? 8.211 37.188 23.203 1 96.88 689 ARG B C 1
ATOM 11457 O O . ARG B 1 689 ? 7.785 36.469 22.297 1 96.88 689 ARG B O 1
ATOM 11464 N N . LEU B 1 690 ? 8.609 36.719 24.359 1 97.25 690 LEU B N 1
ATOM 11465 C CA . LEU B 1 690 ? 8.398 35.312 24.75 1 97.25 690 LEU B CA 1
ATOM 11466 C C . LEU B 1 690 ? 8.25 35.219 26.266 1 97.25 690 LEU B C 1
ATOM 11468 O O . LEU B 1 690 ? 8.578 36.125 27 1 97.25 690 LEU B O 1
ATOM 11472 N N . ARG B 1 691 ? 7.645 34.125 26.609 1 96.31 691 ARG B N 1
ATOM 11473 C CA . ARG B 1 691 ? 7.566 33.75 28.016 1 96.31 691 ARG B CA 1
ATOM 11474 C C . ARG B 1 691 ? 8.57 32.656 28.328 1 96.31 691 ARG B C 1
ATOM 11476 O O . ARG B 1 691 ? 8.734 31.703 27.547 1 96.31 691 ARG B O 1
ATOM 11483 N N . PHE B 1 692 ? 9.297 32.781 29.406 1 96.31 692 PHE B N 1
ATOM 11484 C CA . PHE B 1 692 ? 10.273 31.797 29.812 1 96.31 692 PHE B CA 1
ATOM 11485 C C . PHE B 1 692 ? 10.344 31.703 31.328 1 96.31 692 PHE B C 1
ATOM 11487 O O . PHE B 1 692 ? 10.688 32.688 32 1 96.31 692 PHE B O 1
ATOM 11494 N N . ARG B 1 693 ? 9.938 30.547 31.859 1 93.94 693 ARG B N 1
ATOM 11495 C CA . ARG B 1 693 ? 9.984 30.25 33.281 1 93.94 693 ARG B CA 1
ATOM 11496 C C . ARG B 1 693 ? 9.281 31.344 34.094 1 93.94 693 ARG B C 1
ATOM 11498 O O . ARG B 1 693 ? 9.844 31.875 35.062 1 93.94 693 ARG B O 1
ATOM 11505 N N . GLY B 1 694 ? 8.156 31.703 33.594 1 90.56 694 GLY B N 1
ATOM 11506 C CA . GLY B 1 694 ? 7.285 32.625 34.312 1 90.56 694 GLY B CA 1
ATOM 11507 C C . GLY B 1 694 ? 7.605 34.094 34.031 1 90.56 694 GLY B C 1
ATOM 11508 O O . GLY B 1 694 ? 6.98 34.969 34.594 1 90.56 694 GLY B O 1
ATOM 11509 N N . ARG B 1 695 ? 8.594 34.375 33.156 1 93.75 695 ARG B N 1
ATOM 11510 C CA . ARG B 1 695 ? 8.977 35.75 32.781 1 93.75 695 ARG B CA 1
ATOM 11511 C C . ARG B 1 695 ? 8.547 36.062 31.359 1 93.75 695 ARG B C 1
ATOM 11513 O O . ARG B 1 695 ? 8.461 35.188 30.516 1 93.75 695 ARG B O 1
ATOM 11520 N N . VAL B 1 696 ? 8.227 37.375 31.141 1 95.44 696 VAL B N 1
ATOM 11521 C CA . VAL B 1 696 ? 8.055 37.875 29.781 1 95.44 696 VAL B CA 1
ATOM 11522 C C . VAL B 1 696 ? 9.305 38.656 29.344 1 95.44 696 VAL B C 1
ATOM 11524 O O . VAL B 1 696 ? 9.727 39.594 30.016 1 95.44 696 VAL B O 1
ATOM 11527 N N . LEU B 1 697 ? 9.914 38.156 28.297 1 96.25 697 LEU B N 1
ATOM 11528 C CA . LEU B 1 697 ? 11.125 38.781 27.75 1 96.25 697 LEU B CA 1
ATOM 11529 C C . LEU B 1 697 ? 10.844 39.406 26.391 1 96.25 697 LEU B C 1
ATOM 11531 O O . LEU B 1 697 ? 10 38.906 25.641 1 96.25 697 LEU B O 1
ATOM 11535 N N . GLU B 1 698 ? 11.461 40.438 26.109 1 96.62 698 GLU B N 1
ATOM 11536 C CA . GLU B 1 698 ? 11.5 41.031 24.781 1 96.62 698 GLU B CA 1
ATOM 11537 C C . GLU B 1 698 ? 12.914 41.031 24.203 1 96.62 698 GLU B C 1
ATOM 11539 O O . GLU B 1 698 ? 13.836 41.562 24.812 1 96.62 698 GLU B O 1
ATOM 11544 N N . VAL B 1 699 ? 13.102 40.344 23.141 1 97.25 699 VAL B N 1
ATOM 11545 C CA . VAL B 1 699 ? 14.375 40.281 22.453 1 97.25 699 VAL B CA 1
ATOM 11546 C C . VAL B 1 699 ? 14.375 41.219 21.25 1 97.25 699 VAL B C 1
ATOM 11548 O O . VAL B 1 699 ? 13.445 41.219 20.438 1 97.25 699 VAL B O 1
ATOM 11551 N N . GLN B 1 700 ? 15.336 42.125 21.172 1 97.19 700 GLN B N 1
ATOM 11552 C CA . GLN B 1 700 ? 15.492 43.062 20.062 1 97.19 700 GLN B CA 1
ATOM 11553 C C . GLN B 1 700 ? 16.812 42.844 19.344 1 97.19 700 GLN B C 1
ATOM 11555 O O . GLN B 1 700 ? 17.875 42.844 19.969 1 97.19 700 GLN B O 1
ATOM 11560 N N . LEU B 1 701 ? 16.703 42.562 18.109 1 97.62 701 LEU B N 1
ATOM 11561 C CA . LEU B 1 701 ? 17.875 42.375 17.25 1 97.62 701 LEU B CA 1
ATOM 11562 C C . LEU B 1 701 ? 18.031 43.562 16.281 1 97.62 701 LEU B C 1
ATOM 11564 O O . LEU B 1 701 ? 17.062 43.938 15.609 1 97.62 701 LEU B O 1
ATOM 11568 N N . TYR B 1 702 ? 19.109 44.094 16.266 1 96.62 702 TYR B N 1
ATOM 11569 C CA . TYR B 1 702 ? 19.594 45.031 15.242 1 96.62 702 TYR B CA 1
ATOM 11570 C C . TYR B 1 702 ? 20.812 44.469 14.516 1 96.62 702 TYR B C 1
ATOM 11572 O O . TYR B 1 702 ? 21.266 43.375 14.844 1 96.62 702 TYR B O 1
ATOM 11580 N N . GLN B 1 703 ? 21.234 45.219 13.492 1 94.06 703 GLN B N 1
ATOM 11581 C CA . GLN B 1 703 ? 22.359 44.688 12.734 1 94.06 703 GLN B CA 1
ATOM 11582 C C . GLN B 1 703 ? 23.578 44.5 13.625 1 94.06 703 GLN B C 1
ATOM 11584 O O . GLN B 1 703 ? 24.328 43.531 13.453 1 94.06 703 GLN B O 1
ATOM 11589 N N . ASP B 1 704 ? 23.812 45.312 14.625 1 90.56 704 ASP B N 1
ATOM 11590 C CA . ASP B 1 704 ? 25.062 45.281 15.375 1 90.56 704 ASP B CA 1
ATOM 11591 C C . ASP B 1 704 ? 24.812 45.156 16.875 1 90.56 704 ASP B C 1
ATOM 11593 O O . ASP B 1 704 ? 25.719 45.375 17.688 1 90.56 704 ASP B O 1
ATOM 11597 N N . LYS B 1 705 ? 23.562 44.875 17.172 1 93.94 705 LYS B N 1
ATOM 11598 C CA . LYS B 1 705 ? 23.234 44.875 18.594 1 93.94 705 LYS B CA 1
ATOM 11599 C C . LYS B 1 705 ? 22.109 43.906 18.906 1 93.94 705 LYS B C 1
ATOM 11601 O O . LYS B 1 705 ? 21.188 43.719 18.094 1 93.94 705 LYS B O 1
ATOM 11606 N N . THR B 1 706 ? 22.234 43.219 20.062 1 96.06 706 THR B N 1
ATOM 11607 C CA . THR B 1 706 ? 21.188 42.375 20.641 1 96.06 706 THR B CA 1
ATOM 11608 C C . THR B 1 706 ? 20.797 42.875 22.031 1 96.06 706 THR B C 1
ATOM 11610 O O . THR B 1 706 ? 21.656 43.094 22.875 1 96.06 706 THR B O 1
ATOM 11613 N N . GLN B 1 707 ? 19.578 43.125 22.188 1 95.19 707 GLN B N 1
ATOM 11614 C CA . GLN B 1 707 ? 19.078 43.531 23.484 1 95.19 707 GLN B CA 1
ATOM 11615 C C . GLN B 1 707 ? 18 42.594 24 1 95.19 707 GLN B C 1
ATOM 11617 O O . GLN B 1 707 ? 17.109 42.188 23.25 1 95.19 707 GLN B O 1
ATOM 11622 N N . VAL B 1 708 ? 18.156 42.188 25.219 1 95.81 708 VAL B N 1
ATOM 11623 C CA . VAL B 1 708 ? 17.125 41.375 25.891 1 95.81 708 VAL B CA 1
ATOM 11624 C C . VAL B 1 708 ? 16.562 42.156 27.078 1 95.81 708 VAL B C 1
ATOM 11626 O O . VAL B 1 708 ? 17.312 42.531 28 1 95.81 708 VAL B O 1
ATOM 11629 N N . LYS B 1 709 ? 15.305 42.406 27.031 1 94.62 709 LYS B N 1
ATOM 11630 C CA . LYS B 1 709 ? 14.633 43.156 28.078 1 94.62 709 LYS B CA 1
ATOM 11631 C C . LYS B 1 709 ? 13.68 42.281 28.875 1 94.62 709 LYS B C 1
ATOM 11633 O O . LYS B 1 709 ? 12.922 41.5 28.297 1 94.62 709 LYS B O 1
ATOM 11638 N N . LEU B 1 710 ? 13.758 42.344 30.156 1 94.94 710 LEU B N 1
ATOM 11639 C CA . LEU B 1 710 ? 12.773 41.719 31.031 1 94.94 710 LEU B CA 1
ATOM 11640 C C . LEU B 1 710 ? 11.539 42.594 31.188 1 94.94 710 LEU B C 1
ATOM 11642 O O . LEU B 1 710 ? 11.578 43.594 31.891 1 94.94 710 LEU B O 1
ATOM 11646 N N . VAL B 1 711 ? 10.492 42.219 30.609 1 92.81 711 VAL B N 1
ATOM 11647 C CA . VAL B 1 711 ? 9.258 43 30.641 1 92.81 711 VAL B CA 1
ATOM 11648 C C . VAL B 1 711 ? 8.516 42.75 31.953 1 92.81 711 VAL B C 1
ATOM 11650 O O . VAL B 1 711 ? 8.055 43.688 32.594 1 92.81 711 VAL B O 1
ATOM 11653 N N . THR B 1 712 ? 8.367 41.5 32.375 1 91.62 712 THR B N 1
ATOM 11654 C CA . THR B 1 712 ? 7.766 41.125 33.656 1 91.62 712 THR B CA 1
ATOM 11655 C C . THR B 1 712 ? 8.469 39.906 34.25 1 91.62 712 THR B C 1
ATOM 11657 O O . THR B 1 712 ? 8.969 39.062 33.5 1 91.62 712 THR B O 1
ATOM 11660 N N . GLY B 1 713 ? 8.562 39.875 35.562 1 91.5 713 GLY B N 1
ATOM 11661 C CA . GLY B 1 713 ? 9.094 38.688 36.25 1 91.5 713 GLY B CA 1
ATOM 11662 C C . GLY B 1 713 ? 10.383 39 37 1 91.5 713 GLY B C 1
ATOM 11663 O O . GLY B 1 713 ? 10.812 40.156 37.094 1 91.5 713 GLY B O 1
ATOM 11664 N N . LEU B 1 714 ? 11.016 37.969 37.562 1 91.12 714 LEU B N 1
ATOM 11665 C CA . LEU B 1 714 ? 12.242 38.062 38.375 1 91.12 714 LEU B CA 1
ATOM 11666 C C . LEU B 1 714 ? 13.469 37.938 37.469 1 91.12 714 LEU B C 1
ATOM 11668 O O . LEU B 1 714 ? 13.391 37.406 36.344 1 91.12 714 LEU B O 1
ATOM 11672 N N . PRO B 1 715 ? 14.508 38.469 37.875 1 92.25 715 PRO B N 1
ATOM 11673 C CA . PRO B 1 715 ? 15.734 38.375 37.062 1 92.25 715 PRO B CA 1
ATOM 11674 C C . PRO B 1 715 ? 16.078 36.938 36.688 1 92.25 715 PRO B C 1
ATOM 11676 O O . PRO B 1 715 ? 15.789 36.031 37.438 1 92.25 715 PRO B O 1
ATOM 11679 N N . LEU B 1 716 ? 16.641 36.812 35.562 1 92.5 716 LEU B N 1
ATOM 11680 C CA . LEU B 1 716 ? 17.078 35.5 35.094 1 92.5 716 LEU B CA 1
ATOM 11681 C C . LEU B 1 716 ? 18.344 35.625 34.219 1 92.5 716 LEU B C 1
ATOM 11683 O O . LEU B 1 716 ? 18.625 36.719 33.688 1 92.5 716 LEU B O 1
ATOM 11687 N N . ALA B 1 717 ? 19.031 34.531 34.125 1 93.06 717 ALA B N 1
ATOM 11688 C CA . ALA B 1 717 ? 20.219 34.5 33.281 1 93.06 717 ALA B CA 1
ATOM 11689 C C . ALA B 1 717 ? 19.859 34.062 31.859 1 93.06 717 ALA B C 1
ATOM 11691 O O . ALA B 1 717 ? 19.047 33.156 31.672 1 93.06 717 ALA B O 1
ATOM 11692 N N . VAL B 1 718 ? 20.344 34.75 30.859 1 95.19 718 VAL B N 1
ATOM 11693 C CA . VAL B 1 718 ? 20.219 34.375 29.438 1 95.19 718 VAL B CA 1
ATOM 11694 C C . VAL B 1 718 ? 21.594 34.344 28.797 1 95.19 718 VAL B C 1
ATOM 11696 O O . VAL B 1 718 ? 22.516 35.031 29.219 1 95.19 718 VAL B O 1
ATOM 11699 N N . VAL B 1 719 ? 21.719 33.406 27.891 1 95.62 719 VAL B N 1
ATOM 11700 C CA . VAL B 1 719 ? 22.984 33.281 27.172 1 95.62 719 VAL B CA 1
ATOM 11701 C C . VAL B 1 719 ? 22.859 34 25.828 1 95.62 719 VAL B C 1
ATOM 11703 O O . VAL B 1 719 ? 22.031 33.625 25 1 95.62 719 VAL B O 1
ATOM 11706 N N . VAL B 1 720 ? 23.656 35.062 25.609 1 95.75 720 VAL B N 1
ATOM 11707 C CA . VAL B 1 720 ? 23.672 35.781 24.359 1 95.75 720 VAL B CA 1
ATOM 11708 C C . VAL B 1 720 ? 25.031 35.656 23.688 1 95.75 720 VAL B C 1
ATOM 11710 O O . VAL B 1 720 ? 26.062 36.031 24.266 1 95.75 720 VAL B O 1
ATOM 11713 N N . ALA B 1 721 ? 25 35.062 22.5 1 94.06 721 ALA B N 1
ATOM 11714 C CA . ALA B 1 721 ? 26.234 34.844 21.75 1 94.06 721 ALA B CA 1
ATOM 11715 C C . ALA B 1 721 ? 27.266 34.094 22.594 1 94.06 721 ALA B C 1
ATOM 11717 O O . ALA B 1 721 ? 28.438 34.469 22.609 1 94.06 721 ALA B O 1
ATOM 11718 N N . GLY B 1 722 ? 26.734 33.188 23.328 1 91.94 722 GLY B N 1
ATOM 11719 C CA . GLY B 1 722 ? 27.625 32.312 24.078 1 91.94 722 GLY B CA 1
ATOM 11720 C C . GLY B 1 722 ? 28 32.844 25.438 1 91.94 722 GLY B C 1
ATOM 11721 O O . GLY B 1 722 ? 28.625 32.156 26.234 1 91.94 722 GLY B O 1
ATOM 11722 N N . LYS B 1 723 ? 27.609 34.062 25.75 1 94.44 723 LYS B N 1
ATOM 11723 C CA . LYS B 1 723 ? 27.938 34.688 27.031 1 94.44 723 LYS B CA 1
ATOM 11724 C C . LYS B 1 723 ? 26.688 34.844 27.906 1 94.44 723 LYS B C 1
ATOM 11726 O O . LYS B 1 723 ? 25.625 35.25 27.422 1 94.44 723 LYS B O 1
ATOM 11731 N N . GLU B 1 724 ? 26.859 34.531 29.125 1 94.38 724 GLU B N 1
ATOM 11732 C CA . GLU B 1 724 ? 25.734 34.594 30.062 1 94.38 724 GLU B CA 1
ATOM 11733 C C . GLU B 1 724 ? 25.562 36.031 30.594 1 94.38 724 GLU B C 1
ATOM 11735 O O . GLU B 1 724 ? 26.531 36.688 30.906 1 94.38 724 GLU B O 1
ATOM 11740 N N . TYR B 1 725 ? 24.375 36.5 30.625 1 93.56 725 TYR B N 1
ATOM 11741 C CA . TYR B 1 725 ? 24 37.812 31.141 1 93.56 725 TYR B CA 1
ATOM 11742 C C . TYR B 1 725 ? 22.828 37.719 32.094 1 93.56 725 TYR B C 1
ATOM 11744 O O . TYR B 1 725 ? 21.906 36.938 31.891 1 93.56 725 TYR B O 1
ATOM 11752 N N . ASP B 1 726 ? 22.906 38.438 33.125 1 91.06 726 ASP B N 1
ATOM 11753 C CA . ASP B 1 726 ? 21.75 38.594 34 1 91.06 726 ASP B CA 1
ATOM 11754 C C . ASP B 1 726 ? 20.797 39.656 33.469 1 91.06 726 ASP B C 1
ATOM 11756 O O . ASP B 1 726 ? 21.188 40.812 33.281 1 91.06 726 ASP B O 1
ATOM 11760 N N . VAL B 1 727 ? 19.688 39.219 33.219 1 88.25 727 VAL B N 1
ATOM 11761 C CA . VAL B 1 727 ? 18.672 40.188 32.75 1 88.25 727 VAL B CA 1
ATOM 11762 C C . VAL B 1 727 ? 17.844 40.656 33.969 1 88.25 727 VAL B C 1
ATOM 11764 O O . VAL B 1 727 ? 17.109 39.844 34.562 1 88.25 727 VAL B O 1
ATOM 11767 N N . LEU B 1 728 ? 18.109 41.875 34.344 1 78.5 728 LEU B N 1
ATOM 11768 C CA . LEU B 1 728 ? 17.469 42.469 35.5 1 78.5 728 LEU B CA 1
ATOM 11769 C C . LEU B 1 728 ? 16.219 43.25 35.125 1 78.5 728 LEU B C 1
ATOM 11771 O O . LEU B 1 728 ? 16.094 43.688 33.969 1 78.5 728 LEU B O 1
ATOM 11775 N N . GLN B 1 729 ? 15.359 43.375 36.094 1 69.88 729 GLN B N 1
ATOM 11776 C CA . GLN B 1 729 ? 14.133 44.125 35.812 1 69.88 729 GLN B CA 1
ATOM 11777 C C . GLN B 1 729 ? 14.43 45.562 35.406 1 69.88 729 GLN B C 1
ATOM 11779 O O . GLN B 1 729 ? 15.227 46.25 36.031 1 69.88 729 GLN B O 1
ATOM 11784 N N . GLY B 1 730 ? 13.867 45.969 34.406 1 59.56 730 GLY B N 1
ATOM 11785 C CA . GLY B 1 730 ? 14.008 47.344 33.906 1 59.56 730 GLY B CA 1
ATOM 11786 C C . GLY B 1 730 ? 15.344 47.594 33.25 1 59.56 730 GLY B C 1
ATOM 11787 O O . GLY B 1 730 ? 15.547 48.656 32.625 1 59.56 730 GLY B O 1
ATOM 11788 N N . ALA B 1 731 ? 16.312 46.562 33.406 1 56.5 731 ALA B N 1
ATOM 11789 C CA . ALA B 1 731 ? 17.641 46.781 32.844 1 56.5 731 ALA B CA 1
ATOM 11790 C C . ALA B 1 731 ? 17.797 46.094 31.5 1 56.5 731 ALA B C 1
ATOM 11792 O O . ALA B 1 731 ? 17.156 45.062 31.234 1 56.5 731 ALA B O 1
ATOM 11793 N N . ARG B 1 732 ? 18.266 46.906 30.438 1 52.66 732 ARG B N 1
ATOM 11794 C CA . ARG B 1 732 ? 18.641 46.375 29.125 1 52.66 732 ARG B CA 1
ATOM 11795 C C . ARG B 1 732 ? 20.016 45.719 29.172 1 52.66 732 ARG B C 1
ATOM 11797 O O . ARG B 1 732 ? 20.953 46.281 29.734 1 52.66 732 ARG B O 1
ATOM 11804 N N . SER B 1 733 ? 20.078 44.312 29.094 1 47.97 733 SER B N 1
ATOM 11805 C CA . SER B 1 733 ? 21.406 43.75 28.906 1 47.97 733 SER B CA 1
ATOM 11806 C C . SER B 1 733 ? 21.797 43.719 27.438 1 47.97 733 SER B C 1
ATOM 11808 O O . SER B 1 733 ? 21.031 43.281 26.594 1 47.97 733 SER B O 1
ATOM 11810 N N . GLU B 1 734 ? 22.875 44.656 26.984 1 52.03 734 GLU B N 1
ATOM 11811 C CA . GLU B 1 734 ? 23.438 44.781 25.625 1 52.03 734 GLU B CA 1
ATOM 11812 C C . GLU B 1 734 ? 24.625 43.844 25.438 1 52.03 734 GLU B C 1
ATOM 11814 O O . GLU B 1 734 ? 25.484 43.719 26.328 1 52.03 734 GLU B O 1
#

InterPro domains:
  IPR005194 Glycoside hydrolase family 65, C-terminal [PF03633] (666-727)
  IPR005195 Glycoside hydrolase, family 65, central catalytic [PF03632] (305-656)
  IPR005196 Glycoside hydrolase, family 65, N-terminal [PF03636] (16-213)
  IPR008928 Six-hairpin glycosidase superfamily [SSF48208] (273-726)
  IPR011013 Galactose mutarotase-like domain superfamily [SSF74650] (6-180)
  IPR012341 Six-hairpin glycosidase-like superfamily [G3DSA:1.50.10.10] (300-659)
  IPR017045 Maltose phosphorylase/glycosyl hydrolase/vacuolar acid trehalase [PIRSF036289] (5-731)
  IPR037018 Glycoside hydrolase family 65, N-terminal domain [G3DSA:2.70.98.40] (5-251)

Organism: Lactiplantibacillus plantarum (strain ATCC BAA-793 / NCIMB 8826 / WCFS1) (NCBI:txid220668)

Radius of gyration: 38.2 Å; Cα contacts (8 Å, |Δi|>4): 3561; chains: 2; bounding box: 81×109×76 Å